Protein AF-0000000066282492 (afdb_homodimer)

Nearest PDB structures (foldseek):
  8b3b-assembly1_A  TM=8.064E-01  e=5.090E-11  Trypanosoma brucei
  8b3b-assembly2_C  TM=8.069E-01  e=8.095E-11  Trypanosoma brucei
  8b3b-assembly3_H  TM=8.001E-01  e=7.377E-11  Trypanosoma brucei
  8b3b-assembly4_E  TM=7.901E-01  e=1.700E-10  Trypanosoma brucei
  8b3b-assembly4_F  TM=7.705E-01  e=1.395E-08  Trypanosoma brucei

pLDDT: mean 74.18, std 19.69, range [28.52, 97.44]

Organism: Trypanosoma brucei rhodesiense (NCBI:txid31286)

Foldseek 3Di:
DDPPPPPPPPPPPPPPPPPPPPLQQAFAFFLLFLQLLLLLLVLLLQLLLVLVVLLVVLVVVLLVLLLVLLLLLLCLLVPPDPLLNLLSQLSSQLSVVLSVVSVVCSVVSNVLSVQLNVLSVQLSQQSLVQCVVQLVQADDQQEGRHAHHFFQDDTGGHDNDQVPDDPSRRRPNDDHDNNHDPDQLVVSLCRSLQSLLQGQAFWQRRGYHPHHYLVQGEDPPGCLACVNPVAWDAGSQQQWIHGRVDSTTRGLNSNVLPPDCPDPSVVRNVSSSSSSVSSVVSSVCSVCVVVRAPCLALVRLLVRPSSLQSCCCRVVVHNPDDSVVCVPVSNVSCCVSQNDDSVSNCVSPVVCQQVAWQPCQQQVDHIHGNVPDSDSNSSNSNSVVSVVVSVVVVVVVVVVVVLVVVLVVQVVVFVVQQVDPDCVPLDPQWDFDPPDPPPPGGTGGDLVRVLVVVLVVVCVVVVVPNLPCDPVQPPDAQVRLPDPQWHDDDGGITGNVVVVVVVVSVVSSVVVVVVVD/DDDPPPPPPPPPPPPPPPPPPPLLQAFAFELLFLQLLLLLLVLLLQLLQLLVVLLVVLVVVLLVLLLVLLLLLLCLLVPPDPLLNLLSQLSSQLSVVLSVVSVVCSVVSNVLSVLLNVLSVQLSQQSLVLCVVQLVQADDQQEGRHAHHFFQDDTGGHDNDQVPDDPSRRRPNDDHDNNNDPDDLLPSPCSSLQSLLQHQAFFSSSGYPPGHYQVQGEDPPHCLACVNDVAWDAGSQQQWIHGNVPSTIGGLNSNPLPPCCPDPSNVRNVSSSSSVVSSVVSSVCSVCVVVRADCLALVRLLVRPSSLQSCCCRVVVHNPDDSVVCVVVSSVSCCVSQNDDSVSNCVSPVVVQQVAWQPCQQQVDHIHGNVPDSDSNSSNSNSVVSVVVSVVVVVVVVVVVVLVVVLVVLVVVFVVQQVDPDPVPLDPQWDFDPPDPPVPGGTGGDLVRVLVVVLVVVCVVCVVPNLPCPPVQPPQAQVRLPDPQWHDDDGGIGGPVVVVVVVVSVVSSVVVVVVVD

InterPro domains:
  IPR001812 Variant surface glycoprotein, N-terminal domain [PF00913] (20-387)
  IPR019609 Variant surface glycoprotein , C-terminal [PF10659] (417-516)
  IPR027446 Variant surface glycoprotein C-terminal domain superfamily [SSF118251] (402-463)

Radius of gyration: 45.42 Å; Cα contacts (8 Å, |Δi|>4): 1855; chains: 2; bounding box: 72×190×142 Å

Structure (mmCIF, N/CA/C/O backbone):
data_AF-0000000066282492-model_v1
#
loop_
_entity.id
_entity.type
_entity.pdbx_description
1 polymer 'Variant surface glycoprotein MVAT5'
#
loop_
_atom_site.group_PDB
_atom_site.id
_atom_site.type_symbol
_atom_site.label_atom_id
_atom_site.label_alt_id
_atom_site.label_comp_id
_atom_site.label_asym_id
_atom_site.label_entity_id
_atom_site.label_seq_id
_atom_site.pdbx_PDB_ins_code
_atom_site.Cartn_x
_atom_site.Cartn_y
_atom_site.Cartn_z
_atom_site.occupancy
_atom_site.B_iso_or_equiv
_atom_site.auth_seq_id
_atom_site.auth_comp_id
_atom_site.auth_asym_id
_atom_site.auth_atom_id
_atom_site.pdbx_PDB_model_num
ATOM 1 N N . MET A 1 1 ? 22.688 -55.938 -92.875 1 28.52 1 MET A N 1
ATOM 2 C CA . MET A 1 1 ? 22.203 -54.875 -92 1 28.52 1 MET A CA 1
ATOM 3 C C . MET A 1 1 ? 21.547 -55.438 -90.75 1 28.52 1 MET A C 1
ATOM 5 O O . MET A 1 1 ? 20.625 -56.25 -90.812 1 28.52 1 MET A O 1
ATOM 9 N N . ILE A 1 2 ? 22.344 -55.531 -89.625 1 32.72 2 ILE A N 1
ATOM 10 C CA . ILE A 1 2 ? 22.391 -56 -88.25 1 32.72 2 ILE A CA 1
ATOM 11 C C . ILE A 1 2 ? 21.328 -55.281 -87.438 1 32.72 2 ILE A C 1
ATOM 13 O O . ILE A 1 2 ? 21.328 -54.062 -87.375 1 32.72 2 ILE A O 1
ATOM 17 N N . GLY A 1 3 ? 20.141 -55.844 -87.312 1 32.5 3 GLY A N 1
ATOM 18 C CA . GLY A 1 3 ? 18.969 -55.438 -86.5 1 32.5 3 GLY A CA 1
ATOM 19 C C . GLY A 1 3 ? 19.297 -55.094 -85.062 1 32.5 3 GLY A C 1
ATOM 20 O O . GLY A 1 3 ? 19.734 -55.969 -84.312 1 32.5 3 GLY A O 1
ATOM 21 N N . LYS A 1 4 ? 19.812 -53.812 -84.75 1 36.16 4 LYS A N 1
ATOM 22 C CA . LYS A 1 4 ? 20.094 -53.219 -83.438 1 36.16 4 LYS A CA 1
ATOM 23 C C . LYS A 1 4 ? 18.875 -53.312 -82.5 1 36.16 4 LYS A C 1
ATOM 25 O O . LYS A 1 4 ? 17.812 -52.781 -82.812 1 36.16 4 LYS A O 1
ATOM 30 N N . ALA A 1 5 ? 18.719 -54.531 -81.938 1 37.44 5 ALA A N 1
ATOM 31 C CA . ALA A 1 5 ? 17.812 -54.781 -80.812 1 37.44 5 ALA A CA 1
ATOM 32 C C . ALA A 1 5 ? 17.938 -53.719 -79.688 1 37.44 5 ALA A C 1
ATOM 34 O O . ALA A 1 5 ? 19.031 -53.5 -79.188 1 37.44 5 ALA A O 1
ATOM 35 N N . PHE A 1 6 ? 17.203 -52.562 -79.875 1 39.81 6 PHE A N 1
ATOM 36 C CA . PHE A 1 6 ? 17.047 -51.531 -78.875 1 39.81 6 PHE A CA 1
ATOM 37 C C . PHE A 1 6 ? 16.641 -52.156 -77.562 1 39.81 6 PHE A C 1
ATOM 39 O O . PHE A 1 6 ? 15.562 -52.719 -77.438 1 39.81 6 PHE A O 1
ATOM 46 N N . ILE A 1 7 ? 17.625 -52.594 -76.75 1 34.44 7 ILE A N 1
ATOM 47 C CA . ILE A 1 7 ? 17.422 -53 -75.375 1 34.44 7 ILE A CA 1
ATOM 48 C C . ILE A 1 7 ? 16.906 -51.812 -74.562 1 34.44 7 ILE A C 1
ATOM 50 O O . ILE A 1 7 ? 17.594 -50.781 -74.438 1 34.44 7 ILE A O 1
ATOM 54 N N . ILE A 1 8 ? 15.57 -51.5 -74.688 1 34.88 8 ILE A N 1
ATOM 55 C CA . ILE A 1 8 ? 14.945 -50.562 -73.75 1 34.88 8 ILE A CA 1
ATOM 56 C C . ILE A 1 8 ? 15.25 -51 -72.375 1 34.88 8 ILE A C 1
ATOM 58 O O . ILE A 1 8 ? 14.805 -52.062 -71.875 1 34.88 8 ILE A O 1
ATOM 62 N N . LEU A 1 9 ? 16.359 -50.594 -71.812 1 35.81 9 LEU A N 1
ATOM 63 C CA . LEU A 1 9 ? 16.641 -50.531 -70.375 1 35.81 9 LEU A CA 1
ATOM 64 C C . LEU A 1 9 ? 15.477 -49.875 -69.625 1 35.81 9 LEU A C 1
ATOM 66 O O . LEU A 1 9 ? 15.234 -48.688 -69.75 1 35.81 9 LEU A O 1
ATOM 70 N N . SER A 1 10 ? 14.391 -50.625 -69.438 1 33.97 10 SER A N 1
ATOM 71 C CA . SER A 1 10 ? 13.406 -50.219 -68.438 1 33.97 10 SER A CA 1
ATOM 72 C C . SER A 1 10 ? 14.086 -49.844 -67.125 1 33.97 10 SER A C 1
ATOM 74 O O . SER A 1 10 ? 14.562 -50.688 -66.375 1 33.97 10 SER A O 1
ATOM 76 N N . LEU A 1 11 ? 14.727 -48.688 -67.062 1 37.22 11 LEU A N 1
ATOM 77 C CA . LEU A 1 11 ? 14.961 -48.031 -65.75 1 37.22 11 LEU A CA 1
ATOM 78 C C . LEU A 1 11 ? 13.688 -48.031 -64.938 1 37.22 11 LEU A C 1
ATOM 80 O O . LEU A 1 11 ? 12.836 -47.156 -65.125 1 37.22 11 LEU A O 1
ATOM 84 N N . LEU A 1 12 ? 13.148 -49.188 -64.562 1 35.06 12 LEU A N 1
ATOM 85 C CA . LEU A 1 12 ? 12.266 -49.188 -63.375 1 35.06 12 LEU A CA 1
ATOM 86 C C . LEU A 1 12 ? 12.828 -48.281 -62.281 1 35.06 12 LEU A C 1
ATOM 88 O O . LEU A 1 12 ? 13.797 -48.656 -61.594 1 35.06 12 LEU A O 1
ATOM 92 N N . ASN A 1 13 ? 12.781 -46.938 -62.5 1 34.56 13 ASN A N 1
ATOM 93 C CA . ASN A 1 13 ? 12.883 -46.094 -61.312 1 34.56 13 ASN A CA 1
ATOM 94 C C . ASN A 1 13 ? 12.117 -46.656 -60.125 1 34.56 13 ASN A C 1
ATOM 96 O O . ASN A 1 13 ? 10.891 -46.781 -60.156 1 34.56 13 ASN A O 1
ATOM 100 N N . GLU A 1 14 ? 12.719 -47.594 -59.406 1 35.47 14 GLU A N 1
ATOM 101 C CA . GLU A 1 14 ? 12.234 -47.875 -58.062 1 35.47 14 GLU A CA 1
ATOM 102 C C . GLU A 1 14 ? 11.812 -46.562 -57.375 1 35.47 14 GLU A C 1
ATOM 104 O O . GLU A 1 14 ? 12.656 -45.75 -57 1 35.47 14 GLU A O 1
ATOM 109 N N . LEU A 1 15 ? 10.688 -46 -57.812 1 35.75 15 LEU A N 1
ATOM 110 C CA . LEU A 1 15 ? 10.117 -45 -56.906 1 35.75 15 LEU A CA 1
ATOM 111 C C . LEU A 1 15 ? 10.352 -45.406 -55.438 1 35.75 15 LEU A C 1
ATOM 113 O O . LEU A 1 15 ? 10.102 -46.562 -55.062 1 35.75 15 LEU A O 1
ATOM 117 N N . PRO A 1 16 ? 11.312 -44.75 -54.812 1 34.41 16 PRO A N 1
ATOM 118 C CA . PRO A 1 16 ? 11.438 -45.125 -53.406 1 34.41 16 PRO A CA 1
ATOM 119 C C . PRO A 1 16 ? 10.086 -45.438 -52.75 1 34.41 16 PRO A C 1
ATOM 121 O O . PRO A 1 16 ? 9.109 -44.719 -52.969 1 34.41 16 PRO A O 1
ATOM 124 N N . THR A 1 17 ? 9.773 -46.75 -52.719 1 33.81 17 THR A N 1
ATOM 125 C CA . THR A 1 17 ? 8.633 -47.125 -51.875 1 33.81 17 THR A CA 1
ATOM 126 C C . THR A 1 17 ? 8.445 -46.125 -50.781 1 33.81 17 THR A C 1
ATOM 128 O O . THR A 1 17 ? 9.414 -45.719 -50.125 1 33.81 17 THR A O 1
ATOM 131 N N . PRO A 1 18 ? 7.375 -45.344 -50.969 1 31.38 18 PRO A N 1
ATOM 132 C CA . PRO A 1 18 ? 7.199 -44.5 -49.781 1 31.38 18 PRO A CA 1
ATOM 133 C C . PRO A 1 18 ? 7.676 -45.188 -48.5 1 31.38 18 PRO A C 1
ATOM 135 O O . PRO A 1 18 ? 7.324 -46.344 -48.25 1 31.38 18 PRO A O 1
ATOM 138 N N . THR A 1 19 ? 8.969 -45 -48.188 1 31.62 19 THR A N 1
ATOM 139 C CA . THR A 1 19 ? 9.32 -45.438 -46.844 1 31.62 19 THR A CA 1
ATOM 140 C C . THR A 1 19 ? 8.094 -45.5 -45.938 1 31.62 19 THR A C 1
ATOM 142 O O . THR A 1 19 ? 7.406 -44.5 -45.75 1 31.62 19 THR A O 1
ATOM 145 N N . ALA A 1 20 ? 7.352 -46.594 -46 1 30.66 20 ALA A N 1
ATOM 146 C CA . ALA A 1 20 ? 6.324 -46.812 -44.969 1 30.66 20 ALA A CA 1
ATOM 147 C C . ALA A 1 20 ? 6.629 -46 -43.719 1 30.66 20 ALA A C 1
ATOM 149 O O . ALA A 1 20 ? 7.758 -46.031 -43.219 1 30.66 20 ALA A O 1
ATOM 150 N N . ALA A 1 21 ? 6.066 -44.844 -43.719 1 31.78 21 ALA A N 1
ATOM 151 C CA . ALA A 1 21 ? 6.125 -44.125 -42.438 1 31.78 21 ALA A CA 1
ATOM 152 C C . ALA A 1 21 ? 6.27 -45.094 -41.281 1 31.78 21 ALA A C 1
ATOM 154 O O . ALA A 1 21 ? 5.383 -45.906 -41.031 1 31.78 21 ALA A O 1
ATOM 155 N N . GLN A 1 22 ? 7.422 -45.719 -41.094 1 32.41 22 GLN A N 1
ATOM 156 C CA . GLN A 1 22 ? 7.672 -46.438 -39.844 1 32.41 22 GLN A CA 1
ATOM 157 C C . GLN A 1 22 ? 6.812 -45.906 -38.719 1 32.41 22 GLN A C 1
ATOM 159 O O . GLN A 1 22 ? 6.816 -44.719 -38.438 1 32.41 22 GLN A O 1
ATOM 164 N N . ALA A 1 23 ? 5.633 -46.344 -38.469 1 35.59 23 ALA A N 1
ATOM 165 C CA . ALA A 1 23 ? 4.801 -46.094 -37.281 1 35.59 23 ALA A CA 1
ATOM 166 C C . ALA A 1 23 ? 5.648 -45.688 -36.062 1 35.59 23 ALA A C 1
ATOM 168 O O . ALA A 1 23 ? 6.547 -46.438 -35.656 1 35.59 23 ALA A O 1
ATOM 169 N N . ALA A 1 24 ? 6.074 -44.531 -35.938 1 41.59 24 ALA A N 1
ATOM 170 C CA . ALA A 1 24 ? 6.898 -44.094 -34.812 1 41.59 24 ALA A CA 1
ATOM 171 C C . ALA A 1 24 ? 6.508 -44.812 -33.531 1 41.59 24 ALA A C 1
ATOM 173 O O . ALA A 1 24 ? 5.363 -44.719 -33.094 1 41.59 24 ALA A O 1
ATOM 174 N N . GLN A 1 25 ? 6.926 -46.062 -33.219 1 49.81 25 GLN A N 1
ATOM 175 C CA . GLN A 1 25 ? 6.918 -47.062 -32.156 1 49.81 25 GLN A CA 1
ATOM 176 C C . GLN A 1 25 ? 7.254 -46.469 -30.812 1 49.81 25 GLN A C 1
ATOM 178 O O . GLN A 1 25 ? 7.812 -47.156 -29.938 1 49.81 25 GLN A O 1
ATOM 183 N N . GLY A 1 26 ? 6.625 -45.281 -30.344 1 66.19 26 GLY A N 1
ATOM 184 C CA . GLY A 1 26 ? 6.844 -44.938 -28.938 1 66.19 26 GLY A CA 1
ATOM 185 C C . GLY A 1 26 ? 8.188 -44.281 -28.703 1 66.19 26 GLY A C 1
ATOM 186 O O . GLY A 1 26 ? 8.906 -44.656 -27.766 1 66.19 26 GLY A O 1
ATOM 187 N N . GLY A 1 27 ? 8.5 -43.312 -29.422 1 72.12 27 GLY A N 1
ATOM 188 C CA . GLY A 1 27 ? 9.805 -42.656 -29.266 1 72.12 27 GLY A CA 1
ATOM 189 C C . GLY A 1 27 ? 9.82 -41.594 -28.188 1 72.12 27 GLY A C 1
ATOM 190 O O . GLY A 1 27 ? 8.773 -41.219 -27.688 1 72.12 27 GLY A O 1
ATOM 191 N N . ALA A 1 28 ? 11.086 -41.281 -27.859 1 80.56 28 ALA A N 1
ATOM 192 C CA . ALA A 1 28 ? 11.305 -40.219 -26.891 1 80.56 28 ALA A CA 1
ATOM 193 C C . ALA A 1 28 ? 11.117 -38.844 -27.531 1 80.56 28 ALA A C 1
ATOM 195 O O . ALA A 1 28 ? 11.32 -38.688 -28.734 1 80.56 28 ALA A O 1
ATOM 196 N N . LEU A 1 29 ? 10.711 -37.875 -26.781 1 83.81 29 LEU A N 1
ATOM 197 C CA . LEU A 1 29 ? 10.594 -36.5 -27.25 1 83.81 29 LEU A CA 1
ATOM 198 C C . LEU A 1 29 ? 11.969 -35.906 -27.484 1 83.81 29 LEU A C 1
ATOM 200 O O . LEU A 1 29 ? 12.844 -35.969 -26.609 1 83.81 29 LEU A O 1
ATOM 204 N N . GLY A 1 30 ? 12.086 -35.312 -28.625 1 81.81 30 GLY A N 1
ATOM 205 C CA . GLY A 1 30 ? 13.344 -34.656 -28.953 1 81.81 30 GLY A CA 1
ATOM 206 C C . GLY A 1 30 ? 13.594 -33.406 -28.141 1 81.81 30 GLY A C 1
ATOM 207 O O . GLY A 1 30 ? 12.656 -32.781 -27.656 1 81.81 30 GLY A O 1
ATOM 208 N N . LYS A 1 31 ? 14.836 -33 -28.141 1 85.25 31 LYS A N 1
ATOM 209 C CA . LYS A 1 31 ? 15.281 -31.844 -27.375 1 85.25 31 LYS A CA 1
ATOM 210 C C . LYS A 1 31 ? 14.617 -30.578 -27.875 1 85.25 31 LYS A C 1
ATOM 212 O O . LYS A 1 31 ? 14.258 -29.703 -27.094 1 85.25 31 LYS A O 1
ATOM 217 N N . ASP A 1 32 ? 14.453 -30.406 -29.062 1 80.5 32 ASP A N 1
ATOM 218 C CA . ASP A 1 32 ? 13.883 -29.219 -29.672 1 80.5 32 ASP A CA 1
ATOM 219 C C . ASP A 1 32 ? 12.414 -29.047 -29.297 1 80.5 32 ASP A C 1
ATOM 221 O O . ASP A 1 32 ? 11.844 -27.969 -29.438 1 80.5 32 ASP A O 1
ATOM 225 N N . VAL A 1 33 ? 11.844 -30.078 -28.75 1 79.38 33 VAL A N 1
ATOM 226 C CA . VAL A 1 33 ? 10.438 -30.016 -28.359 1 79.38 33 VAL A CA 1
ATOM 227 C C . VAL A 1 33 ? 10.312 -29.75 -26.859 1 79.38 33 VAL A C 1
ATOM 229 O O . VAL A 1 33 ? 9.5 -28.922 -26.438 1 79.38 33 VAL A O 1
ATOM 232 N N . TRP A 1 34 ? 11.117 -30.453 -26.094 1 86.94 34 TRP A N 1
ATOM 233 C CA . TRP A 1 34 ? 10.914 -30.312 -24.656 1 86.94 34 TRP A CA 1
ATOM 234 C C . TRP A 1 34 ? 11.719 -29.141 -24.109 1 86.94 34 TRP A C 1
ATOM 236 O O . TRP A 1 34 ? 11.391 -28.594 -23.047 1 86.94 34 TRP A O 1
ATOM 246 N N . LEU A 1 35 ? 12.797 -28.734 -24.766 1 87.75 35 LEU A N 1
ATOM 247 C CA . LEU A 1 35 ? 13.664 -27.688 -24.234 1 87.75 35 LEU A CA 1
ATOM 248 C C . LEU A 1 35 ? 12.922 -26.359 -24.125 1 87.75 35 LEU A C 1
ATOM 250 O O . LEU A 1 35 ? 13.055 -25.641 -23.141 1 87.75 35 LEU A O 1
ATOM 254 N N . PRO A 1 36 ? 12.117 -25.906 -25.141 1 84.56 36 PRO A N 1
ATOM 255 C CA . PRO A 1 36 ? 11.336 -24.688 -24.969 1 84.56 36 PRO A CA 1
ATOM 256 C C . PRO A 1 36 ? 10.43 -24.719 -23.75 1 84.56 36 PRO A C 1
ATOM 258 O O . PRO A 1 36 ? 10.25 -23.703 -23.078 1 84.56 36 PRO A O 1
ATOM 261 N N . LEU A 1 37 ? 9.883 -25.844 -23.469 1 88.81 37 LEU A N 1
ATOM 262 C CA . LEU A 1 37 ? 9.047 -26 -22.281 1 88.81 37 LEU A CA 1
ATOM 263 C C . LEU A 1 37 ? 9.875 -25.859 -21.016 1 88.81 37 LEU A C 1
ATOM 265 O O . LEU A 1 37 ? 9.438 -25.219 -20.047 1 88.81 37 LEU A O 1
ATOM 269 N N . ALA A 1 38 ? 11.062 -26.438 -21.016 1 91.25 38 ALA A N 1
ATOM 270 C CA . ALA A 1 38 ? 11.969 -26.297 -19.875 1 91.25 38 ALA A CA 1
ATOM 271 C C . ALA A 1 38 ? 12.344 -24.844 -19.656 1 91.25 38 ALA A C 1
ATOM 273 O O . ALA A 1 38 ? 12.359 -24.359 -18.516 1 91.25 38 ALA A O 1
ATOM 274 N N . LYS A 1 39 ? 12.602 -24.219 -20.703 1 87.25 39 LYS A N 1
ATOM 275 C CA . LYS A 1 39 ? 12.953 -22.797 -20.609 1 87.25 39 LYS A CA 1
ATOM 276 C C . LYS A 1 39 ? 11.781 -21.984 -20.078 1 87.25 39 LYS A C 1
ATOM 278 O O . LYS A 1 39 ? 11.977 -21.047 -19.297 1 87.25 39 LYS A O 1
ATOM 283 N N . PHE A 1 40 ? 10.609 -22.266 -20.516 1 87.81 40 PHE A N 1
ATOM 284 C CA . PHE A 1 40 ? 9.422 -21.609 -19.984 1 87.81 40 PHE A CA 1
ATOM 285 C C . PHE A 1 40 ? 9.336 -21.781 -18.484 1 87.81 40 PHE A C 1
ATOM 287 O O . PHE A 1 40 ? 9.055 -20.812 -17.766 1 87.81 40 PHE A O 1
ATOM 294 N N . THR A 1 41 ? 9.555 -22.969 -18.031 1 93.25 41 THR A N 1
ATOM 295 C CA . THR A 1 41 ? 9.43 -23.188 -16.594 1 93.25 41 THR A CA 1
ATOM 296 C C . THR A 1 41 ? 10.43 -22.328 -15.828 1 93.25 41 THR A C 1
ATOM 298 O O . THR A 1 41 ? 10.109 -21.812 -14.75 1 93.25 41 THR A O 1
ATOM 301 N N . ALA A 1 42 ? 11.555 -22.156 -16.359 1 89.06 42 ALA A N 1
ATOM 302 C CA . ALA A 1 42 ? 12.562 -21.312 -15.719 1 89.06 42 ALA A CA 1
ATOM 303 C C . ALA A 1 42 ? 12.102 -19.859 -15.68 1 89.06 42 ALA A C 1
ATOM 305 O O . ALA A 1 42 ? 12.32 -19.156 -14.68 1 89.06 42 ALA A O 1
ATOM 306 N N . THR A 1 43 ? 11.492 -19.422 -16.734 1 87.81 43 THR A N 1
ATOM 307 C CA . THR A 1 43 ? 10.969 -18.062 -16.812 1 87.81 43 THR A CA 1
ATOM 308 C C . THR A 1 43 ? 9.789 -17.875 -15.867 1 87.81 43 THR A C 1
ATOM 310 O O . THR A 1 43 ? 9.742 -16.906 -15.117 1 87.81 43 THR A O 1
ATOM 313 N N . ALA A 1 44 ? 8.852 -18.781 -15.914 1 91.25 44 ALA A N 1
ATOM 314 C CA . ALA A 1 44 ? 7.652 -18.719 -15.086 1 91.25 44 ALA A CA 1
ATOM 315 C C . ALA A 1 44 ? 8.008 -18.719 -13.602 1 91.25 44 ALA A C 1
ATOM 317 O O . ALA A 1 44 ? 7.363 -18.031 -12.805 1 91.25 44 ALA A O 1
ATOM 318 N N . ALA A 1 45 ? 9.102 -19.391 -13.25 1 92.69 45 ALA A N 1
ATOM 319 C CA . ALA A 1 45 ? 9.508 -19.531 -11.852 1 92.69 45 ALA A CA 1
ATOM 320 C C . ALA A 1 45 ? 9.969 -18.203 -11.281 1 92.69 45 ALA A C 1
ATOM 322 O O . ALA A 1 45 ? 10.023 -18.031 -10.062 1 92.69 45 ALA A O 1
ATOM 323 N N . LYS A 1 46 ? 10.227 -17.297 -12.133 1 90.5 46 LYS A N 1
ATOM 324 C CA . LYS A 1 46 ? 10.758 -16 -11.688 1 90.5 46 LYS A CA 1
ATOM 325 C C . LYS A 1 46 ? 9.648 -14.969 -11.539 1 90.5 46 LYS A C 1
ATOM 327 O O . LYS A 1 46 ? 9.852 -13.914 -10.938 1 90.5 46 LYS A O 1
ATOM 332 N N . ILE A 1 47 ? 8.508 -15.25 -12.055 1 91.31 47 ILE A N 1
ATOM 333 C CA . ILE A 1 47 ? 7.449 -14.25 -12.164 1 91.31 47 ILE A CA 1
ATOM 334 C C . ILE A 1 47 ? 6.93 -13.898 -10.766 1 91.31 47 ILE A C 1
ATOM 336 O O . ILE A 1 47 ? 6.719 -12.727 -10.453 1 91.31 47 ILE A O 1
ATOM 340 N N . PRO A 1 48 ? 6.824 -14.859 -9.82 1 92.88 48 PRO A N 1
ATOM 341 C CA . PRO A 1 48 ? 6.375 -14.477 -8.477 1 92.88 48 PRO A CA 1
ATOM 342 C C . PRO A 1 48 ? 7.34 -13.516 -7.789 1 92.88 48 PRO A C 1
ATOM 344 O O . PRO A 1 48 ? 6.906 -12.539 -7.164 1 92.88 48 PRO A O 1
ATOM 347 N N . GLY A 1 49 ? 8.578 -13.805 -7.934 1 90.56 49 GLY A N 1
ATOM 348 C CA . GLY A 1 49 ? 9.555 -12.906 -7.348 1 90.56 49 GLY A CA 1
ATOM 349 C C . GLY A 1 49 ? 9.508 -11.508 -7.938 1 90.56 49 GLY A C 1
ATOM 350 O O . GLY A 1 49 ? 9.633 -10.516 -7.211 1 90.56 49 GLY A O 1
ATOM 351 N N . ARG A 1 50 ? 9.273 -11.438 -9.125 1 89.62 50 ARG A N 1
ATOM 352 C CA . ARG A 1 50 ? 9.195 -10.141 -9.797 1 89.62 50 ARG A CA 1
ATOM 353 C C . ARG A 1 50 ? 7.906 -9.414 -9.422 1 89.62 50 ARG A C 1
ATOM 355 O O . ARG A 1 50 ? 7.902 -8.188 -9.273 1 89.62 50 ARG A O 1
ATOM 362 N N . ALA A 1 51 ? 6.863 -10.172 -9.406 1 90.19 51 ALA A N 1
ATOM 363 C CA . ALA A 1 51 ? 5.594 -9.594 -8.977 1 90.19 51 ALA A CA 1
ATOM 364 C C . ALA A 1 51 ? 5.699 -9.023 -7.57 1 90.19 51 ALA A C 1
ATOM 366 O O . ALA A 1 51 ? 5.234 -7.906 -7.312 1 90.19 51 ALA A O 1
ATOM 367 N N . ALA A 1 52 ? 6.391 -9.734 -6.695 1 89.56 52 ALA A N 1
ATOM 368 C CA . ALA A 1 52 ? 6.582 -9.273 -5.324 1 89.56 52 ALA A CA 1
ATOM 369 C C . ALA A 1 52 ? 7.418 -7.992 -5.285 1 89.56 52 ALA A C 1
ATOM 371 O O . ALA A 1 52 ? 7.086 -7.047 -4.566 1 89.56 52 ALA A O 1
ATOM 372 N N . LYS A 1 53 ? 8.398 -7.977 -6.047 1 87.81 53 LYS A N 1
ATOM 373 C CA . LYS A 1 53 ? 9.281 -6.812 -6.094 1 87.81 53 LYS A CA 1
ATOM 374 C C . LYS A 1 53 ? 8.539 -5.578 -6.602 1 87.81 53 LYS A C 1
ATOM 376 O O . LYS A 1 53 ? 8.734 -4.477 -6.09 1 87.81 53 LYS A O 1
ATOM 381 N N . LEU A 1 54 ? 7.766 -5.773 -7.57 1 86.31 54 LEU A N 1
ATOM 382 C CA . LEU A 1 54 ? 6.977 -4.672 -8.109 1 86.31 54 LEU A CA 1
ATOM 383 C C . LEU A 1 54 ? 6.098 -4.051 -7.031 1 86.31 54 LEU A C 1
ATOM 385 O O . LEU A 1 54 ? 6.035 -2.826 -6.906 1 86.31 54 LEU A O 1
ATOM 389 N N . LEU A 1 55 ? 5.465 -4.848 -6.246 1 87.75 55 LEU A N 1
ATOM 390 C CA . LEU A 1 55 ? 4.594 -4.344 -5.191 1 87.75 55 LEU A CA 1
ATOM 391 C C . LEU A 1 55 ? 5.402 -3.672 -4.09 1 87.75 55 LEU A C 1
ATOM 393 O O . LEU A 1 55 ? 4.988 -2.65 -3.539 1 87.75 55 LEU A O 1
ATOM 397 N N . GLN A 1 56 ? 6.566 -4.195 -3.877 1 85.31 56 GLN A N 1
ATOM 398 C CA . GLN A 1 56 ? 7.453 -3.617 -2.875 1 85.31 56 GLN A CA 1
ATOM 399 C C . GLN A 1 56 ? 7.945 -2.238 -3.305 1 85.31 56 GLN A C 1
ATOM 401 O O . GLN A 1 56 ? 7.965 -1.303 -2.502 1 85.31 56 GLN A O 1
ATOM 406 N N . ASP A 1 57 ? 8.297 -2.209 -4.477 1 84.19 57 ASP A N 1
ATOM 407 C CA . ASP A 1 57 ? 8.797 -0.942 -5.004 1 84.19 57 ASP A CA 1
ATOM 408 C C . ASP A 1 57 ? 7.711 0.132 -4.977 1 84.19 57 ASP A C 1
ATOM 410 O O . ASP A 1 57 ? 7.98 1.285 -4.633 1 84.19 57 ASP A O 1
ATOM 414 N N . ARG A 1 58 ? 6.59 -0.221 -5.27 1 84.75 58 ARG A N 1
ATOM 415 C CA . ARG A 1 58 ? 5.477 0.722 -5.277 1 84.75 58 ARG A CA 1
ATOM 416 C C . ARG A 1 58 ? 5.145 1.192 -3.865 1 84.75 58 ARG A C 1
ATOM 418 O O . ARG A 1 58 ? 4.898 2.379 -3.641 1 84.75 58 ARG A O 1
ATOM 425 N N . SER A 1 59 ? 5.121 0.289 -2.996 1 86.44 59 SER A N 1
ATOM 426 C CA . SER A 1 59 ? 4.867 0.643 -1.604 1 86.44 59 SER A CA 1
ATOM 427 C C . SER A 1 59 ? 5.953 1.569 -1.062 1 86.44 59 SER A C 1
ATOM 429 O O . SER A 1 59 ? 5.652 2.539 -0.362 1 86.44 59 SER A O 1
ATOM 431 N N . ALA A 1 60 ? 7.156 1.23 -1.391 1 86.69 60 ALA A N 1
ATOM 432 C CA . ALA A 1 60 ? 8.273 2.055 -0.944 1 86.69 60 ALA A CA 1
ATOM 433 C C . ALA A 1 60 ? 8.18 3.465 -1.517 1 86.69 60 ALA A C 1
ATOM 435 O O . ALA A 1 60 ? 8.5 4.441 -0.835 1 86.69 60 ALA A O 1
ATOM 436 N N . GLN A 1 61 ? 7.738 3.541 -2.658 1 87.56 61 GLN A N 1
ATOM 437 C CA . GLN A 1 61 ? 7.57 4.844 -3.297 1 87.56 61 GLN A CA 1
ATOM 438 C C . GLN A 1 61 ? 6.504 5.668 -2.586 1 87.56 61 GLN A C 1
ATOM 440 O O . GLN A 1 61 ? 6.695 6.863 -2.346 1 87.56 61 GLN A O 1
ATOM 445 N N . ILE A 1 62 ? 5.426 5.113 -2.316 1 88.88 62 ILE A N 1
ATOM 446 C CA . ILE A 1 62 ? 4.34 5.801 -1.626 1 88.88 62 ILE A CA 1
ATOM 447 C C . ILE A 1 62 ? 4.824 6.293 -0.264 1 88.88 62 ILE A C 1
ATOM 449 O O . ILE A 1 62 ? 4.602 7.449 0.102 1 88.88 62 ILE A O 1
ATOM 453 N N . VAL A 1 63 ? 5.547 5.457 0.441 1 89.81 63 VAL A N 1
ATOM 454 C CA . VAL A 1 63 ? 6.051 5.816 1.764 1 89.81 63 VAL A CA 1
ATOM 455 C C . VAL A 1 63 ? 7.039 6.973 1.645 1 89.81 63 VAL A C 1
ATOM 457 O O . VAL A 1 63 ? 7 7.914 2.443 1 89.81 63 VAL A O 1
ATOM 460 N N . ASN A 1 64 ? 7.805 6.863 0.667 1 91.94 64 ASN A N 1
ATOM 461 C CA . ASN A 1 64 ? 8.773 7.934 0.46 1 91.94 64 ASN A CA 1
ATOM 462 C C . ASN A 1 64 ? 8.094 9.258 0.149 1 91.94 64 ASN A C 1
ATOM 464 O O . ASN A 1 64 ? 8.508 10.312 0.643 1 91.94 64 ASN A O 1
ATOM 468 N N . LEU A 1 65 ? 7.109 9.258 -0.633 1 93.25 65 LEU A N 1
ATOM 469 C CA . LEU A 1 65 ? 6.359 10.469 -0.951 1 93.25 65 LEU A CA 1
ATOM 470 C C . LEU A 1 65 ? 5.645 11.008 0.285 1 93.25 65 LEU A C 1
ATOM 472 O O . LEU A 1 65 ? 5.574 12.227 0.487 1 93.25 65 LEU A O 1
ATOM 476 N N . MET A 1 66 ? 5.141 10.117 1.062 1 93.12 66 MET A N 1
ATOM 477 C CA . MET A 1 66 ? 4.492 10.539 2.301 1 93.12 66 MET A CA 1
ATOM 478 C C . MET A 1 66 ? 5.473 11.273 3.205 1 93.12 66 MET A C 1
ATOM 480 O O . MET A 1 66 ? 5.148 12.328 3.752 1 93.12 66 MET A O 1
ATOM 484 N N . LYS A 1 67 ? 6.645 10.75 3.328 1 94.31 67 LYS A N 1
ATOM 485 C CA . LYS A 1 67 ? 7.68 11.398 4.125 1 94.31 67 LYS A CA 1
ATOM 486 C C . LYS A 1 67 ? 8.031 12.773 3.549 1 94.31 67 LYS A C 1
ATOM 488 O O . LYS A 1 67 ? 8.117 13.758 4.285 1 94.31 67 LYS A O 1
ATOM 493 N N . LEU A 1 68 ? 8.148 12.742 2.262 1 95.94 68 LEU A N 1
ATOM 494 C CA . LEU A 1 68 ? 8.5 13.984 1.576 1 95.94 68 LEU A CA 1
ATOM 495 C C . LEU A 1 68 ? 7.422 15.039 1.776 1 95.94 68 LEU A C 1
ATOM 497 O O . LEU A 1 68 ? 7.734 16.219 1.967 1 95.94 68 LEU A O 1
ATOM 501 N N . GLN A 1 69 ? 6.219 14.641 1.701 1 95.5 69 GLN A N 1
ATOM 502 C CA . GLN A 1 69 ? 5.102 15.562 1.896 1 95.5 69 GLN A CA 1
ATOM 503 C C . GLN A 1 69 ? 5.129 16.172 3.293 1 95.5 69 GLN A C 1
ATOM 505 O O . GLN A 1 69 ? 4.945 17.375 3.451 1 95.5 69 GLN A O 1
ATOM 510 N N . VAL A 1 70 ? 5.363 15.359 4.277 1 95.5 70 VAL A N 1
ATOM 511 C CA . VAL A 1 70 ? 5.391 15.836 5.656 1 95.5 70 VAL A CA 1
ATOM 512 C C . VAL A 1 70 ? 6.594 16.75 5.863 1 95.5 70 VAL A C 1
ATOM 514 O O . VAL A 1 70 ? 6.496 17.766 6.555 1 95.5 70 VAL A O 1
ATOM 517 N N . GLN A 1 71 ? 7.695 16.422 5.262 1 96.12 71 GLN A N 1
ATOM 518 C CA . GLN A 1 71 ? 8.867 17.297 5.324 1 96.12 71 GLN A CA 1
ATOM 519 C C . GLN A 1 71 ? 8.586 18.656 4.703 1 96.12 71 GLN A C 1
ATOM 521 O O . GLN A 1 71 ? 8.977 19.688 5.254 1 96.12 71 GLN A O 1
ATOM 526 N N . ALA A 1 72 ? 7.902 18.609 3.617 1 96.25 72 ALA A N 1
ATOM 527 C CA . ALA A 1 72 ? 7.508 19.859 2.98 1 96.25 72 ALA A CA 1
ATOM 528 C C . ALA A 1 72 ? 6.609 20.688 3.9 1 96.25 72 ALA A C 1
ATOM 530 O O . ALA A 1 72 ? 6.77 21.906 4.004 1 96.25 72 ALA A O 1
ATOM 531 N N . ASP A 1 73 ? 5.766 20.094 4.621 1 93.75 73 ASP A N 1
ATOM 532 C CA . ASP A 1 73 ? 4.879 20.766 5.562 1 93.75 73 ASP A CA 1
ATOM 533 C C . ASP A 1 73 ? 5.668 21.406 6.703 1 93.75 73 ASP A C 1
ATOM 535 O O . ASP A 1 73 ? 5.352 22.5 7.148 1 93.75 73 ASP A O 1
ATOM 539 N N . ILE A 1 74 ? 6.582 20.672 7.152 1 94 74 ILE A N 1
ATOM 540 C CA . ILE A 1 74 ? 7.406 21.188 8.242 1 94 74 ILE A CA 1
ATOM 541 C C . ILE A 1 74 ? 8.18 22.406 7.754 1 94 74 ILE A C 1
ATOM 543 O O . ILE A 1 74 ? 8.227 23.438 8.445 1 94 74 ILE A O 1
ATOM 547 N N . CYS A 1 75 ? 8.688 22.312 6.586 1 95.06 75 CYS A N 1
ATOM 548 C CA . CYS A 1 75 ? 9.43 23.438 6.023 1 95.06 75 CYS A CA 1
ATOM 549 C C . CYS A 1 75 ? 8.516 24.625 5.758 1 95.06 75 CYS A C 1
ATOM 551 O O . CYS A 1 75 ? 8.938 25.781 5.883 1 95.06 75 CYS A O 1
ATOM 553 N N . LEU A 1 76 ? 7.324 24.359 5.406 1 92.94 76 LEU A N 1
ATOM 554 C CA . LEU A 1 76 ? 6.324 25.406 5.242 1 92.94 76 LEU A CA 1
ATOM 555 C C . LEU A 1 76 ? 6.141 26.188 6.539 1 92.94 76 LEU A C 1
ATOM 557 O O . LEU A 1 76 ? 6.109 27.422 6.527 1 92.94 76 LEU A O 1
ATOM 561 N N . ASN A 1 77 ? 6.113 25.5 7.613 1 84.75 77 ASN A N 1
ATOM 562 C CA . ASN A 1 77 ? 5.945 26.109 8.93 1 84.75 77 ASN A CA 1
ATOM 563 C C . ASN A 1 77 ? 7.172 26.938 9.328 1 84.75 77 ASN A C 1
ATOM 565 O O . ASN A 1 77 ? 7.062 27.906 10.07 1 84.75 77 ASN A O 1
ATOM 569 N N . LYS A 1 78 ? 8.258 26.594 8.75 1 87.12 78 LYS A N 1
ATOM 570 C CA . LYS A 1 78 ? 9.508 27.219 9.156 1 87.12 78 LYS A CA 1
ATOM 571 C C . LYS A 1 78 ? 10.023 28.188 8.094 1 87.12 78 LYS A C 1
ATOM 573 O O . LYS A 1 78 ? 11.141 28.688 8.188 1 87.12 78 LYS A O 1
ATOM 578 N N . ALA A 1 79 ? 9.25 28.344 7.09 1 86 79 ALA A N 1
ATOM 579 C CA . ALA A 1 79 ? 9.695 29.156 5.965 1 86 79 ALA A CA 1
ATOM 580 C C . ALA A 1 79 ? 10 30.594 6.414 1 86 79 ALA A C 1
ATOM 582 O O . ALA A 1 79 ? 9.234 31.188 7.176 1 86 79 ALA A O 1
ATOM 583 N N . ALA A 1 80 ? 11.086 31.141 5.906 1 76.31 80 ALA A N 1
ATOM 584 C CA . ALA A 1 80 ? 11.57 32.469 6.312 1 76.31 80 ALA A CA 1
ATOM 585 C C . ALA A 1 80 ? 10.867 33.562 5.527 1 76.31 80 ALA A C 1
ATOM 587 O O . ALA A 1 80 ? 10.789 34.719 5.984 1 76.31 80 ALA A O 1
ATOM 588 N N . SER A 1 81 ? 10.484 33.188 4.324 1 84.19 81 SER A N 1
ATOM 589 C CA . SER A 1 81 ? 9.852 34.188 3.449 1 84.19 81 SER A CA 1
ATOM 590 C C . SER A 1 81 ? 8.508 33.688 2.934 1 84.19 81 SER A C 1
ATOM 592 O O . SER A 1 81 ? 8.25 32.469 2.943 1 84.19 81 SER A O 1
ATOM 594 N N . GLU A 1 82 ? 7.758 34.562 2.473 1 83.5 82 GLU A N 1
ATOM 595 C CA . GLU A 1 82 ? 6.457 34.219 1.908 1 83.5 82 GLU A CA 1
ATOM 596 C C . GLU A 1 82 ? 6.605 33.406 0.621 1 83.5 82 GLU A C 1
ATOM 598 O O . GLU A 1 82 ? 5.836 32.5 0.372 1 83.5 82 GLU A O 1
ATOM 603 N N . VAL A 1 83 ? 7.566 33.812 -0.14 1 87.44 83 VAL A N 1
ATOM 604 C CA . VAL A 1 83 ? 7.789 33.125 -1.409 1 87.44 83 VAL A CA 1
ATOM 605 C C . VAL A 1 83 ? 8.18 31.688 -1.15 1 87.44 83 VAL A C 1
ATOM 607 O O . VAL A 1 83 ? 7.672 30.766 -1.806 1 87.44 83 VAL A O 1
ATOM 610 N N . SER A 1 84 ? 9.039 31.531 -0.207 1 91.81 84 SER A N 1
ATOM 611 C CA . SER A 1 84 ? 9.445 30.172 0.159 1 91.81 84 SER A CA 1
ATOM 612 C C . SER A 1 84 ? 8.273 29.375 0.721 1 91.81 84 SER A C 1
ATOM 614 O O . SER A 1 84 ? 8.109 28.203 0.415 1 91.81 84 SER A O 1
ATOM 616 N N . ALA A 1 85 ? 7.469 30.031 1.483 1 91.56 85 ALA A N 1
ATOM 617 C CA . ALA A 1 85 ? 6.301 29.375 2.064 1 91.56 85 ALA A CA 1
ATOM 618 C C . ALA A 1 85 ? 5.336 28.906 0.978 1 91.56 85 ALA A C 1
ATOM 620 O O . ALA A 1 85 ? 4.836 27.781 1.021 1 91.56 85 ALA A O 1
ATOM 621 N N . LEU A 1 86 ? 5.188 29.766 -0.002 1 93.38 86 LEU A N 1
ATOM 622 C CA . LEU A 1 86 ? 4.293 29.438 -1.104 1 93.38 86 LEU A CA 1
ATOM 623 C C . LEU A 1 86 ? 4.84 28.266 -1.905 1 93.38 86 LEU A C 1
ATOM 625 O O . LEU A 1 86 ? 4.078 27.375 -2.322 1 93.38 86 LEU A O 1
ATOM 629 N N . GLY A 1 87 ? 6.098 28.297 -2.092 1 95.94 87 GLY A N 1
ATOM 630 C CA . GLY A 1 87 ? 6.727 27.188 -2.791 1 95.94 87 GLY A CA 1
ATOM 631 C C . GLY A 1 87 ? 6.559 25.859 -2.074 1 95.94 87 GLY A C 1
ATOM 632 O O . GLY A 1 87 ? 6.156 24.875 -2.684 1 95.94 87 GLY A O 1
ATOM 633 N N . TRP A 1 88 ? 6.836 25.844 -0.805 1 96.31 88 TRP A N 1
ATOM 634 C CA . TRP A 1 88 ? 6.684 24.625 -0.01 1 96.31 88 TRP A CA 1
ATOM 635 C C . TRP A 1 88 ? 5.227 24.172 0.012 1 96.31 88 TRP A C 1
ATOM 637 O O . TRP A 1 88 ? 4.941 22.969 -0.033 1 96.31 88 TRP A O 1
ATOM 647 N N . GLN A 1 89 ? 4.398 25.094 0.071 1 94.88 89 GLN A N 1
ATOM 648 C CA . GLN A 1 89 ? 2.975 24.766 0.061 1 94.88 89 GLN A CA 1
ATOM 649 C C . GLN A 1 89 ? 2.576 24.078 -1.242 1 94.88 89 GLN A C 1
ATOM 651 O O . GLN A 1 89 ? 1.879 23.062 -1.226 1 94.88 89 GLN A O 1
ATOM 656 N N . ALA A 1 90 ? 2.992 24.641 -2.289 1 96.44 90 ALA A N 1
ATOM 657 C CA . ALA A 1 90 ? 2.684 24.047 -3.594 1 96.44 90 ALA A CA 1
ATOM 658 C C . ALA A 1 90 ? 3.26 22.641 -3.715 1 96.44 90 ALA A C 1
ATOM 660 O O . ALA A 1 90 ? 2.588 21.734 -4.203 1 96.44 90 ALA A O 1
ATOM 661 N N . LEU A 1 91 ? 4.457 22.469 -3.236 1 97.19 91 LEU A N 1
ATOM 662 C CA . LEU A 1 91 ? 5.098 21.156 -3.271 1 97.19 91 LEU A CA 1
ATOM 663 C C . LEU A 1 91 ? 4.332 20.156 -2.418 1 97.19 91 LEU A C 1
ATOM 665 O O . LEU A 1 91 ? 4.062 19.031 -2.859 1 97.19 91 LEU A O 1
ATOM 669 N N . ALA A 1 92 ? 3.975 20.531 -1.23 1 95.75 92 ALA A N 1
ATOM 670 C CA . ALA A 1 92 ? 3.27 19.641 -0.318 1 95.75 92 ALA A CA 1
ATOM 671 C C . ALA A 1 92 ? 1.947 19.172 -0.922 1 95.75 92 ALA A C 1
ATOM 673 O O . ALA A 1 92 ? 1.631 17.969 -0.89 1 95.75 92 ALA A O 1
ATOM 674 N N . VAL A 1 93 ? 1.271 20.047 -1.536 1 94.56 93 VAL A N 1
ATOM 675 C CA . VAL A 1 93 ? -0.031 19.734 -2.119 1 94.56 93 VAL A CA 1
ATOM 676 C C . VAL A 1 93 ? 0.149 18.844 -3.342 1 94.56 93 VAL A C 1
ATOM 678 O O . VAL A 1 93 ? -0.612 17.891 -3.541 1 94.56 93 VAL A O 1
ATOM 681 N N . ALA A 1 94 ? 1.113 19.156 -4.117 1 95.81 94 ALA A N 1
ATOM 682 C CA . ALA A 1 94 ? 1.38 18.359 -5.312 1 95.81 94 ALA A CA 1
ATOM 683 C C . ALA A 1 94 ? 1.774 16.922 -4.945 1 95.81 94 ALA A C 1
ATOM 685 O O . ALA A 1 94 ? 1.302 15.969 -5.559 1 95.81 94 ALA A O 1
ATOM 686 N N . ILE A 1 95 ? 2.611 16.797 -3.979 1 95.94 95 ILE A N 1
ATOM 687 C CA . ILE A 1 95 ? 3.08 15.484 -3.541 1 95.94 95 ILE A CA 1
ATOM 688 C C . ILE A 1 95 ? 1.911 14.68 -2.975 1 95.94 95 ILE A C 1
ATOM 690 O O . ILE A 1 95 ? 1.766 13.492 -3.268 1 95.94 95 ILE A O 1
ATOM 694 N N . ALA A 1 96 ? 1.089 15.336 -2.232 1 94.06 96 ALA A N 1
ATOM 695 C CA . ALA A 1 96 ? -0.092 14.664 -1.69 1 94.06 96 ALA A CA 1
ATOM 696 C C . ALA A 1 96 ? -0.995 14.156 -2.809 1 94.06 96 ALA A C 1
ATOM 698 O O . ALA A 1 96 ? -1.56 13.062 -2.709 1 94.06 96 ALA A O 1
ATOM 699 N N . ALA A 1 97 ? -1.12 14.938 -3.809 1 92.31 97 ALA A N 1
ATOM 700 C CA . ALA A 1 97 ? -1.936 14.531 -4.949 1 92.31 97 ALA A CA 1
ATOM 701 C C . ALA A 1 97 ? -1.34 13.305 -5.641 1 92.31 97 ALA A C 1
ATOM 703 O O . ALA A 1 97 ? -2.07 12.406 -6.062 1 92.31 97 ALA A O 1
ATOM 704 N N . ASP A 1 98 ? -0.06 13.289 -5.715 1 92.88 98 ASP A N 1
ATOM 705 C CA . ASP A 1 98 ? 0.612 12.125 -6.293 1 92.88 98 ASP A CA 1
ATOM 706 C C . ASP A 1 98 ? 0.399 10.883 -5.434 1 92.88 98 ASP A C 1
ATOM 708 O O . ASP A 1 98 ? 0.195 9.781 -5.957 1 92.88 98 ASP A O 1
ATOM 712 N N . ILE A 1 99 ? 0.504 11.062 -4.172 1 91.75 99 ILE A N 1
ATOM 713 C CA . ILE A 1 99 ? 0.247 9.961 -3.244 1 91.75 99 ILE A CA 1
ATOM 714 C C . ILE A 1 99 ? -1.157 9.406 -3.479 1 91.75 99 ILE A C 1
ATOM 716 O O . ILE A 1 99 ? -1.342 8.195 -3.582 1 91.75 99 ILE A O 1
ATOM 720 N N . GLY A 1 100 ? -2.104 10.328 -3.617 1 87.25 100 GLY A N 1
ATOM 721 C CA . GLY A 1 100 ? -3.469 9.898 -3.881 1 87.25 100 GLY A CA 1
ATOM 722 C C . GLY A 1 100 ? -3.609 9.102 -5.16 1 87.25 100 GLY A C 1
ATOM 723 O O . GLY A 1 100 ? -4.289 8.07 -5.184 1 87.25 100 GLY A O 1
ATOM 724 N N . SER A 1 101 ? -2.953 9.5 -6.152 1 86.56 101 SER A N 1
ATOM 725 C CA . SER A 1 101 ? -2.998 8.812 -7.441 1 86.56 101 SER A CA 1
ATOM 726 C C . SER A 1 101 ? -2.377 7.422 -7.344 1 86.56 101 SER A C 1
ATOM 728 O O . SER A 1 101 ? -2.918 6.457 -7.887 1 86.56 101 SER A O 1
ATOM 730 N N . LEU A 1 102 ? -1.289 7.324 -6.688 1 86.75 102 LEU A N 1
ATOM 731 C CA . LEU A 1 102 ? -0.586 6.051 -6.555 1 86.75 102 LEU A CA 1
ATOM 732 C C . LEU A 1 102 ? -1.384 5.078 -5.695 1 86.75 102 LEU A C 1
ATOM 734 O O . LEU A 1 102 ? -1.428 3.879 -5.988 1 86.75 102 LEU A O 1
ATOM 738 N N . GLN A 1 103 ? -1.986 5.602 -4.703 1 84.31 103 GLN A N 1
ATOM 739 C CA . GLN A 1 103 ? -2.789 4.758 -3.828 1 84.31 103 GLN A CA 1
ATOM 740 C C . GLN A 1 103 ? -3.988 4.172 -4.574 1 84.31 103 GLN A C 1
ATOM 742 O O . GLN A 1 103 ? -4.359 3.02 -4.355 1 84.31 103 GLN A O 1
ATOM 747 N N . SER A 1 104 ? -4.547 4.906 -5.422 1 79.88 104 SER A N 1
ATOM 748 C CA . SER A 1 104 ? -5.703 4.453 -6.188 1 79.88 104 SER A CA 1
ATOM 749 C C . SER A 1 104 ? -5.324 3.33 -7.145 1 79.88 104 SER A C 1
ATOM 751 O O . SER A 1 104 ? -6.133 2.434 -7.41 1 79.88 104 SER A O 1
ATOM 753 N N . LEU A 1 105 ? -4.156 3.336 -7.562 1 83.19 105 LEU A N 1
ATOM 754 C CA . LEU A 1 105 ? -3.699 2.342 -8.531 1 83.19 105 LEU A CA 1
ATOM 755 C C . LEU A 1 105 ? -3.182 1.094 -7.82 1 83.19 105 LEU A C 1
ATOM 757 O O . LEU A 1 105 ? -3.023 0.042 -8.445 1 83.19 105 LEU A O 1
ATOM 761 N N . GLN A 1 106 ? -2.922 1.235 -6.566 1 83.5 106 GLN A N 1
ATOM 762 C CA . GLN A 1 106 ? -2.281 0.161 -5.816 1 83.5 106 GLN A CA 1
ATOM 763 C C . GLN A 1 106 ? -3.145 -1.097 -5.809 1 83.5 106 GLN A C 1
ATOM 765 O O . GLN A 1 106 ? -2.627 -2.213 -5.898 1 83.5 106 GLN A O 1
ATOM 770 N N . GLN A 1 107 ? -4.438 -0.966 -5.754 1 79.62 107 GLN A N 1
ATOM 771 C CA . GLN A 1 107 ? -5.328 -2.119 -5.766 1 79.62 107 GLN A CA 1
ATOM 772 C C . GLN A 1 107 ? -5.219 -2.891 -7.078 1 79.62 107 GLN A C 1
ATOM 774 O O . GLN A 1 107 ? -5.062 -4.113 -7.074 1 79.62 107 GLN A O 1
ATOM 779 N N . GLN A 1 108 ? -5.289 -2.152 -8.07 1 84 108 GLN A N 1
ATOM 780 C CA . GLN A 1 108 ? -5.191 -2.771 -9.391 1 84 108 GLN A CA 1
ATOM 781 C C . GLN A 1 108 ? -3.84 -3.451 -9.586 1 84 108 GLN A C 1
ATOM 783 O O . GLN A 1 108 ? -3.77 -4.57 -10.094 1 84 108 GLN A O 1
ATOM 788 N N . ARG A 1 109 ? -2.834 -2.857 -9.164 1 87.81 109 ARG A N 1
ATOM 789 C CA . ARG A 1 109 ? -1.492 -3.406 -9.328 1 87.81 109 ARG A CA 1
ATOM 790 C C . ARG A 1 109 ? -1.304 -4.664 -8.492 1 87.81 109 ARG A C 1
ATOM 792 O O . ARG A 1 109 ? -0.617 -5.598 -8.906 1 87.81 109 ARG A O 1
ATOM 799 N N . SER A 1 110 ? -1.851 -4.656 -7.383 1 89.44 110 SER A N 1
ATOM 800 C CA . SER A 1 110 ? -1.774 -5.84 -6.527 1 89.44 110 SER A CA 1
ATOM 801 C C . SER A 1 110 ? -2.482 -7.027 -7.164 1 89.44 110 SER A C 1
ATOM 803 O O . SER A 1 110 ? -1.958 -8.148 -7.16 1 89.44 110 SER A O 1
ATOM 805 N N . GLU A 1 111 ? -3.604 -6.762 -7.746 1 89.69 111 GLU A N 1
ATOM 806 C CA . GLU A 1 111 ? -4.352 -7.816 -8.422 1 89.69 111 GLU A CA 1
ATOM 807 C C . GLU A 1 111 ? -3.584 -8.352 -9.625 1 89.69 111 GLU A C 1
ATOM 809 O O . GLU A 1 111 ? -3.516 -9.562 -9.836 1 89.69 111 GLU A O 1
ATOM 814 N N . GLU A 1 112 ? -3.078 -7.449 -10.305 1 91 112 GLU A N 1
ATOM 815 C CA . GLU A 1 112 ? -2.314 -7.836 -11.484 1 91 112 GLU A CA 1
ATOM 816 C C . GLU A 1 112 ? -1.093 -8.664 -11.109 1 91 112 GLU A C 1
ATOM 818 O O . GLU A 1 112 ? -0.764 -9.641 -11.781 1 91 112 GLU A O 1
ATOM 823 N N . ALA A 1 113 ? -0.403 -8.234 -10.07 1 92.75 113 ALA A N 1
ATOM 824 C CA . ALA A 1 113 ? 0.78 -8.961 -9.609 1 92.75 113 ALA A CA 1
ATOM 825 C C . ALA A 1 113 ? 0.419 -10.375 -9.164 1 92.75 113 ALA A C 1
ATOM 827 O O . ALA A 1 113 ? 1.084 -11.336 -9.547 1 92.75 113 ALA A O 1
ATOM 828 N N . ILE A 1 114 ? -0.667 -10.508 -8.453 1 95.25 114 ILE A N 1
ATOM 829 C CA . ILE A 1 114 ? -1.103 -11.82 -7.973 1 95.25 114 ILE A CA 1
ATOM 830 C C . ILE A 1 114 ? -1.547 -12.68 -9.156 1 95.25 114 ILE A C 1
ATOM 832 O O . ILE A 1 114 ? -1.218 -13.867 -9.227 1 95.25 114 ILE A O 1
ATOM 836 N N . ALA A 1 115 ? -2.238 -12.039 -10.031 1 95.06 115 ALA A N 1
ATOM 837 C CA . ALA A 1 115 ? -2.703 -12.758 -11.211 1 95.06 115 ALA A CA 1
ATOM 838 C C . ALA A 1 115 ? -1.528 -13.297 -12.023 1 95.06 115 ALA A C 1
ATOM 840 O O . ALA A 1 115 ? -1.563 -14.43 -12.5 1 95.06 115 ALA A O 1
ATOM 841 N N . ALA A 1 116 ? -0.557 -12.5 -12.172 1 93.81 116 ALA A N 1
ATOM 842 C CA . ALA A 1 116 ? 0.613 -12.914 -12.945 1 93.81 116 ALA A CA 1
ATOM 843 C C . ALA A 1 116 ? 1.334 -14.078 -12.266 1 93.81 116 ALA A C 1
ATOM 845 O O . ALA A 1 116 ? 1.701 -15.055 -12.914 1 93.81 116 ALA A O 1
ATOM 846 N N . ALA A 1 117 ? 1.538 -13.977 -10.977 1 95.44 117 ALA A N 1
ATOM 847 C CA . ALA A 1 117 ? 2.186 -15.047 -10.227 1 95.44 117 ALA A CA 1
ATOM 848 C C . ALA A 1 117 ? 1.368 -16.328 -10.297 1 95.44 117 ALA A C 1
ATOM 850 O O . ALA A 1 117 ? 1.916 -17.422 -10.531 1 95.44 117 ALA A O 1
ATOM 851 N N . ALA A 1 118 ? 0.071 -16.172 -10.133 1 97.06 118 ALA A N 1
ATOM 852 C CA . ALA A 1 118 ? -0.834 -17.312 -10.141 1 97.06 118 ALA A CA 1
ATOM 853 C C . ALA A 1 118 ? -0.835 -18 -11.5 1 97.06 118 ALA A C 1
ATOM 855 O O . ALA A 1 118 ? -0.665 -19.219 -11.578 1 97.06 118 ALA A O 1
ATOM 856 N N . ALA A 1 119 ? -0.969 -17.234 -12.477 1 95.69 119 ALA A N 1
ATOM 857 C CA . ALA A 1 119 ? -1.054 -17.797 -13.82 1 95.69 119 ALA A CA 1
ATOM 858 C C . ALA A 1 119 ? 0.262 -18.469 -14.227 1 95.69 119 ALA A C 1
ATOM 860 O O . ALA A 1 119 ? 0.267 -19.531 -14.836 1 95.69 119 ALA A O 1
ATOM 861 N N . ALA A 1 120 ? 1.346 -17.828 -13.93 1 94.69 120 ALA A N 1
ATOM 862 C CA . ALA A 1 120 ? 2.658 -18.375 -14.266 1 94.69 120 ALA A CA 1
ATOM 863 C C . ALA A 1 120 ? 2.893 -19.703 -13.562 1 94.69 120 ALA A C 1
ATOM 865 O O . ALA A 1 120 ? 3.314 -20.672 -14.195 1 94.69 120 ALA A O 1
ATOM 866 N N . GLU A 1 121 ? 2.566 -19.75 -12.328 1 97.38 121 GLU A N 1
ATOM 867 C CA . GLU A 1 121 ? 2.836 -20.953 -11.547 1 97.38 121 GLU A CA 1
ATOM 868 C C . GLU A 1 121 ? 1.839 -22.062 -11.883 1 97.38 121 GLU A C 1
ATOM 870 O O . GLU A 1 121 ? 2.184 -23.25 -11.852 1 97.38 121 GLU A O 1
ATOM 875 N N . PHE A 1 122 ? 0.609 -21.703 -12.266 1 97.31 122 PHE A N 1
ATOM 876 C CA . PHE A 1 122 ? -0.346 -22.703 -12.734 1 97.31 122 PHE A CA 1
ATOM 877 C C . PHE A 1 122 ? 0.158 -23.375 -14.008 1 97.31 122 PHE A C 1
ATOM 879 O O . PHE A 1 122 ? 0.109 -24.609 -14.125 1 97.31 122 PHE A O 1
ATOM 886 N N . ALA A 1 123 ? 0.642 -22.578 -14.867 1 94.94 123 ALA A N 1
ATOM 887 C CA . ALA A 1 123 ? 1.212 -23.109 -16.094 1 94.94 123 ALA A CA 1
ATOM 888 C C . ALA A 1 123 ? 2.465 -23.938 -15.812 1 94.94 123 ALA A C 1
ATOM 890 O O . ALA A 1 123 ? 2.637 -25.031 -16.359 1 94.94 123 ALA A O 1
ATOM 891 N N . ARG A 1 124 ? 3.297 -23.422 -15 1 95.81 124 ARG A N 1
ATOM 892 C CA . ARG A 1 124 ? 4.52 -24.125 -14.633 1 95.81 124 ARG A CA 1
ATOM 893 C C . ARG A 1 124 ? 4.195 -25.453 -13.961 1 95.81 124 ARG A C 1
ATOM 895 O O . ARG A 1 124 ? 4.898 -26.453 -14.172 1 95.81 124 ARG A O 1
ATOM 902 N N . GLY A 1 125 ? 3.162 -25.422 -13.148 1 97.25 125 GLY A N 1
ATOM 903 C CA . GLY A 1 125 ? 2.73 -26.672 -12.523 1 97.25 125 GLY A CA 1
ATOM 904 C C . GLY A 1 125 ? 2.373 -27.75 -13.523 1 97.25 125 GLY A C 1
ATOM 905 O O . GLY A 1 125 ? 2.744 -28.906 -13.344 1 97.25 125 GLY A O 1
ATOM 906 N N . HIS A 1 126 ? 1.69 -27.406 -14.586 1 95.5 126 HIS A N 1
ATOM 907 C CA . HIS A 1 126 ? 1.394 -28.344 -15.656 1 95.5 126 HIS A CA 1
ATOM 908 C C . HIS A 1 126 ? 2.674 -28.922 -16.266 1 95.5 126 HIS A C 1
ATOM 910 O O . HIS A 1 126 ? 2.812 -30.141 -16.406 1 95.5 126 HIS A O 1
ATOM 916 N N . ALA A 1 127 ? 3.502 -28.031 -16.547 1 94.25 127 ALA A N 1
ATOM 917 C CA . ALA A 1 127 ? 4.758 -28.438 -17.172 1 94.25 127 ALA A CA 1
ATOM 918 C C . ALA A 1 127 ? 5.59 -29.297 -16.234 1 94.25 127 ALA A C 1
ATOM 920 O O . ALA A 1 127 ? 6.176 -30.297 -16.641 1 94.25 127 ALA A O 1
ATOM 921 N N . ALA A 1 128 ? 5.668 -28.859 -15.031 1 96.12 128 ALA A N 1
ATOM 922 C CA . ALA A 1 128 ? 6.453 -29.578 -14.031 1 96.12 128 ALA A CA 1
ATOM 923 C C . ALA A 1 128 ? 5.934 -31 -13.859 1 96.12 128 ALA A C 1
ATOM 925 O O . ALA A 1 128 ? 6.719 -31.953 -13.758 1 96.12 128 ALA A O 1
ATOM 926 N N . GLU A 1 129 ? 4.629 -31.156 -13.797 1 95.5 129 GLU A N 1
ATOM 927 C CA . GLU A 1 129 ? 4.031 -32.469 -13.695 1 95.5 129 GLU A CA 1
ATOM 928 C C . GLU A 1 129 ? 4.418 -33.344 -14.883 1 95.5 129 GLU A C 1
ATOM 930 O O . GLU A 1 129 ? 4.824 -34.5 -14.719 1 95.5 129 GLU A O 1
ATOM 935 N N . PHE A 1 130 ? 4.34 -32.844 -16.031 1 91.81 130 PHE A N 1
ATOM 936 C CA . PHE A 1 130 ? 4.73 -33.562 -17.234 1 91.81 130 PHE A CA 1
ATOM 937 C C . PHE A 1 130 ? 6.18 -34.031 -17.141 1 91.81 130 PHE A C 1
ATOM 939 O O . PHE A 1 130 ? 6.469 -35.219 -17.375 1 91.81 130 PHE A O 1
ATOM 946 N N . PHE A 1 131 ? 7.07 -33.125 -16.812 1 93.5 131 PHE A N 1
ATOM 947 C CA . PHE A 1 131 ? 8.492 -33.438 -16.75 1 93.5 131 PHE A CA 1
ATOM 948 C C . PHE A 1 131 ? 8.766 -34.531 -15.695 1 93.5 131 PHE A C 1
ATOM 950 O O . PHE A 1 131 ? 9.57 -35.438 -15.922 1 93.5 131 PHE A O 1
ATOM 957 N N . LYS A 1 132 ? 8.148 -34.406 -14.594 1 89.94 132 LYS A N 1
ATOM 958 C CA . LYS A 1 132 ? 8.375 -35.375 -13.523 1 89.94 132 LYS A CA 1
ATOM 959 C C . LYS A 1 132 ? 7.934 -36.781 -13.945 1 89.94 132 LYS A C 1
ATOM 961 O O . LYS A 1 132 ? 8.648 -37.75 -13.711 1 89.94 132 LYS A O 1
ATOM 966 N N . VAL A 1 133 ? 6.832 -36.781 -14.594 1 87.25 133 VAL A N 1
ATOM 967 C CA . VAL A 1 133 ? 6.316 -38.094 -15.039 1 87.25 133 VAL A CA 1
ATOM 968 C C . VAL A 1 133 ? 7.176 -38.625 -16.188 1 87.25 133 VAL A C 1
ATOM 970 O O . VAL A 1 133 ? 7.629 -39.781 -16.141 1 87.25 133 VAL A O 1
ATOM 973 N N . ALA A 1 134 ? 7.41 -37.812 -17.156 1 86.56 134 ALA A N 1
ATOM 974 C CA . ALA A 1 134 ? 8.164 -38.219 -18.328 1 86.56 134 ALA A CA 1
ATOM 975 C C . ALA A 1 134 ? 9.562 -38.688 -17.953 1 86.56 134 ALA A C 1
ATOM 977 O O . ALA A 1 134 ? 10.086 -39.656 -18.516 1 86.56 134 ALA A O 1
ATOM 978 N N . ALA A 1 135 ? 10.164 -38 -17.062 1 86.31 135 ALA A N 1
ATOM 979 C CA . ALA A 1 135 ? 11.523 -38.344 -16.641 1 86.31 135 ALA A CA 1
ATOM 980 C C . ALA A 1 135 ? 11.531 -39.656 -15.844 1 86.31 135 ALA A C 1
ATOM 982 O O . ALA A 1 135 ? 12.539 -40.375 -15.82 1 86.31 135 ALA A O 1
ATOM 983 N N . ALA A 1 136 ? 10.492 -39.938 -15.18 1 81.75 136 ALA A N 1
ATOM 984 C CA . ALA A 1 136 ? 10.414 -41.156 -14.344 1 81.75 136 ALA A CA 1
ATOM 985 C C . ALA A 1 136 ? 10.133 -42.375 -15.188 1 81.75 136 ALA A C 1
ATOM 987 O O . ALA A 1 136 ? 10.43 -43.5 -14.773 1 81.75 136 ALA A O 1
ATOM 988 N N . VAL A 1 137 ? 9.539 -42.188 -16.359 1 79.06 137 VAL A N 1
ATOM 989 C CA . VAL A 1 137 ? 9.258 -43.281 -17.25 1 79.06 137 VAL A CA 1
ATOM 990 C C . VAL A 1 137 ? 10.516 -43.688 -18.016 1 79.06 137 VAL A C 1
ATOM 992 O O . VAL A 1 137 ? 10.734 -43.219 -19.141 1 79.06 137 VAL A O 1
ATOM 995 N N . GLN A 1 138 ? 11.391 -44.375 -17.281 1 72.12 138 GLN A N 1
ATOM 996 C CA . GLN A 1 138 ? 12.641 -44.844 -17.875 1 72.12 138 GLN A CA 1
ATOM 997 C C . GLN A 1 138 ? 13.031 -46.219 -17.344 1 72.12 138 GLN A C 1
ATOM 999 O O . GLN A 1 138 ? 12.773 -46.531 -16.188 1 72.12 138 GLN A O 1
ATOM 1004 N N . SER A 1 139 ? 13.344 -47.094 -18.172 1 62.56 139 SER A N 1
ATOM 1005 C CA . SER A 1 139 ? 13.766 -48.406 -17.703 1 62.56 139 SER A CA 1
ATOM 1006 C C . SER A 1 139 ? 15.234 -48.656 -18.031 1 62.56 139 SER A C 1
ATOM 1008 O O . SER A 1 139 ? 16.031 -49 -17.141 1 62.56 139 SER A O 1
ATOM 1010 N N . ALA A 1 140 ? 15.531 -49.219 -19.312 1 61.25 140 ALA A N 1
ATOM 1011 C CA . ALA A 1 140 ? 16.859 -49.594 -19.781 1 61.25 140 ALA A CA 1
ATOM 1012 C C . ALA A 1 140 ? 17.5 -48.469 -20.594 1 61.25 140 ALA A C 1
ATOM 1014 O O . ALA A 1 140 ? 16.859 -47.438 -20.859 1 61.25 140 ALA A O 1
ATOM 1015 N N . ALA A 1 141 ? 18.766 -48.656 -20.906 1 59.25 141 ALA A N 1
ATOM 1016 C CA . ALA A 1 141 ? 19.625 -47.688 -21.562 1 59.25 141 ALA A CA 1
ATOM 1017 C C . ALA A 1 141 ? 18.906 -47 -22.719 1 59.25 141 ALA A C 1
ATOM 1019 O O . ALA A 1 141 ? 19.109 -45.812 -22.969 1 59.25 141 ALA A O 1
ATOM 1020 N N . ASN A 1 142 ? 17.828 -47.719 -23.359 1 66.94 142 ASN A N 1
ATOM 1021 C CA . ASN A 1 142 ? 17.203 -47.094 -24.531 1 66.94 142 ASN A CA 1
ATOM 1022 C C . ASN A 1 142 ? 15.711 -46.875 -24.312 1 66.94 142 ASN A C 1
ATOM 1024 O O . ASN A 1 142 ? 14.961 -46.719 -25.281 1 66.94 142 ASN A O 1
ATOM 1028 N N . SER A 1 143 ? 15.344 -46.875 -23.094 1 74.94 143 SER A N 1
ATOM 1029 C CA . SER A 1 143 ? 13.93 -46.656 -22.812 1 74.94 143 SER A CA 1
ATOM 1030 C C . SER A 1 143 ? 13.711 -45.406 -21.984 1 74.94 143 SER A C 1
ATOM 1032 O O . SER A 1 143 ? 14.172 -45.312 -20.844 1 74.94 143 SER A O 1
ATOM 1034 N N . GLY A 1 144 ? 13.164 -44.344 -22.594 1 80.19 144 GLY A N 1
ATOM 1035 C CA . GLY A 1 144 ? 12.859 -43.062 -21.938 1 80.19 144 GLY A CA 1
ATOM 1036 C C . GLY A 1 144 ? 12.039 -42.125 -22.812 1 80.19 144 GLY A C 1
ATOM 1037 O O . GLY A 1 144 ? 11.922 -42.344 -24.016 1 80.19 144 GLY A O 1
ATOM 1038 N N . CYS A 1 145 ? 11.5 -41.219 -22.172 1 83.38 145 CYS A N 1
ATOM 1039 C CA . CYS A 1 145 ? 10.523 -40.438 -22.906 1 83.38 145 CYS A CA 1
ATOM 1040 C C . CYS A 1 145 ? 11.117 -39.094 -23.328 1 83.38 145 CYS A C 1
ATOM 1042 O O . CYS A 1 145 ? 10.508 -38.344 -24.109 1 83.38 145 CYS A O 1
ATOM 1044 N N . LEU A 1 146 ? 12.312 -38.781 -22.781 1 86.62 146 LEU A N 1
ATOM 1045 C CA . LEU A 1 146 ? 13.016 -37.562 -23.188 1 86.62 146 LEU A CA 1
ATOM 1046 C C . LEU A 1 146 ? 14.43 -37.875 -23.656 1 86.62 146 LEU A C 1
ATOM 1048 O O . LEU A 1 146 ? 15.109 -38.719 -23.078 1 86.62 146 LEU A O 1
ATOM 1052 N N . THR A 1 147 ? 14.828 -37.219 -24.688 1 85.69 147 THR A N 1
ATOM 1053 C CA . THR A 1 147 ? 16.156 -37.469 -25.219 1 85.69 147 THR A CA 1
ATOM 1054 C C . THR A 1 147 ? 16.891 -36.156 -25.469 1 85.69 147 THR A C 1
ATOM 1056 O O . THR A 1 147 ? 16.266 -35.094 -25.625 1 85.69 147 THR A O 1
ATOM 1059 N N . THR A 1 148 ? 18.219 -36.219 -25.469 1 87.19 148 THR A N 1
ATOM 1060 C CA . THR A 1 148 ? 19.031 -35.062 -25.75 1 87.19 148 THR A CA 1
ATOM 1061 C C . THR A 1 148 ? 19.188 -34.844 -27.25 1 87.19 148 THR A C 1
ATOM 1063 O O . THR A 1 148 ? 19.672 -33.781 -27.688 1 87.19 148 THR A O 1
ATOM 1066 N N . ASN A 1 149 ? 18.734 -35.75 -27.969 1 81.44 149 ASN A N 1
ATOM 1067 C CA . ASN A 1 149 ? 18.75 -35.625 -29.422 1 81.44 149 ASN A CA 1
ATOM 1068 C C . ASN A 1 149 ? 17.562 -34.812 -29.938 1 81.44 149 ASN A C 1
ATOM 1070 O O . ASN A 1 149 ? 16.531 -34.719 -29.266 1 81.44 149 ASN A O 1
ATOM 1074 N N . ASN A 1 150 ? 17.844 -34.25 -31.094 1 77.69 150 ASN A N 1
ATOM 1075 C CA . ASN A 1 150 ? 16.719 -33.562 -31.719 1 77.69 150 ASN A CA 1
ATOM 1076 C C . ASN A 1 150 ? 15.742 -34.562 -32.344 1 77.69 150 ASN A C 1
ATOM 1078 O O . ASN A 1 150 ? 16.078 -35.75 -32.531 1 77.69 150 ASN A O 1
ATOM 1082 N N . LYS A 1 151 ? 14.625 -34.062 -32.562 1 70.81 151 LYS A N 1
ATOM 1083 C CA . LYS A 1 151 ? 13.602 -34.906 -33.156 1 70.81 151 LYS A CA 1
ATOM 1084 C C . LYS A 1 151 ? 14.156 -35.656 -34.375 1 70.81 151 LYS A C 1
ATOM 1086 O O . LYS A 1 151 ? 14.945 -35.125 -35.156 1 70.81 151 LYS A O 1
ATOM 1091 N N . GLY A 1 152 ? 13.719 -36.812 -34.375 1 63.66 152 GLY A N 1
ATOM 1092 C CA . GLY A 1 152 ? 14.141 -37.625 -35.5 1 63.66 152 GLY A CA 1
ATOM 1093 C C . GLY A 1 152 ? 15.555 -38.156 -35.375 1 63.66 152 GLY A C 1
ATOM 1094 O O . GLY A 1 152 ? 16.031 -38.906 -36.219 1 63.66 152 GLY A O 1
ATOM 1095 N N . GLY A 1 153 ? 16.188 -37.781 -34.312 1 63.12 153 GLY A N 1
ATOM 1096 C CA . GLY A 1 153 ? 17.578 -38.188 -34.156 1 63.12 153 GLY A CA 1
ATOM 1097 C C . GLY A 1 153 ? 17.703 -39.625 -33.688 1 63.12 153 GLY A C 1
ATOM 1098 O O . GLY A 1 153 ? 16.703 -40.344 -33.562 1 63.12 153 GLY A O 1
ATOM 1099 N N . ALA A 1 154 ? 19.062 -40.156 -33.688 1 60.34 154 ALA A N 1
ATOM 1100 C CA . ALA A 1 154 ? 19.406 -41.531 -33.344 1 60.34 154 ALA A CA 1
ATOM 1101 C C . ALA A 1 154 ? 18.938 -41.875 -31.938 1 60.34 154 ALA A C 1
ATOM 1103 O O . ALA A 1 154 ? 18.734 -41 -31.094 1 60.34 154 ALA A O 1
ATOM 1104 N N . ALA A 1 155 ? 18.734 -43.188 -31.812 1 58.12 155 ALA A N 1
ATOM 1105 C CA . ALA A 1 155 ? 18.438 -43.812 -30.531 1 58.12 155 ALA A CA 1
ATOM 1106 C C . ALA A 1 155 ? 19.641 -43.75 -29.594 1 58.12 155 ALA A C 1
ATOM 1108 O O . ALA A 1 155 ? 20.781 -43.656 -30.031 1 58.12 155 ALA A O 1
ATOM 1109 N N . GLY A 1 156 ? 19.734 -43.375 -28.25 1 60.88 156 GLY A N 1
ATOM 1110 C CA . GLY A 1 156 ? 20.766 -43.625 -27.266 1 60.88 156 GLY A CA 1
ATOM 1111 C C . GLY A 1 156 ? 21.062 -42.438 -26.375 1 60.88 156 GLY A C 1
ATOM 1112 O O . GLY A 1 156 ? 21.844 -42.531 -25.422 1 60.88 156 GLY A O 1
ATOM 1113 N N . SER A 1 157 ? 20.219 -41.562 -26.422 1 79.44 157 SER A N 1
ATOM 1114 C CA . SER A 1 157 ? 20.547 -40.406 -25.578 1 79.44 157 SER A CA 1
ATOM 1115 C C . SER A 1 157 ? 19.359 -40 -24.703 1 79.44 157 SER A C 1
ATOM 1117 O O . SER A 1 157 ? 19.062 -38.812 -24.562 1 79.44 157 SER A O 1
ATOM 1119 N N . VAL A 1 158 ? 18.828 -41.031 -24.141 1 81.5 158 VAL A N 1
ATOM 1120 C CA . VAL A 1 158 ? 17.688 -40.812 -23.25 1 81.5 158 VAL A CA 1
ATOM 1121 C C . VAL A 1 158 ? 18.156 -40.094 -21.984 1 81.5 158 VAL A C 1
ATOM 1123 O O . VAL A 1 158 ? 19.234 -40.406 -21.453 1 81.5 158 VAL A O 1
ATOM 1126 N N . ILE A 1 159 ? 17.406 -39.094 -21.562 1 82.88 159 ILE A N 1
ATOM 1127 C CA . ILE A 1 159 ? 17.719 -38.312 -20.359 1 82.88 159 ILE A CA 1
ATOM 1128 C C . ILE A 1 159 ? 17.438 -39.125 -19.109 1 82.88 159 ILE A C 1
ATOM 1130 O O . ILE A 1 159 ? 16.297 -39.531 -18.875 1 82.88 159 ILE A O 1
ATOM 1134 N N . ASN A 1 160 ? 18.609 -39.344 -18.359 1 74.69 160 ASN A N 1
ATOM 1135 C CA . ASN A 1 160 ? 18.5 -40.031 -17.078 1 74.69 160 ASN A CA 1
ATOM 1136 C C . ASN A 1 160 ? 18.469 -39.062 -15.914 1 74.69 160 ASN A C 1
ATOM 1138 O O . ASN A 1 160 ? 19.453 -38.906 -15.188 1 74.69 160 ASN A O 1
ATOM 1142 N N . GLY A 1 161 ? 17.484 -38.281 -15.852 1 80.44 161 GLY A N 1
ATOM 1143 C CA . GLY A 1 161 ? 17.375 -37.281 -14.812 1 80.44 161 GLY A CA 1
ATOM 1144 C C . GLY A 1 161 ? 17.797 -35.875 -15.281 1 80.44 161 GLY A C 1
ATOM 1145 O O . GLY A 1 161 ? 18.719 -35.75 -16.094 1 80.44 161 GLY A O 1
ATOM 1146 N N . PHE A 1 162 ? 17.328 -34.938 -14.672 1 88.44 162 PHE A N 1
ATOM 1147 C CA . PHE A 1 162 ? 17.531 -33.562 -15.172 1 88.44 162 PHE A CA 1
ATOM 1148 C C . PHE A 1 162 ? 18.859 -33 -14.664 1 88.44 162 PHE A C 1
ATOM 1150 O O . PHE A 1 162 ? 19.359 -32 -15.211 1 88.44 162 PHE A O 1
ATOM 1157 N N . SER A 1 163 ? 19.391 -33.594 -13.594 1 84.88 163 SER A N 1
ATOM 1158 C CA . SER A 1 163 ? 20.656 -33.125 -13.055 1 84.88 163 SER A CA 1
ATOM 1159 C C . SER A 1 163 ? 21.797 -33.312 -14.055 1 84.88 163 SER A C 1
ATOM 1161 O O . SER A 1 163 ? 22.859 -32.719 -13.922 1 84.88 163 SER A O 1
ATOM 1163 N N . THR A 1 164 ? 21.609 -34.188 -15.047 1 84.81 164 THR A N 1
ATOM 1164 C CA . THR A 1 164 ? 22.641 -34.469 -16.047 1 84.81 164 THR A CA 1
ATOM 1165 C C . THR A 1 164 ? 22.656 -33.375 -17.125 1 84.81 164 THR A C 1
ATOM 1167 O O . THR A 1 164 ? 23.578 -33.312 -17.922 1 84.81 164 THR A O 1
ATOM 1170 N N . LEU A 1 165 ? 21.656 -32.625 -17.125 1 90.38 165 LEU A N 1
ATOM 1171 C CA . LEU A 1 165 ? 21.547 -31.531 -18.109 1 90.38 165 LEU A CA 1
ATOM 1172 C C . LEU A 1 165 ? 22.297 -30.297 -17.656 1 90.38 165 LEU A C 1
ATOM 1174 O O . LEU A 1 165 ? 22.547 -30.125 -16.453 1 90.38 165 LEU A O 1
ATOM 1178 N N . GLY A 1 166 ? 22.672 -29.484 -18.625 1 88.81 166 GLY A N 1
ATOM 1179 C CA . GLY A 1 166 ? 23.188 -28.172 -18.266 1 88.81 166 GLY A CA 1
ATOM 1180 C C . GLY A 1 166 ? 22.172 -27.297 -17.547 1 88.81 166 GLY A C 1
ATOM 1181 O O . GLY A 1 166 ? 20.969 -27.438 -17.766 1 88.81 166 GLY A O 1
ATOM 1182 N N . THR A 1 167 ? 22.672 -26.453 -16.812 1 87.75 167 THR A N 1
ATOM 1183 C CA . THR A 1 167 ? 21.828 -25.609 -15.977 1 87.75 167 THR A CA 1
ATOM 1184 C C . THR A 1 167 ? 20.797 -24.859 -16.828 1 87.75 167 THR A C 1
ATOM 1186 O O . THR A 1 167 ? 19.641 -24.719 -16.422 1 87.75 167 THR A O 1
ATOM 1189 N N . ALA A 1 168 ? 21.188 -24.484 -17.953 1 84.94 168 ALA A N 1
ATOM 1190 C CA . ALA A 1 168 ? 20.312 -23.703 -18.828 1 84.94 168 ALA A CA 1
ATOM 1191 C C . ALA A 1 168 ? 19.25 -24.594 -19.484 1 84.94 168 ALA A C 1
ATOM 1193 O O . ALA A 1 168 ? 18.25 -24.094 -20.016 1 84.94 168 A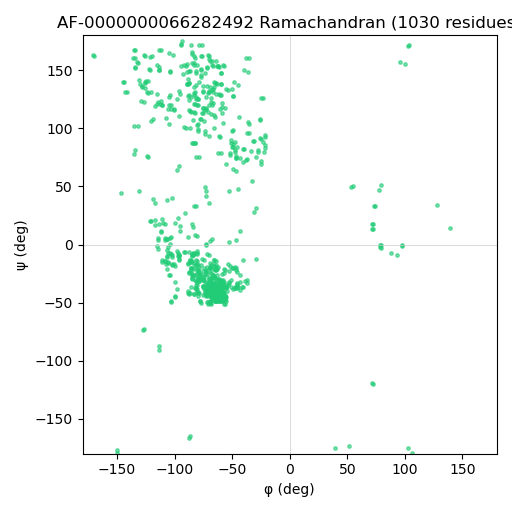LA A O 1
ATOM 1194 N N . GLU A 1 169 ? 19.469 -25.891 -19.359 1 89.75 169 GLU A N 1
ATOM 1195 C CA . GLU A 1 169 ? 18.562 -26.828 -20 1 89.75 169 GLU A CA 1
ATOM 1196 C C . GLU A 1 169 ? 17.656 -27.516 -18.984 1 89.75 169 GLU A C 1
ATOM 1198 O O . GLU A 1 169 ? 16.734 -28.234 -19.359 1 89.75 169 GLU A O 1
ATOM 1203 N N . GLN A 1 170 ? 17.906 -27.234 -17.734 1 91.94 170 GLN A N 1
ATOM 1204 C CA . GLN A 1 170 ? 17.125 -27.906 -16.688 1 91.94 170 GLN A CA 1
ATOM 1205 C C . GLN A 1 170 ? 15.773 -27.234 -16.484 1 91.94 170 GLN A C 1
ATOM 1207 O O . GLN A 1 170 ? 15.703 -26.016 -16.312 1 91.94 170 GLN A O 1
ATOM 1212 N N . PRO A 1 171 ? 14.688 -27.984 -16.578 1 94.38 171 PRO A N 1
ATOM 1213 C CA . PRO A 1 171 ? 13.391 -27.391 -16.25 1 94.38 171 PRO A CA 1
ATOM 1214 C C . PRO A 1 171 ? 13.289 -27.016 -14.766 1 94.38 171 PRO A C 1
ATOM 1216 O O . PRO A 1 171 ? 13.805 -27.734 -13.906 1 94.38 171 PRO A O 1
ATOM 1219 N N . ALA A 1 172 ? 12.703 -25.891 -14.477 1 92.75 172 ALA A N 1
ATOM 1220 C CA . ALA A 1 172 ? 12.469 -25.453 -13.102 1 92.75 172 ALA A CA 1
ATOM 1221 C C . ALA A 1 172 ? 11.211 -26.109 -12.531 1 92.75 172 ALA A C 1
ATOM 1223 O O . ALA A 1 172 ? 10.133 -25.516 -12.547 1 92.75 172 ALA A O 1
ATOM 1224 N N . ILE A 1 173 ? 11.359 -27.281 -11.953 1 93.81 173 ILE A N 1
ATOM 1225 C CA . ILE A 1 173 ? 10.211 -28.062 -11.539 1 93.81 173 ILE A CA 1
ATOM 1226 C C . ILE A 1 173 ? 10.148 -28.141 -10.016 1 93.81 173 ILE A C 1
ATOM 1228 O O . ILE A 1 173 ? 9.367 -28.891 -9.445 1 93.81 173 ILE A O 1
ATOM 1232 N N . GLY A 1 174 ? 11.016 -27.297 -9.359 1 88.62 174 GLY A N 1
ATOM 1233 C CA . GLY A 1 174 ? 11.07 -27.281 -7.906 1 88.62 174 GLY A CA 1
ATOM 1234 C C . GLY A 1 174 ? 10.062 -26.328 -7.281 1 88.62 174 GLY A C 1
ATOM 1235 O O . GLY A 1 174 ? 9.148 -25.859 -7.957 1 88.62 174 GLY A O 1
ATOM 1236 N N . ALA A 1 175 ? 10.281 -26.094 -6.051 1 88 175 ALA A N 1
ATOM 1237 C CA . ALA A 1 175 ? 9.367 -25.297 -5.23 1 88 175 ALA A CA 1
ATOM 1238 C C . ALA A 1 175 ? 9.266 -23.859 -5.758 1 88 175 ALA A C 1
ATOM 1240 O O . ALA A 1 175 ? 10.172 -23.391 -6.445 1 88 175 ALA A O 1
ATOM 1241 N N . THR A 1 176 ? 8.109 -23.312 -5.445 1 93.25 176 THR A N 1
ATOM 1242 C CA . THR A 1 176 ? 7.926 -21.906 -5.801 1 93.25 176 THR A CA 1
ATOM 1243 C C . THR A 1 176 ? 8.773 -21 -4.906 1 93.25 176 THR A C 1
ATOM 1245 O O . THR A 1 176 ? 9.148 -21.391 -3.801 1 93.25 176 THR A O 1
ATOM 1248 N N . SER A 1 177 ? 9.125 -19.844 -5.504 1 90.12 177 SER A N 1
ATOM 1249 C CA . SER A 1 177 ? 9.898 -18.859 -4.75 1 90.12 177 SER A CA 1
ATOM 1250 C C . SER A 1 177 ? 9.492 -17.438 -5.109 1 90.12 177 SER A C 1
ATOM 1252 O O . SER A 1 177 ? 9.18 -17.156 -6.266 1 90.12 177 SER A O 1
ATOM 1254 N N . THR A 1 178 ? 9.461 -16.688 -4.062 1 88.5 178 THR A N 1
ATOM 1255 C CA . THR A 1 178 ? 9.219 -15.273 -4.312 1 88.5 178 THR A CA 1
ATOM 1256 C C . THR A 1 178 ? 10.516 -14.469 -4.191 1 88.5 178 THR A C 1
ATOM 1258 O O . THR A 1 178 ? 10.492 -13.234 -4.176 1 88.5 178 THR A O 1
ATOM 1261 N N . ALA A 1 179 ? 11.594 -15.219 -4.031 1 80.56 179 ALA A N 1
ATOM 1262 C CA . ALA A 1 179 ? 12.875 -14.523 -3.965 1 80.56 179 ALA A CA 1
ATOM 1263 C C . ALA A 1 179 ? 13.148 -13.758 -5.254 1 80.56 179 ALA A C 1
ATOM 1265 O O . ALA A 1 179 ? 12.898 -14.266 -6.352 1 80.56 179 ALA A O 1
ATOM 1266 N N . HIS A 1 180 ? 13.5 -12.469 -5.098 1 68.31 180 HIS A N 1
ATOM 1267 C CA . HIS A 1 180 ? 13.719 -11.562 -6.219 1 68.31 180 HIS A CA 1
ATOM 1268 C C . HIS A 1 180 ? 14.953 -11.961 -7.016 1 68.31 180 HIS A C 1
ATOM 1270 O O . HIS A 1 180 ? 16 -12.242 -6.438 1 68.31 180 HIS A O 1
ATOM 1276 N N . VAL A 1 181 ? 14.602 -12.227 -8.258 1 66.56 181 VAL A N 1
ATOM 1277 C CA . VAL A 1 181 ? 15.734 -12.477 -9.148 1 66.56 181 VAL A CA 1
ATOM 1278 C C . VAL A 1 181 ? 16.062 -11.211 -9.93 1 66.56 181 VAL A C 1
ATOM 1280 O O . VAL A 1 181 ? 15.195 -10.383 -10.195 1 66.56 181 VAL A O 1
ATOM 1283 N N . GLY A 1 182 ? 17.266 -10.758 -9.875 1 61.69 182 GLY A N 1
ATOM 1284 C CA . GLY A 1 182 ? 17.828 -9.531 -10.422 1 61.69 182 GLY A CA 1
ATOM 1285 C C . GLY A 1 182 ? 17.312 -9.211 -11.812 1 61.69 182 GLY A C 1
ATOM 1286 O O . GLY A 1 182 ? 17.5 -8.102 -12.305 1 61.69 182 GLY A O 1
ATOM 1287 N N . ASP A 1 183 ? 16.672 -10.094 -12.516 1 61.59 183 ASP A N 1
ATOM 1288 C CA . ASP A 1 183 ? 16.328 -9.844 -13.914 1 61.59 183 ASP A CA 1
ATOM 1289 C C . ASP A 1 183 ? 15.125 -8.914 -14.023 1 61.59 183 ASP A C 1
ATOM 1291 O O . ASP A 1 183 ? 14.219 -8.953 -13.188 1 61.59 183 ASP A O 1
ATOM 1295 N N . ASP A 1 184 ? 15.219 -8.086 -15.055 1 61.47 184 ASP A N 1
ATOM 1296 C CA . ASP A 1 184 ? 14.125 -7.184 -15.398 1 61.47 184 ASP A CA 1
ATOM 1297 C C . ASP A 1 184 ? 12.898 -7.957 -15.883 1 61.47 184 ASP A C 1
ATOM 1299 O O . ASP A 1 184 ? 13.031 -8.984 -16.562 1 61.47 184 ASP A O 1
ATOM 1303 N N . ILE A 1 185 ? 11.727 -7.668 -15.43 1 60.59 185 ILE A N 1
ATOM 1304 C CA . ILE A 1 185 ? 10.469 -8.312 -15.797 1 60.59 185 ILE A CA 1
ATOM 1305 C C . ILE A 1 185 ? 10.328 -8.352 -17.312 1 60.59 185 ILE A C 1
ATOM 1307 O O . ILE A 1 185 ? 9.719 -9.273 -17.859 1 60.59 185 ILE A O 1
ATOM 1311 N N . THR A 1 186 ? 10.891 -7.363 -17.984 1 59.5 186 THR A N 1
ATOM 1312 C CA . THR A 1 186 ? 10.82 -7.32 -19.438 1 59.5 186 THR A CA 1
ATOM 1313 C C . THR A 1 186 ? 11.508 -8.539 -20.047 1 59.5 186 THR A C 1
ATOM 1315 O O . THR A 1 186 ? 11 -9.125 -21 1 59.5 186 THR A O 1
ATOM 1318 N N . ALA A 1 187 ? 12.531 -8.938 -19.484 1 57.38 187 ALA A N 1
ATOM 1319 C CA . ALA A 1 187 ? 13.305 -10.062 -20.016 1 57.38 187 ALA A CA 1
ATOM 1320 C C . ALA A 1 187 ? 12.562 -11.383 -19.797 1 57.38 187 ALA A C 1
ATOM 1322 O O . ALA A 1 187 ? 12.617 -12.273 -20.641 1 57.38 187 ALA A O 1
ATOM 1323 N N . ILE A 1 188 ? 11.93 -11.523 -18.812 1 55.94 188 ILE A N 1
ATOM 1324 C CA . ILE A 1 188 ? 11.312 -12.781 -18.422 1 55.94 188 ILE A CA 1
ATOM 1325 C C . ILE A 1 188 ? 10.188 -13.133 -19.406 1 55.94 188 ILE A C 1
ATOM 1327 O O . ILE A 1 188 ? 10.062 -14.281 -19.828 1 55.94 188 ILE A O 1
ATOM 1331 N N . THR A 1 189 ? 9.297 -12.141 -19.75 1 57.03 189 THR A N 1
ATOM 1332 C CA . THR A 1 189 ? 8.094 -12.484 -20.5 1 57.03 189 THR A CA 1
ATOM 1333 C C . THR A 1 189 ? 8.453 -12.828 -21.953 1 57.03 189 THR A C 1
ATOM 1335 O O . THR A 1 189 ? 7.809 -13.68 -22.562 1 57.03 189 THR A O 1
ATOM 1338 N N . THR A 1 190 ? 9.531 -12.367 -22.469 1 55.47 190 THR A N 1
ATOM 1339 C CA . THR A 1 190 ? 9.766 -12.539 -23.891 1 55.47 190 THR A CA 1
ATOM 1340 C C . THR A 1 190 ? 10.477 -13.859 -24.172 1 55.47 190 THR A C 1
ATOM 1342 O O . THR A 1 190 ? 10.086 -14.602 -25.078 1 55.47 190 THR A O 1
ATOM 1345 N N . THR A 1 191 ? 11.406 -14.211 -23.359 1 58.22 191 THR A N 1
ATOM 1346 C CA . THR A 1 191 ? 12.25 -15.328 -23.766 1 58.22 191 THR A CA 1
ATOM 1347 C C . THR A 1 191 ? 11.516 -16.656 -23.578 1 58.22 191 THR A C 1
ATOM 1349 O O . THR A 1 191 ? 11.422 -17.453 -24.516 1 58.22 191 THR A O 1
ATOM 1352 N N . GLY A 1 192 ? 10.969 -16.891 -22.453 1 62.5 192 GLY A N 1
ATOM 1353 C CA . GLY A 1 192 ? 10.344 -18.188 -22.219 1 62.5 192 GLY A CA 1
ATOM 1354 C C . GLY A 1 192 ? 9.102 -18.406 -23.078 1 62.5 192 GLY A C 1
ATOM 1355 O O . GLY A 1 192 ? 8.922 -19.5 -23.625 1 62.5 192 GLY A O 1
ATOM 1356 N N . PHE A 1 193 ? 8.391 -17.359 -23.266 1 67.81 193 PHE A N 1
ATOM 1357 C CA . PHE A 1 193 ? 7.148 -17.5 -24.031 1 67.81 193 PHE A CA 1
ATOM 1358 C C . PHE A 1 193 ? 7.426 -17.547 -25.531 1 67.81 193 PHE A C 1
ATOM 1360 O O . PHE A 1 193 ? 6.77 -18.281 -26.266 1 67.81 193 PHE A O 1
ATOM 1367 N N . SER A 1 194 ? 8.516 -16.891 -25.875 1 67.5 194 SER A N 1
ATOM 1368 C CA . SER A 1 194 ? 8.883 -16.875 -27.297 1 67.5 194 SER A CA 1
ATOM 1369 C C . SER A 1 194 ? 9.391 -18.25 -27.734 1 67.5 194 SER A C 1
ATOM 1371 O O . SER A 1 194 ? 9.078 -18.703 -28.844 1 67.5 194 SER A O 1
ATOM 1373 N N . ASP A 1 195 ? 10.109 -18.875 -26.875 1 70.81 195 ASP A N 1
ATOM 1374 C CA . ASP A 1 195 ? 10.641 -20.203 -27.203 1 70.81 195 ASP A CA 1
ATOM 1375 C C . ASP A 1 195 ? 9.516 -21.219 -27.359 1 70.81 195 ASP A C 1
ATOM 1377 O O . ASP A 1 195 ? 9.578 -22.094 -28.219 1 70.81 195 ASP A O 1
ATOM 1381 N N . LEU A 1 196 ? 8.539 -21.062 -26.531 1 72.69 196 LEU A N 1
ATOM 1382 C CA . LEU A 1 196 ? 7.406 -21.984 -26.578 1 72.69 196 LEU A CA 1
ATOM 1383 C C . LEU A 1 196 ? 6.598 -21.781 -27.859 1 72.69 196 LEU A C 1
ATOM 1385 O O . LEU A 1 196 ? 6.121 -22.75 -28.453 1 72.69 196 LEU A O 1
ATOM 1389 N N . ALA A 1 197 ? 6.562 -20.594 -28.281 1 63.94 197 ALA A N 1
ATOM 1390 C CA . ALA A 1 197 ? 5.762 -20.266 -29.453 1 63.94 197 ALA A CA 1
ATOM 1391 C C . ALA A 1 197 ? 6.438 -20.734 -30.734 1 63.94 197 ALA A C 1
ATOM 1393 O O . ALA A 1 197 ? 5.766 -21.016 -31.734 1 63.94 197 ALA A O 1
ATOM 1394 N N . ALA A 1 198 ? 7.715 -20.891 -30.672 1 59.06 198 ALA A N 1
ATOM 1395 C CA . ALA A 1 198 ? 8.492 -21.203 -31.875 1 59.06 198 ALA A CA 1
ATOM 1396 C C . ALA A 1 198 ? 8.477 -22.703 -32.156 1 59.06 198 ALA A C 1
ATOM 1398 O O . ALA A 1 198 ? 8.945 -23.141 -33.219 1 59.06 198 ALA A O 1
ATOM 1399 N N . THR A 1 199 ? 7.93 -23.406 -31.234 1 58.91 199 THR A N 1
ATOM 1400 C CA . THR A 1 199 ? 7.996 -24.859 -31.406 1 58.91 199 THR A CA 1
ATOM 1401 C C . THR A 1 199 ? 6.648 -25.406 -31.859 1 58.91 199 THR A C 1
ATOM 1403 O O . THR A 1 199 ? 5.598 -24.938 -31.438 1 58.91 199 THR A O 1
ATOM 1406 N N . ASP A 1 200 ? 6.625 -26.234 -33 1 55.56 200 ASP A N 1
ATOM 1407 C CA . ASP A 1 200 ? 5.414 -26.812 -33.594 1 55.56 200 ASP A CA 1
ATOM 1408 C C . ASP A 1 200 ? 4.832 -27.891 -32.688 1 55.56 200 ASP A C 1
ATOM 1410 O O . ASP A 1 200 ? 4.02 -28.719 -33.125 1 55.56 200 ASP A O 1
ATOM 1414 N N . GLY A 1 201 ? 4.945 -27.656 -31.469 1 51.47 201 GLY A N 1
ATOM 1415 C CA . GLY A 1 201 ? 4.414 -28.688 -30.594 1 51.47 201 GLY A CA 1
ATOM 1416 C C . GLY A 1 201 ? 4.941 -30.062 -30.922 1 51.47 201 GLY A C 1
ATOM 1417 O O . GLY A 1 201 ? 6.016 -30.203 -31.516 1 51.47 201 GLY A O 1
ATOM 1418 N N . ILE A 1 202 ? 4.469 -31.25 -30.312 1 49.28 202 ILE A N 1
ATOM 1419 C CA . ILE A 1 202 ? 4.844 -32.625 -30.609 1 49.28 202 ILE A CA 1
ATOM 1420 C C . ILE A 1 202 ? 4.285 -33.031 -31.969 1 49.28 202 ILE A C 1
ATOM 1422 O O . ILE A 1 202 ? 3.068 -33.062 -32.156 1 49.28 202 ILE A O 1
ATOM 1426 N N . ARG A 1 203 ? 5.051 -32.875 -33 1 49.59 203 ARG A N 1
ATOM 1427 C CA . ARG A 1 203 ? 4.691 -33.438 -34.312 1 49.59 203 ARG A CA 1
ATOM 1428 C C . ARG A 1 203 ? 5.047 -34.906 -34.406 1 49.59 203 ARG A C 1
ATOM 1430 O O . ARG A 1 203 ? 5.793 -35.438 -33.562 1 49.59 203 ARG A O 1
ATOM 1437 N N . THR A 1 204 ? 4.324 -35.781 -35.188 1 48.22 204 THR A N 1
ATOM 1438 C CA . THR A 1 204 ? 4.613 -37.188 -35.43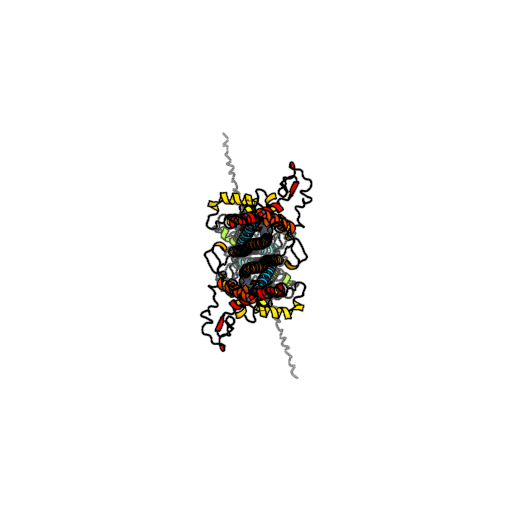8 1 48.22 204 THR A CA 1
ATOM 1439 C C . THR A 1 204 ? 6.117 -37.438 -35.562 1 48.22 204 THR A C 1
ATOM 1441 O O . THR A 1 204 ? 6.633 -38.438 -35.094 1 48.22 204 THR A O 1
ATOM 1444 N N . ASP A 1 205 ? 6.785 -36.469 -36.031 1 51 205 ASP A N 1
ATOM 1445 C CA . ASP A 1 205 ? 8.219 -36.625 -36.25 1 51 205 ASP A CA 1
ATOM 1446 C C . ASP A 1 205 ? 9.023 -36.094 -35.062 1 51 205 ASP A C 1
ATOM 1448 O O . ASP A 1 205 ? 10.242 -35.906 -35.188 1 51 205 ASP A O 1
ATOM 1452 N N . SER A 1 206 ? 8.258 -35.812 -33.938 1 59.06 206 SER A N 1
ATOM 1453 C CA . SER A 1 206 ? 8.945 -35.281 -32.781 1 59.06 206 SER A CA 1
ATOM 1454 C C . SER A 1 206 ? 9.523 -36.406 -31.922 1 59.06 206 SER A C 1
ATOM 1456 O O . SER A 1 206 ? 10.211 -36.125 -30.938 1 59.06 206 SER A O 1
ATOM 1458 N N . LEU A 1 207 ? 9.172 -37.594 -32.219 1 66.44 207 LEU A N 1
ATOM 1459 C CA . LEU A 1 207 ? 9.656 -38.75 -31.453 1 66.44 207 LEU A CA 1
ATOM 1460 C C . LEU A 1 207 ? 10.859 -39.375 -32.125 1 66.44 207 LEU A C 1
ATOM 1462 O O . LEU A 1 207 ? 10.93 -39.438 -33.375 1 66.44 207 LEU A O 1
ATOM 1466 N N . THR A 1 208 ? 11.797 -39.594 -31.344 1 68.12 208 THR A N 1
ATOM 1467 C CA . THR A 1 208 ? 12.992 -40.219 -31.891 1 68.12 208 THR A CA 1
ATOM 1468 C C . THR A 1 208 ? 12.703 -41.656 -32.312 1 68.12 208 THR A C 1
ATOM 1470 O O . THR A 1 208 ? 11.734 -42.25 -31.859 1 68.12 208 THR A O 1
ATOM 1473 N N . ALA A 1 209 ? 13.664 -42.031 -33.25 1 63.19 209 ALA A N 1
ATOM 1474 C CA . ALA A 1 209 ? 13.594 -43.406 -33.688 1 63.19 209 ALA A CA 1
ATOM 1475 C C . ALA A 1 209 ? 14.312 -44.312 -32.688 1 63.19 209 ALA A C 1
ATOM 1477 O O . ALA A 1 209 ? 15.242 -43.906 -32 1 63.19 209 ALA A O 1
ATOM 1478 N N . ASP A 1 210 ? 13.805 -45.406 -32.312 1 62.69 210 ASP A N 1
ATOM 1479 C CA . ASP A 1 210 ? 14.477 -46.5 -31.609 1 62.69 210 ASP A CA 1
ATOM 1480 C C . ASP A 1 210 ? 14.445 -46.312 -30.109 1 62.69 210 ASP A C 1
ATOM 1482 O O . ASP A 1 210 ? 15.211 -46.938 -29.375 1 62.69 210 ASP A O 1
ATOM 1486 N N . THR A 1 211 ? 13.977 -45.188 -29.734 1 70.06 211 THR A N 1
ATOM 1487 C CA . THR A 1 211 ? 13.695 -45.062 -28.312 1 70.06 211 THR A CA 1
ATOM 1488 C C . THR A 1 211 ? 12.281 -45.562 -28 1 70.06 211 THR A C 1
ATOM 1490 O O . THR A 1 211 ? 11.375 -45.375 -28.812 1 70.06 211 THR A O 1
ATOM 1493 N N . ASN A 1 212 ? 12.227 -46.219 -26.969 1 69.75 212 ASN A N 1
ATOM 1494 C CA . ASN A 1 212 ? 10.938 -46.75 -26.547 1 69.75 212 ASN A CA 1
ATOM 1495 C C . ASN A 1 212 ? 10.367 -45.969 -25.375 1 69.75 212 ASN A C 1
ATOM 1497 O O . ASN A 1 212 ? 10.93 -46 -24.266 1 69.75 212 ASN A O 1
ATOM 1501 N N . CYS A 1 213 ? 9.398 -45.156 -25.703 1 77.69 213 CYS A N 1
ATOM 1502 C CA . CYS A 1 213 ? 8.664 -44.5 -24.625 1 77.69 213 CYS A CA 1
ATOM 1503 C C . CYS A 1 213 ? 7.23 -45 -24.562 1 77.69 213 CYS A C 1
ATOM 1505 O O . CYS A 1 213 ? 6.445 -44.812 -25.484 1 77.69 213 CYS A O 1
ATOM 1507 N N . VAL A 1 214 ? 6.918 -45.5 -23.5 1 71 214 VAL A N 1
ATOM 1508 C CA . VAL A 1 214 ? 5.613 -46.156 -23.344 1 71 214 VAL A CA 1
ATOM 1509 C C . VAL A 1 214 ? 4.539 -45.062 -23.156 1 71 214 VAL A C 1
ATOM 1511 O O . VAL A 1 214 ? 3.367 -45.281 -23.469 1 71 214 VAL A O 1
ATOM 1514 N N . LEU A 1 215 ? 4.91 -43.969 -22.688 1 75.94 215 LEU A N 1
ATOM 1515 C CA . LEU A 1 215 ? 3.951 -42.906 -22.438 1 75.94 215 LEU A CA 1
ATOM 1516 C C . LEU A 1 215 ? 3.363 -42.375 -23.734 1 75.94 215 LEU A C 1
ATOM 1518 O O . LEU A 1 215 ? 2.199 -41.969 -23.781 1 75.94 215 LEU A O 1
ATOM 1522 N N . PHE A 1 216 ? 4.25 -42.406 -24.672 1 73.62 216 PHE A N 1
ATOM 1523 C CA . PHE A 1 216 ? 3.83 -41.844 -25.938 1 73.62 216 PHE A CA 1
ATOM 1524 C C . PHE A 1 216 ? 3.52 -42.906 -26.969 1 73.62 216 PHE A C 1
ATOM 1526 O O . PHE A 1 216 ? 3.211 -42.625 -28.125 1 73.62 216 PHE A O 1
ATOM 1533 N N . LYS A 1 217 ? 3.664 -44.094 -26.547 1 63.91 217 LYS A N 1
ATOM 1534 C CA . LYS A 1 217 ? 3.541 -45.219 -27.5 1 63.91 217 LYS A CA 1
ATOM 1535 C C . LYS A 1 217 ? 2.084 -45.438 -27.875 1 63.91 217 LYS A C 1
ATOM 1537 O O . LYS A 1 217 ? 1.222 -45.594 -27 1 63.91 217 LYS A O 1
ATOM 1542 N N . GLY A 1 218 ? 1.859 -45.188 -29.219 1 57.59 218 GLY A N 1
ATOM 1543 C CA . GLY A 1 218 ? 0.57 -45.531 -29.781 1 57.59 218 GLY A CA 1
ATOM 1544 C C . GLY A 1 218 ? 0.543 -46.906 -30.391 1 57.59 218 GLY A C 1
ATOM 1545 O O . GLY A 1 218 ? 1.515 -47.656 -30.266 1 57.59 218 GLY A O 1
ATOM 1546 N N . GLY A 1 219 ? -0.628 -47.469 -30.891 1 48.97 219 GLY A N 1
ATOM 1547 C CA . GLY A 1 219 ? -0.732 -48.656 -31.75 1 48.97 219 GLY A CA 1
ATOM 1548 C C . GLY A 1 219 ? -1.251 -49.875 -31.031 1 48.97 219 GLY A C 1
ATOM 1549 O O . GLY A 1 219 ? -1.685 -49.781 -29.875 1 48.97 219 GLY A O 1
ATOM 1550 N N . SER A 1 220 ? -1.32 -50.938 -31.875 1 45.94 220 SER A N 1
ATOM 1551 C CA . SER A 1 220 ? -1.873 -52.219 -31.453 1 45.94 220 SER A CA 1
ATOM 1552 C C . SER A 1 220 ? -1.154 -52.75 -30.219 1 45.94 220 SER A C 1
ATOM 1554 O O . SER A 1 220 ? -1.718 -53.531 -29.453 1 45.94 220 SER A O 1
ATOM 1556 N N . ASP A 1 221 ? 0.048 -52.25 -30.047 1 46.44 221 ASP A N 1
ATOM 1557 C CA . ASP A 1 221 ? 0.872 -52.844 -29 1 46.44 221 ASP A CA 1
ATOM 1558 C C . ASP A 1 221 ? 1.161 -51.844 -27.891 1 46.44 221 ASP A C 1
ATOM 1560 O O . ASP A 1 221 ? 1.932 -52.125 -26.969 1 46.44 221 ASP A O 1
ATOM 1564 N N . GLY A 1 222 ? 0.678 -50.594 -28.016 1 47.69 222 GLY A N 1
ATOM 1565 C CA . GLY A 1 222 ? 0.972 -49.594 -26.984 1 47.69 222 GLY A CA 1
ATOM 1566 C C . GLY A 1 222 ? -0.21 -49.312 -26.062 1 47.69 222 GLY A C 1
ATOM 1567 O O . GLY A 1 222 ? -1.337 -49.719 -26.359 1 47.69 222 GLY A O 1
ATOM 1568 N N . PRO A 1 223 ? 0.146 -48.969 -24.844 1 50.59 223 PRO A N 1
ATOM 1569 C CA . PRO A 1 223 ? -0.946 -48.656 -23.906 1 50.59 223 PRO A CA 1
ATOM 1570 C C . PRO A 1 223 ? -1.914 -47.625 -24.453 1 50.59 223 PRO A C 1
ATOM 1572 O O . PRO A 1 223 ? -3.068 -47.562 -24.016 1 50.59 223 PRO A O 1
ATOM 1575 N N . LEU A 1 224 ? -1.4 -46.875 -25.391 1 51.47 224 LEU A N 1
ATOM 1576 C CA . LEU A 1 224 ? -2.223 -45.781 -25.906 1 51.47 224 LEU A CA 1
ATOM 1577 C C . LEU A 1 224 ? -2.832 -46.156 -27.25 1 51.47 224 LEU A C 1
ATOM 1579 O O . LEU A 1 224 ? -2.738 -45.406 -28.203 1 51.47 224 LEU A O 1
ATOM 1583 N N . THR A 1 225 ? -3.271 -47.375 -27.391 1 53.06 225 THR A N 1
ATOM 1584 C CA . THR A 1 225 ? -3.936 -47.812 -28.625 1 53.06 225 THR A CA 1
ATOM 1585 C C . THR A 1 225 ? -5.34 -47.219 -28.703 1 53.06 225 THR A C 1
ATOM 1587 O O . THR A 1 225 ? -5.93 -46.844 -27.688 1 53.06 225 THR A O 1
ATOM 1590 N N . THR A 1 226 ? -5.734 -46.969 -29.953 1 52.69 226 THR A N 1
ATOM 1591 C CA . THR A 1 226 ? -7.062 -46.438 -30.234 1 52.69 226 THR A CA 1
ATOM 1592 C C . THR A 1 226 ? -8.125 -47.188 -29.438 1 52.69 226 THR A C 1
ATOM 1594 O O . THR A 1 226 ? -9.188 -46.656 -29.141 1 52.69 226 THR A O 1
ATOM 1597 N N . ALA A 1 227 ? -7.859 -48.469 -29.266 1 53.41 227 ALA A N 1
ATOM 1598 C CA . ALA A 1 227 ? -8.852 -49.219 -28.5 1 53.41 227 ALA A CA 1
ATOM 1599 C C . ALA A 1 227 ? -8.945 -48.688 -27.062 1 53.41 227 ALA A C 1
ATOM 1601 O O . ALA A 1 227 ? -9.984 -48.812 -26.406 1 53.41 227 ALA A O 1
ATOM 1602 N N . ASN A 1 228 ? -7.883 -48.062 -26.75 1 54.38 228 ASN A N 1
ATOM 1603 C CA . ASN A 1 228 ? -7.824 -47.594 -25.359 1 54.38 228 ASN A CA 1
ATOM 1604 C C . ASN A 1 228 ? -8.016 -46.094 -25.266 1 54.38 228 ASN A C 1
ATOM 1606 O O . ASN A 1 228 ? -8.398 -45.562 -24.203 1 54.38 228 ASN A O 1
ATOM 1610 N N . PHE A 1 229 ? -7.738 -45.531 -26.453 1 60.94 229 PHE A N 1
ATOM 1611 C CA . PHE A 1 229 ? -7.836 -44.062 -26.406 1 60.94 229 PHE A CA 1
ATOM 1612 C C . PHE A 1 229 ? -8.664 -43.531 -27.578 1 60.94 229 PHE A C 1
ATOM 1614 O O . PHE A 1 229 ? -8.289 -43.719 -28.75 1 60.94 229 PHE A O 1
ATOM 1621 N N . GLY A 1 230 ? -9.883 -43.188 -27.328 1 58.75 230 GLY A N 1
ATOM 1622 C CA . GLY A 1 230 ? -10.711 -42.656 -28.391 1 58.75 230 GLY A CA 1
ATOM 1623 C C . GLY A 1 230 ? -10.484 -41.156 -28.625 1 58.75 230 GLY A C 1
ATOM 1624 O O . GLY A 1 230 ? -11.023 -40.594 -29.578 1 58.75 230 GLY A O 1
ATOM 1625 N N . GLN A 1 231 ? -9.672 -40.5 -27.688 1 66.62 231 GLN A N 1
ATOM 1626 C CA . GLN A 1 231 ? -9.469 -39.062 -27.844 1 66.62 231 GLN A CA 1
ATOM 1627 C C . GLN A 1 231 ? -8 -38.688 -27.672 1 66.62 231 GLN A C 1
ATOM 1629 O O . GLN A 1 231 ? -7.215 -39.469 -27.125 1 66.62 231 GLN A O 1
ATOM 1634 N N . SER A 1 232 ? -7.648 -37.531 -28.172 1 72.31 232 SER A N 1
ATOM 1635 C CA . SER A 1 232 ? -6.289 -37.031 -28 1 72.31 232 SER A CA 1
ATOM 1636 C C . SER A 1 232 ? -5.973 -36.781 -26.531 1 72.31 232 SER A C 1
ATOM 1638 O O . SER A 1 232 ? -6.82 -36.281 -25.781 1 72.31 232 SER A O 1
ATOM 1640 N N . ILE A 1 233 ? -4.789 -37.125 -26.094 1 78.25 233 ILE A N 1
ATOM 1641 C CA . ILE A 1 233 ? -4.336 -36.906 -24.734 1 78.25 233 ILE A CA 1
ATOM 1642 C C . ILE A 1 233 ? -3.441 -35.688 -24.656 1 78.25 233 ILE A C 1
ATOM 1644 O O . ILE A 1 233 ? -2.385 -35.625 -25.281 1 78.25 233 ILE A O 1
ATOM 1648 N N . PRO A 1 234 ? -3.914 -34.688 -23.906 1 82.25 234 PRO A N 1
ATOM 1649 C CA . PRO A 1 234 ? -3.066 -33.5 -23.719 1 82.25 234 PRO A CA 1
ATOM 1650 C C . PRO A 1 234 ? -2.02 -33.688 -22.625 1 82.25 234 PRO A C 1
ATOM 1652 O O . PRO A 1 234 ? -2.324 -34.25 -21.562 1 82.25 234 PRO A O 1
ATOM 1655 N N . PHE A 1 235 ? -0.775 -33.344 -22.953 1 84.69 235 PHE A N 1
ATOM 1656 C CA . PHE A 1 235 ? 0.299 -33.281 -21.953 1 84.69 235 PHE A CA 1
ATOM 1657 C C . PHE A 1 235 ? 0.817 -31.875 -21.781 1 84.69 235 PHE A C 1
ATOM 1659 O O . PHE A 1 235 ? 0.746 -31.062 -22.703 1 84.69 235 PHE A O 1
ATOM 1666 N N . ALA A 1 236 ? 1.364 -31.594 -20.609 1 90.25 236 ALA A N 1
ATOM 1667 C CA . ALA A 1 236 ? 2 -30.312 -20.281 1 90.25 236 ALA A CA 1
ATOM 1668 C C . ALA A 1 236 ? 1.06 -29.156 -20.562 1 90.25 236 ALA A C 1
ATOM 1670 O O . ALA A 1 236 ? 1.424 -28.203 -21.266 1 90.25 236 ALA A O 1
ATOM 1671 N N . GLY A 1 237 ? -0.14 -29.297 -20.062 1 88.69 237 GLY A N 1
ATOM 1672 C CA . GLY A 1 237 ? -1.119 -28.234 -20.203 1 88.69 237 GLY A CA 1
ATOM 1673 C C . GLY A 1 237 ? -1.653 -28.094 -21.609 1 88.69 237 GLY A C 1
ATOM 1674 O O . GLY A 1 237 ? -2.111 -27.016 -22 1 88.69 237 GLY A O 1
ATOM 1675 N N . GLY A 1 238 ? -1.482 -29.078 -22.391 1 83.44 238 GLY A N 1
ATOM 1676 C CA . GLY A 1 238 ? -1.969 -29.047 -23.75 1 83.44 238 GLY A CA 1
ATOM 1677 C C . GLY A 1 238 ? -0.896 -28.656 -24.766 1 83.44 238 GLY A C 1
ATOM 1678 O O . GLY A 1 238 ? -1.128 -28.703 -25.969 1 83.44 238 GLY A O 1
ATOM 1679 N N . TYR A 1 239 ? 0.3 -28.375 -24.328 1 83.06 239 TYR A N 1
ATOM 1680 C CA . TYR A 1 239 ? 1.416 -28.047 -25.203 1 83.06 239 TYR A CA 1
ATOM 1681 C C . TYR A 1 239 ? 1.789 -29.219 -26.109 1 83.06 239 TYR A C 1
ATOM 1683 O O . TYR A 1 239 ? 2.137 -29.031 -27.266 1 83.06 239 TYR A O 1
ATOM 1691 N N . LEU A 1 240 ? 1.617 -30.328 -25.406 1 79.06 240 LEU A N 1
ATOM 1692 C CA . LEU A 1 240 ? 1.82 -31.578 -26.141 1 79.06 240 LEU A CA 1
ATOM 1693 C C . LEU A 1 240 ? 0.521 -32.375 -26.234 1 79.06 240 LEU A C 1
ATOM 1695 O O . LEU A 1 240 ? -0.236 -32.438 -25.266 1 79.06 240 LEU A O 1
ATOM 1699 N N . THR A 1 241 ? 0.18 -32.812 -27.516 1 76.81 241 THR A N 1
ATOM 1700 C CA . THR A 1 241 ? -1.007 -33.656 -27.672 1 76.81 241 THR A CA 1
ATOM 1701 C C . THR A 1 241 ? -0.67 -34.938 -28.406 1 76.81 241 THR A C 1
ATOM 1703 O O . THR A 1 241 ? 0.052 -34.906 -29.406 1 76.81 241 THR A O 1
ATOM 1706 N N . ARG A 1 242 ? -1.182 -36 -27.844 1 74.12 242 ARG A N 1
ATOM 1707 C CA . ARG A 1 242 ? -1.041 -37.281 -28.531 1 74.12 242 ARG A CA 1
ATOM 1708 C C . ARG A 1 242 ? -2.365 -37.719 -29.156 1 74.12 242 ARG A C 1
ATOM 1710 O O . ARG A 1 242 ? -3.367 -37.844 -28.438 1 74.12 242 ARG A O 1
ATOM 1717 N N . ASN A 1 243 ? -2.354 -37.812 -30.5 1 63.84 243 ASN A N 1
ATOM 1718 C CA . ASN A 1 243 ? -3.518 -38.281 -31.234 1 63.84 243 ASN A CA 1
ATOM 1719 C C . ASN A 1 243 ? -3.535 -39.812 -31.328 1 63.84 243 ASN A C 1
ATOM 1721 O O . ASN A 1 243 ? -2.539 -40.438 -31.703 1 63.84 243 ASN A O 1
ATOM 1725 N N . PRO A 1 244 ? -4.664 -40.375 -30.906 1 60.34 244 PRO A N 1
ATOM 1726 C CA . PRO A 1 244 ? -4.715 -41.844 -30.875 1 60.34 244 PRO A CA 1
ATOM 1727 C C . PRO A 1 244 ? -4.496 -42.469 -32.25 1 60.34 244 PRO A C 1
ATOM 1729 O O . PRO A 1 244 ? -4.031 -43.594 -32.344 1 60.34 244 PRO A O 1
ATOM 1732 N N . THR A 1 245 ? -5.18 -41.75 -33.188 1 58.72 245 THR A N 1
ATOM 1733 C CA . THR A 1 245 ? -5.16 -42.375 -34.531 1 58.72 245 THR A CA 1
ATOM 1734 C C . THR A 1 245 ? -3.863 -42.031 -35.25 1 58.72 245 THR A C 1
ATOM 1736 O O . THR A 1 245 ? -3.494 -42.688 -36.219 1 58.72 245 THR A O 1
ATOM 1739 N N . ALA A 1 246 ? -3.408 -40.844 -34.75 1 51.91 246 ALA A N 1
ATOM 1740 C CA . ALA A 1 246 ? -2.203 -40.438 -35.469 1 51.91 246 ALA A CA 1
ATOM 1741 C C . ALA A 1 246 ? -0.946 -40.844 -34.719 1 51.91 246 ALA A C 1
ATOM 1743 O O . ALA A 1 246 ? -0.886 -40.781 -33.5 1 51.91 246 ALA A O 1
ATOM 1744 N N . ASN A 1 247 ? -0.27 -41.75 -35.25 1 47.44 247 ASN A N 1
ATOM 1745 C CA . ASN A 1 247 ? 0.989 -42.219 -34.719 1 47.44 247 ASN A CA 1
ATOM 1746 C C . ASN A 1 247 ? 1.975 -41.094 -34.469 1 47.44 247 ASN A C 1
ATOM 1748 O O . ASN A 1 247 ? 3.148 -41.312 -34.188 1 47.44 247 ASN A O 1
ATOM 1752 N N . THR A 1 248 ? 1.419 -39.938 -34.75 1 47 248 THR A N 1
ATOM 1753 C CA . THR A 1 248 ? 2.297 -38.781 -34.594 1 47 248 THR A CA 1
ATOM 1754 C C . THR A 1 248 ? 1.776 -37.844 -33.5 1 47 248 THR A C 1
ATOM 1756 O O . THR A 1 248 ? 0.566 -37.656 -33.375 1 47 248 THR A O 1
ATOM 1759 N N . ALA A 1 249 ? 2.541 -37.688 -32.562 1 50.38 249 ALA A N 1
ATOM 1760 C CA . ALA A 1 249 ? 2.215 -36.656 -31.562 1 50.38 249 ALA A CA 1
ATOM 1761 C C . ALA A 1 249 ? 1.755 -35.375 -32.219 1 50.38 249 ALA A C 1
ATOM 1763 O O . ALA A 1 249 ? 2.314 -34.969 -33.25 1 50.38 249 ALA A O 1
ATOM 1764 N N . SER A 1 250 ? 0.472 -35 -32.125 1 47.53 250 SER A N 1
ATOM 1765 C CA . SER A 1 250 ? 0.027 -33.688 -32.656 1 47.53 250 SER A CA 1
ATOM 1766 C C . SER A 1 250 ? 0.487 -32.562 -31.734 1 47.53 250 SER A C 1
ATOM 1768 O O . SER A 1 250 ? 0.331 -32.625 -30.516 1 47.53 250 SER A O 1
ATOM 1770 N N . SER A 1 251 ? 1.521 -31.797 -32.188 1 47.22 251 SER A N 1
ATOM 1771 C CA . SER A 1 251 ? 2.066 -30.656 -31.453 1 47.22 251 SER A CA 1
ATOM 1772 C C . SER A 1 251 ? 1.091 -29.484 -31.438 1 47.22 251 SER A C 1
ATOM 1774 O O . SER A 1 251 ? 0.381 -29.25 -32.406 1 47.22 251 SER A O 1
ATOM 1776 N N . ALA A 1 252 ? 0.666 -29.047 -30.312 1 50.22 252 ALA A N 1
ATOM 1777 C CA . ALA A 1 252 ? 0.036 -27.719 -30.328 1 50.22 252 ALA A CA 1
ATOM 1778 C C . ALA A 1 252 ? 0.996 -26.656 -30.844 1 50.22 252 ALA A C 1
ATOM 1780 O O . ALA A 1 252 ? 2.195 -26.703 -30.562 1 50.22 252 ALA A O 1
ATOM 1781 N N . ASP A 1 253 ? 0.741 -25.938 -31.953 1 45.94 253 ASP A N 1
ATOM 1782 C CA . ASP A 1 253 ? 1.536 -24.828 -32.469 1 45.94 253 ASP A CA 1
ATOM 1783 C C . ASP A 1 253 ? 1.61 -23.672 -31.484 1 45.94 253 ASP A C 1
ATOM 1785 O O . ASP A 1 253 ? 0.597 -23.047 -31.172 1 45.94 253 ASP A O 1
ATOM 1789 N N . GLY A 1 254 ? 2.557 -23.531 -30.641 1 48.91 254 GLY A N 1
ATOM 1790 C CA . GLY A 1 254 ? 2.787 -22.516 -29.641 1 48.91 254 GLY A CA 1
ATOM 1791 C C . GLY A 1 254 ? 3.043 -21.141 -30.219 1 48.91 254 GLY A C 1
ATOM 1792 O O . GLY A 1 254 ? 3.24 -20.172 -29.484 1 48.91 254 GLY A O 1
ATOM 1793 N N . THR A 1 255 ? 3.307 -21.016 -31.562 1 46.94 255 THR A N 1
ATOM 1794 C CA . THR A 1 255 ? 3.74 -19.719 -32.062 1 46.94 255 THR A CA 1
ATOM 1795 C C . THR A 1 255 ? 2.711 -18.641 -31.75 1 46.94 255 THR A C 1
ATOM 1797 O O . THR A 1 255 ? 3.045 -17.453 -31.688 1 46.94 255 THR A O 1
ATOM 1800 N N . ASP A 1 256 ? 1.509 -18.875 -31.766 1 49.38 256 ASP A N 1
ATOM 1801 C CA . ASP A 1 256 ? 0.534 -17.797 -31.859 1 49.38 256 ASP A CA 1
ATOM 1802 C C . ASP A 1 256 ? 0.109 -17.312 -30.469 1 49.38 256 ASP A C 1
ATOM 1804 O O . ASP A 1 256 ? -1.076 -17.078 -30.234 1 49.38 256 ASP A O 1
ATOM 1808 N N . PHE A 1 257 ? 0.921 -17.438 -29.453 1 51.69 257 PHE A N 1
ATOM 1809 C CA . PHE A 1 257 ? 0.41 -17 -28.156 1 51.69 257 PHE A CA 1
ATOM 1810 C C . PHE A 1 257 ? -0.208 -15.617 -28.25 1 51.69 257 PHE A C 1
ATOM 1812 O O . PHE A 1 257 ? -1.185 -15.32 -27.547 1 51.69 257 PHE A O 1
ATOM 1819 N N . VAL A 1 258 ? 0.432 -14.695 -29.078 1 50.97 258 VAL A N 1
ATOM 1820 C CA . VAL A 1 258 ? 0.049 -13.289 -29.031 1 50.97 258 VAL A CA 1
ATOM 1821 C C . VAL A 1 258 ? -0.9 -12.969 -30.188 1 50.97 258 VAL A C 1
ATOM 1823 O O . VAL A 1 258 ? -1.779 -12.117 -30.047 1 50.97 258 VAL A O 1
ATOM 1826 N N . SER A 1 259 ? -0.735 -13.594 -31.234 1 51.09 259 SER A N 1
ATOM 1827 C CA . SER A 1 259 ? -1.27 -12.93 -32.438 1 51.09 259 SER A CA 1
ATOM 1828 C C . SER A 1 259 ? -2.73 -13.305 -32.656 1 51.09 259 SER A C 1
ATOM 1830 O O . SER A 1 259 ? -3.504 -12.5 -33.188 1 51.09 259 SER A O 1
ATOM 1832 N N . ASN A 1 260 ? -3.23 -14.641 -32.469 1 50.16 260 ASN A N 1
ATOM 1833 C CA . ASN A 1 260 ? -4.605 -14.984 -32.812 1 50.16 260 ASN A CA 1
ATOM 1834 C C . ASN A 1 260 ? -5.273 -15.82 -31.719 1 50.16 260 ASN A C 1
ATOM 1836 O O . ASN A 1 260 ? -5.355 -17.047 -31.828 1 50.16 260 ASN A O 1
ATOM 1840 N N . PRO A 1 261 ? -5.742 -15.211 -30.719 1 51.59 261 PRO A N 1
ATOM 1841 C CA . PRO A 1 261 ? -6.312 -15.906 -29.562 1 51.59 261 PRO A CA 1
ATOM 1842 C C . PRO A 1 261 ? -7.48 -16.812 -29.938 1 51.59 261 PRO A C 1
ATOM 1844 O O . PRO A 1 261 ? -7.828 -17.719 -29.188 1 51.59 261 PRO A O 1
ATOM 1847 N N . GLU A 1 262 ? -8.172 -16.562 -31 1 49.88 262 GLU A N 1
ATOM 1848 C CA . GLU A 1 262 ? -9.336 -17.344 -31.391 1 49.88 262 GLU A CA 1
ATOM 1849 C C . GLU A 1 262 ? -8.93 -18.625 -32.094 1 49.88 262 GLU A C 1
ATOM 1851 O O . GLU A 1 262 ? -9.773 -19.484 -32.375 1 49.88 262 GLU A O 1
ATOM 1856 N N . ASP A 1 263 ? -7.816 -18.766 -32.344 1 50.75 263 ASP A N 1
ATOM 1857 C CA . ASP A 1 263 ? -7.363 -19.938 -33.094 1 50.75 263 ASP A CA 1
ATOM 1858 C C . ASP A 1 263 ? -7.414 -21.188 -32.219 1 50.75 263 ASP A C 1
ATOM 1860 O O . ASP A 1 263 ? -6.984 -21.172 -31.062 1 50.75 263 ASP A O 1
ATOM 1864 N N . SER A 1 264 ? -8.086 -22.188 -32.75 1 51.44 264 SER A N 1
ATOM 1865 C CA . SER A 1 264 ? -8.359 -23.484 -32.125 1 51.44 264 SER A CA 1
ATOM 1866 C C . SER A 1 264 ? -7.094 -24.078 -31.516 1 51.44 264 SER A C 1
ATOM 1868 O O . SER A 1 264 ? -7.152 -24.734 -30.484 1 51.44 264 SER A O 1
ATOM 1870 N N . LYS A 1 265 ? -6.047 -23.859 -32.219 1 51.78 265 LYS A N 1
ATOM 1871 C CA . LYS A 1 265 ? -4.773 -24.375 -31.703 1 51.78 265 LYS A CA 1
ATOM 1872 C C . LYS A 1 265 ? -4.363 -23.656 -30.422 1 51.78 265 LYS A C 1
ATOM 1874 O O . LYS A 1 265 ? -3.818 -24.281 -29.516 1 51.78 265 LYS A O 1
ATOM 1879 N N . ILE A 1 266 ? -4.68 -22.453 -30.359 1 56.91 266 ILE A N 1
ATOM 1880 C CA . ILE A 1 266 ? -4.414 -21.625 -29.172 1 56.91 266 ILE A CA 1
ATOM 1881 C C . ILE A 1 266 ? -5.32 -22.062 -28.031 1 56.91 266 ILE A C 1
ATOM 1883 O O . ILE A 1 266 ? -4.93 -21.984 -26.859 1 56.91 266 ILE A O 1
ATOM 1887 N N . ALA A 1 267 ? -6.379 -22.562 -28.469 1 57.66 267 ALA A N 1
ATOM 1888 C CA . ALA A 1 267 ? -7.32 -23.031 -27.453 1 57.66 267 ALA A CA 1
ATOM 1889 C C . ALA A 1 267 ? -6.738 -24.188 -26.656 1 57.66 267 ALA A C 1
ATOM 1891 O O . ALA A 1 267 ? -7.047 -24.344 -25.484 1 57.66 267 ALA A O 1
ATOM 1892 N N . GLY A 1 268 ? -5.723 -24.859 -27.312 1 62.22 268 GLY A N 1
ATOM 1893 C CA . GLY A 1 268 ? -5.172 -26.016 -26.641 1 62.22 268 GLY A CA 1
ATOM 1894 C C . GLY A 1 268 ? -4.117 -25.672 -25.609 1 62.22 268 GLY A C 1
ATOM 1895 O O . GLY A 1 268 ? -3.828 -26.469 -24.719 1 62.22 268 GLY A O 1
ATOM 1896 N N . ILE A 1 269 ? -3.539 -24.453 -25.781 1 75.5 269 ILE A N 1
ATOM 1897 C CA . ILE A 1 269 ? -2.48 -24.109 -24.844 1 75.5 269 ILE A CA 1
ATOM 1898 C C . ILE A 1 269 ? -2.902 -22.891 -24.016 1 75.5 269 ILE A C 1
ATOM 1900 O O . ILE A 1 269 ? -2.1 -21.984 -23.781 1 75.5 269 ILE A O 1
ATOM 1904 N N . LYS A 1 270 ? -4.09 -22.828 -23.734 1 80.25 270 LYS A N 1
ATOM 1905 C CA . LYS A 1 270 ? -4.711 -21.703 -23.047 1 80.25 270 LYS A CA 1
ATOM 1906 C C . LYS A 1 270 ? -3.973 -21.375 -21.75 1 80.25 270 LYS A C 1
ATOM 1908 O O . LYS A 1 270 ? -3.834 -20.203 -21.375 1 80.25 270 LYS A O 1
ATOM 1913 N N . VAL A 1 271 ? -3.426 -22.375 -21.109 1 88.75 271 VAL A N 1
ATOM 1914 C CA . VAL A 1 271 ? -2.771 -22.203 -19.812 1 88.75 271 VAL A CA 1
ATOM 1915 C C . VAL A 1 271 ? -1.524 -21.328 -19.984 1 88.75 271 VAL A C 1
ATOM 1917 O O . VAL A 1 271 ? -1.251 -20.453 -19.156 1 88.75 271 VAL A O 1
ATOM 1920 N N . TYR A 1 272 ? -0.823 -21.453 -21.016 1 87.12 272 TYR A N 1
ATOM 1921 C CA . TYR A 1 272 ? 0.393 -20.688 -21.281 1 87.12 272 TYR A CA 1
ATOM 1922 C C . TYR A 1 272 ? 0.063 -19.297 -21.812 1 87.12 272 TYR A C 1
ATOM 1924 O O . TYR A 1 272 ? 0.739 -18.328 -21.469 1 87.12 272 TYR A O 1
ATOM 1932 N N . ARG A 1 273 ? -0.989 -19.25 -22.578 1 82.69 273 ARG A N 1
ATOM 1933 C CA . ARG A 1 273 ? -1.441 -17.953 -23.078 1 82.69 273 ARG A CA 1
ATOM 1934 C C . ARG A 1 273 ? -1.877 -17.047 -21.922 1 82.69 273 ARG A C 1
ATOM 1936 O O . ARG A 1 273 ? -1.535 -15.867 -21.891 1 82.69 273 ARG A O 1
ATOM 1943 N N . ASP A 1 274 ? -2.643 -17.578 -21.062 1 86.5 274 ASP A N 1
ATOM 1944 C CA . ASP A 1 274 ? -3.109 -16.812 -19.906 1 86.5 274 ASP A CA 1
ATOM 1945 C C . ASP A 1 274 ? -1.938 -16.344 -19.062 1 86.5 274 ASP A C 1
ATOM 1947 O O . ASP A 1 274 ? -1.94 -15.211 -18.562 1 86.5 274 ASP A O 1
ATOM 1951 N N . ALA A 1 275 ? -0.95 -17.188 -18.891 1 90.12 275 ALA A N 1
ATOM 1952 C CA . ALA A 1 275 ? 0.246 -16.828 -18.141 1 90.12 275 ALA A CA 1
ATOM 1953 C C . ALA A 1 275 ? 0.99 -15.68 -18.812 1 90.12 275 ALA A C 1
ATOM 1955 O O . ALA A 1 275 ? 1.438 -14.742 -18.156 1 90.12 275 ALA A O 1
ATOM 1956 N N . HIS A 1 276 ? 1.069 -15.734 -20.094 1 85.06 276 HIS A N 1
ATOM 1957 C CA . HIS A 1 276 ? 1.736 -14.688 -20.859 1 85.06 276 HIS A CA 1
ATOM 1958 C C . HIS A 1 276 ? 0.997 -13.359 -20.719 1 85.06 276 HIS A C 1
ATOM 1960 O O . HIS A 1 276 ? 1.616 -12.32 -20.484 1 85.06 276 HIS A O 1
ATOM 1966 N N . ALA A 1 277 ? -0.296 -13.438 -20.922 1 84.38 277 ALA A N 1
ATOM 1967 C CA . ALA A 1 277 ? -1.121 -12.234 -20.844 1 84.38 277 ALA A CA 1
ATOM 1968 C C . ALA A 1 277 ? -1.01 -11.586 -19.469 1 84.38 277 ALA A C 1
ATOM 1970 O O . ALA A 1 277 ? -0.904 -10.359 -19.359 1 84.38 277 ALA A O 1
ATOM 1971 N N . ALA A 1 278 ? -1.005 -12.344 -18.453 1 87.94 278 ALA A N 1
ATOM 1972 C CA . ALA A 1 278 ? -0.904 -11.82 -17.094 1 87.94 278 ALA A CA 1
ATOM 1973 C C . ALA A 1 278 ? 0.475 -11.219 -16.844 1 87.94 278 ALA A C 1
ATOM 1975 O O . ALA A 1 278 ? 0.591 -10.156 -16.219 1 87.94 278 ALA A O 1
ATOM 1976 N N . ALA A 1 279 ? 1.47 -11.883 -17.297 1 86.75 279 ALA A N 1
ATOM 1977 C CA . ALA A 1 279 ? 2.834 -11.391 -17.141 1 86.75 279 ALA A CA 1
ATOM 1978 C C . ALA A 1 279 ? 3.029 -10.07 -17.891 1 86.75 279 ALA A C 1
ATOM 1980 O O . ALA A 1 279 ? 3.746 -9.188 -17.422 1 86.75 279 ALA A O 1
ATOM 1981 N N . ALA A 1 280 ? 2.42 -9.953 -18.969 1 82.44 280 ALA A N 1
ATOM 1982 C CA . ALA A 1 280 ? 2.523 -8.742 -19.781 1 82.44 280 ALA A CA 1
ATOM 1983 C C . ALA A 1 280 ? 1.938 -7.539 -19.031 1 82.44 280 ALA A C 1
ATOM 1985 O O . ALA A 1 280 ? 2.438 -6.418 -19.172 1 82.44 280 ALA A O 1
ATOM 1986 N N . LYS A 1 281 ? 1.003 -7.773 -18.312 1 82.5 281 LYS A N 1
ATOM 1987 C CA . LYS A 1 281 ? 0.373 -6.691 -17.562 1 82.5 281 LYS A CA 1
ATOM 1988 C C . LYS A 1 281 ? 1.324 -6.125 -16.516 1 82.5 281 LYS A C 1
ATOM 1990 O O . LYS A 1 281 ? 1.374 -4.91 -16.297 1 82.5 281 LYS A O 1
ATOM 1995 N N . ILE A 1 282 ? 2.072 -6.922 -15.836 1 83.25 282 ILE A N 1
ATOM 1996 C CA . ILE A 1 282 ? 2.951 -6.414 -14.789 1 83.25 282 ILE A CA 1
ATOM 1997 C C . ILE A 1 282 ? 4.203 -5.805 -15.422 1 83.25 282 ILE A C 1
ATOM 1999 O O . ILE A 1 282 ? 4.828 -4.914 -14.836 1 83.25 282 ILE A O 1
ATOM 2003 N N . ARG A 1 283 ? 4.508 -6.289 -16.594 1 78.94 283 ARG A N 1
ATOM 2004 C CA . ARG A 1 283 ? 5.586 -5.633 -17.328 1 78.94 283 ARG A CA 1
ATOM 2005 C C . ARG A 1 283 ? 5.242 -4.18 -17.625 1 78.94 283 ARG A C 1
ATOM 2007 O O . ARG A 1 283 ? 6.055 -3.283 -17.391 1 78.94 283 ARG A O 1
ATOM 2014 N N . THR A 1 284 ? 4.074 -3.938 -18.016 1 71.75 284 THR A N 1
ATOM 2015 C CA . THR A 1 284 ? 3.592 -2.596 -18.312 1 71.75 284 THR A CA 1
ATOM 2016 C C . THR A 1 284 ? 3.523 -1.747 -17.047 1 71.75 284 THR A C 1
ATOM 2018 O O . THR A 1 284 ? 3.908 -0.576 -17.062 1 71.75 284 THR A O 1
ATOM 2021 N N . ALA A 1 285 ? 3.148 -2.408 -16.031 1 67.62 285 ALA A N 1
ATOM 2022 C CA . ALA A 1 285 ? 3.055 -1.704 -14.75 1 67.62 285 ALA A CA 1
ATOM 2023 C C . ALA A 1 285 ? 4.438 -1.303 -14.242 1 67.62 285 ALA A C 1
ATOM 2025 O O . ALA A 1 285 ? 4.605 -0.23 -13.656 1 67.62 285 ALA A O 1
ATOM 2026 N N . ALA A 1 286 ? 5.344 -2.152 -14.469 1 63.59 286 ALA A N 1
ATOM 2027 C CA . ALA A 1 286 ? 6.707 -1.87 -14.031 1 63.59 286 ALA A CA 1
ATOM 2028 C C . ALA A 1 286 ? 7.324 -0.741 -14.852 1 63.59 286 ALA A C 1
ATOM 2030 O O . ALA A 1 286 ? 8.086 0.076 -14.32 1 63.59 286 ALA A O 1
ATOM 2031 N N . THR A 1 287 ? 6.914 -0.744 -16.062 1 59.31 287 THR A N 1
ATOM 2032 C CA . THR A 1 287 ? 7.453 0.275 -16.953 1 59.31 287 THR A CA 1
ATOM 2033 C C . THR A 1 287 ? 6.746 1.611 -16.75 1 59.31 287 THR A C 1
ATOM 2035 O O . THR A 1 287 ? 7.395 2.66 -16.703 1 59.31 287 THR A O 1
ATOM 2038 N N . PHE A 1 288 ? 5.469 1.588 -16.656 1 49.47 288 PHE A N 1
ATOM 2039 C CA . PHE A 1 288 ? 4.691 2.812 -16.5 1 49.47 288 PHE A CA 1
ATOM 2040 C C . PHE A 1 288 ? 4.691 3.281 -15.055 1 49.47 288 PHE A C 1
ATOM 2042 O O . PHE A 1 288 ? 4.406 4.449 -14.773 1 49.47 288 PHE A O 1
ATOM 2049 N N . GLY A 1 289 ? 4.75 2.406 -14.039 1 53.38 289 GLY A N 1
ATOM 2050 C CA . GLY A 1 289 ? 4.887 2.834 -12.656 1 53.38 289 GLY A CA 1
ATOM 2051 C C . GLY A 1 289 ? 5.969 3.881 -12.461 1 53.38 289 GLY A C 1
ATOM 2052 O O . GLY A 1 289 ? 6.047 4.512 -11.406 1 53.38 289 GLY A O 1
ATOM 2053 N N . SER A 1 290 ? 6.848 3.871 -13.508 1 53.28 290 SER A N 1
ATOM 2054 C CA . SER A 1 290 ? 7.84 4.941 -13.516 1 53.28 290 SER A CA 1
ATOM 2055 C C . SER A 1 290 ? 7.191 6.297 -13.758 1 53.28 290 SER A C 1
ATOM 2057 O O . SER A 1 290 ? 7.871 7.324 -13.781 1 53.28 290 SER A O 1
ATOM 2059 N N . THR A 1 291 ? 5.926 6.277 -13.812 1 60.47 291 THR A N 1
ATOM 2060 C CA . THR A 1 291 ? 5.305 7.547 -14.164 1 60.47 291 THR A CA 1
ATOM 2061 C C . THR A 1 291 ? 5.129 8.43 -12.93 1 60.47 291 THR A C 1
ATOM 2063 O O . THR A 1 291 ? 4.402 9.422 -12.969 1 60.47 291 THR A O 1
ATOM 2066 N N . PHE A 1 292 ? 5.867 8.031 -11.961 1 69.06 292 PHE A N 1
ATOM 2067 C CA . PHE A 1 292 ? 5.754 8.922 -10.812 1 69.06 292 PHE A CA 1
ATOM 2068 C C . PHE A 1 292 ? 6.758 10.062 -10.914 1 69.06 292 PHE A C 1
ATOM 2070 O O . PHE A 1 292 ? 7.809 9.914 -11.539 1 69.06 292 PHE A O 1
ATOM 2077 N N . THR A 1 293 ? 6.309 11.156 -10.352 1 84.5 293 THR A N 1
ATOM 2078 C CA . THR A 1 293 ? 7.141 12.352 -10.367 1 84.5 293 THR A CA 1
ATOM 2079 C C . THR A 1 293 ? 8.156 12.32 -9.227 1 84.5 293 THR A C 1
ATOM 2081 O O . THR A 1 293 ? 7.793 12.102 -8.07 1 84.5 293 THR A O 1
ATOM 2084 N N . ASP A 1 294 ? 9.422 12.375 -9.648 1 89.88 294 ASP A N 1
ATOM 2085 C CA . ASP A 1 294 ? 10.414 12.68 -8.625 1 89.88 294 ASP A CA 1
ATOM 2086 C C . ASP A 1 294 ? 10.461 14.18 -8.344 1 89.88 294 ASP A C 1
ATOM 2088 O O . ASP A 1 294 ? 11.055 14.945 -9.102 1 89.88 294 ASP A O 1
ATOM 2092 N N . PHE A 1 295 ? 9.883 14.602 -7.262 1 94.94 295 PHE A N 1
ATOM 2093 C CA . PHE A 1 295 ? 9.734 16.016 -6.926 1 94.94 295 PHE A CA 1
ATOM 2094 C C . PHE A 1 295 ? 11.07 16.609 -6.508 1 94.94 295 PHE A C 1
ATOM 2096 O O . PHE A 1 295 ? 11.172 17.812 -6.266 1 94.94 295 PHE A O 1
ATOM 2103 N N . LYS A 1 296 ? 12.125 15.773 -6.523 1 94.69 296 LYS A N 1
ATOM 2104 C CA . LYS A 1 296 ? 13.461 16.312 -6.258 1 94.69 296 LYS A CA 1
ATOM 2105 C C . LYS A 1 296 ? 14.203 16.609 -7.555 1 94.69 296 LYS A C 1
ATOM 2107 O O . LYS A 1 296 ? 15.258 17.25 -7.535 1 94.69 296 LYS A O 1
ATOM 2112 N N . LYS A 1 297 ? 13.609 16.219 -8.602 1 94.56 297 LYS A N 1
ATOM 2113 C CA . LYS A 1 297 ? 14.133 16.547 -9.922 1 94.56 297 LYS A CA 1
ATOM 2114 C C . LYS A 1 297 ? 13.305 17.656 -10.578 1 94.56 297 LYS A C 1
ATOM 2116 O O . LYS A 1 297 ? 12.133 17.438 -10.914 1 94.56 297 LYS A O 1
ATOM 2121 N N . LEU A 1 298 ? 13.969 18.719 -10.867 1 96.44 298 LEU A N 1
ATOM 2122 C CA . LEU A 1 298 ? 13.266 19.906 -11.336 1 96.44 298 LEU A CA 1
ATOM 2123 C C . LEU A 1 298 ? 12.555 19.625 -12.656 1 96.44 298 LEU A C 1
ATOM 2125 O O . LEU A 1 298 ? 11.414 20.047 -12.852 1 96.44 298 LEU A O 1
ATOM 2129 N N . ASP A 1 299 ? 13.211 18.953 -13.547 1 94.5 299 ASP A N 1
ATOM 2130 C CA . ASP A 1 299 ? 12.648 18.688 -14.867 1 94.5 299 ASP A CA 1
ATOM 2131 C C . ASP A 1 299 ? 11.352 17.875 -14.766 1 94.5 299 ASP A C 1
ATOM 2133 O O . ASP A 1 299 ? 10.406 18.109 -15.516 1 94.5 299 ASP A O 1
ATOM 2137 N N . GLN A 1 300 ? 11.312 17.031 -13.859 1 92.94 300 GLN A N 1
ATOM 2138 C CA . GLN A 1 300 ? 10.109 16.234 -13.648 1 92.94 300 GLN A CA 1
ATOM 2139 C C . GLN A 1 300 ? 9.047 17.047 -12.906 1 92.94 300 GLN A C 1
ATOM 2141 O O . GLN A 1 300 ? 7.863 16.984 -13.25 1 92.94 300 GLN A O 1
ATOM 2146 N N . ALA A 1 301 ? 9.492 17.781 -11.938 1 95 301 ALA A N 1
ATOM 2147 C CA . ALA A 1 301 ? 8.562 18.594 -11.156 1 95 301 ALA A CA 1
ATOM 2148 C C . ALA A 1 301 ? 7.855 19.625 -12.047 1 95 301 ALA A C 1
ATOM 2150 O O . ALA A 1 301 ? 6.641 19.812 -11.938 1 95 301 ALA A O 1
ATOM 2151 N N . LYS A 1 302 ? 8.57 20.188 -12.906 1 94.75 302 LYS A N 1
ATOM 2152 C CA . LYS A 1 302 ? 8.023 21.203 -13.797 1 94.75 302 LYS A CA 1
ATOM 2153 C C . LYS A 1 302 ? 6.914 20.641 -14.672 1 94.75 302 LYS A C 1
ATOM 2155 O O . LYS A 1 302 ? 5.992 21.359 -15.055 1 94.75 302 LYS A O 1
ATOM 2160 N N . LYS A 1 303 ? 7.02 19.453 -14.945 1 92.44 303 LYS A N 1
ATOM 2161 C CA . LYS A 1 303 ? 6.078 18.828 -15.867 1 92.44 303 LYS A CA 1
ATOM 2162 C C . LYS A 1 303 ? 4.949 18.125 -15.109 1 92.44 303 LYS A C 1
ATOM 2164 O O . LYS A 1 303 ? 3.975 17.672 -15.719 1 92.44 303 LYS A O 1
ATOM 2169 N N . SER A 1 304 ? 5.082 18.016 -13.875 1 93.88 304 SER A N 1
ATOM 2170 C CA . SER A 1 304 ? 4.078 17.344 -13.055 1 93.88 304 SER A CA 1
ATOM 2171 C C . SER A 1 304 ? 2.725 18.031 -13.164 1 93.88 304 SER A C 1
ATOM 2173 O O . SER A 1 304 ? 2.615 19.234 -12.906 1 93.88 304 SER A O 1
ATOM 2175 N N . VAL A 1 305 ? 1.706 17.266 -13.453 1 93.06 305 VAL A N 1
ATOM 2176 C CA . VAL A 1 305 ? 0.353 17.797 -13.562 1 93.06 305 VAL A CA 1
ATOM 2177 C C . VAL A 1 305 ? -0.098 18.328 -12.203 1 93.06 305 VAL A C 1
ATOM 2179 O O . VAL A 1 305 ? -0.777 19.359 -12.133 1 93.06 305 VAL A O 1
ATOM 2182 N N . HIS A 1 306 ? 0.378 17.766 -11.148 1 92.75 306 HIS A N 1
ATOM 2183 C CA . HIS A 1 306 ? -0.063 18.156 -9.812 1 92.75 306 HIS A CA 1
ATOM 2184 C C . HIS A 1 306 ? 0.646 19.422 -9.336 1 92.75 306 HIS A C 1
ATOM 2186 O O . HIS A 1 306 ? 0.038 20.266 -8.688 1 92.75 306 HIS A O 1
ATOM 2192 N N . LEU A 1 307 ? 1.932 19.531 -9.672 1 96.44 307 LEU A N 1
ATOM 2193 C CA . LEU A 1 307 ? 2.613 20.75 -9.273 1 96.44 307 LEU A CA 1
ATOM 2194 C C . LEU A 1 307 ? 2.088 21.953 -10.062 1 96.44 307 LEU A C 1
ATOM 2196 O O . LEU A 1 307 ? 1.887 23.031 -9.5 1 96.44 307 LEU A O 1
ATOM 2200 N N . ARG A 1 308 ? 1.843 21.812 -11.297 1 96.25 308 ARG A N 1
ATOM 2201 C CA . ARG A 1 308 ? 1.307 22.891 -12.125 1 96.25 308 ARG A CA 1
ATOM 2202 C C . ARG A 1 308 ? -0.065 23.328 -11.633 1 96.25 308 ARG A C 1
ATOM 2204 O O . ARG A 1 308 ? -0.349 24.531 -11.57 1 96.25 308 ARG A O 1
ATOM 2211 N N . ALA A 1 309 ? -0.841 22.406 -11.234 1 93.56 309 ALA A N 1
ATOM 2212 C CA . ALA A 1 309 ? -2.141 22.734 -10.648 1 93.56 309 ALA A CA 1
ATOM 2213 C C . ALA A 1 309 ? -1.978 23.469 -9.328 1 93.56 309 ALA A C 1
ATOM 2215 O O . ALA A 1 309 ? -2.721 24.422 -9.039 1 93.56 309 ALA A O 1
ATOM 2216 N N . ALA A 1 310 ? -1.041 23.016 -8.516 1 94.38 310 ALA A N 1
ATOM 2217 C CA . ALA A 1 310 ? -0.797 23.656 -7.23 1 94.38 310 ALA A CA 1
ATOM 2218 C C . ALA A 1 310 ? -0.31 25.094 -7.422 1 94.38 310 ALA A C 1
ATOM 2220 O O . ALA A 1 310 ? -0.73 26 -6.695 1 94.38 310 ALA A O 1
ATOM 2221 N N . VAL A 1 311 ? 0.54 25.266 -8.391 1 96.56 311 VAL A N 1
ATOM 2222 C CA . VAL A 1 311 ? 1.044 26.594 -8.68 1 96.56 311 VAL A CA 1
ATOM 2223 C C . VAL A 1 311 ? -0.104 27.5 -9.133 1 96.56 311 VAL A C 1
ATOM 2225 O O . VAL A 1 311 ? -0.23 28.641 -8.68 1 96.56 311 VAL A O 1
ATOM 2228 N N . LYS A 1 312 ? -0.897 27.016 -9.914 1 94.56 312 LYS A N 1
ATOM 2229 C CA . LYS A 1 312 ? -2.072 27.75 -10.375 1 94.56 312 LYS A CA 1
ATOM 2230 C C . LYS A 1 312 ? -2.967 28.141 -9.211 1 94.56 312 LYS A C 1
ATOM 2232 O O . LYS A 1 312 ? -3.348 29.312 -9.078 1 94.56 312 LYS A O 1
ATOM 2237 N N . ASN A 1 313 ? -3.195 27.297 -8.312 1 89.62 313 ASN A N 1
ATOM 2238 C CA . ASN A 1 313 ? -4.168 27.484 -7.238 1 89.62 313 ASN A CA 1
ATOM 2239 C C . ASN A 1 313 ? -3.592 28.328 -6.102 1 89.62 313 ASN A C 1
ATOM 2241 O O . ASN A 1 313 ? -4.293 29.141 -5.512 1 89.62 313 ASN A O 1
ATOM 2245 N N . ILE A 1 314 ? -2.322 28.125 -5.82 1 90.62 314 ILE A N 1
ATOM 2246 C CA . ILE A 1 314 ? -1.754 28.656 -4.586 1 90.62 314 ILE A CA 1
ATOM 2247 C C . ILE A 1 314 ? -0.931 29.906 -4.891 1 90.62 314 ILE A C 1
ATOM 2249 O O . ILE A 1 314 ? -1.124 30.953 -4.266 1 90.62 314 ILE A O 1
ATOM 2253 N N . ILE A 1 315 ? -0.096 29.734 -5.875 1 93 315 ILE A N 1
ATOM 2254 C CA . ILE A 1 315 ? 0.852 30.812 -6.129 1 93 315 ILE A CA 1
ATOM 2255 C C . ILE A 1 315 ? 0.19 31.891 -6.984 1 93 315 ILE A C 1
ATOM 2257 O O . ILE A 1 315 ? 0.281 33.094 -6.672 1 93 315 ILE A O 1
ATOM 2261 N N . LEU A 1 316 ? -0.552 31.453 -7.988 1 93.44 316 LEU A N 1
ATOM 2262 C CA . LEU A 1 316 ? -1.235 32.406 -8.844 1 93.44 316 LEU A CA 1
ATOM 2263 C C . LEU A 1 316 ? -2.566 32.844 -8.234 1 93.44 316 LEU A C 1
ATOM 2265 O O . LEU A 1 316 ? -3.109 33.906 -8.586 1 93.44 316 LEU A O 1
ATOM 2269 N N . GLY A 1 317 ? -3.146 32.062 -7.453 1 87.81 317 GLY A N 1
ATOM 2270 C CA . GLY A 1 317 ? -4.43 32.375 -6.844 1 87.81 317 GLY A CA 1
ATOM 2271 C C . GLY A 1 317 ? -5.59 32.281 -7.812 1 87.81 317 GLY A C 1
ATOM 2272 O O . GLY A 1 317 ? -6.527 33.062 -7.75 1 87.81 317 GLY A O 1
ATOM 2273 N N . LYS A 1 318 ? -5.422 31.312 -8.773 1 88.56 318 LYS A N 1
ATOM 2274 C CA . LYS A 1 318 ? -6.457 31.156 -9.789 1 88.56 318 LYS A CA 1
ATOM 2275 C C . LYS A 1 318 ? -7 29.734 -9.805 1 88.56 318 LYS A C 1
ATOM 2277 O O . LYS A 1 318 ? -6.852 29.016 -10.797 1 88.56 318 LYS A O 1
ATOM 2282 N N . PRO A 1 319 ? -7.785 29.359 -8.898 1 84.56 319 PRO A N 1
ATOM 2283 C CA . PRO A 1 319 ? -8.242 27.969 -8.797 1 84.56 319 PRO A CA 1
ATOM 2284 C C . PRO A 1 319 ? -9.242 27.609 -9.891 1 84.56 319 PRO A C 1
ATOM 2286 O O . PRO A 1 319 ? -9.367 26.422 -10.25 1 84.56 319 PRO A O 1
ATOM 2289 N N . ASP A 1 320 ? -9.898 28.547 -10.477 1 82.94 320 ASP A N 1
ATOM 2290 C CA . ASP A 1 320 ? -10.938 28.266 -11.461 1 82.94 320 ASP A CA 1
ATOM 2291 C C . ASP A 1 320 ? -10.367 28.234 -12.875 1 82.94 320 ASP A C 1
ATOM 2293 O O . ASP A 1 320 ? -11.047 27.828 -13.82 1 82.94 320 ASP A O 1
ATOM 2297 N N . GLY A 1 321 ? -9.195 28.562 -12.984 1 84.81 321 GLY A N 1
ATOM 2298 C CA . GLY A 1 321 ? -8.594 28.531 -14.312 1 84.81 321 GLY A CA 1
ATOM 2299 C C . GLY A 1 321 ? -8.125 27.156 -14.727 1 84.81 321 GLY A C 1
ATOM 2300 O O . GLY A 1 321 ? -7.973 26.266 -13.891 1 84.81 321 GLY A O 1
ATOM 2301 N N . SER A 1 322 ? -7.969 27.062 -16.031 1 92.75 322 SER A N 1
ATOM 2302 C CA . SER A 1 322 ? -7.402 25.828 -16.578 1 92.75 322 SER A CA 1
ATOM 2303 C C . SER A 1 322 ? -5.879 25.891 -16.609 1 92.75 322 SER A C 1
ATOM 2305 O O . SER A 1 322 ? -5.305 26.938 -16.953 1 92.75 322 SER A O 1
ATOM 2307 N N . VAL A 1 323 ? -5.258 24.75 -16.25 1 93.19 323 VAL A N 1
ATOM 2308 C CA . VAL A 1 323 ? -3.801 24.688 -16.281 1 93.19 323 VAL A CA 1
ATOM 2309 C C . VAL A 1 323 ? -3.297 24.938 -17.703 1 93.19 323 VAL A C 1
ATOM 2311 O O . VAL A 1 323 ? -2.299 25.641 -17.891 1 93.19 323 VAL A O 1
ATOM 2314 N N . ASP A 1 324 ? -4.004 24.469 -18.688 1 93.94 324 ASP A N 1
ATOM 2315 C CA . ASP A 1 324 ? -3.586 24.609 -20.078 1 93.94 324 ASP A CA 1
ATOM 2316 C C . ASP A 1 324 ? -3.656 26.062 -20.531 1 93.94 324 ASP A C 1
ATOM 2318 O O . ASP A 1 324 ? -2.746 26.562 -21.203 1 93.94 324 ASP A O 1
ATOM 2322 N N . ASP A 1 325 ? -4.637 26.797 -20.094 1 94.5 325 ASP A N 1
ATOM 2323 C CA . ASP A 1 325 ? -4.828 28.188 -20.484 1 94.5 325 ASP A CA 1
ATOM 2324 C C . ASP A 1 325 ? -3.785 29.094 -19.812 1 94.5 325 ASP A C 1
ATOM 2326 O O . ASP A 1 325 ? -3.434 30.141 -20.359 1 94.5 325 ASP A O 1
ATOM 2330 N N . LEU A 1 326 ? -3.35 28.594 -18.719 1 95.88 326 LEU A N 1
ATOM 2331 C CA . LEU A 1 326 ? -2.447 29.422 -17.953 1 95.88 326 LEU A CA 1
ATOM 2332 C C . LEU A 1 326 ? -1.022 28.891 -18 1 95.88 326 LEU A C 1
ATOM 2334 O O . LEU A 1 326 ? -0.217 29.172 -17.109 1 95.88 326 LEU A O 1
ATOM 2338 N N . SER A 1 327 ? -0.757 28.078 -18.922 1 96 327 SER A N 1
ATOM 2339 C CA . SER A 1 327 ? 0.5 27.344 -18.984 1 96 327 SER A CA 1
ATOM 2340 C C . SER A 1 327 ? 1.698 28.281 -18.969 1 96 327 SER A C 1
ATOM 2342 O O . SER A 1 327 ? 2.678 28.047 -18.266 1 96 327 SER A O 1
ATOM 2344 N N . GLY A 1 328 ? 1.658 29.359 -19.719 1 95.5 328 GLY A N 1
ATOM 2345 C CA . GLY A 1 328 ? 2.756 30.312 -19.766 1 95.5 328 GLY A CA 1
ATOM 2346 C C . GLY A 1 328 ? 2.994 31 -18.438 1 95.5 328 GLY A C 1
ATOM 2347 O O . GLY A 1 328 ? 4.141 31.156 -18 1 95.5 328 GLY A O 1
ATOM 2348 N N . GLU A 1 329 ? 1.964 31.438 -17.812 1 96.5 329 GLU A N 1
ATOM 2349 C CA . GLU A 1 329 ? 2.061 32.094 -16.516 1 96.5 329 GLU A CA 1
ATOM 2350 C C . GLU A 1 329 ? 2.586 31.141 -15.445 1 96.5 329 GLU A C 1
ATOM 2352 O O . GLU A 1 329 ? 3.396 31.516 -14.602 1 96.5 329 GLU A O 1
ATOM 2357 N N . ILE A 1 330 ? 2.107 29.938 -15.57 1 97.31 330 ILE A N 1
ATOM 2358 C CA . ILE A 1 330 ? 2.527 28.906 -14.617 1 97.31 330 ILE A CA 1
ATOM 2359 C C . ILE A 1 330 ? 4.02 28.641 -14.781 1 97.31 330 ILE A C 1
ATOM 2361 O O . ILE A 1 330 ? 4.754 28.562 -13.789 1 97.31 330 ILE A O 1
ATOM 2365 N N . ASP A 1 331 ? 4.453 28.578 -16 1 97 331 ASP A N 1
ATOM 2366 C CA . ASP A 1 331 ? 5.871 28.344 -16.25 1 97 331 ASP A CA 1
ATOM 2367 C C . ASP A 1 331 ? 6.73 29.469 -15.695 1 97 331 ASP A C 1
ATOM 2369 O O . ASP A 1 331 ? 7.781 29.219 -15.102 1 97 331 ASP A O 1
ATOM 2373 N N . THR A 1 332 ? 6.277 30.625 -15.828 1 96.81 332 THR A N 1
ATOM 2374 C CA . THR A 1 332 ? 6.996 31.781 -15.312 1 96.81 332 THR A CA 1
ATOM 2375 C C . THR A 1 332 ? 7.094 31.734 -13.797 1 96.81 332 THR A C 1
ATOM 2377 O O . THR A 1 332 ? 8.164 31.969 -13.227 1 96.81 332 THR A O 1
ATOM 2380 N N . LYS A 1 333 ? 6.008 31.406 -13.141 1 96.56 333 LYS A N 1
ATOM 2381 C CA . LYS A 1 333 ? 5.988 31.344 -11.68 1 96.56 333 LYS A CA 1
ATOM 2382 C C . LYS A 1 333 ? 6.84 30.188 -11.164 1 96.56 333 LYS A C 1
ATOM 2384 O O . LYS A 1 333 ? 7.473 30.297 -10.117 1 96.56 333 LYS A O 1
ATOM 2389 N N . ILE A 1 334 ? 6.793 29.094 -11.867 1 97.38 334 ILE A N 1
ATOM 2390 C CA . ILE A 1 334 ? 7.625 27.969 -11.477 1 97.38 334 ILE A CA 1
ATOM 2391 C C . ILE A 1 334 ? 9.102 28.359 -11.523 1 97.38 334 ILE A C 1
ATOM 2393 O O . ILE A 1 334 ? 9.844 28.109 -10.57 1 97.38 334 ILE A O 1
ATOM 2397 N N . ASN A 1 335 ? 9.445 29.062 -12.578 1 96.31 335 ASN A N 1
ATOM 2398 C CA . ASN A 1 335 ? 10.828 29.5 -12.695 1 96.31 335 ASN A CA 1
ATOM 2399 C C . ASN A 1 335 ? 11.195 30.531 -11.625 1 96.31 335 ASN A C 1
ATOM 2401 O O . ASN A 1 335 ? 12.305 30.516 -11.094 1 96.31 335 ASN A O 1
ATOM 2405 N N . GLN A 1 336 ? 10.281 31.344 -11.273 1 95.75 336 GLN A N 1
ATOM 2406 C CA . GLN A 1 336 ? 10.508 32.375 -10.281 1 95.75 336 GLN A CA 1
ATOM 2407 C C . GLN A 1 336 ? 10.633 31.797 -8.875 1 95.75 336 GLN A C 1
ATOM 2409 O O . GLN A 1 336 ? 11.492 32.219 -8.102 1 95.75 336 GLN A O 1
ATOM 2414 N N . VAL A 1 337 ? 9.773 30.891 -8.609 1 96.69 337 VAL A N 1
ATOM 2415 C CA . VAL A 1 337 ? 9.672 30.391 -7.238 1 96.69 337 VAL A CA 1
ATOM 2416 C C . VAL A 1 337 ? 10.664 29.25 -7.027 1 96.69 337 VAL A C 1
ATOM 2418 O O . VAL A 1 337 ? 11.375 29.219 -6.02 1 96.69 337 VAL A O 1
ATOM 2421 N N . PHE A 1 338 ? 10.766 28.375 -8 1 97.06 338 PHE A N 1
ATOM 2422 C CA . PHE A 1 338 ? 11.523 27.141 -7.789 1 97.06 338 PHE A CA 1
ATOM 2423 C C . PHE A 1 338 ? 12.891 27.234 -8.445 1 97.06 338 PHE A C 1
ATOM 2425 O O . PHE A 1 338 ? 13.789 26.438 -8.133 1 97.06 338 PHE A O 1
ATOM 2432 N N . GLY A 1 339 ? 13.062 28.141 -9.32 1 95.62 339 GLY A N 1
ATOM 2433 C CA . GLY A 1 339 ? 14.336 28.312 -10 1 95.62 339 GLY A CA 1
ATOM 2434 C C . GLY A 1 339 ? 14.344 27.75 -11.406 1 95.62 339 GLY A C 1
ATOM 2435 O O . GLY A 1 339 ? 13.445 26.984 -11.781 1 95.62 339 GLY A O 1
ATOM 2436 N N . GLU A 1 340 ? 15.43 28.031 -12.172 1 94.81 340 GLU A N 1
ATOM 2437 C CA . GLU A 1 340 ? 15.531 27.656 -13.578 1 94.81 340 GLU A CA 1
ATOM 2438 C C . GLU A 1 340 ? 16.375 26.391 -13.742 1 94.81 340 GLU A C 1
ATOM 2440 O O . GLU A 1 340 ? 16.344 25.766 -14.797 1 94.81 340 GLU A O 1
ATOM 2445 N N . ASP A 1 341 ? 17.141 26.156 -12.633 1 95.94 341 ASP A N 1
ATOM 2446 C CA . ASP A 1 341 ? 18.016 24.984 -12.734 1 95.94 341 ASP A CA 1
ATOM 2447 C C . ASP A 1 341 ? 17.953 24.141 -11.469 1 95.94 341 ASP A C 1
ATOM 2449 O O . ASP A 1 341 ? 17.422 24.594 -10.445 1 95.94 341 ASP A O 1
ATOM 2453 N N . GLN A 1 342 ? 18.5 22.938 -11.539 1 96.62 342 GLN A N 1
ATOM 2454 C CA . GLN A 1 342 ? 18.422 21.922 -10.492 1 96.62 342 GLN A CA 1
ATOM 2455 C C . GLN A 1 342 ? 19.125 22.391 -9.227 1 96.62 342 GLN A C 1
ATOM 2457 O O . GLN A 1 342 ? 18.656 22.141 -8.117 1 96.62 342 GLN A O 1
ATOM 2462 N N . GLU A 1 343 ? 20.219 23.062 -9.422 1 96.06 343 GLU A N 1
ATOM 2463 C CA . GLU A 1 343 ? 21 23.516 -8.281 1 96.06 343 GLU A CA 1
ATOM 2464 C C . GLU A 1 343 ? 20.25 24.562 -7.469 1 96.06 343 GLU A C 1
ATOM 2466 O O . GLU A 1 343 ? 20.172 24.469 -6.242 1 96.06 343 GLU A O 1
ATOM 2471 N N . THR A 1 344 ? 19.641 25.516 -8.094 1 96.44 344 THR A N 1
ATOM 2472 C CA . THR A 1 344 ? 18.859 26.547 -7.441 1 96.44 344 THR A CA 1
ATOM 2473 C C . THR A 1 344 ? 17.625 25.938 -6.758 1 96.44 344 THR A C 1
ATOM 2475 O O . THR A 1 344 ? 17.297 26.312 -5.633 1 96.44 344 THR A O 1
ATOM 2478 N N . PHE A 1 345 ? 17.062 25 -7.469 1 97.19 345 PHE A N 1
ATOM 2479 C CA . PHE A 1 345 ? 15.883 24.312 -6.93 1 97.19 345 PHE A CA 1
ATOM 2480 C C . PHE A 1 345 ? 16.219 23.609 -5.625 1 97.19 345 PHE A C 1
ATOM 2482 O O . PHE A 1 345 ? 15.516 23.75 -4.629 1 97.19 345 PHE A O 1
ATOM 2489 N N . HIS A 1 346 ? 17.266 22.922 -5.562 1 96.69 346 HIS A N 1
ATOM 2490 C CA . HIS A 1 346 ? 17.688 22.188 -4.375 1 96.69 346 HIS A CA 1
ATOM 2491 C C . HIS A 1 346 ? 18.094 23.141 -3.252 1 96.69 346 HIS A C 1
ATOM 2493 O O . HIS A 1 346 ? 17.75 22.922 -2.09 1 96.69 346 HIS A O 1
ATOM 2499 N N . SER A 1 347 ? 18.734 24.203 -3.605 1 95.12 347 SER A N 1
ATOM 2500 C CA . SER A 1 347 ? 19.188 25.156 -2.605 1 95.12 347 SER A CA 1
ATOM 2501 C C . SER A 1 347 ? 18.016 25.859 -1.938 1 95.12 347 SER A C 1
ATOM 2503 O O . SER A 1 347 ? 18.031 26.109 -0.732 1 95.12 347 SER A O 1
ATOM 2505 N N . ARG A 1 348 ? 17 26.109 -2.676 1 94.44 348 ARG A N 1
ATOM 2506 C CA . ARG A 1 348 ? 15.828 26.828 -2.17 1 94.44 348 ARG A CA 1
ATOM 2507 C C . ARG A 1 348 ? 14.938 25.922 -1.339 1 94.44 348 ARG A C 1
ATOM 2509 O O . ARG A 1 348 ? 14.266 26.375 -0.412 1 94.44 348 ARG A O 1
ATOM 2516 N N . PHE A 1 349 ? 14.984 24.641 -1.675 1 96.19 349 PHE A N 1
ATOM 2517 C CA . PHE A 1 349 ? 13.984 23.766 -1.064 1 96.19 349 PHE A CA 1
ATOM 2518 C C . PHE A 1 349 ? 14.648 22.562 -0.414 1 96.19 349 PHE A C 1
ATOM 2520 O O . PHE A 1 349 ? 15.023 22.609 0.758 1 96.19 349 PHE A O 1
ATOM 2527 N N . TRP A 1 350 ? 15.125 21.609 -1.104 1 96.06 350 TRP A N 1
ATOM 2528 C CA . TRP A 1 350 ? 15.43 20.281 -0.586 1 96.06 350 TRP A CA 1
ATOM 2529 C C . TRP A 1 350 ? 16.703 20.312 0.264 1 96.06 350 TRP A C 1
ATOM 2531 O O . TRP A 1 350 ? 16.828 19.562 1.23 1 96.06 350 TRP A O 1
ATOM 2541 N N . ASP A 1 351 ? 17.594 21.219 -0.013 1 94.56 351 ASP A N 1
ATOM 2542 C CA . ASP A 1 351 ? 18.781 21.359 0.82 1 94.56 351 ASP A CA 1
ATOM 2543 C C . ASP A 1 351 ? 18.422 21.906 2.201 1 94.56 351 ASP A C 1
ATOM 2545 O O . ASP A 1 351 ? 19.203 21.781 3.146 1 94.56 351 ASP A O 1
ATOM 2549 N N . GLN A 1 352 ? 17.266 22.547 2.311 1 93.94 352 GLN A N 1
ATOM 2550 C CA . GLN A 1 352 ? 16.828 23.094 3.594 1 93.94 352 GLN A CA 1
ATOM 2551 C C . GLN A 1 352 ? 16.594 21.969 4.609 1 93.94 352 GLN A C 1
ATOM 2553 O O . GLN A 1 352 ? 16.672 22.203 5.82 1 93.94 352 GLN A O 1
ATOM 2558 N N . LEU A 1 353 ? 16.375 20.734 4.141 1 95.62 353 LEU A N 1
ATOM 2559 C CA . LEU A 1 353 ? 16.078 19.625 5.031 1 95.62 353 LEU A CA 1
ATOM 2560 C C . LEU A 1 353 ? 17.281 19.312 5.922 1 95.62 353 LEU A C 1
ATOM 2562 O O . LEU A 1 353 ? 17.109 18.844 7.047 1 95.62 353 LEU A O 1
ATOM 2566 N N . THR A 1 354 ? 18.438 19.609 5.43 1 94.69 354 THR A N 1
ATOM 2567 C CA . THR A 1 354 ? 19.656 19.344 6.195 1 94.69 354 THR A CA 1
ATOM 2568 C C . THR A 1 354 ? 19.938 20.484 7.168 1 94.69 354 THR A C 1
ATOM 2570 O O . THR A 1 354 ? 20.781 20.359 8.055 1 94.69 354 THR A O 1
ATOM 2573 N N . LYS A 1 355 ? 19.234 21.562 7.09 1 91.62 355 LYS A N 1
ATOM 2574 C CA . LYS A 1 355 ? 19.469 22.734 7.926 1 91.62 355 LYS A CA 1
ATOM 2575 C C . LYS A 1 355 ? 18.406 22.844 9.023 1 91.62 355 LYS A C 1
ATOM 2577 O O . LYS A 1 355 ? 18.641 23.484 10.047 1 91.62 355 LYS A O 1
ATOM 2582 N N . VAL A 1 356 ? 17.281 22.281 8.727 1 91.62 356 VAL A N 1
ATOM 2583 C CA . VAL A 1 356 ? 16.203 22.344 9.695 1 91.62 356 VAL A CA 1
ATOM 2584 C C . VAL A 1 356 ? 16.469 21.359 10.836 1 91.62 356 VAL A C 1
ATOM 2586 O O . VAL A 1 356 ? 16.5 20.141 10.625 1 91.62 356 VAL A O 1
ATOM 2589 N N . LYS A 1 357 ? 16.609 21.938 11.992 1 90.81 357 LYS A N 1
ATOM 2590 C CA . LYS A 1 357 ? 16.797 21.109 13.18 1 90.81 357 LYS A CA 1
ATOM 2591 C C . LYS A 1 357 ? 15.461 20.734 13.805 1 90.81 357 LYS A C 1
ATOM 2593 O O . LYS A 1 357 ? 14.539 21.547 13.875 1 90.81 357 LYS A O 1
ATOM 2598 N N . VAL A 1 358 ? 15.422 19.5 14.188 1 91.62 358 VAL A N 1
ATOM 2599 C CA . VAL A 1 358 ? 14.211 18.984 14.812 1 91.62 358 VAL A CA 1
ATOM 2600 C C . VAL A 1 358 ? 14.477 18.688 16.297 1 91.62 358 VAL A C 1
ATOM 2602 O O . VAL A 1 358 ? 15.352 17.891 16.625 1 91.62 358 VAL A O 1
ATOM 2605 N N . GLU A 1 359 ? 13.734 19.344 17.109 1 88.25 359 GLU A N 1
ATOM 2606 C CA . GLU A 1 359 ? 13.883 19.219 18.547 1 88.25 359 GLU A CA 1
ATOM 2607 C C . GLU A 1 359 ? 13.477 17.828 19.016 1 88.25 359 GLU A C 1
ATOM 2609 O O . GLU A 1 359 ? 12.648 17.172 18.391 1 88.25 359 GLU A O 1
ATOM 2614 N N . LYS A 1 360 ? 14.008 17.422 20.094 1 84.44 360 LYS A N 1
ATOM 2615 C CA . LYS A 1 360 ? 13.703 16.125 20.672 1 84.44 360 LYS A CA 1
ATOM 2616 C C . LYS A 1 360 ? 12.219 15.992 21 1 84.44 360 LYS A C 1
ATOM 2618 O O . LYS A 1 360 ? 11.617 14.938 20.781 1 84.44 360 LYS A O 1
ATOM 2623 N N . ALA A 1 361 ? 11.656 17 21.453 1 79.56 361 ALA A N 1
ATOM 2624 C CA . ALA A 1 361 ? 10.25 16.984 21.844 1 79.56 361 ALA A CA 1
ATOM 2625 C C . ALA A 1 361 ? 9.352 16.781 20.625 1 79.56 361 ALA A C 1
ATOM 2627 O O . ALA A 1 361 ? 8.234 16.266 20.766 1 79.56 361 ALA A O 1
ATOM 2628 N N . ALA A 1 362 ? 9.859 17.188 19.484 1 83.88 362 ALA A N 1
ATOM 2629 C CA . ALA A 1 362 ? 9.055 17.141 18.266 1 83.88 362 ALA A CA 1
ATOM 2630 C C . ALA A 1 362 ? 9.031 15.734 17.672 1 83.88 362 ALA A C 1
ATOM 2632 O O . ALA A 1 362 ? 7.984 15.266 17.219 1 83.88 362 ALA A O 1
ATOM 2633 N N . SER A 1 363 ? 10.156 15.078 17.688 1 80.12 363 SER A N 1
ATOM 2634 C CA . SER A 1 363 ? 10.234 13.797 17 1 80.12 363 SER A CA 1
ATOM 2635 C C . SER A 1 363 ? 10.312 12.641 17.984 1 80.12 363 SER A C 1
ATOM 2637 O O . SER A 1 363 ? 10.094 11.484 17.609 1 80.12 363 SER A O 1
ATOM 2639 N N . GLY A 1 364 ? 10.586 12.875 19.234 1 75.31 364 GLY A N 1
ATOM 2640 C CA . GLY A 1 364 ? 10.828 11.828 20.219 1 75.31 364 GLY A CA 1
ATOM 2641 C C . GLY A 1 364 ? 12.219 11.234 20.141 1 75.31 364 GLY A C 1
ATOM 2642 O O . GLY A 1 364 ? 12.547 10.305 20.875 1 75.31 364 GLY A O 1
ATOM 2643 N N . GLN A 1 365 ? 12.984 11.75 19.203 1 77.5 365 GLN A N 1
ATOM 2644 C CA . GLN A 1 365 ? 14.359 11.312 19.016 1 77.5 365 GLN A CA 1
ATOM 2645 C C . GLN A 1 365 ? 15.344 12.43 19.359 1 77.5 365 GLN A C 1
ATOM 2647 O O . GLN A 1 365 ? 14.938 13.586 19.547 1 77.5 365 GLN A O 1
ATOM 2652 N N . GLU A 1 366 ? 16.609 11.992 19.469 1 82.62 366 GLU A N 1
ATOM 2653 C CA . GLU A 1 366 ? 17.609 13.008 19.734 1 82.62 366 GLU A CA 1
ATOM 2654 C C . GLU A 1 366 ? 17.641 14.062 18.625 1 82.62 366 GLU A C 1
ATOM 2656 O O . GLU A 1 366 ? 17.312 13.766 17.469 1 82.62 366 GLU A O 1
ATOM 2661 N N . GLU A 1 367 ? 17.969 15.258 19.094 1 84.31 367 GLU A N 1
ATOM 2662 C CA . GLU A 1 367 ? 18 16.359 18.141 1 84.31 367 GLU A CA 1
ATOM 2663 C C . GLU A 1 367 ? 18.797 15.984 16.891 1 84.31 367 GLU A C 1
ATOM 2665 O O . GLU A 1 367 ? 19.906 15.469 17 1 84.31 367 GLU A O 1
ATOM 2670 N N . THR A 1 368 ? 18.078 16.219 15.789 1 91.31 368 THR A N 1
ATOM 2671 C CA . THR A 1 368 ? 18.672 15.875 14.508 1 91.31 368 THR A CA 1
ATOM 2672 C C . THR A 1 368 ? 18.156 16.797 13.406 1 91.31 368 THR A C 1
ATOM 2674 O O . THR A 1 368 ? 17.5 17.797 13.688 1 91.31 368 THR A O 1
ATOM 2677 N N . THR A 1 369 ? 18.703 16.469 12.227 1 94.06 369 THR A N 1
ATOM 2678 C CA . THR A 1 369 ? 18.219 17.234 11.086 1 94.06 369 THR A CA 1
ATOM 2679 C C . THR A 1 369 ? 17 16.578 10.461 1 94.06 369 THR A C 1
ATOM 2681 O O . THR A 1 369 ? 16.766 15.383 10.648 1 94.06 369 THR A O 1
ATOM 2684 N N . LEU A 1 370 ? 16.188 17.344 9.797 1 95.94 370 LEU A N 1
ATOM 2685 C CA . LEU A 1 370 ? 14.922 16.875 9.258 1 95.94 370 LEU A CA 1
ATOM 2686 C C . LEU A 1 370 ? 15.141 15.742 8.266 1 95.94 370 LEU A C 1
ATOM 2688 O O . LEU A 1 370 ? 14.344 14.805 8.203 1 95.94 370 LEU A O 1
ATOM 2692 N N . ASP A 1 371 ? 16.219 15.773 7.48 1 93.94 371 ASP A N 1
ATOM 2693 C CA . ASP A 1 371 ? 16.5 14.758 6.469 1 93.94 371 ASP A CA 1
ATOM 2694 C C . ASP A 1 371 ? 16.859 13.422 7.117 1 93.94 371 ASP A C 1
ATOM 2696 O O . ASP A 1 371 ? 16.734 12.367 6.492 1 93.94 371 ASP A O 1
ATOM 2700 N N . ALA A 1 372 ? 17.25 13.445 8.375 1 93.19 372 ALA A N 1
ATOM 2701 C CA . ALA A 1 372 ? 17.719 12.25 9.07 1 93.19 372 ALA A CA 1
ATOM 2702 C C . ALA A 1 372 ? 16.547 11.484 9.672 1 93.19 372 ALA A C 1
ATOM 2704 O O . ALA A 1 372 ? 16.688 10.328 10.078 1 93.19 372 ALA A O 1
ATOM 2705 N N . ILE A 1 373 ? 15.398 12.141 9.75 1 92.38 373 ILE A N 1
ATOM 2706 C CA . ILE A 1 373 ? 14.227 11.445 10.273 1 92.38 373 ILE A CA 1
ATOM 2707 C C . ILE A 1 373 ? 13.617 10.57 9.18 1 92.38 373 ILE A C 1
ATOM 2709 O O . ILE A 1 373 ? 13.148 11.078 8.164 1 92.38 373 ILE A O 1
ATOM 2713 N N . THR A 1 374 ? 13.562 9.312 9.43 1 88.12 374 THR A N 1
ATOM 2714 C CA . THR A 1 374 ? 13.18 8.398 8.359 1 88.12 374 THR A CA 1
ATOM 2715 C C . THR A 1 374 ? 11.805 7.797 8.625 1 88.12 374 THR A C 1
ATOM 2717 O O . THR A 1 374 ? 11.219 7.172 7.742 1 88.12 374 THR A O 1
ATOM 2720 N N . SER A 1 375 ? 11.328 7.91 9.789 1 88.69 375 SER A N 1
ATOM 2721 C CA . SER A 1 375 ? 10.031 7.344 10.148 1 88.69 375 SER A CA 1
ATOM 2722 C C . SER A 1 375 ? 8.906 8.328 9.852 1 88.69 375 SER A C 1
ATOM 2724 O O . SER A 1 375 ? 8.945 9.477 10.289 1 88.69 375 SER A O 1
ATOM 2726 N N . PHE A 1 376 ? 7.848 7.863 9.109 1 89.38 376 PHE A N 1
ATOM 2727 C CA . PHE A 1 376 ? 6.68 8.68 8.828 1 89.38 376 PHE A CA 1
ATOM 2728 C C . PHE A 1 376 ? 6.004 9.133 10.117 1 89.38 376 PHE A C 1
ATOM 2730 O O . PHE A 1 376 ? 5.562 10.281 10.227 1 89.38 376 PHE A O 1
ATOM 2737 N N . ALA A 1 377 ? 5.977 8.195 11.125 1 86.44 377 ALA A N 1
ATOM 2738 C CA . ALA A 1 377 ? 5.352 8.508 12.414 1 86.44 377 ALA A CA 1
ATOM 2739 C C . ALA A 1 377 ? 6.082 9.648 13.117 1 86.44 377 ALA A C 1
ATOM 2741 O O . ALA A 1 377 ? 5.449 10.57 13.633 1 86.44 377 ALA A O 1
ATOM 2742 N N . ALA A 1 378 ? 7.367 9.617 13.086 1 90.69 378 ALA A N 1
ATOM 2743 C CA . ALA A 1 378 ? 8.172 10.656 13.734 1 90.69 378 ALA A CA 1
ATOM 2744 C C . ALA A 1 378 ? 8.031 11.992 13 1 90.69 378 ALA A C 1
ATOM 2746 O O . ALA A 1 378 ? 7.918 13.039 13.633 1 90.69 378 ALA A O 1
ATOM 2747 N N . LEU A 1 379 ? 7.98 11.914 11.711 1 94.06 379 LEU A N 1
ATOM 2748 C CA . LEU A 1 379 ? 7.82 13.125 10.914 1 94.06 379 LEU A CA 1
ATOM 2749 C C . LEU A 1 379 ? 6.449 13.75 11.141 1 94.06 379 LEU A C 1
ATOM 2751 O O . LEU A 1 379 ? 6.332 14.969 11.289 1 94.06 379 LEU A O 1
ATOM 2755 N N . SER A 1 380 ? 5.504 12.93 11.188 1 91.44 380 SER A N 1
ATOM 2756 C CA . SER A 1 380 ? 4.145 13.422 11.414 1 91.44 380 SER A CA 1
ATOM 2757 C C . SER A 1 380 ? 4.008 14.055 12.789 1 91.44 380 SER A C 1
ATOM 2759 O O . SER A 1 380 ? 3.359 15.094 12.938 1 91.44 380 SER A O 1
ATOM 2761 N N . ARG A 1 381 ? 4.617 13.469 13.719 1 89.62 381 ARG A N 1
ATOM 2762 C CA . ARG A 1 381 ? 4.648 14.047 15.055 1 89.62 381 ARG A CA 1
ATOM 2763 C C . ARG A 1 381 ? 5.344 15.406 15.047 1 89.62 381 ARG A C 1
ATOM 2765 O O . ARG A 1 381 ? 4.867 16.359 15.672 1 89.62 381 ARG A O 1
ATOM 2772 N N . ALA A 1 382 ? 6.414 15.445 14.391 1 92.88 382 ALA A N 1
ATOM 2773 C CA . ALA A 1 382 ? 7.156 16.703 14.289 1 92.88 382 ALA A CA 1
ATOM 2774 C C . ALA A 1 382 ? 6.32 17.781 13.602 1 92.88 382 ALA A C 1
ATOM 2776 O O . ALA A 1 382 ? 6.312 18.938 14.031 1 92.88 382 ALA A O 1
ATOM 2777 N N . ARG A 1 383 ? 5.672 17.375 12.539 1 92.75 383 ARG A N 1
ATOM 2778 C CA . ARG A 1 383 ? 4.82 18.328 11.828 1 92.75 383 ARG A CA 1
ATOM 2779 C C . ARG A 1 383 ? 3.766 18.922 12.758 1 92.75 383 ARG A C 1
ATOM 2781 O O . ARG A 1 383 ? 3.58 20.141 12.797 1 92.75 383 ARG A O 1
ATOM 2788 N N . THR A 1 384 ? 3.129 18.094 13.508 1 88.56 384 THR A N 1
ATOM 2789 C CA . THR A 1 384 ? 2.094 18.531 14.438 1 88.56 384 THR A CA 1
ATOM 2790 C C . THR A 1 384 ? 2.689 19.406 15.531 1 88.56 384 THR A C 1
ATOM 2792 O O . THR A 1 384 ? 2.111 20.438 15.891 1 88.56 384 THR A O 1
ATOM 2795 N N . TYR A 1 385 ? 3.797 19.047 15.961 1 88.5 385 TYR A N 1
ATOM 2796 C CA . TYR A 1 385 ? 4.496 19.797 16.984 1 88.5 385 TYR A CA 1
ATOM 2797 C C . TYR A 1 385 ? 4.812 21.203 16.516 1 88.5 385 TYR A C 1
ATOM 2799 O O . TYR A 1 385 ? 4.492 22.188 17.188 1 88.5 385 TYR A O 1
ATOM 2807 N N . TYR A 1 386 ? 5.332 21.297 15.391 1 90.44 386 TYR A N 1
ATOM 2808 C CA . TYR A 1 386 ? 5.77 22.594 14.914 1 90.44 386 TYR A CA 1
ATOM 2809 C C . TYR A 1 386 ? 4.578 23.453 14.477 1 90.44 386 TYR A C 1
ATOM 2811 O O . TYR A 1 386 ? 4.582 24.672 14.656 1 90.44 386 TYR A O 1
ATOM 2819 N N . SER A 1 387 ? 3.625 22.828 13.938 1 88.25 387 SER A N 1
ATOM 2820 C CA . SER A 1 387 ? 2.41 23.562 13.602 1 88.25 387 SER A CA 1
ATOM 2821 C C . SER A 1 387 ? 1.76 24.156 14.844 1 88.25 387 SER A C 1
ATOM 2823 O O . SER A 1 387 ? 1.381 25.328 14.852 1 88.25 387 SER A O 1
ATOM 2825 N N . THR A 1 388 ? 1.738 23.422 15.859 1 85.88 388 THR A N 1
ATOM 2826 C CA . THR A 1 388 ? 1.136 23.859 17.109 1 85.88 388 THR A CA 1
ATOM 2827 C C . THR A 1 388 ? 2.016 24.906 17.781 1 85.88 388 THR A C 1
ATOM 2829 O O . THR A 1 388 ? 1.511 25.875 18.375 1 85.88 388 THR A O 1
ATOM 2832 N N . LYS A 1 389 ? 3.248 24.766 17.672 1 86.56 389 LYS A N 1
ATOM 2833 C CA . LYS A 1 389 ? 4.184 25.703 18.266 1 86.56 389 LYS A CA 1
ATOM 2834 C C . LYS A 1 389 ? 4.078 27.078 17.594 1 86.56 389 LYS A C 1
ATOM 2836 O O . LYS A 1 389 ? 4.102 28.109 18.266 1 86.56 389 LYS A O 1
ATOM 2841 N N . VAL A 1 390 ? 3.934 27.016 16.312 1 87 390 VAL A N 1
ATOM 2842 C CA . VAL A 1 390 ? 3.801 28.266 15.57 1 87 390 VAL A CA 1
ATOM 2843 C C . VAL A 1 390 ? 2.504 28.953 15.961 1 87 390 VAL A C 1
ATOM 2845 O O . VAL A 1 390 ? 2.504 30.156 16.266 1 87 390 VAL A O 1
ATOM 2848 N N . ILE A 1 391 ? 1.521 28.266 16.031 1 85.12 391 ILE A N 1
ATOM 2849 C CA . ILE A 1 391 ? 0.217 28.828 16.359 1 85.12 391 ILE A CA 1
ATOM 2850 C C . ILE A 1 391 ? 0.233 29.359 17.797 1 85.12 391 ILE A C 1
ATOM 2852 O O . ILE A 1 391 ? -0.223 30.484 18.047 1 85.12 391 ILE A O 1
ATOM 2856 N N . LYS A 1 392 ? 0.77 28.656 18.672 1 85.31 392 LYS A N 1
ATOM 2857 C CA . LYS A 1 392 ? 0.874 29.094 20.062 1 85.31 392 LYS A CA 1
ATOM 2858 C C . LYS A 1 392 ? 1.734 30.359 20.172 1 85.31 392 LYS A C 1
ATOM 2860 O O . LYS A 1 392 ? 1.391 31.281 20.906 1 85.31 392 LYS A O 1
ATOM 2865 N N . GLY A 1 393 ? 2.781 30.359 19.438 1 86.5 393 GLY A N 1
ATOM 2866 C CA . GLY A 1 393 ? 3.641 31.531 19.453 1 86.5 393 GLY A CA 1
ATOM 2867 C C . GLY A 1 393 ? 2.945 32.781 18.953 1 86.5 393 GLY A C 1
ATOM 2868 O O . GLY A 1 393 ? 3.096 33.844 19.531 1 86.5 393 GLY A O 1
ATOM 2869 N N . LEU A 1 394 ? 2.195 32.562 17.953 1 88.69 394 LEU A N 1
ATOM 2870 C CA . LEU A 1 394 ? 1.454 33.688 17.406 1 88.69 394 LEU A CA 1
ATOM 2871 C C . LEU A 1 394 ? 0.362 34.156 18.375 1 88.69 394 LEU A C 1
ATOM 2873 O O . LEU A 1 394 ? 0.162 35.344 18.578 1 88.69 394 LEU A O 1
ATOM 2877 N N . ARG A 1 395 ? -0.239 33.281 19 1 87.75 395 ARG A N 1
ATOM 2878 C CA . ARG A 1 395 ? -1.279 33.625 19.969 1 87.75 395 ARG A CA 1
ATOM 2879 C C . ARG A 1 395 ? -0.685 34.312 21.203 1 87.75 395 ARG A C 1
ATOM 2881 O O . ARG A 1 395 ? -1.273 35.25 21.734 1 87.75 395 ARG A O 1
ATOM 2888 N N . ASP A 1 396 ? 0.419 33.875 21.641 1 88.56 396 ASP A N 1
ATOM 2889 C CA . ASP A 1 396 ? 1.113 34.5 22.75 1 88.56 396 ASP A CA 1
ATOM 2890 C C . ASP A 1 396 ? 1.497 35.938 22.406 1 88.56 396 ASP A C 1
ATOM 2892 O O . ASP A 1 396 ? 1.372 36.844 23.25 1 88.56 396 ASP A O 1
ATOM 2896 N N . LYS A 1 397 ? 1.912 36.062 21.219 1 91.81 397 LYS A N 1
ATOM 2897 C CA . LYS A 1 397 ? 2.266 37.406 20.781 1 91.81 397 LYS A CA 1
ATOM 2898 C C . LYS A 1 397 ? 1.038 38.312 20.734 1 91.81 397 LYS A C 1
ATOM 2900 O O . LYS A 1 397 ? 1.104 39.469 21.125 1 91.81 397 LYS A O 1
ATOM 2905 N N . ILE A 1 398 ? 0.04 37.781 20.297 1 91.06 398 ILE A N 1
ATOM 2906 C CA . ILE A 1 398 ? -1.213 38.531 20.25 1 91.06 398 ILE A CA 1
ATOM 2907 C C . ILE A 1 398 ? -1.627 38.906 21.672 1 91.06 398 ILE A C 1
ATOM 2909 O O . ILE A 1 398 ? -1.956 40.094 21.922 1 91.06 398 ILE A O 1
ATOM 2913 N N . SER A 1 399 ? -1.54 38 22.547 1 90.62 399 SER A N 1
ATOM 2914 C CA . SER A 1 399 ? -1.886 38.281 23.938 1 90.62 399 SER A CA 1
ATOM 2915 C C . SER A 1 399 ? -0.984 39.344 24.531 1 90.62 399 SER A C 1
ATOM 2917 O O . SER A 1 399 ? -1.457 40.25 25.234 1 90.62 399 SER A O 1
ATOM 2919 N N . SER A 1 400 ? 0.224 39.312 24.266 1 93.06 400 SER A N 1
ATOM 2920 C CA . SER A 1 400 ? 1.182 40.281 24.766 1 93.06 400 SER A CA 1
ATOM 2921 C C . SER A 1 400 ? 0.895 41.688 24.203 1 93.06 400 SER A C 1
ATOM 2923 O O . SER A 1 400 ? 0.963 42.656 24.922 1 93.06 400 SER A O 1
ATOM 2925 N N . LEU A 1 401 ? 0.567 41.688 22.984 1 91.56 401 LEU A N 1
ATOM 2926 C CA . LEU A 1 401 ? 0.266 42.969 22.344 1 91.56 401 LEU A CA 1
ATOM 2927 C C . LEU A 1 401 ? -1.043 43.531 22.859 1 91.56 401 LEU A C 1
ATOM 2929 O O . LEU A 1 401 ? -1.168 44.75 23.016 1 91.56 401 LEU A O 1
ATOM 2933 N N . GLU A 1 402 ? -1.933 42.75 23.156 1 89.88 402 GLU A N 1
ATOM 2934 C CA . GLU A 1 402 ? -3.201 43.188 23.719 1 89.88 402 GLU A CA 1
ATOM 2935 C C . GLU A 1 402 ? -3.006 43.75 25.125 1 89.88 402 GLU A C 1
ATOM 2937 O O . GLU A 1 402 ? -3.582 44.781 25.469 1 89.88 402 GLU A O 1
ATOM 2942 N N . ILE A 1 403 ? -2.207 43.125 25.891 1 88.31 403 ILE A N 1
ATOM 2943 C CA . ILE A 1 403 ? -1.89 43.625 27.234 1 88.31 403 ILE A CA 1
ATOM 2944 C C . ILE A 1 403 ? -1.163 44.938 27.141 1 88.31 403 ILE A C 1
ATOM 2946 O O . ILE A 1 403 ? -1.484 45.906 27.859 1 88.31 403 ILE A O 1
ATOM 2950 N N . LYS A 1 404 ? -0.262 45.031 26.281 1 86.19 404 LYS A N 1
ATOM 2951 C CA . LYS A 1 404 ? 0.474 46.281 26.094 1 86.19 404 LYS A CA 1
ATOM 2952 C C . LYS A 1 404 ? -0.458 47.406 25.656 1 86.19 404 LYS A C 1
ATOM 2954 O O . LYS A 1 404 ? -0.359 48.531 26.156 1 86.19 404 LYS A O 1
ATOM 2959 N N . ASN A 1 405 ? -1.265 47.094 24.734 1 83.69 405 ASN A N 1
ATOM 2960 C CA . ASN A 1 405 ? -2.234 48.062 24.25 1 83.69 405 ASN A CA 1
ATOM 2961 C C . ASN A 1 405 ? -3.15 48.562 25.359 1 83.69 405 ASN A C 1
ATOM 2963 O O . ASN A 1 405 ? -3.463 49.75 25.438 1 83.69 405 ASN A O 1
ATOM 2967 N N . SER A 1 406 ? -3.521 47.656 26.125 1 82.62 406 SER A N 1
ATOM 2968 C CA . SER A 1 406 ? -4.391 48.031 27.234 1 82.62 406 SER A CA 1
ATOM 2969 C C . SER A 1 406 ? -3.67 48.938 28.234 1 82.62 406 SER A C 1
ATOM 2971 O O . SER A 1 406 ? -4.25 49.906 28.719 1 82.62 406 SER A O 1
ATOM 2973 N N . LYS A 1 407 ? -2.496 48.688 28.531 1 81.38 407 LYS A N 1
ATOM 2974 C CA . LYS A 1 407 ? -1.704 49.531 29.438 1 81.38 407 LYS A CA 1
ATOM 2975 C C . LYS A 1 407 ? -1.489 50.938 28.859 1 81.38 407 LYS A C 1
ATOM 2977 O O . LYS A 1 407 ? -1.573 51.938 29.562 1 81.38 407 LYS A O 1
ATOM 2982 N N . THR A 1 408 ? -1.265 50.906 27.609 1 82.75 408 THR A N 1
ATOM 2983 C CA . THR A 1 408 ? -1.03 52.188 26.953 1 82.75 408 THR A CA 1
ATOM 2984 C C . THR A 1 408 ? -2.316 53 26.891 1 82.75 408 THR A C 1
ATOM 2986 O O . THR A 1 408 ? -2.285 54.219 27.047 1 82.75 408 THR A O 1
ATOM 2989 N N . GLU A 1 409 ? -3.359 52.375 26.672 1 80.69 409 GLU A N 1
ATOM 2990 C CA . GLU A 1 409 ? -4.645 53.062 26.625 1 80.69 409 GLU A CA 1
ATOM 2991 C C . GLU A 1 409 ? -4.996 53.656 28 1 80.69 409 GLU A C 1
ATOM 2993 O O . GLU A 1 409 ? -5.562 54.75 28.078 1 80.69 409 GLU A O 1
ATOM 2998 N N . VAL A 1 410 ? -4.688 52.938 29.016 1 79.5 410 VAL A N 1
ATOM 2999 C CA . VAL A 1 410 ? -4.902 53.438 30.359 1 79.5 410 VAL A CA 1
ATOM 3000 C C . VAL A 1 410 ? -4.055 54.688 30.594 1 79.5 410 VAL A C 1
ATOM 3002 O O . VAL A 1 410 ? -4.523 55.656 31.188 1 79.5 410 VAL A O 1
ATOM 3005 N N . LYS A 1 411 ? -2.934 54.719 30.125 1 77.56 411 LYS A N 1
ATOM 3006 C CA . LYS A 1 411 ? -2.057 55.875 30.266 1 77.56 411 LYS A CA 1
ATOM 3007 C C . LYS A 1 411 ? -2.609 57.094 29.516 1 77.56 411 LYS A C 1
ATOM 3009 O O . LYS A 1 411 ? -2.535 58.219 30 1 77.56 411 LYS A O 1
ATOM 3014 N N . VAL A 1 412 ? -3.121 56.781 28.406 1 80.25 412 VAL A N 1
ATOM 3015 C CA . VAL A 1 412 ? -3.693 57.844 27.594 1 80.25 412 VAL A CA 1
ATOM 3016 C C . VAL A 1 412 ? -4.93 58.438 28.297 1 80.25 412 VAL A C 1
ATOM 3018 O O . VAL A 1 412 ? -5.098 59.656 28.375 1 80.25 412 VAL A O 1
ATOM 3021 N N . THR A 1 413 ? -5.66 57.562 28.75 1 80.38 413 THR A N 1
ATOM 3022 C CA . THR A 1 413 ? -6.867 58 29.438 1 80.38 413 THR A CA 1
ATOM 3023 C C . THR A 1 413 ? -6.508 58.781 30.703 1 80.38 413 THR A C 1
ATOM 3025 O O . THR A 1 413 ? -7.145 59.781 31.016 1 80.38 413 THR A O 1
ATOM 3028 N N . ASP A 1 414 ? -5.523 58.375 31.406 1 80.75 414 ASP A N 1
ATOM 3029 C CA . ASP A 1 414 ? -5.051 59.062 32.594 1 80.75 414 ASP A CA 1
ATOM 3030 C C . ASP A 1 414 ? -4.52 60.438 32.25 1 80.75 414 ASP A C 1
ATOM 3032 O O . ASP A 1 414 ? -4.805 61.406 32.938 1 80.75 414 ASP A O 1
ATOM 3036 N N . ALA A 1 415 ? -3.828 60.531 31.234 1 76.56 415 ALA A N 1
ATOM 3037 C CA . ALA A 1 415 ? -3.303 61.812 30.766 1 76.56 415 ALA A CA 1
ATOM 3038 C C . ALA A 1 415 ? -4.43 62.75 30.359 1 76.56 415 ALA A C 1
ATOM 3040 O O . ALA A 1 415 ? -4.359 63.969 30.609 1 76.56 415 ALA A O 1
ATOM 3041 N N . ASP A 1 416 ? -5.445 62.188 29.766 1 79.69 416 ASP A N 1
ATOM 3042 C CA . ASP A 1 416 ? -6.594 62.969 29.359 1 79.69 416 ASP A CA 1
ATOM 3043 C C . ASP A 1 416 ? -7.363 63.5 30.578 1 79.69 416 ASP A C 1
ATOM 3045 O O . ASP A 1 416 ? -7.832 64.625 30.594 1 79.69 416 ASP A O 1
ATOM 3049 N N . CYS A 1 417 ? -7.418 62.688 31.516 1 82.12 417 CYS A N 1
ATOM 3050 C CA . CYS A 1 417 ? -8.062 63.094 32.75 1 82.12 417 CYS A CA 1
ATOM 3051 C C . CYS A 1 417 ? -7.293 64.25 33.406 1 82.12 417 CYS A C 1
ATOM 3053 O O . CYS A 1 417 ? -7.895 65.188 33.938 1 82.12 417 CYS A O 1
ATOM 3055 N N . ASN A 1 418 ? -6.031 64.188 33.344 1 77.56 418 ASN A N 1
ATOM 3056 C CA . ASN A 1 418 ? -5.168 65.188 34 1 77.56 418 ASN A CA 1
ATOM 3057 C C . ASN A 1 418 ? -5.207 66.562 33.344 1 77.56 418 ASN A C 1
ATOM 3059 O O . ASN A 1 418 ? -4.75 67.562 33.906 1 77.56 418 ASN A O 1
ATOM 3063 N N . LYS A 1 419 ? -5.852 66.562 32.219 1 74.94 419 LYS A N 1
ATOM 3064 C CA . LYS A 1 419 ? -5.984 67.875 31.516 1 74.94 419 LYS A CA 1
ATOM 3065 C C . LYS A 1 419 ? -7.109 68.688 32.094 1 74.94 419 LYS A C 1
ATOM 3067 O O . LYS A 1 419 ? -7.145 69.938 31.906 1 74.94 419 LYS A O 1
ATOM 3072 N N . HIS A 1 420 ? -7.938 68 32.781 1 77.94 420 HIS A N 1
ATOM 3073 C CA . HIS A 1 420 ? -9.078 68.688 33.344 1 77.94 420 HIS A CA 1
ATOM 3074 C C . HIS A 1 420 ? -8.703 69.375 34.656 1 77.94 420 HIS A C 1
ATOM 3076 O O . HIS A 1 420 ? -8.242 68.688 35.594 1 77.94 420 HIS A O 1
ATOM 3082 N N . GLN A 1 421 ? -8.703 70.688 34.719 1 73.19 421 GLN A N 1
ATOM 3083 C CA . GLN A 1 421 ? -8.258 71.438 35.875 1 73.19 421 GLN A CA 1
ATOM 3084 C C . GLN A 1 421 ? -9.43 71.875 36.75 1 73.19 421 GLN A C 1
ATOM 3086 O O . GLN A 1 421 ? -9.258 72.625 37.719 1 73.19 421 GLN A O 1
ATOM 3091 N N . SER A 1 422 ? -10.633 71.625 36.281 1 78.19 422 SER A N 1
ATOM 3092 C CA . SER A 1 422 ? -11.797 72 37.094 1 78.19 422 SER A CA 1
ATOM 3093 C C . SER A 1 422 ? -12.672 70.75 37.375 1 78.19 422 SER A C 1
ATOM 3095 O O . SER A 1 422 ? -12.711 69.812 36.562 1 78.19 422 SER A O 1
ATOM 3097 N N . LYS A 1 423 ? -13.336 70.75 38.438 1 77.62 423 LYS A N 1
ATOM 3098 C CA . LYS A 1 423 ? -14.211 69.688 38.906 1 77.62 423 LYS A CA 1
ATOM 3099 C C . LYS A 1 423 ? -15.352 69.438 37.906 1 77.62 423 LYS A C 1
ATOM 3101 O O . LYS A 1 423 ? -15.75 68.312 37.688 1 77.62 423 LYS A O 1
ATOM 3106 N N . ASP A 1 424 ? -15.766 70.438 37.25 1 78.38 424 ASP A N 1
ATOM 3107 C CA . ASP A 1 424 ? -16.922 70.375 36.375 1 78.38 424 ASP A CA 1
ATOM 3108 C C . ASP A 1 424 ? -16.562 69.688 35.062 1 78.38 424 ASP A C 1
ATOM 3110 O O . ASP A 1 424 ? -17.438 69.125 34.406 1 78.38 424 ASP A O 1
ATOM 3114 N N . LYS A 1 425 ? -15.328 69.625 34.812 1 78.31 425 LYS A N 1
ATOM 3115 C CA . LYS A 1 425 ? -14.906 69 33.562 1 78.31 425 LYS A CA 1
ATOM 3116 C C . LYS A 1 425 ? -14.359 67.625 33.781 1 78.31 425 LYS A C 1
ATOM 3118 O O . LYS A 1 425 ? -14.023 66.875 32.812 1 78.31 425 LYS A O 1
ATOM 3123 N N . CYS A 1 426 ? -14.203 67.25 35.031 1 82.12 426 CYS A N 1
ATOM 3124 C CA . CYS A 1 426 ? -13.711 65.938 35.375 1 82.12 426 CYS A CA 1
ATOM 3125 C C . CYS A 1 426 ? -14.844 64.938 35.406 1 82.12 426 CYS A C 1
ATOM 3127 O O . CYS A 1 426 ? -15.508 64.75 36.406 1 82.12 426 CYS A O 1
ATOM 3129 N N . ALA A 1 427 ? -15.086 64.375 34.156 1 77.94 427 ALA A N 1
ATOM 3130 C CA . ALA A 1 427 ? -16.188 63.406 34 1 77.94 427 ALA A CA 1
ATOM 3131 C C . ALA A 1 427 ? -15.672 61.969 33.875 1 77.94 427 ALA A C 1
ATOM 3133 O O . ALA A 1 427 ? -14.484 61.75 33.656 1 77.94 427 ALA A O 1
ATOM 3134 N N . ALA A 1 428 ? -16.625 60.969 34.062 1 74.5 428 ALA A N 1
ATOM 3135 C CA . ALA A 1 428 ? -16.234 59.562 33.875 1 74.5 428 ALA A CA 1
ATOM 3136 C C . ALA A 1 428 ? -15.586 59.375 32.5 1 74.5 428 ALA A C 1
ATOM 3138 O O . ALA A 1 428 ? -16.016 59.969 31.516 1 74.5 428 ALA A O 1
ATOM 3139 N N . PRO A 1 429 ? -14.43 58.656 32.625 1 80.44 429 PRO A N 1
ATOM 3140 C CA . PRO A 1 429 ? -13.867 57.719 33.594 1 80.44 429 PRO A CA 1
ATOM 3141 C C . PRO A 1 429 ? -12.867 58.375 34.531 1 80.44 429 PRO A C 1
ATOM 3143 O O . PRO A 1 429 ? -12.094 57.688 35.219 1 80.44 429 PRO A O 1
ATOM 3146 N N . CYS A 1 430 ? -12.828 59.688 34.688 1 82.62 430 CYS A N 1
ATOM 3147 C CA . CYS A 1 430 ? -11.93 60.438 35.562 1 82.62 430 CYS A CA 1
ATOM 3148 C C . CYS A 1 430 ? -12.586 60.719 36.906 1 82.62 430 CYS A C 1
ATOM 3150 O O . CYS A 1 430 ? -13.797 60.594 37.031 1 82.62 430 CYS A O 1
ATOM 3152 N N . LYS A 1 431 ? -11.773 60.906 38 1 81.19 431 LYS A N 1
ATOM 3153 C CA . LYS A 1 431 ? -12.258 61.281 39.344 1 81.19 431 LYS A CA 1
ATOM 3154 C C . LYS A 1 431 ? -11.508 62.469 39.875 1 81.19 431 LYS A C 1
ATOM 3156 O O . LYS A 1 431 ? -10.297 62.625 39.688 1 81.19 431 LYS A O 1
ATOM 3161 N N . TRP A 1 432 ? -12.383 63.375 40.469 1 82 432 TRP A N 1
ATOM 3162 C CA . TRP A 1 432 ? -11.828 64.562 41.062 1 82 432 TRP A CA 1
ATOM 3163 C C . TRP A 1 432 ? -11.375 64.312 42.5 1 82 432 TRP A C 1
ATOM 3165 O O . TRP A 1 432 ? -12.156 63.812 43.312 1 82 432 TRP A O 1
ATOM 3175 N N . ASN A 1 433 ? -10.18 64.375 42.75 1 72.25 433 ASN A N 1
ATOM 3176 C CA . ASN A 1 433 ? -9.68 64.188 44.125 1 72.25 433 ASN A CA 1
ATOM 3177 C C . ASN A 1 433 ? -9.859 65.438 44.938 1 72.25 433 ASN A C 1
ATOM 3179 O O . ASN A 1 433 ? -9.133 66.438 44.75 1 72.25 433 ASN A O 1
ATOM 3183 N N . GLU A 1 434 ? -10.914 65.625 45.781 1 67.31 434 GLU A N 1
ATOM 3184 C CA . GLU A 1 434 ? -11.25 66.75 46.594 1 67.31 434 GLU A CA 1
ATOM 3185 C C . GLU A 1 434 ? -10.32 66.875 47.812 1 67.31 434 GLU A C 1
ATOM 3187 O O . GLU A 1 434 ? -10.164 67.938 48.375 1 67.31 434 GLU A O 1
ATOM 3192 N N . ASN A 1 435 ? -10.109 65.75 48.406 1 55.41 435 ASN A N 1
ATOM 3193 C CA . ASN A 1 435 ? -9.516 65.812 49.75 1 55.41 435 ASN A CA 1
ATOM 3194 C C . ASN A 1 435 ? -8.141 66.5 49.719 1 55.41 435 ASN A C 1
ATOM 3196 O O . ASN A 1 435 ? -7.473 66.562 50.75 1 55.41 435 ASN A O 1
ATOM 3200 N N . THR A 1 436 ? -7.473 66.375 48.656 1 50.84 436 THR A N 1
ATOM 3201 C CA . THR A 1 436 ? -6.121 66.875 48.906 1 50.84 436 THR A CA 1
ATOM 3202 C C . THR A 1 436 ? -6.098 68.375 48.938 1 50.84 436 THR A C 1
ATOM 3204 O O . THR A 1 436 ? -6.977 69.062 48.375 1 50.84 436 THR A O 1
ATOM 3207 N N . THR A 1 437 ? -5.355 69.062 49.938 1 51.59 437 THR A N 1
ATOM 3208 C CA . THR A 1 437 ? -5.18 70.5 50 1 51.59 437 THR A CA 1
ATOM 3209 C C . THR A 1 437 ? -5.082 71.062 48.594 1 51.59 437 THR A C 1
ATOM 3211 O O . THR A 1 437 ? -4.773 70.375 47.625 1 51.59 437 THR A O 1
ATOM 3214 N N . ASP A 1 438 ? -5.324 72.438 48.375 1 49.06 438 ASP A N 1
ATOM 3215 C CA . ASP A 1 438 ? -5.555 73.25 47.156 1 49.06 438 ASP A CA 1
ATOM 3216 C C . ASP A 1 438 ? -4.633 72.812 46.031 1 49.06 438 ASP A C 1
ATOM 3218 O O . ASP A 1 438 ? -5.016 72.875 44.875 1 49.06 438 ASP A O 1
ATOM 3222 N N . ILE A 1 439 ? -3.432 72.438 46.344 1 50.62 439 ILE A N 1
ATOM 3223 C CA . ILE A 1 439 ? -2.363 72.375 45.344 1 50.62 439 ILE A CA 1
ATOM 3224 C C . ILE A 1 439 ? -2.486 71.062 44.531 1 50.62 439 ILE A C 1
ATOM 3226 O O . ILE A 1 439 ? -1.943 70.938 43.438 1 50.62 439 ILE A O 1
ATOM 3230 N N . ASN A 1 440 ? -3.227 70 45.125 1 53.34 440 ASN A N 1
ATOM 3231 C CA . ASN A 1 440 ? -3.141 68.75 44.438 1 53.34 440 ASN A CA 1
ATOM 3232 C C . ASN A 1 440 ? -4.5 68.312 43.906 1 53.34 440 ASN A C 1
ATOM 3234 O O . ASN A 1 440 ? -4.746 67.062 43.75 1 53.34 440 ASN A O 1
ATOM 3238 N N . LYS A 1 441 ? -5.363 69.188 43.75 1 63.56 441 LYS A N 1
ATOM 3239 C CA . LYS A 1 441 ? -6.68 68.875 43.188 1 63.56 441 LYS A CA 1
ATOM 3240 C C . LYS A 1 441 ? -6.59 68.625 41.688 1 63.56 441 LYS A C 1
ATOM 3242 O O . LYS A 1 441 ? -6.316 69.562 40.906 1 63.56 441 LYS A O 1
ATOM 3247 N N . LYS A 1 442 ? -6.469 67.312 41.312 1 70.19 442 LYS A N 1
ATOM 3248 C CA . LYS A 1 442 ? -6.301 67 39.906 1 70.19 442 LYS A CA 1
ATOM 3249 C C . LYS A 1 442 ? -7.293 65.875 39.469 1 70.19 442 LYS A C 1
ATOM 3251 O O . LYS A 1 442 ? -7.762 65.125 40.281 1 70.19 442 LYS A O 1
ATOM 3256 N N . CYS A 1 443 ? -7.836 66 38.281 1 81.31 443 CYS A N 1
ATOM 3257 C CA . CYS A 1 443 ? -8.609 64.938 37.625 1 81.31 443 CYS A CA 1
ATOM 3258 C C . CYS A 1 443 ? -7.715 63.781 37.25 1 81.31 443 CYS A C 1
ATOM 3260 O O . CYS A 1 443 ? -6.652 63.969 36.625 1 81.31 443 CYS A O 1
ATOM 3262 N N . SER A 1 444 ? -7.902 62.625 37.906 1 78.88 444 SER A N 1
ATOM 3263 C CA . SER A 1 444 ? -7.141 61.438 37.562 1 78.88 444 SER A CA 1
ATOM 3264 C C . SER A 1 444 ? -8.062 60.281 37.156 1 78.88 444 SER A C 1
ATOM 3266 O O . SER A 1 444 ? -9.273 60.344 37.375 1 78.88 444 SER A O 1
ATOM 3268 N N . LEU A 1 445 ? -7.488 59.344 36.5 1 80.38 445 LEU A N 1
ATOM 3269 C CA . LEU A 1 445 ? -8.25 58.156 36.062 1 80.38 445 LEU A CA 1
ATOM 3270 C C . LEU A 1 445 ? -8.75 57.375 37.281 1 80.38 445 LEU A C 1
ATOM 3272 O O . LEU A 1 445 ? -8.008 57.156 38.219 1 80.38 445 LEU A O 1
ATOM 3276 N N . ASP A 1 446 ? -10.047 57.062 37.281 1 72.31 446 ASP A N 1
ATOM 3277 C CA . ASP A 1 446 ? -10.633 56.188 38.312 1 72.31 446 ASP A CA 1
ATOM 3278 C C . ASP A 1 446 ? -10.492 54.719 37.906 1 72.31 446 ASP A C 1
ATOM 3280 O O . ASP A 1 446 ? -11.148 54.281 36.969 1 72.31 446 ASP A O 1
ATOM 3284 N N . PRO A 1 447 ? -9.492 54.094 38.5 1 67.56 447 PRO A N 1
ATOM 3285 C CA . PRO A 1 447 ? -9.281 52.688 38.094 1 67.56 447 PRO A CA 1
ATOM 3286 C C . PRO A 1 447 ? -10.57 51.875 38.094 1 67.56 447 PRO A C 1
ATOM 3288 O O . PRO A 1 447 ? -10.742 51 37.25 1 67.56 447 PRO A O 1
ATOM 3291 N N . VAL A 1 448 ? -11.453 52.125 39.031 1 60.19 448 VAL A N 1
ATOM 3292 C CA . VAL A 1 448 ? -12.703 51.344 39.156 1 60.19 448 VAL A CA 1
ATOM 3293 C C . VAL A 1 448 ? -13.625 51.719 37.969 1 60.19 448 VAL A C 1
ATOM 3295 O O . VAL A 1 448 ? -14.172 50.844 37.312 1 60.19 448 VAL A O 1
ATOM 3298 N N . LYS A 1 449 ? -13.656 52.875 37.625 1 58.5 449 LYS A N 1
ATOM 3299 C CA . LYS A 1 449 ? -14.547 53.312 36.562 1 58.5 449 LYS A CA 1
ATOM 3300 C C . LYS A 1 449 ? -13.977 52.969 35.188 1 58.5 449 LYS A C 1
ATOM 3302 O O . LYS A 1 449 ? -14.734 52.719 34.25 1 58.5 449 LYS A O 1
ATOM 3307 N N . ALA A 1 450 ? -12.711 52.969 35.094 1 58.31 450 ALA A N 1
ATOM 3308 C CA . ALA A 1 450 ? -12.039 52.594 33.844 1 58.31 450 ALA A CA 1
ATOM 3309 C C . ALA A 1 450 ? -12.266 51.125 33.5 1 58.31 450 ALA A C 1
ATOM 3311 O O . ALA A 1 450 ? -12.484 50.781 32.344 1 58.31 450 ALA A O 1
ATOM 3312 N N . THR A 1 451 ? -12.188 50.312 34.5 1 58.56 451 THR A N 1
ATOM 3313 C CA . THR A 1 451 ? -12.461 48.906 34.312 1 58.56 451 THR A CA 1
ATOM 3314 C C . THR A 1 451 ? -13.914 48.688 33.906 1 58.56 451 THR A C 1
ATOM 3316 O O . THR A 1 451 ? -14.203 47.812 33.062 1 58.56 451 THR A O 1
ATOM 3319 N N . GLU A 1 452 ? -14.75 49.406 34.469 1 53.84 452 GLU A N 1
ATOM 3320 C CA . GLU A 1 452 ? -16.172 49.344 34.125 1 53.84 452 GLU A CA 1
ATOM 3321 C C . GLU A 1 452 ? -16.422 49.812 32.688 1 53.84 452 GLU A C 1
ATOM 3323 O O . GLU A 1 452 ? -17.219 49.188 31.969 1 53.84 452 GLU A O 1
ATOM 3328 N N . GLN A 1 453 ? -15.703 50.688 32.281 1 51.91 453 GLN A N 1
ATOM 3329 C CA . GLN A 1 453 ? -15.852 51.188 30.906 1 51.91 453 GLN A CA 1
ATOM 3330 C C . GLN A 1 453 ? -15.227 50.25 29.906 1 51.91 453 GLN A C 1
ATOM 3332 O O . GLN A 1 453 ? -15.758 50.031 28.812 1 51.91 453 GLN A O 1
ATOM 3337 N N . GLN A 1 454 ? -14.102 49.875 30.141 1 50.28 454 GLN A N 1
ATOM 3338 C CA . GLN A 1 454 ? -13.484 48.906 29.266 1 50.28 454 GLN A CA 1
ATOM 3339 C C . GLN A 1 454 ? -14.352 47.625 29.156 1 50.28 454 GLN A C 1
ATOM 3341 O O . GLN A 1 454 ? -14.492 47.062 28.078 1 50.28 454 GLN A O 1
ATOM 3346 N N . ALA A 1 455 ? -14.719 47.219 30.25 1 49.97 455 ALA A N 1
ATOM 3347 C CA . ALA A 1 455 ? -15.68 46.094 30.234 1 49.97 455 ALA A CA 1
ATOM 3348 C C . ALA A 1 455 ? -16.891 46.469 29.391 1 49.97 455 ALA A C 1
ATOM 3350 O O . ALA A 1 455 ? -17.406 45.594 28.656 1 49.97 455 ALA A O 1
ATOM 3351 N N . ALA A 1 456 ? -17.281 47.625 29.438 1 47.41 456 ALA A N 1
ATOM 3352 C CA . ALA A 1 456 ? -18.422 48.094 28.641 1 47.41 456 ALA A CA 1
ATOM 3353 C C . ALA A 1 456 ? -18.047 48.188 27.156 1 47.41 456 ALA A C 1
ATOM 3355 O O . ALA A 1 456 ? -18.859 47.844 26.297 1 47.41 456 ALA A O 1
ATOM 3356 N N . GLN A 1 457 ? -16.922 48.656 26.875 1 43 457 GLN A N 1
ATOM 3357 C CA . GLN A 1 457 ? -16.484 48.75 25.484 1 43 457 GLN A CA 1
ATOM 3358 C C . GLN A 1 457 ? -16.234 47.344 24.891 1 43 457 GLN A C 1
ATOM 3360 O O . GLN A 1 457 ? -16.562 47.125 23.719 1 43 457 GLN A O 1
ATOM 3365 N N . THR A 1 458 ? -15.523 46.656 25.578 1 39.84 458 THR A N 1
ATOM 3366 C CA . THR A 1 458 ? -15.391 45.281 25.125 1 39.84 458 THR A CA 1
ATOM 3367 C C . THR A 1 458 ? -16.75 44.594 25.062 1 39.84 458 THR A C 1
ATOM 3369 O O . THR A 1 458 ? -17 43.75 24.172 1 39.84 458 THR A O 1
ATOM 3372 N N . ALA A 1 459 ? -17.516 44.969 26.031 1 38.47 459 ALA A N 1
ATOM 3373 C CA . ALA A 1 459 ? -18.906 44.531 25.953 1 38.47 459 ALA A CA 1
ATOM 3374 C C . ALA A 1 459 ? -19.641 45.188 24.781 1 38.47 459 ALA A C 1
ATOM 3376 O O . ALA A 1 459 ? -20.531 44.594 24.172 1 38.47 459 ALA A O 1
ATOM 3377 N N . GLY A 1 460 ? -19.344 46.5 24.531 1 34.78 460 GLY A N 1
ATOM 3378 C CA . GLY A 1 460 ? -19.953 47.188 23.422 1 34.78 460 GLY A CA 1
ATOM 3379 C C . GLY A 1 460 ? -19.484 46.719 22.062 1 34.78 460 GLY A C 1
ATOM 3380 O O . GLY A 1 460 ? -20.172 46.875 21.062 1 34.78 460 GLY A O 1
ATOM 3381 N N . ALA A 1 461 ? -18.25 46.594 21.828 1 37.88 461 ALA A N 1
ATOM 3382 C CA . ALA A 1 461 ? -17.812 46.062 20.531 1 37.88 461 ALA A CA 1
ATOM 3383 C C . ALA A 1 461 ? -18.391 44.688 20.281 1 37.88 461 ALA A C 1
ATOM 3385 O O . ALA A 1 461 ? -18.453 44.219 19.125 1 37.88 461 ALA A O 1
ATOM 3386 N N . GLY A 1 462 ? -18.547 44 21.234 1 33.44 462 GLY A N 1
ATOM 3387 C CA . GLY A 1 462 ? -19.391 42.812 21.141 1 33.44 462 GLY A CA 1
ATOM 3388 C C . GLY A 1 462 ? -20.859 43.125 21.281 1 33.44 462 GLY A C 1
ATOM 3389 O O . GLY A 1 462 ? -21.609 42.375 21.922 1 33.44 462 GLY A O 1
ATOM 3390 N N . GLU A 1 463 ? -21.125 44.406 21.281 1 31.38 463 GLU A N 1
ATOM 3391 C CA . GLU A 1 463 ? -22.516 44.812 21.5 1 31.38 463 GLU A CA 1
ATOM 3392 C C . GLU A 1 463 ? -23.469 43.938 20.656 1 31.38 463 GLU A C 1
ATOM 3394 O O . GLU A 1 463 ? -24.688 44.094 20.781 1 31.38 463 GLU A O 1
ATOM 3399 N N . GLY A 1 464 ? -23.016 43.594 19.469 1 32.75 464 GLY A N 1
ATOM 3400 C CA . GLY A 1 464 ? -24.094 42.719 19.078 1 32.75 464 GLY A CA 1
ATOM 3401 C C . GLY A 1 464 ? -24.344 41.625 20.094 1 32.75 464 GLY A C 1
ATOM 3402 O O . GLY A 1 464 ? -25.297 40.844 19.938 1 32.75 464 GLY A O 1
ATOM 3403 N N . ALA A 1 465 ? -23.203 41.094 20.641 1 33.62 465 ALA A N 1
ATOM 3404 C CA . ALA A 1 465 ? -23.438 40.031 21.609 1 33.62 465 ALA A CA 1
ATOM 3405 C C . ALA A 1 465 ? -23.734 40.594 22.984 1 33.62 465 ALA A C 1
ATOM 3407 O O . ALA A 1 465 ? -22.828 40.844 23.781 1 33.62 465 ALA A O 1
ATOM 3408 N N . ALA A 1 466 ? -24.359 41.688 23.172 1 33.34 466 ALA A N 1
ATOM 3409 C CA . ALA A 1 466 ? -25.078 41.906 24.438 1 33.34 466 ALA A CA 1
ATOM 3410 C C . ALA A 1 466 ? -25.469 40.594 25.094 1 33.34 466 ALA A C 1
ATOM 3412 O O . ALA A 1 466 ? -25.734 39.594 24.406 1 33.34 466 ALA A O 1
ATOM 3413 N N . GLY A 1 467 ? -25.094 40.406 26.359 1 36.84 467 GLY A N 1
ATOM 3414 C CA . GLY A 1 467 ? -25.578 39.312 27.156 1 36.84 467 GLY A CA 1
ATOM 3415 C C . GLY A 1 467 ? -26.984 38.875 26.797 1 36.84 467 GLY A C 1
ATOM 3416 O O . GLY A 1 467 ? -27.953 39.219 27.484 1 36.84 467 GLY A O 1
ATOM 3417 N N . THR A 1 468 ? -27.297 39.094 25.609 1 35.06 468 THR A N 1
ATOM 3418 C CA . THR A 1 468 ? -28.625 38.656 25.188 1 35.06 468 THR A CA 1
ATOM 3419 C C . THR A 1 468 ? -28.875 37.219 25.609 1 35.06 468 THR A C 1
ATOM 3421 O O . THR A 1 468 ? -28.016 36.344 25.391 1 35.06 468 THR A O 1
ATOM 3424 N N . THR A 1 469 ? -29.594 37.031 26.734 1 41.22 469 THR A N 1
ATOM 3425 C CA . THR A 1 469 ? -30.234 35.75 26.984 1 41.22 469 THR A CA 1
ATOM 3426 C C . THR A 1 469 ? -30.562 35.031 25.688 1 41.22 469 THR A C 1
ATOM 3428 O O . THR A 1 469 ? -31.312 35.562 24.859 1 41.22 469 THR A O 1
ATOM 3431 N N . THR A 1 470 ? -29.609 34.406 25.172 1 45.91 470 THR A N 1
ATOM 3432 C CA . THR A 1 470 ? -30.031 33.625 24.016 1 45.91 470 THR A CA 1
ATOM 3433 C C . THR A 1 470 ? -31.391 32.969 24.266 1 45.91 470 THR A C 1
ATOM 3435 O O . THR A 1 470 ? -31.812 32.844 25.422 1 45.91 470 THR A O 1
ATOM 3438 N N . ASP A 1 471 ? -32.156 32.75 23.297 1 53.62 471 ASP A N 1
ATOM 3439 C CA . ASP A 1 471 ? -33.5 32.156 23.453 1 53.62 471 ASP A CA 1
ATOM 3440 C C . ASP A 1 471 ? -33.406 30.891 24.312 1 53.62 471 ASP A C 1
ATOM 3442 O O . ASP A 1 471 ? -34.375 30.547 25 1 53.62 471 ASP A O 1
ATOM 3446 N N . LYS A 1 472 ? -32.188 30.281 24.422 1 57.28 472 LYS A N 1
ATOM 3447 C CA . LYS A 1 472 ? -32.094 29.031 25.172 1 57.28 472 LYS A CA 1
ATOM 3448 C C . LYS A 1 472 ? -31.984 29.297 26.672 1 57.28 472 LYS A C 1
ATOM 3450 O O . LYS A 1 472 ? -32.406 28.469 27.484 1 57.28 472 LYS A O 1
ATOM 3455 N N . CYS A 1 473 ? -31.359 30.469 27.062 1 59.69 473 CYS A N 1
ATOM 3456 C CA . CYS A 1 473 ? -31.203 30.766 28.484 1 59.69 473 CYS A CA 1
ATOM 3457 C C . CYS A 1 473 ? -32.156 31.859 28.922 1 59.69 473 CYS A C 1
ATOM 3459 O O . CYS A 1 473 ? -32.25 32.188 30.109 1 59.69 473 CYS A O 1
ATOM 3461 N N . LYS A 1 474 ? -33.062 32.375 28.125 1 64.25 474 LYS A N 1
ATOM 3462 C CA . LYS A 1 474 ? -34.062 33.438 28.359 1 64.25 474 LYS A CA 1
ATOM 3463 C C . LYS A 1 474 ? -35.219 32.906 29.203 1 64.25 474 LYS A C 1
ATOM 3465 O O . LYS A 1 474 ? -35.719 31.781 28.969 1 64.25 474 LYS A O 1
ATOM 3470 N N . ASP A 1 475 ? -35.656 33.531 30.203 1 63.59 475 ASP A N 1
ATOM 3471 C CA . ASP A 1 475 ? -36.812 33.281 31.062 1 63.59 475 ASP A CA 1
ATOM 3472 C C . ASP A 1 475 ? -36.594 32.062 31.953 1 63.59 475 ASP A C 1
ATOM 3474 O O . ASP A 1 475 ? -37.562 31.5 32.469 1 63.59 475 ASP A O 1
ATOM 3478 N N . LYS A 1 476 ? -35.312 31.641 31.984 1 65.25 476 LYS A N 1
ATOM 3479 C CA . LYS A 1 476 ? -35.094 30.547 32.906 1 65.25 476 LYS A CA 1
ATOM 3480 C C . LYS A 1 476 ? -34.938 31.062 34.344 1 65.25 476 LYS A C 1
ATOM 3482 O O . LYS A 1 476 ? -34.375 32.125 34.562 1 65.25 476 LYS A O 1
ATOM 3487 N N . LYS A 1 477 ? -35.656 30.578 35.219 1 69.81 477 LYS A N 1
ATOM 3488 C CA . LYS A 1 477 ? -35.656 30.906 36.656 1 69.81 477 LYS A CA 1
ATOM 3489 C C . LYS A 1 477 ? -34.375 30.391 37.312 1 69.81 477 LYS A C 1
ATOM 3491 O O . LYS A 1 477 ? -33.625 29.609 36.719 1 69.81 477 LYS A O 1
ATOM 3496 N N . LYS A 1 478 ? -33.875 30.828 38.406 1 71.44 478 LYS A N 1
ATOM 3497 C CA . LYS A 1 478 ? -32.656 30.562 39.156 1 71.44 478 LYS A CA 1
ATOM 3498 C C . LYS A 1 478 ? -32.344 29.062 39.219 1 71.44 478 LYS A C 1
ATOM 3500 O O . LYS A 1 478 ? -31.219 28.641 39 1 71.44 478 LYS A O 1
ATOM 3505 N N . ASP A 1 479 ? -33.312 28.312 39.375 1 71 479 ASP A N 1
ATOM 3506 C CA . ASP A 1 479 ? -33.156 26.875 39.594 1 71 479 ASP A CA 1
ATOM 3507 C C . ASP A 1 479 ? -33.031 26.141 38.25 1 71 479 ASP A C 1
ATOM 3509 O O . ASP A 1 479 ? -32.531 25 38.219 1 71 479 ASP A O 1
ATOM 3513 N N . ASP A 1 480 ? -33.344 26.766 37.125 1 67.69 480 ASP A N 1
ATOM 3514 C CA . ASP A 1 480 ? -33.312 26.125 35.812 1 67.69 480 ASP A CA 1
ATOM 3515 C C . ASP A 1 480 ? -32.094 26.609 35.031 1 67.69 480 ASP A C 1
ATOM 3517 O O . ASP A 1 480 ? -31.844 26.141 33.906 1 67.69 480 ASP A O 1
ATOM 3521 N N . CYS A 1 481 ? -31.5 27.641 35.438 1 61.31 481 CYS A N 1
ATOM 3522 C CA . CYS A 1 481 ? -30.297 28.188 34.812 1 61.31 481 CYS A CA 1
ATOM 3523 C C . CYS A 1 481 ? -29.094 27.312 35.125 1 61.31 481 CYS A C 1
ATOM 3525 O O . CYS A 1 481 ? -28.203 27.703 35.875 1 61.31 481 CYS A O 1
ATOM 3527 N N . LYS A 1 482 ? -29.141 26.062 35.031 1 59.31 482 LYS A N 1
ATOM 3528 C CA . LYS A 1 482 ? -28.125 25.078 35.375 1 59.31 482 LYS A CA 1
ATOM 3529 C C . LYS A 1 482 ? -27.594 24.359 34.125 1 59.31 482 LYS A C 1
ATOM 3531 O O . LYS A 1 482 ? -27 23.297 34.219 1 59.31 482 LYS A O 1
ATOM 3536 N N . SER A 1 483 ? -27.859 24.984 32.969 1 56.66 483 SER A N 1
ATOM 3537 C CA . SER A 1 483 ? -27.312 24.344 31.781 1 56.66 483 SER A CA 1
ATOM 3538 C C . SER A 1 483 ? -25.844 24.703 31.578 1 56.66 483 SER A C 1
ATOM 3540 O O . SER A 1 483 ? -25.391 25.766 32.031 1 56.66 483 SER A O 1
ATOM 3542 N N . PRO A 1 484 ? -24.969 23.734 30.984 1 59.66 484 PRO A N 1
ATOM 3543 C CA . PRO A 1 484 ? -23.531 23.969 30.812 1 59.66 484 PRO A CA 1
ATOM 3544 C C . PRO A 1 484 ? -23.234 25.312 30.156 1 59.66 484 PRO A C 1
ATOM 3546 O O . PRO A 1 484 ? -22.141 25.844 30.328 1 59.66 484 PRO A O 1
ATOM 3549 N N . ASP A 1 485 ? -24.219 25.844 29.5 1 62 485 ASP A N 1
ATOM 3550 C CA . ASP A 1 485 ? -24 27.047 28.719 1 62 485 ASP A CA 1
ATOM 3551 C C . ASP A 1 485 ? -24.609 28.281 29.391 1 62 485 ASP A C 1
ATOM 3553 O O . ASP A 1 485 ? -24.5 29.391 28.875 1 62 485 ASP A O 1
ATOM 3557 N N . CYS A 1 486 ? -25.484 28.125 30.516 1 68.38 486 CYS A N 1
ATOM 3558 C CA . CYS A 1 486 ? -26.141 29.25 31.172 1 68.38 486 CYS A CA 1
ATOM 3559 C C . CYS A 1 486 ? -25.75 29.328 32.625 1 68.38 486 CYS A C 1
ATOM 3561 O O . CYS A 1 486 ? -25.625 28.297 33.312 1 68.38 486 CYS A O 1
ATOM 3563 N N . LYS A 1 487 ? -25.328 30.406 33.281 1 65.69 487 LYS A N 1
ATOM 3564 C CA . LYS A 1 487 ? -25.094 30.609 34.688 1 65.69 487 LYS A CA 1
ATOM 3565 C C . LYS A 1 487 ? -25.906 31.781 35.219 1 65.69 487 LYS A C 1
ATOM 3567 O O . LYS A 1 487 ? -26.062 32.781 34.531 1 65.69 487 LYS A O 1
ATOM 3572 N N . TRP A 1 488 ? -26.469 31.641 36.469 1 65.19 488 TRP A N 1
ATOM 3573 C CA . TRP A 1 488 ? -27.25 32.656 37.156 1 65.19 488 TRP A CA 1
ATOM 3574 C C . TRP A 1 488 ? -26.344 33.719 37.75 1 65.19 488 TRP A C 1
ATOM 3576 O O . TRP A 1 488 ? -25.484 33.438 38.562 1 65.19 488 TRP A O 1
ATOM 3586 N N . GLU A 1 489 ? -26.297 34.875 37.25 1 62.12 489 GLU A N 1
ATOM 3587 C CA . GLU A 1 489 ? -25.516 36 37.781 1 62.12 489 GLU A CA 1
ATOM 3588 C C . GLU A 1 489 ? -26.391 37.25 37.938 1 62.12 489 GLU A C 1
ATOM 3590 O O . GLU A 1 489 ? -27.031 37.719 37 1 62.12 489 GLU A O 1
ATOM 3595 N N . GLY A 1 490 ? -26.422 37.75 39.125 1 66.06 490 GLY A N 1
ATOM 3596 C CA . GLY A 1 490 ? -27.375 38.781 39.562 1 66.06 490 GLY A CA 1
ATOM 3597 C C . GLY A 1 490 ? -28.797 38.25 39.719 1 66.06 490 GLY A C 1
ATOM 3598 O O . GLY A 1 490 ? -29.047 37.312 40.469 1 66.06 490 GLY A O 1
ATOM 3599 N N . GLU A 1 491 ? -29.734 38.812 38.969 1 64.06 491 GLU A N 1
ATOM 3600 C CA . GLU A 1 491 ? -31.141 38.438 39.062 1 64.06 491 GLU A CA 1
ATOM 3601 C C . GLU A 1 491 ? -31.641 37.781 37.781 1 64.06 491 GLU A C 1
ATOM 3603 O O . GLU A 1 491 ? -32.844 37.594 37.625 1 64.06 491 GLU A O 1
ATOM 3608 N N . THR A 1 492 ? -30.672 37.531 36.781 1 66.44 492 THR A N 1
ATOM 3609 C CA . THR A 1 492 ? -31.125 36.938 35.531 1 66.44 492 THR A CA 1
ATOM 3610 C C . THR A 1 492 ? -30.188 35.812 35.125 1 66.44 492 THR A C 1
ATOM 3612 O O . THR A 1 492 ? -29.016 35.781 35.5 1 66.44 492 THR A O 1
ATOM 3615 N N . CYS A 1 493 ? -30.672 34.719 34.344 1 66.94 493 CYS A N 1
ATOM 3616 C CA . CYS A 1 493 ? -29.922 33.594 33.781 1 66.94 493 CYS A CA 1
ATOM 3617 C C . CYS A 1 493 ? -29.141 34.062 32.531 1 66.94 493 CYS A C 1
ATOM 3619 O O . CYS A 1 493 ? -29.734 34.531 31.562 1 66.94 493 CYS A O 1
ATOM 3621 N N . LYS A 1 494 ? -27.875 34.094 32.531 1 63.69 494 LYS A N 1
ATOM 3622 C CA . LYS A 1 494 ? -27 34.625 31.484 1 63.69 494 LYS A CA 1
ATOM 3623 C C . LYS A 1 494 ? -26.188 33.469 30.859 1 63.69 494 LYS A C 1
ATOM 3625 O O . LYS A 1 494 ? -25.984 32.438 31.469 1 63.69 494 LYS A O 1
ATOM 3630 N N . ASP A 1 495 ? -25.781 33.5 29.547 1 57.34 495 ASP A N 1
ATOM 3631 C CA . ASP A 1 495 ? -25 32.531 28.781 1 57.34 495 ASP A CA 1
ATOM 3632 C C . ASP A 1 495 ? -23.562 32.438 29.297 1 57.34 495 ASP A C 1
ATOM 3634 O O . ASP A 1 495 ? -22.906 33.469 29.469 1 57.34 495 ASP A O 1
ATOM 3638 N N . SER A 1 496 ? -23.078 31.25 29.734 1 54.09 496 SER A N 1
ATOM 3639 C CA . SER A 1 496 ? -21.781 30.984 30.328 1 54.09 496 SER A CA 1
ATOM 3640 C C . SER A 1 496 ? -20.641 31.312 29.375 1 54.09 496 SER A C 1
ATOM 3642 O O . SER A 1 496 ? -19.484 31.469 29.797 1 54.09 496 SER A O 1
ATOM 3644 N N . SER A 1 497 ? -20.703 31.234 28.141 1 47.91 497 SER A N 1
ATOM 3645 C CA . SER A 1 497 ? -19.609 31.516 27.203 1 47.91 497 SER A CA 1
ATOM 3646 C C . SER A 1 497 ? -19.219 33 27.25 1 47.91 497 SER A C 1
ATOM 3648 O O . SER A 1 497 ? -18.047 33.312 27.031 1 47.91 497 SER A O 1
ATOM 3650 N N . ILE A 1 498 ? -20.031 33.938 27.578 1 41.62 498 ILE A N 1
ATOM 3651 C CA . ILE A 1 498 ? -19.781 35.375 27.656 1 41.62 498 ILE A CA 1
ATOM 3652 C C . ILE A 1 498 ? -19.078 35.688 28.969 1 41.62 498 ILE A C 1
ATOM 3654 O O . ILE A 1 498 ? -18.25 36.594 29.031 1 41.62 498 ILE A O 1
ATOM 3658 N N . LEU A 1 499 ? -19.266 34.906 29.984 1 42.19 499 LEU A N 1
ATOM 3659 C CA . LEU A 1 499 ? -18.641 35.125 31.281 1 42.19 499 LEU A CA 1
ATOM 3660 C C . LEU A 1 499 ? -17.141 34.812 31.234 1 42.19 499 LEU A C 1
ATOM 3662 O O . LEU A 1 499 ? -16.344 35.438 31.922 1 42.19 499 LEU A O 1
ATOM 3666 N N . LEU A 1 500 ? -16.797 33.875 30.438 1 40.5 500 LEU A N 1
ATOM 3667 C CA . LEU A 1 500 ? -15.375 33.594 30.281 1 40.5 500 LEU A CA 1
ATOM 3668 C C . LEU A 1 500 ? -14.664 34.781 29.609 1 40.5 500 LEU A C 1
ATOM 3670 O O . LEU A 1 500 ? -13.547 35.125 29.984 1 40.5 500 LEU A O 1
ATOM 3674 N N . ASN A 1 501 ? -15.289 35.406 28.75 1 39.28 501 ASN A N 1
ATOM 3675 C CA . ASN A 1 501 ? -14.688 36.594 28.156 1 39.28 501 ASN A CA 1
ATOM 3676 C C . ASN A 1 501 ? -14.625 37.75 29.172 1 39.28 501 ASN A C 1
ATOM 3678 O O . ASN A 1 501 ? -13.641 38.469 29.203 1 39.28 501 ASN A O 1
ATOM 3682 N N . LYS A 1 502 ? -15.555 37.844 30.062 1 41 502 LYS A N 1
ATOM 3683 C CA . LYS A 1 502 ? -15.531 38.844 31.125 1 41 502 LYS A CA 1
ATOM 3684 C C . LYS A 1 502 ? -14.469 38.531 32.188 1 41 502 LYS A C 1
ATOM 3686 O O . LYS A 1 502 ? -13.789 39.406 32.688 1 41 502 LYS A O 1
ATOM 3691 N N . GLN A 1 503 ? -14.305 37.344 32.531 1 40 503 GLN A N 1
ATOM 3692 C CA . GLN A 1 503 ? -13.258 36.969 33.469 1 40 503 GLN A CA 1
ATOM 3693 C C . GLN A 1 503 ? -11.875 37.219 32.875 1 40 503 GLN A C 1
ATOM 3695 O O . GLN A 1 503 ? -10.977 37.688 33.562 1 40 503 GLN A O 1
ATOM 3700 N N . PHE A 1 504 ? -11.648 37.031 31.672 1 38.72 504 PHE A N 1
ATOM 3701 C CA . PHE A 1 504 ? -10.398 37.406 31.016 1 38.72 504 PHE A CA 1
ATOM 3702 C C . PHE A 1 504 ? -10.242 38.906 30.969 1 38.72 504 PHE A C 1
ATOM 3704 O O . PHE A 1 504 ? -9.156 39.438 31.234 1 38.72 504 PHE A O 1
ATOM 3711 N N . ALA A 1 505 ? -11.32 39.562 30.75 1 38.53 505 ALA A N 1
ATOM 3712 C CA . ALA A 1 505 ? -11.281 41.031 30.844 1 38.53 505 ALA A CA 1
ATOM 3713 C C . ALA A 1 505 ? -11.023 41.5 32.281 1 38.53 505 ALA A C 1
ATOM 3715 O O . ALA A 1 505 ? -10.266 42.438 32.5 1 38.53 505 ALA A O 1
ATOM 3716 N N . LEU A 1 506 ? -11.562 40.844 33.188 1 43.5 506 LEU A N 1
ATOM 3717 C CA . LEU A 1 506 ? -11.336 41.156 34.594 1 43.5 506 LEU A CA 1
ATOM 3718 C C . LEU A 1 506 ? -9.938 40.719 35.031 1 43.5 506 LEU A C 1
ATOM 3720 O O . LEU A 1 506 ? -9.297 41.406 35.844 1 43.5 506 LEU A O 1
ATOM 3724 N N . MET A 1 507 ? -9.492 39.625 34.594 1 39.34 507 MET A N 1
ATOM 3725 C CA . MET A 1 507 ? -8.117 39.219 34.938 1 39.34 507 MET A CA 1
ATOM 3726 C C . MET A 1 507 ? -7.117 40.188 34.281 1 39.34 507 MET A C 1
ATOM 3728 O O . MET A 1 507 ? -6.074 40.469 34.875 1 39.34 507 MET A O 1
ATOM 3732 N N . VAL A 1 508 ? -7.418 40.531 33.188 1 41.31 508 VAL A N 1
ATOM 3733 C CA . VAL A 1 508 ? -6.617 41.594 32.594 1 41.31 508 VAL A CA 1
ATOM 3734 C C . VAL A 1 508 ? -6.812 42.906 33.375 1 41.31 508 VAL A C 1
ATOM 3736 O O . VAL A 1 508 ? -5.848 43.625 33.625 1 41.31 508 VAL A O 1
ATOM 3739 N N . SER A 1 509 ? -7.996 43.062 33.875 1 39.31 509 SER A N 1
ATOM 3740 C CA . SER A 1 509 ? -8.242 44.219 34.719 1 39.31 509 SER A CA 1
ATOM 3741 C C . SER A 1 509 ? -7.562 44.062 36.094 1 39.31 509 SER A C 1
ATOM 3743 O O . SER A 1 509 ? -6.996 45.031 36.594 1 39.31 509 SER A O 1
ATOM 3745 N N . ALA A 1 510 ? -7.645 43 36.625 1 40.03 510 ALA A N 1
ATOM 3746 C CA . ALA A 1 510 ? -6.953 42.781 37.906 1 40.03 510 ALA A CA 1
ATOM 3747 C C . ALA A 1 510 ? -5.441 42.875 37.719 1 40.03 510 ALA A C 1
ATOM 3749 O O . ALA A 1 510 ? -4.734 43.406 38.562 1 40.03 510 ALA A O 1
ATOM 3750 N N . ALA A 1 511 ? -4.895 42.344 36.781 1 40.44 511 ALA A N 1
ATOM 3751 C CA . ALA A 1 511 ? -3.473 42.531 36.5 1 40.44 511 ALA A CA 1
ATOM 3752 C C . ALA A 1 511 ? -3.152 44 36.281 1 40.44 511 ALA A C 1
ATOM 3754 O O . ALA A 1 511 ? -2.088 44.5 36.656 1 40.44 511 ALA A O 1
ATOM 3755 N N . PHE A 1 512 ? -4.113 44.719 35.75 1 38.12 512 PHE A N 1
ATOM 3756 C CA . PHE A 1 512 ? -3.982 46.156 35.562 1 38.12 512 PHE A CA 1
ATOM 3757 C C . PHE A 1 512 ? -3.998 46.875 36.938 1 38.12 512 PHE A C 1
ATOM 3759 O O . PHE A 1 512 ? -3.201 47.781 37.156 1 38.12 512 PHE A O 1
ATOM 3766 N N . VAL A 1 513 ? -4.855 46.531 37.844 1 38.03 513 VAL A N 1
ATOM 3767 C CA . VAL A 1 513 ? -4.855 47.125 39.156 1 38.03 513 VAL A CA 1
ATOM 3768 C C . VAL A 1 513 ? -3.547 46.812 39.875 1 38.03 513 VAL A C 1
ATOM 3770 O O . VAL A 1 513 ? -2.955 47.688 40.531 1 38.03 513 VAL A O 1
ATOM 3773 N N . ALA A 1 514 ? -3.066 45.688 39.688 1 40.88 514 ALA A N 1
ATOM 3774 C CA . ALA A 1 514 ? -1.82 45.312 40.375 1 40.88 514 ALA A CA 1
ATOM 3775 C C . ALA A 1 514 ? -0.648 46.125 39.812 1 40.88 514 ALA A C 1
ATOM 3777 O O . ALA A 1 514 ? 0.295 46.438 40.562 1 40.88 514 ALA A O 1
ATOM 3778 N N . LEU A 1 515 ? -0.719 46.438 38.656 1 39.19 515 LEU A N 1
ATOM 3779 C CA . LEU A 1 515 ? 0.361 47.219 38.062 1 39.19 515 LEU A CA 1
ATOM 3780 C C . LEU A 1 515 ? 0.224 48.688 38.406 1 39.19 515 LEU A C 1
ATOM 3782 O O . LEU A 1 515 ? 1.165 49.469 38.25 1 39.19 515 LEU A O 1
ATOM 3786 N N . LEU A 1 516 ? -0.886 49 38.812 1 37.31 516 LEU A N 1
ATOM 3787 C CA . LEU A 1 516 ? -1.063 50.375 39.25 1 37.31 516 LEU A CA 1
ATOM 3788 C C . LEU A 1 516 ? -0.651 50.562 40.688 1 37.31 516 LEU A C 1
ATOM 3790 O O . LEU A 1 516 ? -0.507 51.688 41.188 1 37.31 516 LEU A O 1
ATOM 3794 N N . PHE A 1 517 ? -0.567 49.5 41.531 1 34.06 517 PHE A N 1
ATOM 3795 C CA . PHE A 1 517 ? 0.044 49.594 42.875 1 34.06 517 PHE A CA 1
ATOM 3796 C C . PHE A 1 517 ? 1.472 49.062 42.844 1 34.06 517 PHE A C 1
ATOM 3798 O O . PHE A 1 517 ? 1.721 47.969 42.344 1 34.06 517 PHE A O 1
ATOM 3805 N N . MET B 1 1 ? -14.516 -107.25 21.438 1 29.8 1 MET B N 1
ATOM 3806 C CA . MET B 1 1 ? -14.07 -105.875 21.578 1 29.8 1 MET B CA 1
ATOM 3807 C C . MET B 1 1 ? -13.664 -105.312 20.219 1 29.8 1 MET B C 1
ATOM 3809 O O . MET B 1 1 ? -12.773 -105.812 19.562 1 29.8 1 MET B O 1
ATOM 3813 N N . ILE B 1 2 ? -14.672 -104.75 19.453 1 34 2 ILE B N 1
ATOM 3814 C CA . ILE B 1 2 ? -14.93 -104.125 18.156 1 34 2 ILE B CA 1
ATOM 3815 C C . ILE B 1 2 ? -14.016 -102.875 17.984 1 34 2 ILE B C 1
ATOM 3817 O O . ILE B 1 2 ? -13.984 -102 18.828 1 34 2 ILE B O 1
ATOM 3821 N N . GLY B 1 3 ? -12.969 -103 17.172 1 31.97 3 GLY B N 1
ATOM 3822 C CA . GLY B 1 3 ? -11.906 -102.125 16.688 1 31.97 3 GLY B CA 1
ATOM 3823 C C . GLY B 1 3 ? -12.43 -100.875 16.016 1 31.97 3 GLY B C 1
ATOM 3824 O O . GLY B 1 3 ? -12.977 -100.938 14.922 1 31.97 3 GLY B O 1
ATOM 3825 N N . LYS B 1 4 ? -13.086 -99.875 16.828 1 36.22 4 LYS B N 1
ATOM 3826 C CA . LYS B 1 4 ? -13.539 -98.562 16.359 1 36.22 4 LYS B CA 1
ATOM 3827 C C . LYS B 1 4 ? -12.43 -97.875 15.617 1 36.22 4 LYS B C 1
ATOM 3829 O O . LYS B 1 4 ? -11.383 -97.562 16.203 1 36.22 4 LYS B O 1
ATOM 3834 N N . ALA B 1 5 ? -12.258 -98.188 14.297 1 37.19 5 ALA B N 1
ATOM 3835 C CA . ALA B 1 5 ? -11.445 -97.5 13.305 1 37.19 5 ALA B CA 1
ATOM 3836 C C . ALA B 1 5 ? -11.695 -96 13.352 1 37.19 5 ALA B C 1
ATOM 3838 O O . ALA B 1 5 ? -12.836 -95.562 13.211 1 37.19 5 ALA B O 1
ATOM 3839 N N . PHE B 1 6 ? -10.922 -95.312 14.227 1 40.78 6 PHE B N 1
ATOM 3840 C CA . PHE B 1 6 ? -10.836 -93.812 14.281 1 40.78 6 PHE B CA 1
ATOM 3841 C C . PHE B 1 6 ? -10.594 -93.25 12.891 1 40.78 6 PHE B C 1
ATOM 3843 O O . PHE B 1 6 ? -9.547 -93.5 12.289 1 40.78 6 PHE B O 1
ATOM 3850 N N . ILE B 1 7 ? -11.664 -93.062 12.102 1 35.12 7 ILE B N 1
ATOM 3851 C CA . ILE B 1 7 ? -11.633 -92.312 10.852 1 35.12 7 ILE B CA 1
ATOM 3852 C C . ILE B 1 7 ? -11.18 -90.875 11.133 1 35.12 7 ILE B C 1
ATOM 3854 O O . ILE B 1 7 ? -11.875 -90.125 11.812 1 35.12 7 ILE B O 1
ATOM 3858 N N . ILE B 1 8 ? -9.844 -90.625 11.32 1 35.69 8 ILE B N 1
ATOM 3859 C CA . ILE B 1 8 ? -9.281 -89.312 11.297 1 35.69 8 ILE B CA 1
ATOM 3860 C C . ILE B 1 8 ? -9.688 -88.562 10.016 1 35.69 8 ILE B C 1
ATOM 3862 O O . ILE B 1 8 ? -9.258 -89 8.922 1 35.69 8 ILE B O 1
ATOM 3866 N N . LEU B 1 9 ? -10.898 -88.062 9.945 1 36.22 9 LEU B N 1
ATOM 3867 C CA . LEU B 1 9 ? -11.273 -87.062 8.977 1 36.22 9 LEU B CA 1
ATOM 3868 C C . LEU B 1 9 ? -10.234 -85.938 8.938 1 36.22 9 LEU B C 1
ATOM 3870 O O . LEU B 1 9 ? -10.094 -85.188 9.906 1 36.22 9 LEU B O 1
ATOM 3874 N N . SER B 1 10 ? -9.109 -86.125 8.266 1 33.53 10 SER B N 1
ATOM 3875 C CA . SER B 1 10 ? -8.227 -85.062 7.855 1 33.53 10 SER B CA 1
ATOM 3876 C C . SER B 1 10 ? -9.016 -83.938 7.234 1 33.53 10 SER B C 1
ATOM 3878 O O . SER B 1 10 ? -9.492 -84 6.098 1 33.53 10 SER B O 1
ATOM 3880 N N . LEU B 1 11 ? -9.734 -83.125 8 1 37.44 11 LEU B N 1
ATOM 3881 C CA . LEU B 1 11 ? -10.102 -81.812 7.566 1 37.44 11 LEU B CA 1
ATOM 3882 C C . LEU B 1 11 ? -8.891 -81.062 7.023 1 37.44 11 LEU B C 1
ATOM 3884 O O . LEU B 1 11 ? -8.102 -80.5 7.797 1 37.44 11 LEU B O 1
ATOM 3888 N N . LEU B 1 12 ? -8.273 -81.5 5.918 1 35.69 12 LEU B N 1
ATOM 3889 C CA . LEU B 1 12 ? -7.461 -80.562 5.145 1 35.69 12 LEU B CA 1
ATOM 3890 C C . LEU B 1 12 ? -8.164 -79.25 5 1 35.69 12 LEU B C 1
ATOM 3892 O O . LEU B 1 12 ? -9.133 -79.125 4.238 1 35.69 12 LEU B O 1
ATOM 3896 N N . ASN B 1 13 ? -8.211 -78.438 6.086 1 34.97 13 ASN B N 1
ATOM 3897 C CA . ASN B 1 13 ? -8.484 -77 5.895 1 34.97 13 ASN B CA 1
ATOM 3898 C C . ASN B 1 13 ? -7.75 -76.438 4.672 1 34.97 13 ASN B C 1
ATOM 3900 O O . ASN B 1 13 ? -6.52 -76.438 4.645 1 34.97 13 ASN B O 1
ATOM 3904 N N . GLU B 1 14 ? -8.312 -76.625 3.461 1 36.34 14 GLU B N 1
ATOM 3905 C CA . GLU B 1 14 ? -7.895 -75.812 2.355 1 36.34 14 GLU B CA 1
ATOM 3906 C C . GLU B 1 14 ? -7.613 -74.375 2.832 1 36.34 14 GLU B C 1
ATOM 3908 O O . GLU B 1 14 ? -8.539 -73.625 3.154 1 36.34 14 GLU B O 1
ATOM 3913 N N . LEU B 1 15 ? -6.508 -74.125 3.541 1 36.19 15 LEU B N 1
ATOM 3914 C CA . LEU B 1 15 ? -6.059 -72.75 3.666 1 36.19 15 LEU B CA 1
ATOM 3915 C C . LEU B 1 15 ? -6.328 -72 2.379 1 36.19 15 LEU B C 1
ATOM 3917 O O . LEU B 1 15 ? -6.008 -72.5 1.286 1 36.19 15 LEU B O 1
ATOM 3921 N N . PRO B 1 16 ? -7.348 -71.125 2.375 1 34.94 16 PRO B N 1
ATOM 3922 C CA . PRO B 1 16 ? -7.496 -70.375 1.139 1 34.94 16 PRO B CA 1
ATOM 3923 C C . PRO B 1 16 ? -6.152 -70 0.502 1 34.94 16 PRO B C 1
ATOM 3925 O O . PRO B 1 16 ? -5.223 -69.625 1.201 1 34.94 16 PRO B O 1
ATOM 3928 N N . THR B 1 17 ? -5.746 -70.875 -0.481 1 34.5 17 THR B N 1
ATOM 3929 C CA . THR B 1 17 ? -4.617 -70.438 -1.28 1 34.5 17 THR B CA 1
ATOM 3930 C C . THR B 1 17 ? -4.555 -68.875 -1.292 1 34.5 17 THR B C 1
ATOM 3932 O O . THR B 1 17 ? -5.574 -68.188 -1.473 1 34.5 17 THR B O 1
ATOM 3935 N N . PRO B 1 18 ? -3.557 -68.438 -0.564 1 31.66 18 PRO B N 1
ATOM 3936 C CA . PRO B 1 18 ? -3.479 -66.938 -0.74 1 31.66 18 PRO B CA 1
ATOM 3937 C C . PRO B 1 18 ? -3.924 -66.5 -2.129 1 31.66 18 PRO B C 1
ATOM 3939 O O . PRO B 1 18 ? -3.471 -67.062 -3.137 1 31.66 18 PRO B O 1
ATOM 3942 N N . THR B 1 19 ? -5.223 -66.25 -2.271 1 31.7 19 THR B N 1
ATOM 3943 C CA . THR B 1 19 ? -5.586 -65.562 -3.514 1 31.7 19 THR B CA 1
ATOM 3944 C C . THR B 1 19 ? -4.379 -64.812 -4.113 1 31.7 19 THR B C 1
ATOM 3946 O O . THR B 1 19 ? -3.766 -64 -3.457 1 31.7 19 THR B O 1
ATOM 3949 N N . ALA B 1 20 ? -3.572 -65.562 -4.914 1 30.38 20 ALA B N 1
ATOM 3950 C CA . ALA B 1 20 ? -2.561 -64.812 -5.707 1 30.38 20 ALA B CA 1
ATOM 3951 C C . ALA B 1 20 ? -2.922 -63.375 -5.887 1 30.38 20 ALA B C 1
ATOM 3953 O O . ALA B 1 20 ? -4.059 -63.031 -6.23 1 30.38 20 ALA B O 1
ATOM 3954 N N . ALA B 1 21 ? -2.398 -62.594 -5.008 1 31.95 21 ALA B N 1
ATOM 3955 C CA . ALA B 1 21 ? -2.508 -61.156 -5.246 1 31.95 21 ALA B CA 1
ATOM 3956 C C . ALA B 1 21 ? -2.67 -60.844 -6.734 1 31.95 21 ALA B C 1
ATOM 3958 O O . ALA B 1 21 ? -1.771 -61.125 -7.531 1 31.95 21 ALA B O 1
ATOM 3959 N N . GLN B 1 22 ? -3.83 -61.188 -7.355 1 33.56 22 GLN B N 1
ATOM 3960 C CA . GLN B 1 22 ? -4.094 -60.688 -8.703 1 33.56 22 GLN B CA 1
ATOM 3961 C C . GLN B 1 22 ? -3.336 -59.375 -8.961 1 33.56 22 GLN B C 1
ATOM 3963 O O . GLN B 1 22 ? -3.43 -58.438 -8.18 1 33.56 22 GLN B O 1
ATOM 3968 N N . ALA B 1 23 ? -2.168 -59.375 -9.484 1 37.03 23 ALA B N 1
ATOM 3969 C CA . ALA B 1 23 ? -1.414 -58.219 -9.984 1 37.03 23 ALA B CA 1
ATOM 3970 C C . ALA B 1 23 ? -2.348 -57.094 -10.391 1 37.03 23 ALA B C 1
ATOM 3972 O O . ALA B 1 23 ? -3.316 -57.312 -11.117 1 37.03 23 ALA B O 1
ATOM 3973 N N . ALA B 1 24 ? -2.709 -56.219 -9.641 1 42.47 24 ALA B N 1
ATOM 3974 C CA . ALA B 1 24 ? -3.555 -55.062 -9.938 1 42.47 24 ALA B CA 1
ATOM 3975 C C . ALA B 1 24 ? -3.396 -54.625 -11.391 1 42.47 24 ALA B C 1
ATOM 3977 O O . ALA B 1 24 ? -2.316 -54.219 -11.797 1 42.47 24 ALA B O 1
ATOM 3978 N N . GLN B 1 25 ? -3.967 -55.312 -12.477 1 49.94 25 GLN B N 1
ATOM 3979 C CA . GLN B 1 25 ? -4.074 -55.25 -13.93 1 49.94 25 GLN B CA 1
ATOM 3980 C C . GLN B 1 25 ? -4.574 -53.875 -14.398 1 49.94 25 GLN B C 1
ATOM 3982 O O . GLN B 1 25 ? -5.246 -53.781 -15.43 1 49.94 25 GLN B O 1
ATOM 3987 N N . GLY B 1 26 ? -4.016 -52.75 -13.867 1 65.75 26 GLY B N 1
ATOM 3988 C CA . GLY B 1 26 ? -4.305 -51.5 -14.594 1 65.75 26 GLY B CA 1
ATOM 3989 C C . GLY B 1 26 ? -5.695 -50.969 -14.32 1 65.75 26 GLY B C 1
ATOM 3990 O O . GLY B 1 26 ? -6.418 -50.594 -15.242 1 65.75 26 GLY B O 1
ATOM 3991 N N . GLY B 1 27 ? -6.105 -50.906 -13.172 1 71.75 27 GLY B N 1
ATOM 3992 C CA . GLY B 1 27 ? -7.438 -50.438 -12.859 1 71.75 27 GLY B CA 1
ATOM 3993 C C . GLY B 1 27 ? -7.512 -48.906 -12.758 1 71.75 27 GLY B C 1
ATOM 3994 O O . GLY B 1 27 ? -6.484 -48.25 -12.773 1 71.75 27 GLY B O 1
ATOM 3995 N N . ALA B 1 28 ? -8.789 -48.5 -12.773 1 80.19 28 ALA B N 1
ATOM 3996 C CA . ALA B 1 28 ? -9.062 -47.094 -12.625 1 80.19 28 ALA B CA 1
ATOM 3997 C C . ALA B 1 28 ? -8.922 -46.656 -11.172 1 80.19 28 ALA B C 1
ATOM 3999 O O . ALA B 1 28 ? -9.117 -47.438 -10.258 1 80.19 28 ALA B O 1
ATOM 4000 N N . LEU B 1 29 ? -8.555 -45.438 -10.945 1 83.69 29 LEU B N 1
ATOM 4001 C CA . LEU B 1 29 ? -8.492 -44.875 -9.609 1 83.69 29 LEU B CA 1
ATOM 4002 C C . LEU B 1 29 ? -9.891 -44.688 -9.031 1 83.69 29 LEU B C 1
ATOM 4004 O O . LEU B 1 29 ? -10.766 -44.125 -9.68 1 83.69 29 LEU B O 1
ATOM 4008 N N . GLY B 1 30 ? -10.023 -45.156 -7.84 1 81.25 30 GLY B N 1
ATOM 4009 C CA . GLY B 1 30 ? -11.305 -45 -7.164 1 81.25 30 GLY B CA 1
ATOM 4010 C C . GLY B 1 30 ? -11.602 -43.562 -6.758 1 81.25 30 GLY B C 1
ATOM 4011 O O . GLY B 1 30 ? -10.68 -42.75 -6.609 1 81.25 30 GLY B O 1
ATOM 4012 N N . LYS B 1 31 ? -12.859 -43.344 -6.484 1 84.88 31 LYS B N 1
ATOM 4013 C CA . LYS B 1 31 ? -13.344 -42 -6.117 1 84.88 31 LYS B CA 1
ATOM 4014 C C . LYS B 1 31 ? -12.711 -41.531 -4.812 1 84.88 31 LYS B C 1
ATOM 4016 O O . LYS B 1 31 ? -12.383 -40.344 -4.668 1 84.88 31 LYS B O 1
ATOM 4021 N N . ASP B 1 32 ? -12.57 -42.312 -3.904 1 80.38 32 ASP B N 1
ATOM 4022 C CA . ASP B 1 32 ? -12.023 -41.969 -2.592 1 80.38 32 ASP B CA 1
ATOM 4023 C C . ASP B 1 32 ? -10.57 -41.531 -2.695 1 80.38 32 ASP B C 1
ATOM 4025 O O . ASP B 1 32 ? -10.031 -40.906 -1.774 1 80.38 32 ASP B O 1
ATOM 4029 N N . VAL B 1 33 ? -9.945 -41.781 -3.818 1 78.69 33 VAL B N 1
ATOM 4030 C CA . VAL B 1 33 ? -8.547 -41.438 -4.004 1 78.69 33 VAL B CA 1
ATOM 4031 C C . VAL B 1 33 ? -8.445 -40.125 -4.785 1 78.69 33 VAL B C 1
ATOM 4033 O O . VAL B 1 33 ? -7.672 -39.219 -4.426 1 78.69 33 VAL B O 1
ATOM 4036 N N . TRP B 1 34 ? -9.227 -40.031 -5.836 1 87.12 34 TRP B N 1
ATOM 4037 C CA . TRP B 1 34 ? -9.047 -38.844 -6.68 1 87.12 34 TRP B CA 1
ATOM 4038 C C . TRP B 1 34 ? -9.906 -37.688 -6.18 1 87.12 34 TRP B C 1
ATOM 4040 O O . TRP B 1 34 ? -9.609 -36.531 -6.465 1 87.12 34 TRP B O 1
ATOM 4050 N N . LEU B 1 35 ? -11 -37.938 -5.449 1 87.62 35 LEU B N 1
ATOM 4051 C CA . LEU B 1 35 ? -11.906 -36.906 -5.02 1 87.62 35 LEU B CA 1
ATOM 4052 C C . LEU B 1 35 ? -11.203 -35.906 -4.09 1 87.62 35 LEU B C 1
ATOM 4054 O O . LEU B 1 35 ? -11.375 -34.688 -4.211 1 87.62 35 LEU B O 1
ATOM 4058 N N . PRO B 1 36 ? -10.406 -36.344 -3.094 1 84.06 36 PRO B N 1
ATOM 4059 C CA . PRO B 1 36 ? -9.664 -35.406 -2.271 1 84.06 36 PRO B CA 1
ATOM 4060 C C . PRO B 1 36 ? -8.773 -34.469 -3.1 1 84.06 36 PRO B C 1
ATOM 4062 O O . PRO B 1 36 ? -8.633 -33.281 -2.773 1 84.06 36 PRO B O 1
ATOM 4065 N N . LEU B 1 37 ? -8.195 -34.969 -4.121 1 88.5 37 LEU B N 1
ATOM 4066 C CA . LEU B 1 37 ? -7.379 -34.156 -5.016 1 88.5 37 LEU B CA 1
ATOM 4067 C C . LEU B 1 37 ? -8.234 -33.125 -5.754 1 88.5 37 LEU B C 1
ATOM 4069 O O . LEU B 1 37 ? -7.828 -31.984 -5.914 1 88.5 37 LEU B O 1
ATOM 4073 N N . ALA B 1 38 ? -9.414 -33.562 -6.199 1 91.12 38 ALA B N 1
ATOM 4074 C CA . ALA B 1 38 ? -10.344 -32.656 -6.855 1 91.12 38 ALA B CA 1
ATOM 4075 C C . ALA B 1 38 ? -10.773 -31.516 -5.914 1 91.12 38 ALA B C 1
ATOM 4077 O O . ALA B 1 38 ? -10.812 -30.359 -6.305 1 91.12 38 ALA B O 1
ATOM 4078 N N . LYS B 1 39 ? -11.023 -31.906 -4.754 1 86.25 39 LYS B N 1
ATOM 4079 C CA . LYS B 1 39 ? -11.422 -30.922 -3.752 1 86.25 39 LYS B CA 1
ATOM 4080 C C . LYS B 1 39 ? -10.289 -29.938 -3.469 1 86.25 39 LYS B C 1
ATOM 4082 O O . LYS B 1 39 ? -10.523 -28.75 -3.291 1 86.25 39 LYS B O 1
ATOM 4087 N N . PHE B 1 40 ? -9.102 -30.422 -3.389 1 87.06 40 PHE B N 1
ATOM 4088 C CA . PHE B 1 40 ? -7.941 -29.547 -3.23 1 87.06 40 PHE B CA 1
ATOM 4089 C C . PHE B 1 40 ? -7.879 -28.516 -4.352 1 87.06 40 PHE B C 1
ATOM 4091 O O . PHE B 1 40 ? -7.652 -27.328 -4.102 1 87.06 40 PHE B O 1
ATOM 4098 N N . THR B 1 41 ? -8.055 -28.969 -5.539 1 92.94 41 THR B N 1
ATOM 4099 C CA . THR B 1 41 ? -7.949 -28.047 -6.652 1 92.94 41 THR B CA 1
ATOM 4100 C C . THR B 1 41 ? -8.984 -26.922 -6.531 1 92.94 41 THR B C 1
ATOM 4102 O O . THR B 1 41 ? -8.695 -25.766 -6.848 1 92.94 41 THR B O 1
ATOM 4105 N N . ALA B 1 42 ? -10.117 -27.25 -6.07 1 88.12 42 ALA B N 1
ATOM 4106 C CA . ALA B 1 42 ? -11.164 -26.25 -5.867 1 88.12 42 ALA B CA 1
ATOM 4107 C C . ALA B 1 42 ? -10.758 -25.234 -4.801 1 88.12 42 ALA B C 1
ATOM 4109 O O . ALA B 1 42 ? -11.016 -24.031 -4.941 1 88.12 42 ALA B O 1
ATOM 4110 N N . THR B 1 43 ? -10.141 -25.719 -3.775 1 86.56 43 THR B N 1
ATOM 4111 C CA . THR B 1 43 ? -9.672 -24.859 -2.699 1 86.56 43 THR B CA 1
ATOM 4112 C C . THR B 1 43 ? -8.516 -23.984 -3.176 1 86.56 43 THR B C 1
ATOM 4114 O O . THR B 1 43 ? -8.508 -22.766 -2.945 1 86.56 43 THR B O 1
ATOM 4117 N N . ALA B 1 44 ? -7.535 -24.578 -3.791 1 90.81 44 ALA B N 1
ATOM 4118 C CA . ALA B 1 44 ? -6.348 -23.891 -4.277 1 90.81 44 ALA B CA 1
ATOM 4119 C C . ALA B 1 44 ? -6.723 -22.797 -5.273 1 90.81 44 ALA B C 1
ATOM 4121 O O . ALA B 1 44 ? -6.109 -21.719 -5.293 1 90.81 44 ALA B O 1
ATOM 4122 N N . ALA B 1 45 ? -7.797 -23 -6.035 1 92.12 45 ALA B N 1
ATOM 4123 C CA . ALA B 1 45 ? -8.227 -22.078 -7.078 1 92.12 45 ALA B CA 1
ATOM 4124 C C . ALA B 1 45 ? -8.734 -20.766 -6.477 1 92.12 45 ALA B C 1
ATOM 4126 O O . ALA B 1 45 ? -8.797 -19.75 -7.164 1 92.12 45 ALA B O 1
ATOM 4127 N N . LYS B 1 46 ? -9.016 -20.828 -5.246 1 89.69 46 LYS B N 1
ATOM 4128 C CA . LYS B 1 46 ? -9.594 -19.641 -4.598 1 89.69 46 LYS B CA 1
ATOM 4129 C C . LYS B 1 46 ? -8.523 -18.812 -3.898 1 89.69 46 LYS B C 1
ATOM 4131 O O . LYS B 1 46 ? -8.773 -17.672 -3.506 1 89.69 46 LYS B O 1
ATOM 4136 N N . ILE B 1 47 ? -7.363 -19.344 -3.744 1 90.69 47 ILE B N 1
ATOM 4137 C CA . ILE B 1 47 ? -6.344 -18.734 -2.902 1 90.69 47 ILE B CA 1
ATOM 4138 C C . ILE B 1 47 ? -5.852 -17.438 -3.553 1 90.69 47 ILE B C 1
ATOM 4140 O O . ILE B 1 47 ? -5.684 -16.422 -2.879 1 90.69 47 ILE B O 1
ATOM 4144 N N . PRO B 1 48 ? -5.719 -17.359 -4.887 1 92.44 48 PRO B N 1
ATOM 4145 C CA . PRO B 1 48 ? -5.297 -16.094 -5.473 1 92.44 48 PRO B CA 1
ATOM 4146 C C . PRO B 1 48 ? -6.301 -14.961 -5.227 1 92.44 48 PRO B C 1
ATOM 4148 O O . PRO B 1 48 ? -5.91 -13.844 -4.902 1 92.44 48 PRO B O 1
ATOM 4151 N N . GLY B 1 49 ? -7.547 -15.297 -5.352 1 90.06 49 GLY B N 1
ATOM 4152 C CA . GLY B 1 49 ? -8.562 -14.297 -5.074 1 90.06 49 GLY B CA 1
ATOM 4153 C C . GLY B 1 49 ? -8.562 -13.828 -3.629 1 90.06 49 GLY B C 1
ATOM 4154 O O . GLY B 1 49 ? -8.719 -12.641 -3.357 1 90.06 49 GLY B O 1
ATOM 4155 N N . ARG B 1 50 ? -8.359 -14.719 -2.77 1 88.5 50 ARG B N 1
ATOM 4156 C CA . ARG B 1 50 ? -8.305 -14.391 -1.349 1 88.5 50 ARG B CA 1
ATOM 4157 C C . ARG B 1 50 ? -7.055 -13.586 -1.019 1 88.5 50 ARG B C 1
ATOM 4159 O O . ARG B 1 50 ? -7.094 -12.672 -0.191 1 88.5 50 ARG B O 1
ATOM 4166 N N . ALA B 1 51 ? -5.953 -13.977 -1.642 1 89.75 51 ALA B N 1
ATOM 4167 C CA . ALA B 1 51 ? -4.711 -13.227 -1.472 1 89.75 51 ALA B CA 1
ATOM 4168 C C . ALA B 1 51 ? -4.863 -11.797 -1.976 1 89.75 51 ALA B C 1
ATOM 4170 O O . ALA B 1 51 ? -4.434 -10.844 -1.31 1 89.75 51 ALA B O 1
ATOM 4171 N N . ALA B 1 52 ? -5.535 -11.633 -3.1 1 89.38 52 ALA B N 1
ATOM 4172 C CA . ALA B 1 52 ? -5.773 -10.305 -3.66 1 89.38 52 ALA B CA 1
ATOM 4173 C C . ALA B 1 52 ? -6.648 -9.461 -2.734 1 89.38 52 ALA B C 1
ATOM 4175 O O . ALA B 1 52 ? -6.371 -8.281 -2.508 1 89.38 52 ALA B O 1
ATOM 4176 N N . LYS B 1 53 ? -7.602 -10.062 -2.215 1 87.19 53 LYS B N 1
ATOM 4177 C CA . LYS B 1 53 ? -8.516 -9.367 -1.314 1 87.19 53 LYS B CA 1
ATOM 4178 C C . LYS B 1 53 ? -7.793 -8.898 -0.052 1 87.19 53 LYS B C 1
ATOM 4180 O O . LYS B 1 53 ? -8.047 -7.801 0.444 1 87.19 53 LYS B O 1
ATOM 4185 N N . LEU B 1 54 ? -6.984 -9.734 0.453 1 86.31 54 LEU B N 1
ATOM 4186 C CA . LEU B 1 54 ? -6.203 -9.367 1.63 1 86.31 54 LEU B CA 1
ATOM 4187 C C . LEU B 1 54 ? -5.402 -8.094 1.382 1 86.31 54 LEU B C 1
ATOM 4189 O O . LEU B 1 54 ? -5.406 -7.184 2.213 1 86.31 54 LEU B O 1
ATOM 4193 N N . LEU B 1 55 ? -4.77 -8.008 0.247 1 87.94 55 LEU B N 1
ATOM 4194 C CA . LEU B 1 55 ? -3.949 -6.84 -0.068 1 87.94 55 LEU B CA 1
ATOM 4195 C C . LEU B 1 55 ? -4.82 -5.613 -0.311 1 87.94 55 LEU B C 1
ATOM 4197 O O . LEU B 1 55 ? -4.457 -4.504 0.084 1 87.94 55 LEU B O 1
ATOM 4201 N N . GLN B 1 56 ? -5.969 -5.855 -0.843 1 85.06 56 GLN B N 1
ATOM 4202 C CA . GLN B 1 56 ? -6.906 -4.762 -1.084 1 85.06 56 GLN B CA 1
ATOM 4203 C C . GLN B 1 56 ? -7.434 -4.188 0.229 1 85.06 56 GLN B C 1
ATOM 4205 O O . GLN B 1 56 ? -7.508 -2.969 0.393 1 85.06 56 GLN B O 1
ATOM 4210 N N . ASP B 1 57 ? -7.762 -5.059 1.019 1 84.06 57 ASP B N 1
ATOM 4211 C CA . ASP B 1 57 ? -8.289 -4.633 2.311 1 84.06 57 ASP B CA 1
ATOM 4212 C C . ASP B 1 57 ? -7.242 -3.852 3.102 1 84.06 57 ASP B C 1
ATOM 4214 O O . ASP B 1 57 ? -7.562 -2.842 3.734 1 84.06 57 ASP B O 1
ATOM 4218 N N . ARG B 1 58 ? -6.094 -4.262 3.031 1 84.94 58 ARG B N 1
ATOM 4219 C CA . ARG B 1 58 ? -5.012 -3.592 3.748 1 84.94 58 ARG B CA 1
ATOM 4220 C C . ARG B 1 58 ? -4.738 -2.209 3.164 1 84.94 58 ARG B C 1
ATOM 4222 O O . ARG B 1 58 ? -4.543 -1.245 3.906 1 84.94 58 ARG B O 1
ATOM 4229 N N . SER B 1 59 ? -4.703 -2.156 1.924 1 86.19 59 SER B N 1
ATOM 4230 C CA . SER B 1 59 ? -4.504 -0.869 1.267 1 86.19 59 SER B CA 1
ATOM 4231 C C . SER B 1 59 ? -5.633 0.101 1.597 1 86.19 59 SER B C 1
ATOM 4233 O O . SER B 1 59 ? -5.387 1.279 1.863 1 86.19 59 SER B O 1
ATOM 4235 N N . ALA B 1 60 ? -6.816 -0.422 1.544 1 86.69 60 ALA B N 1
ATOM 4236 C CA . ALA B 1 60 ? -7.977 0.408 1.858 1 86.69 60 ALA B CA 1
ATOM 4237 C C . ALA B 1 60 ? -7.914 0.917 3.295 1 86.69 60 ALA B C 1
ATOM 4239 O O . ALA B 1 60 ? -8.289 2.059 3.572 1 86.69 60 ALA B O 1
ATOM 4240 N N . GLN B 1 61 ? -7.449 0.121 4.113 1 87.56 61 GLN B N 1
ATOM 4241 C CA . GLN B 1 61 ? -7.305 0.511 5.512 1 87.56 61 GLN B CA 1
ATOM 4242 C C . GLN B 1 61 ? -6.297 1.644 5.668 1 87.56 61 GLN B C 1
ATOM 4244 O O . GLN B 1 61 ? -6.543 2.605 6.398 1 87.56 61 GLN B O 1
ATOM 4249 N N . ILE B 1 62 ? -5.203 1.524 5.078 1 88.75 62 ILE B N 1
ATOM 4250 C CA . ILE B 1 62 ? -4.164 2.549 5.145 1 88.75 62 ILE B CA 1
ATOM 4251 C C . ILE B 1 62 ? -4.707 3.869 4.598 1 88.75 62 ILE B C 1
ATOM 4253 O O . ILE B 1 62 ? -4.543 4.922 5.223 1 88.75 62 ILE B O 1
ATOM 4257 N N . VAL B 1 63 ? -5.41 3.816 3.504 1 89.69 63 VAL B N 1
ATOM 4258 C CA . VAL B 1 63 ? -5.961 5.016 2.885 1 89.69 63 VAL B CA 1
ATOM 4259 C C . VAL B 1 63 ? -6.988 5.652 3.814 1 89.69 63 VAL B C 1
ATOM 4261 O O . VAL B 1 63 ? -7.008 6.875 3.986 1 89.69 63 VAL B O 1
ATOM 4264 N N . ASN B 1 64 ? -7.742 4.832 4.379 1 91.88 64 ASN B N 1
ATOM 4265 C CA . ASN B 1 64 ? -8.75 5.344 5.301 1 91.88 64 ASN B CA 1
ATOM 4266 C C . ASN B 1 64 ? -8.109 6.023 6.508 1 91.88 64 ASN B C 1
ATOM 4268 O O . ASN B 1 64 ? -8.586 7.07 6.961 1 91.88 64 ASN B O 1
ATOM 4272 N N . LEU B 1 65 ? -7.105 5.477 7.031 1 93.12 65 LEU B N 1
ATOM 4273 C CA . LEU B 1 65 ? -6.395 6.074 8.156 1 93.12 65 LEU B CA 1
ATOM 4274 C C . LEU B 1 65 ? -5.734 7.387 7.742 1 93.12 65 LEU B C 1
ATOM 4276 O O . LEU B 1 65 ? -5.715 8.344 8.516 1 93.12 65 LEU B O 1
ATOM 4280 N N . MET B 1 66 ? -5.211 7.383 6.555 1 93 66 MET B N 1
ATOM 4281 C CA . MET B 1 66 ? -4.609 8.617 6.051 1 93 66 MET B CA 1
ATOM 4282 C C . MET B 1 66 ? -5.641 9.734 5.984 1 93 66 MET B C 1
ATOM 4284 O O . MET B 1 66 ? -5.367 10.859 6.41 1 93 66 MET B O 1
ATOM 4288 N N . LYS B 1 67 ? -6.789 9.422 5.504 1 94.12 67 LYS B N 1
ATOM 4289 C CA . LYS B 1 67 ? -7.863 10.414 5.445 1 94.12 67 LYS B CA 1
ATOM 4290 C C . LYS B 1 67 ? -8.258 10.875 6.844 1 94.12 67 LYS B C 1
ATOM 4292 O O . LYS B 1 67 ? -8.398 12.078 7.086 1 94.12 67 LYS B O 1
ATOM 4297 N N . LEU B 1 68 ? -8.352 9.906 7.684 1 95.94 68 LEU B N 1
ATOM 4298 C CA . LEU B 1 68 ? -8.734 10.203 9.062 1 95.94 68 LEU B CA 1
ATOM 4299 C C . LEU B 1 68 ? -7.707 11.102 9.734 1 95.94 68 LEU B C 1
ATOM 4301 O O . LEU B 1 68 ? -8.07 12.016 10.477 1 95.94 68 LEU B O 1
ATOM 4305 N N . GLN B 1 69 ? -6.492 10.828 9.5 1 95.56 69 GLN B N 1
ATOM 4306 C CA . GLN B 1 69 ? -5.418 11.633 10.078 1 95.56 69 GLN B CA 1
ATOM 4307 C C . GL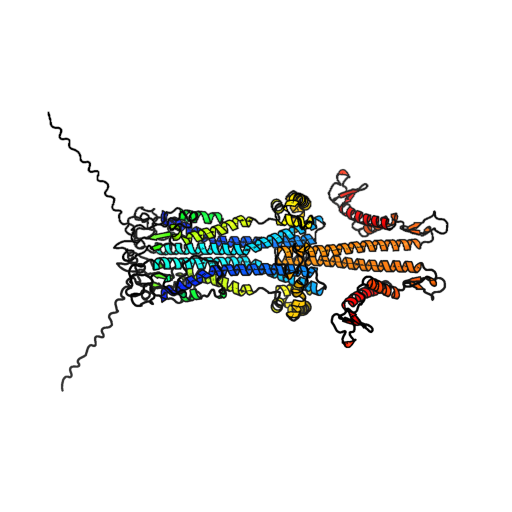N B 1 69 ? -5.496 13.078 9.602 1 95.56 69 GLN B C 1
ATOM 4309 O O . GLN B 1 69 ? -5.363 14.008 10.398 1 95.56 69 GLN B O 1
ATOM 4314 N N . VAL B 1 70 ? -5.707 13.258 8.336 1 95.5 70 VAL B N 1
ATOM 4315 C CA . VAL B 1 70 ? -5.777 14.602 7.773 1 95.5 70 VAL B CA 1
ATOM 4316 C C . VAL B 1 70 ? -7.023 15.312 8.297 1 95.5 70 VAL B C 1
ATOM 4318 O O . VAL B 1 70 ? -6.98 16.516 8.594 1 95.5 70 VAL B O 1
ATOM 4321 N N . GLN B 1 71 ? -8.102 14.609 8.438 1 96.19 71 GLN B N 1
ATOM 4322 C CA . GLN B 1 71 ? -9.312 15.18 9.016 1 96.19 71 GLN B CA 1
ATOM 4323 C C . GLN B 1 71 ? -9.07 15.633 10.453 1 96.19 71 GLN B C 1
ATOM 4325 O O . GLN B 1 71 ? -9.5 16.719 10.852 1 96.19 71 GLN B O 1
ATOM 4330 N N . ALA B 1 72 ? -8.359 14.82 11.148 1 96.25 72 ALA B N 1
ATOM 4331 C CA . ALA B 1 72 ? -8 15.188 12.516 1 96.25 72 ALA B CA 1
ATOM 4332 C C . ALA B 1 72 ? -7.16 16.469 12.531 1 96.25 72 ALA B C 1
ATOM 4334 O O . ALA B 1 72 ? -7.375 17.344 13.375 1 96.25 72 ALA B O 1
ATOM 4335 N N . ASP B 1 73 ? -6.309 16.641 11.633 1 93.75 73 ASP B N 1
ATOM 4336 C CA . ASP B 1 73 ? -5.473 17.844 11.531 1 93.75 73 ASP B CA 1
ATOM 4337 C C . ASP B 1 73 ? -6.316 19.078 11.227 1 93.75 73 ASP B C 1
ATOM 4339 O O . ASP B 1 73 ? -6.055 20.156 11.766 1 93.75 73 ASP B O 1
ATOM 4343 N N . ILE B 1 74 ? -7.211 18.875 10.352 1 94 74 ILE B N 1
ATOM 4344 C CA . ILE B 1 74 ? -8.078 20 10.008 1 94 74 ILE B CA 1
ATOM 4345 C C . ILE B 1 74 ? -8.898 20.406 11.227 1 94 74 ILE B C 1
ATOM 4347 O O . ILE B 1 74 ? -9.008 21.594 11.539 1 94 74 ILE B O 1
ATOM 4351 N N . CYS B 1 75 ? -9.375 19.453 11.93 1 95.06 75 CYS B N 1
ATOM 4352 C CA . CYS B 1 75 ? -10.156 19.75 13.133 1 95.06 75 CYS B CA 1
ATOM 4353 C C . CYS B 1 75 ? -9.281 20.375 14.211 1 95.06 75 CYS B C 1
ATOM 4355 O O . CYS B 1 75 ? -9.758 21.219 14.977 1 95.06 75 CYS B O 1
ATOM 4357 N N . LEU B 1 76 ? -8.062 19.984 14.258 1 93.12 76 LEU B N 1
ATOM 4358 C CA . LEU B 1 76 ? -7.109 20.609 15.164 1 93.12 76 LEU B CA 1
ATOM 4359 C C . LEU B 1 76 ? -6.984 22.109 14.891 1 93.12 76 LEU B C 1
ATOM 4361 O O . LEU B 1 76 ? -7.008 22.922 15.82 1 93.12 76 LEU B O 1
ATOM 4365 N N . ASN B 1 77 ? -6.953 22.453 13.664 1 85 77 ASN B N 1
ATOM 4366 C CA . ASN B 1 77 ? -6.836 23.844 13.25 1 85 77 ASN B CA 1
ATOM 4367 C C . ASN B 1 77 ? -8.102 24.625 13.57 1 85 77 ASN B C 1
ATOM 4369 O O . ASN B 1 77 ? -8.047 25.844 13.812 1 85 77 ASN B O 1
ATOM 4373 N N . LYS B 1 78 ? -9.172 23.938 13.68 1 87 78 LYS B N 1
ATOM 4374 C CA . LYS B 1 78 ? -10.461 24.609 13.852 1 87 78 LYS B CA 1
ATOM 4375 C C . LYS B 1 78 ? -10.992 24.422 15.266 1 87 78 LYS B C 1
ATOM 4377 O O . LYS B 1 78 ? -12.141 24.766 15.555 1 87 78 LYS B O 1
ATOM 4382 N N . ALA B 1 79 ? -10.203 23.828 16.062 1 85.94 79 ALA B N 1
ATOM 4383 C CA . ALA B 1 79 ? -10.656 23.5 17.422 1 85.94 79 ALA B CA 1
ATOM 4384 C C . ALA B 1 79 ? -11.047 24.766 18.188 1 85.94 79 ALA B C 1
ATOM 4386 O O . ALA B 1 79 ? -10.336 25.766 18.141 1 85.94 79 ALA B O 1
ATOM 4387 N N . ALA B 1 80 ? -12.141 24.688 18.922 1 76.5 80 ALA B N 1
ATOM 4388 C CA . ALA B 1 80 ? -12.695 25.844 19.625 1 76.5 80 ALA B CA 1
ATOM 4389 C C . ALA B 1 80 ? -12.023 26.031 20.984 1 76.5 80 ALA B C 1
ATOM 4391 O O . ALA B 1 80 ? -12 27.125 21.531 1 76.5 80 ALA B O 1
ATOM 4392 N N . SER B 1 81 ? -11.602 24.891 21.516 1 84.38 81 SER B N 1
ATOM 4393 C CA . SER B 1 81 ? -10.992 24.922 22.844 1 84.38 81 SER B CA 1
ATOM 4394 C C . SER B 1 81 ? -9.617 24.266 22.828 1 84.38 81 SER B C 1
ATOM 4396 O O . SER B 1 81 ? -9.297 23.5 21.922 1 84.38 81 SER B O 1
ATOM 4398 N N . GLU B 1 82 ? -8.906 24.578 23.844 1 83.5 82 GLU B N 1
ATOM 4399 C CA . GLU B 1 82 ? -7.578 23.984 23.984 1 83.5 82 GLU B CA 1
ATOM 4400 C C . GLU B 1 82 ? -7.66 22.484 24.234 1 83.5 82 GLU B C 1
ATOM 4402 O O . GLU B 1 82 ? -6.844 21.719 23.719 1 83.5 82 GLU B O 1
ATOM 4407 N N . VAL B 1 83 ? -8.617 22.125 25.016 1 87.88 83 VAL B N 1
ATOM 4408 C CA . VAL B 1 83 ? -8.781 20.719 25.344 1 87.88 83 VAL B CA 1
ATOM 4409 C C . VAL B 1 83 ? -9.117 19.922 24.094 1 87.88 83 VAL B C 1
ATOM 4411 O O . VAL B 1 83 ? -8.555 18.844 23.859 1 87.88 83 VAL B O 1
ATOM 4414 N N . SER B 1 84 ? -9.969 20.484 23.312 1 92.25 84 SER B N 1
ATOM 4415 C CA . SER B 1 84 ? -10.32 19.844 22.062 1 92.25 84 SER B CA 1
ATOM 4416 C C . SER B 1 84 ? -9.125 19.781 21.109 1 92.25 84 SER B C 1
ATOM 4418 O O . SER B 1 84 ? -8.914 18.781 20.422 1 92.25 84 SER B O 1
ATOM 4420 N N . ALA B 1 85 ? -8.375 20.828 21.109 1 91.75 85 ALA B N 1
ATOM 4421 C CA . ALA B 1 85 ? -7.191 20.875 20.25 1 91.75 85 ALA B CA 1
ATOM 4422 C C . ALA B 1 85 ? -6.18 19.812 20.656 1 91.75 85 ALA B C 1
ATOM 4424 O O . ALA B 1 85 ? -5.629 19.125 19.781 1 91.75 85 ALA B O 1
ATOM 4425 N N . LEU B 1 86 ? -6.051 19.641 21.938 1 93.5 86 LEU B N 1
ATOM 4426 C CA . LEU B 1 86 ? -5.121 18.641 22.438 1 93.5 86 LEU B CA 1
ATOM 4427 C C . LEU B 1 86 ? -5.602 17.234 22.078 1 93.5 86 LEU B C 1
ATOM 4429 O O . LEU B 1 86 ? -4.801 16.375 21.719 1 93.5 86 LEU B O 1
ATOM 4433 N N . GLY B 1 87 ? -6.852 17.047 22.219 1 96 87 GLY B N 1
ATOM 4434 C CA . GLY B 1 87 ? -7.422 15.766 21.844 1 96 87 GLY B CA 1
ATOM 4435 C C . GLY B 1 87 ? -7.215 15.43 20.375 1 96 87 GLY B C 1
ATOM 4436 O O . GLY B 1 87 ? -6.762 14.336 20.047 1 96 87 GLY B O 1
ATOM 4437 N N . TRP B 1 88 ? -7.523 16.359 19.516 1 96.31 88 TRP B N 1
ATOM 4438 C CA . TRP B 1 88 ? -7.332 16.156 18.078 1 96.31 88 TRP B CA 1
ATOM 4439 C C . TRP B 1 88 ? -5.863 15.93 17.75 1 96.31 88 TRP B C 1
ATOM 4441 O O . TRP B 1 88 ? -5.527 15.109 16.891 1 96.31 88 TRP B O 1
ATOM 4451 N N . GLN B 1 89 ? -5.055 16.625 18.422 1 94.88 89 GLN B N 1
ATOM 4452 C CA . GLN B 1 89 ? -3.621 16.469 18.203 1 94.88 89 GLN B CA 1
ATOM 4453 C C . GLN B 1 89 ? -3.174 15.047 18.578 1 94.88 89 GLN B C 1
ATOM 4455 O O . GLN B 1 89 ? -2.434 14.414 17.812 1 94.88 89 GLN B O 1
ATOM 4460 N N . ALA B 1 90 ? -3.596 14.617 19.672 1 96.56 90 ALA B N 1
ATOM 4461 C CA . ALA B 1 90 ? -3.244 13.273 20.109 1 96.56 90 ALA B CA 1
ATOM 4462 C C . ALA B 1 90 ? -3.762 12.219 19.125 1 96.56 90 ALA B C 1
ATOM 4464 O O . ALA B 1 90 ? -3.047 11.273 18.781 1 96.56 90 ALA B O 1
ATOM 4465 N N . LEU B 1 91 ? -4.957 12.406 18.672 1 97.19 91 LEU B N 1
ATOM 4466 C CA . LEU B 1 91 ? -5.543 11.484 17.703 1 97.19 91 LEU B CA 1
ATOM 4467 C C . LEU B 1 91 ? -4.75 11.484 16.406 1 97.19 91 LEU B C 1
ATOM 4469 O O . LEU B 1 91 ? -4.426 10.422 15.867 1 97.19 91 LEU B O 1
ATOM 4473 N N . ALA B 1 92 ? -4.434 12.641 15.891 1 95.88 92 ALA B N 1
ATOM 4474 C CA . ALA B 1 92 ? -3.707 12.758 14.625 1 95.88 92 ALA B CA 1
ATOM 4475 C C . ALA B 1 92 ? -2.357 12.047 14.703 1 95.88 92 ALA B C 1
ATOM 4477 O O . ALA B 1 92 ? -1.988 11.297 13.797 1 95.88 92 ALA B O 1
ATOM 4478 N N . VAL B 1 93 ? -1.7 12.203 15.789 1 94.62 93 VAL B N 1
ATOM 4479 C CA . VAL B 1 93 ? -0.376 11.617 15.977 1 94.62 93 VAL B CA 1
ATOM 4480 C C . VAL B 1 93 ? -0.497 10.102 16.109 1 94.62 93 VAL B C 1
ATOM 4482 O O . VAL B 1 93 ? 0.309 9.352 15.555 1 94.62 93 VAL B O 1
ATOM 4485 N N . ALA B 1 94 ? -1.455 9.68 16.844 1 95.94 94 ALA B N 1
ATOM 4486 C CA . ALA B 1 94 ? -1.664 8.25 17.031 1 95.94 94 ALA B CA 1
ATOM 4487 C C . ALA B 1 94 ? -2.006 7.562 15.711 1 95.94 94 ALA B C 1
ATOM 4489 O O . ALA B 1 94 ? -1.48 6.492 15.406 1 95.94 94 ALA B O 1
ATOM 4490 N N . ILE B 1 95 ? -2.859 8.172 14.953 1 95.94 95 ILE B N 1
ATOM 4491 C CA . ILE B 1 95 ? -3.281 7.605 13.68 1 95.94 95 ILE B CA 1
ATOM 4492 C C . ILE B 1 95 ? -2.09 7.547 12.727 1 95.94 95 ILE B C 1
ATOM 4494 O O . ILE B 1 95 ? -1.893 6.547 12.031 1 95.94 95 ILE B O 1
ATOM 4498 N N . ALA B 1 96 ? -1.317 8.562 12.727 1 94.06 96 ALA B N 1
ATOM 4499 C CA . ALA B 1 96 ? -0.119 8.57 11.891 1 94.06 96 ALA B CA 1
ATOM 4500 C C . ALA B 1 96 ? 0.824 7.434 12.273 1 94.06 96 ALA B C 1
ATOM 4502 O O . ALA B 1 96 ? 1.436 6.809 11.398 1 94.06 96 ALA B O 1
ATOM 4503 N N . ALA B 1 97 ? 0.953 7.203 13.523 1 92.5 97 ALA B N 1
ATOM 4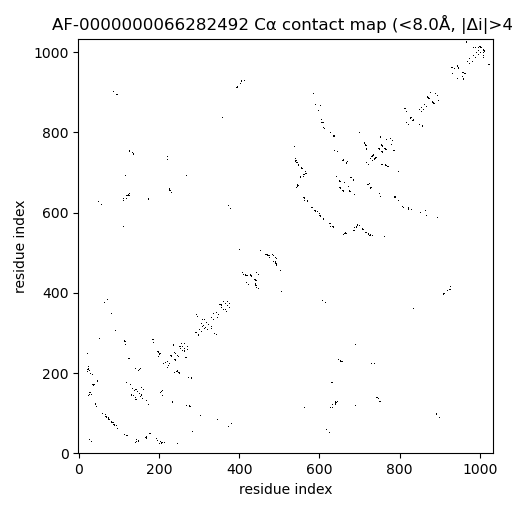504 C CA . ALA B 1 97 ? 1.805 6.113 13.992 1 92.5 97 ALA B CA 1
ATOM 4505 C C . ALA B 1 97 ? 1.272 4.762 13.523 1 92.5 97 ALA B C 1
ATOM 4507 O O . ALA B 1 97 ? 2.047 3.879 13.148 1 92.5 97 ALA B O 1
ATOM 4508 N N . ASP B 1 98 ? -0.003 4.637 13.516 1 93 98 ASP B N 1
ATOM 4509 C CA . ASP B 1 98 ? -0.614 3.406 13.023 1 93 98 ASP B CA 1
ATOM 4510 C C . ASP B 1 98 ? -0.368 3.236 11.523 1 93 98 ASP B C 1
ATOM 4512 O O . ASP B 1 98 ? -0.118 2.125 11.055 1 93 98 ASP B O 1
ATOM 4516 N N . ILE B 1 99 ? -0.512 4.305 10.828 1 91.88 99 ILE B N 1
ATOM 4517 C CA . ILE B 1 99 ? -0.226 4.281 9.398 1 91.88 99 ILE B CA 1
ATOM 4518 C C . ILE B 1 99 ? 1.201 3.787 9.172 1 91.88 99 ILE B C 1
ATOM 4520 O O . ILE B 1 99 ? 1.435 2.912 8.336 1 91.88 99 ILE B O 1
ATOM 4524 N N . GLY B 1 100 ? 2.131 4.328 9.969 1 87.44 100 GLY B N 1
ATOM 4525 C CA . GLY B 1 100 ? 3.516 3.902 9.852 1 87.44 100 GLY B CA 1
ATOM 4526 C C . GLY B 1 100 ? 3.707 2.418 10.109 1 87.44 100 GLY B C 1
ATOM 4527 O O . GLY B 1 100 ? 4.43 1.744 9.375 1 87.44 100 GLY B O 1
ATOM 4528 N N . SER B 1 101 ? 3.041 1.908 11.039 1 86.62 101 SER B N 1
ATOM 4529 C CA . SER B 1 101 ? 3.133 0.492 11.383 1 86.62 101 SER B CA 1
ATOM 4530 C C . SER B 1 101 ? 2.568 -0.384 10.273 1 86.62 101 SER B C 1
ATOM 4532 O O . SER B 1 101 ? 3.15 -1.414 9.93 1 86.62 101 SER B O 1
ATOM 4534 N N . LEU B 1 102 ? 1.483 -0 9.742 1 86.69 102 LEU B N 1
ATOM 4535 C CA . LEU B 1 102 ? 0.831 -0.772 8.688 1 86.69 102 LEU B CA 1
ATOM 4536 C C . LEU B 1 102 ? 1.655 -0.748 7.406 1 86.69 102 LEU B C 1
ATOM 4538 O O . LEU B 1 102 ? 1.748 -1.758 6.703 1 86.69 102 LEU B O 1
ATOM 4542 N N . GLN B 1 103 ? 2.221 0.369 7.148 1 84.12 103 GLN B N 1
ATOM 4543 C CA . GLN B 1 103 ? 3.045 0.489 5.949 1 84.12 103 GLN B CA 1
ATOM 4544 C C . GLN B 1 103 ? 4.273 -0.411 6.039 1 84.12 103 GLN B C 1
ATOM 4546 O O . GLN B 1 103 ? 4.688 -1.007 5.039 1 84.12 103 GLN B O 1
ATOM 4551 N N . SER B 1 104 ? 4.816 -0.552 7.156 1 79.12 104 SER B N 1
ATOM 4552 C CA . SER B 1 104 ? 6 -1.384 7.352 1 79.12 104 SER B CA 1
ATOM 4553 C C . SER B 1 104 ? 5.68 -2.859 7.137 1 79.12 104 SER B C 1
ATOM 4555 O O . SER B 1 104 ? 6.527 -3.623 6.672 1 79.12 104 SER B O 1
ATOM 4557 N N . LEU B 1 105 ? 4.516 -3.201 7.391 1 83.25 105 LEU B N 1
ATOM 4558 C CA . LEU B 1 105 ? 4.113 -4.598 7.273 1 83.25 105 LEU B CA 1
ATOM 4559 C C . LEU B 1 105 ? 3.646 -4.91 5.855 1 83.25 105 LEU B C 1
ATOM 4561 O O . LEU B 1 105 ? 3.516 -6.082 5.484 1 83.25 105 LEU B O 1
ATOM 4565 N N . GLN B 1 106 ? 3.381 -3.895 5.117 1 83.5 106 GLN B N 1
ATOM 4566 C CA . GLN B 1 106 ? 2.783 -4.066 3.797 1 83.5 106 GLN B CA 1
ATOM 4567 C C . GLN B 1 106 ? 3.691 -4.879 2.883 1 83.5 106 GLN B C 1
ATOM 4569 O O . GLN B 1 106 ? 3.215 -5.699 2.094 1 83.5 106 GLN B O 1
ATOM 4574 N N . GLN B 1 107 ? 4.973 -4.711 2.982 1 79.31 107 GLN B N 1
ATOM 4575 C CA . GLN B 1 107 ? 5.91 -5.465 2.156 1 79.31 107 GLN B CA 1
ATOM 4576 C C . GLN B 1 107 ? 5.824 -6.961 2.457 1 79.31 107 GLN B C 1
ATOM 4578 O O . GLN B 1 107 ? 5.719 -7.777 1.542 1 79.31 107 GLN B O 1
ATOM 4583 N N . GLN B 1 108 ? 5.859 -7.211 3.676 1 84.12 108 GLN B N 1
ATOM 4584 C CA . GLN B 1 108 ? 5.785 -8.609 4.094 1 84.12 108 GLN B CA 1
ATOM 4585 C C . GLN B 1 108 ? 4.457 -9.234 3.672 1 84.12 108 GLN B C 1
ATOM 4587 O O . GLN B 1 108 ? 4.43 -10.367 3.184 1 84.12 108 GLN B O 1
ATOM 4592 N N . ARG B 1 109 ? 3.434 -8.555 3.803 1 88.19 109 ARG B N 1
ATOM 4593 C CA . ARG B 1 109 ? 2.113 -9.078 3.463 1 88.19 109 ARG B CA 1
ATOM 4594 C C . ARG B 1 109 ? 1.981 -9.297 1.96 1 88.19 109 ARG B C 1
ATOM 4596 O O . ARG B 1 109 ? 1.339 -10.25 1.521 1 88.19 109 ARG B O 1
ATOM 4603 N N . SER B 1 110 ? 2.525 -8.453 1.228 1 89.38 110 SER B N 1
ATOM 4604 C CA . SER B 1 110 ? 2.504 -8.609 -0.223 1 89.38 110 SER B CA 1
ATOM 4605 C C . SER B 1 110 ? 3.262 -9.859 -0.656 1 89.38 110 SER B C 1
ATOM 4607 O O . SER B 1 110 ? 2.787 -10.617 -1.506 1 89.38 110 SER B O 1
ATOM 4609 N N . GLU B 1 111 ? 4.383 -10.094 -0.029 1 90.38 111 GLU B N 1
ATOM 4610 C CA . GLU B 1 111 ? 5.176 -11.273 -0.336 1 90.38 111 GLU B CA 1
ATOM 4611 C C . GLU B 1 111 ? 4.434 -12.555 0.045 1 90.38 111 GLU B C 1
ATOM 4613 O O . GLU B 1 111 ? 4.41 -13.516 -0.721 1 90.38 111 GLU B O 1
ATOM 4618 N N . GLU B 1 112 ? 3.881 -12.469 1.15 1 91 112 GLU B N 1
ATOM 4619 C CA . GLU B 1 112 ? 3.131 -13.625 1.626 1 91 112 GLU B CA 1
ATOM 4620 C C . GLU B 1 112 ? 1.947 -13.93 0.714 1 91 112 GLU B C 1
ATOM 4622 O O . GLU B 1 112 ? 1.664 -15.094 0.423 1 91 112 GLU B O 1
ATOM 4627 N N . ALA B 1 113 ? 1.239 -12.891 0.341 1 92.56 113 ALA B N 1
ATOM 4628 C CA . ALA B 1 113 ? 0.085 -13.062 -0.539 1 92.56 113 ALA B CA 1
ATOM 4629 C C . ALA B 1 113 ? 0.501 -13.656 -1.881 1 92.56 113 ALA B C 1
ATOM 4631 O O . ALA B 1 113 ? -0.127 -14.602 -2.371 1 92.56 113 ALA B O 1
ATOM 4632 N N . ILE B 1 114 ? 1.584 -13.172 -2.439 1 95.44 114 ILE B N 1
ATOM 4633 C CA . ILE B 1 114 ? 2.07 -13.672 -3.723 1 95.44 114 ILE B CA 1
ATOM 4634 C C . ILE B 1 114 ? 2.551 -15.109 -3.566 1 95.44 114 ILE B C 1
ATOM 4636 O O . ILE B 1 114 ? 2.268 -15.961 -4.414 1 95.44 114 ILE B O 1
ATOM 4640 N N . ALA B 1 115 ? 3.234 -15.336 -2.486 1 95.12 115 ALA B N 1
ATOM 4641 C CA . ALA B 1 115 ? 3.73 -16.688 -2.23 1 95.12 115 ALA B CA 1
ATOM 4642 C C . ALA B 1 115 ? 2.58 -17.688 -2.125 1 95.12 115 ALA B C 1
ATOM 4644 O O . ALA B 1 115 ? 2.66 -18.797 -2.656 1 95.12 115 ALA B O 1
ATOM 4645 N N . ALA B 1 116 ? 1.575 -17.281 -1.457 1 93.44 116 ALA B N 1
ATOM 4646 C CA . ALA B 1 116 ? 0.426 -18.172 -1.286 1 93.44 116 ALA B CA 1
ATOM 4647 C C . ALA B 1 116 ? -0.252 -18.453 -2.625 1 93.44 116 ALA B C 1
ATOM 4649 O O . ALA B 1 116 ? -0.575 -19.609 -2.932 1 93.44 116 ALA B O 1
ATOM 4650 N N . ALA B 1 117 ? -0.466 -17.438 -3.404 1 95.31 117 ALA B N 1
ATOM 4651 C CA . ALA B 1 117 ? -1.075 -17.609 -4.719 1 95.31 117 ALA B CA 1
ATOM 4652 C C . ALA B 1 117 ? -0.207 -18.484 -5.617 1 95.31 117 ALA B C 1
ATOM 4654 O O . ALA B 1 117 ? -0.709 -19.406 -6.277 1 95.31 117 ALA B O 1
ATOM 4655 N N . ALA B 1 118 ? 1.087 -18.219 -5.562 1 96.94 118 ALA B N 1
ATOM 4656 C CA . ALA B 1 118 ? 2.035 -18.953 -6.391 1 96.94 118 ALA B CA 1
ATOM 4657 C C . ALA B 1 118 ? 2.07 -20.422 -6 1 96.94 118 ALA B C 1
ATOM 4659 O O . ALA B 1 118 ? 1.948 -21.312 -6.855 1 96.94 118 ALA B O 1
ATOM 4660 N N . ALA B 1 119 ? 2.191 -20.656 -4.777 1 95.56 119 ALA B N 1
ATOM 4661 C CA . ALA B 1 119 ? 2.305 -22.031 -4.301 1 95.56 119 ALA B CA 1
ATOM 4662 C C . ALA B 1 119 ? 1.016 -22.797 -4.555 1 95.56 119 ALA B C 1
ATOM 4664 O O . ALA B 1 119 ? 1.055 -23.969 -4.949 1 95.56 119 ALA B O 1
ATOM 4665 N N . ALA B 1 120 ? -0.086 -22.188 -4.297 1 94.38 120 ALA B N 1
ATOM 4666 C CA . ALA B 1 120 ? -1.374 -22.844 -4.504 1 94.38 120 ALA B CA 1
ATOM 4667 C C . ALA B 1 120 ? -1.571 -23.219 -5.973 1 94.38 120 ALA B C 1
ATOM 4669 O O . ALA B 1 120 ? -1.95 -24.344 -6.289 1 94.38 120 ALA B O 1
ATOM 4670 N N . GLU B 1 121 ? -1.271 -22.312 -6.828 1 97.31 121 GLU B N 1
ATOM 4671 C CA . GLU B 1 121 ? -1.511 -22.531 -8.25 1 97.31 121 GLU B CA 1
ATOM 4672 C C . GLU B 1 121 ? -0.476 -23.484 -8.844 1 97.31 121 GLU B C 1
ATOM 4674 O O . GLU B 1 121 ? -0.783 -24.266 -9.75 1 97.31 121 GLU B O 1
ATOM 4679 N N . PHE B 1 122 ? 0.756 -23.5 -8.305 1 97.25 122 PHE B N 1
ATOM 4680 C CA . PHE B 1 122 ? 1.752 -24.484 -8.719 1 97.25 122 PHE B CA 1
ATOM 4681 C C . PHE B 1 122 ? 1.288 -25.891 -8.383 1 97.25 122 PHE B C 1
ATOM 4683 O O . PHE B 1 122 ? 1.381 -26.797 -9.219 1 97.25 122 PHE B O 1
ATOM 4690 N N . ALA B 1 123 ? 0.785 -26.016 -7.227 1 95.06 123 ALA B N 1
ATOM 4691 C CA . ALA B 1 123 ? 0.251 -27.312 -6.812 1 95.06 123 ALA B CA 1
ATOM 4692 C C . ALA B 1 123 ? -0.979 -27.688 -7.633 1 95.06 123 ALA B C 1
ATOM 4694 O O . ALA B 1 123 ? -1.104 -28.828 -8.086 1 95.06 123 ALA B O 1
ATOM 4695 N N . ARG B 1 124 ? -1.841 -26.75 -7.785 1 95.75 124 ARG B N 1
ATOM 4696 C CA . ARG B 1 124 ? -3.043 -27 -8.578 1 95.75 124 ARG B CA 1
ATOM 4697 C C . ARG B 1 124 ? -2.686 -27.375 -10.016 1 95.75 124 ARG B C 1
ATOM 4699 O O . ARG B 1 124 ? -3.35 -28.203 -10.625 1 95.75 124 ARG B O 1
ATOM 4706 N N . GLY B 1 125 ? -1.656 -26.703 -10.523 1 97.19 125 GLY B N 1
ATOM 4707 C CA . GLY B 1 125 ? -1.193 -27.047 -11.859 1 97.19 125 GLY B CA 1
ATOM 4708 C C . GLY B 1 125 ? -0.787 -28.5 -11.992 1 97.19 125 GLY B C 1
ATOM 4709 O O . GLY B 1 125 ? -1.122 -29.156 -12.984 1 97.19 125 GLY B O 1
ATOM 4710 N N . HIS B 1 126 ? -0.1 -29.047 -11.023 1 95.81 126 HIS B N 1
ATOM 4711 C CA . HIS B 1 126 ? 0.247 -30.469 -11.008 1 95.81 126 HIS B CA 1
ATOM 4712 C C . HIS B 1 126 ? -1.003 -31.344 -11.047 1 95.81 126 HIS B C 1
ATOM 4714 O O . HIS B 1 126 ? -1.099 -32.25 -11.867 1 95.81 126 HIS B O 1
ATOM 4720 N N . ALA B 1 127 ? -1.87 -30.984 -10.211 1 94.31 127 ALA B N 1
ATOM 4721 C CA . ALA B 1 127 ? -3.102 -31.766 -10.117 1 94.31 127 ALA B CA 1
ATOM 4722 C C . ALA B 1 127 ? -3.92 -31.656 -11.398 1 94.31 127 ALA B C 1
ATOM 4724 O O . ALA B 1 127 ? -4.465 -32.656 -11.883 1 94.31 127 ALA B O 1
ATOM 4725 N N . ALA B 1 128 ? -4.027 -30.469 -11.867 1 96.12 128 ALA B N 1
ATOM 4726 C CA . ALA B 1 128 ? -4.805 -30.234 -13.078 1 96.12 128 ALA B CA 1
ATOM 4727 C C . ALA B 1 128 ? -4.238 -31.031 -14.258 1 96.12 128 ALA B C 1
ATOM 4729 O O . ALA B 1 128 ? -4.992 -31.609 -15.039 1 96.12 128 ALA B O 1
ATOM 4730 N N . GLU B 1 129 ? -2.934 -31.047 -14.383 1 95.31 129 GLU B N 1
ATOM 4731 C CA 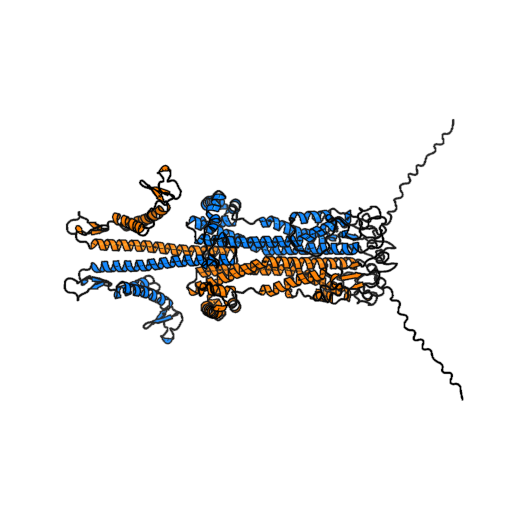. GLU B 1 129 ? -2.293 -31.828 -15.438 1 95.31 129 GLU B CA 1
ATOM 4732 C C . GLU B 1 129 ? -2.629 -33.312 -15.305 1 95.31 129 GLU B C 1
ATOM 4734 O O . GLU B 1 129 ? -2.994 -33.969 -16.281 1 95.31 129 GLU B O 1
ATOM 4739 N N . PHE B 1 130 ? -2.547 -33.812 -14.172 1 91.88 130 PHE B N 1
ATOM 4740 C CA . PHE B 1 130 ? -2.898 -35.219 -13.906 1 91.88 130 PHE B CA 1
ATOM 4741 C C . PHE B 1 130 ? -4.328 -35.5 -14.352 1 91.88 130 PHE B C 1
ATOM 4743 O O . PHE B 1 130 ? -4.574 -36.469 -15.078 1 91.88 130 PHE B O 1
ATOM 4750 N N . PHE B 1 131 ? -5.25 -34.688 -13.922 1 93.5 131 PHE B N 1
ATOM 4751 C CA . PHE B 1 131 ? -6.66 -34.906 -14.227 1 93.5 131 PHE B CA 1
ATOM 4752 C C . PHE B 1 131 ? -6.91 -34.812 -15.727 1 93.5 131 PHE B C 1
ATOM 4754 O O . PHE B 1 131 ? -7.676 -35.625 -16.266 1 93.5 131 PHE B O 1
ATOM 4761 N N . LYS B 1 132 ? -6.316 -33.875 -16.359 1 89.62 132 LYS B N 1
ATOM 4762 C CA . LYS B 1 132 ? -6.52 -33.75 -17.797 1 89.62 132 LYS B CA 1
ATOM 4763 C C . LYS B 1 132 ? -6.027 -34.969 -18.562 1 89.62 132 LYS B C 1
ATOM 4765 O O . LYS B 1 132 ? -6.711 -35.469 -19.453 1 89.62 132 LYS B O 1
ATOM 4770 N N . VAL B 1 133 ? -4.914 -35.438 -18.141 1 87.25 133 VAL B N 1
ATOM 4771 C CA . VAL B 1 133 ? -4.34 -36.625 -18.797 1 87.25 133 VAL B CA 1
ATOM 4772 C C . VAL B 1 133 ? -5.16 -37.875 -18.453 1 87.25 133 VAL B C 1
ATOM 4774 O O . VAL B 1 133 ? -5.57 -38.594 -19.344 1 87.25 133 VAL B O 1
ATOM 4777 N N . ALA B 1 134 ? -5.406 -38.031 -17.188 1 86.19 134 ALA B N 1
ATOM 4778 C CA . ALA B 1 134 ? -6.129 -39.219 -16.734 1 86.19 134 ALA B CA 1
ATOM 4779 C C . ALA B 1 134 ? -7.523 -39.281 -17.344 1 86.19 134 ALA B C 1
ATOM 4781 O O . ALA B 1 134 ? -8.008 -40.375 -17.688 1 86.19 134 ALA B O 1
ATOM 4782 N N . ALA B 1 135 ? -8.156 -38.188 -17.453 1 86.19 135 ALA B N 1
ATOM 4783 C CA . ALA B 1 135 ? -9.508 -38.156 -18.016 1 86.19 135 ALA B CA 1
ATOM 4784 C C . ALA B 1 135 ? -9.484 -38.438 -19.516 1 86.19 135 ALA B C 1
ATOM 4786 O O . ALA B 1 135 ? -10.461 -38.938 -20.062 1 86.19 135 ALA B O 1
ATOM 4787 N N . ALA B 1 136 ? -8.445 -38.094 -20.156 1 81.56 136 ALA B N 1
ATOM 4788 C CA . ALA B 1 136 ? -8.344 -38.281 -21.594 1 81.56 136 ALA B CA 1
ATOM 4789 C C . ALA B 1 136 ? -7.996 -39.719 -21.953 1 81.56 136 ALA B C 1
ATOM 4791 O O . ALA B 1 136 ? -8.258 -40.156 -23.078 1 81.56 136 ALA B O 1
ATOM 4792 N N . VAL B 1 137 ? -7.402 -40.406 -20.984 1 79.25 137 VAL B N 1
ATOM 4793 C CA . VAL B 1 137 ? -7.066 -41.812 -21.234 1 79.25 137 VAL B CA 1
ATOM 4794 C C . VAL B 1 137 ? -8.305 -42.688 -21.016 1 79.25 137 VAL B C 1
ATOM 4796 O O . VAL B 1 137 ? -8.508 -43.25 -19.938 1 79.25 137 VAL B O 1
ATOM 4799 N N . GLN B 1 138 ? -9.18 -42.594 -22.031 1 71.81 138 GLN B N 1
ATOM 4800 C CA . GLN B 1 138 ? -10.414 -43.375 -22 1 71.81 138 GLN B CA 1
ATOM 4801 C C . GLN B 1 138 ? -10.773 -43.906 -23.391 1 71.81 138 GLN B C 1
ATOM 4803 O O . GLN B 1 138 ? -10.516 -43.219 -24.391 1 71.81 138 GLN B O 1
ATOM 4808 N N . SER B 1 139 ? -11.062 -45.094 -23.484 1 61.94 139 SER B N 1
ATOM 4809 C CA . SER B 1 139 ? -11.484 -45.625 -24.766 1 61.94 139 SER B CA 1
ATOM 4810 C C . SER B 1 139 ? -12.938 -46.062 -24.734 1 61.94 139 SER B C 1
ATOM 4812 O O . SER B 1 139 ? -13.758 -45.594 -25.531 1 61.94 139 SER B O 1
ATOM 4814 N N . ALA B 1 140 ? -13.18 -47.438 -24.359 1 60.47 140 ALA B N 1
ATOM 4815 C CA . ALA B 1 140 ? -14.492 -48.062 -24.359 1 60.47 140 ALA B CA 1
ATOM 4816 C C . ALA B 1 140 ? -15.133 -48 -22.969 1 60.47 140 ALA B C 1
ATOM 4818 O O . ALA B 1 140 ? -14.516 -47.5 -22.016 1 60.47 140 ALA B O 1
ATOM 4819 N N . ALA B 1 141 ? -16.375 -48.406 -22.938 1 58.53 141 ALA B N 1
ATOM 4820 C CA . ALA B 1 141 ? -17.234 -48.281 -21.766 1 58.53 141 ALA B CA 1
ATOM 4821 C C . ALA B 1 141 ? -16.516 -48.719 -20.5 1 58.53 141 ALA B C 1
ATOM 4823 O O . ALA B 1 141 ? -16.734 -48.188 -19.422 1 58.53 141 ALA B O 1
ATOM 4824 N N . ASN B 1 142 ? -15.414 -49.625 -20.609 1 64.69 142 ASN B N 1
ATOM 4825 C CA . ASN B 1 142 ? -14.758 -50.094 -19.391 1 64.69 142 ASN B CA 1
ATOM 4826 C C . ASN B 1 142 ? -13.281 -49.719 -19.375 1 64.69 142 ASN B C 1
ATOM 4828 O O . ASN B 1 142 ? -12.5 -50.312 -18.609 1 64.69 142 ASN B O 1
ATOM 4832 N N . SER B 1 143 ? -12.938 -48.781 -20.141 1 73.44 143 SER B N 1
ATOM 4833 C CA . SER B 1 143 ? -11.539 -48.375 -20.172 1 73.44 143 SER B CA 1
ATOM 4834 C C . SER B 1 143 ? -11.383 -46.906 -19.781 1 73.44 143 SER B C 1
ATOM 4836 O O . SER B 1 143 ? -11.867 -46 -20.5 1 73.44 143 SER B O 1
ATOM 4838 N N . GLY B 1 144 ? -10.875 -46.625 -18.578 1 80.06 144 GLY B N 1
ATOM 4839 C CA . GLY B 1 144 ? -10.633 -45.312 -18.047 1 80.06 144 GLY B CA 1
ATOM 4840 C C . GLY B 1 144 ? -9.828 -45.312 -16.766 1 80.06 144 GLY B C 1
ATOM 4841 O O . GLY B 1 144 ? -9.711 -46.344 -16.109 1 80.06 144 GLY B O 1
ATOM 4842 N N . CYS B 1 145 ? -9.32 -44.219 -16.5 1 83.56 145 CYS B N 1
ATOM 4843 C CA . CYS B 1 145 ? -8.359 -44.219 -15.406 1 83.56 145 CYS B CA 1
ATOM 4844 C C . CYS B 1 145 ? -8.992 -43.656 -14.133 1 83.56 145 CYS B C 1
ATOM 4846 O O . CYS B 1 145 ? -8.391 -43.719 -13.055 1 83.56 145 CYS B O 1
ATOM 4848 N N . LEU B 1 146 ? -10.203 -43.094 -14.273 1 86.38 146 LEU B N 1
ATOM 4849 C CA . LEU B 1 146 ? -10.945 -42.594 -13.117 1 86.38 146 LEU B CA 1
ATOM 4850 C C . LEU B 1 146 ? -12.336 -43.219 -13.055 1 86.38 146 LEU B C 1
ATOM 4852 O O . LEU B 1 146 ? -13 -43.375 -14.094 1 86.38 146 LEU B O 1
ATOM 4856 N N . THR B 1 147 ? -12.75 -43.562 -11.898 1 85.44 147 THR B N 1
ATOM 4857 C CA . THR B 1 147 ? -14.07 -44.156 -11.75 1 85.44 147 THR B CA 1
ATOM 4858 C C . THR B 1 147 ? -14.844 -43.5 -10.609 1 85.44 147 THR B C 1
ATOM 4860 O O . THR B 1 147 ? -14.242 -42.938 -9.688 1 85.44 147 THR B O 1
ATOM 4863 N N . THR B 1 148 ? -16.172 -43.625 -10.703 1 86.81 148 THR B N 1
ATOM 4864 C CA . THR B 1 148 ? -17 -43.062 -9.648 1 86.81 148 THR B CA 1
ATOM 4865 C C . THR B 1 148 ? -17.141 -44.031 -8.492 1 86.81 148 THR B C 1
ATOM 4867 O O . THR B 1 148 ? -17.641 -43.688 -7.418 1 86.81 148 THR B O 1
ATOM 4870 N N . ASN B 1 149 ? -16.672 -45.188 -8.703 1 81.12 149 ASN B N 1
ATOM 4871 C CA . ASN B 1 149 ? -16.672 -46.188 -7.637 1 81.12 149 ASN B CA 1
ATOM 4872 C C . ASN B 1 149 ? -15.492 -45.969 -6.684 1 81.12 149 ASN B C 1
ATOM 4874 O O . ASN B 1 149 ? -14.477 -45.406 -7.059 1 81.12 149 ASN B O 1
ATOM 4878 N N . ASN B 1 150 ? -15.773 -46.469 -5.496 1 77.5 150 ASN B N 1
ATOM 4879 C CA . ASN B 1 150 ? -14.648 -46.438 -4.566 1 77.5 150 ASN B CA 1
ATOM 4880 C C . ASN B 1 150 ? -13.641 -47.562 -4.879 1 77.5 150 ASN B C 1
ATOM 4882 O O . ASN B 1 150 ? -13.953 -48.469 -5.621 1 77.5 150 ASN B O 1
ATOM 4886 N N . LYS B 1 151 ? -12.547 -47.344 -4.352 1 69.94 151 LYS B N 1
ATOM 4887 C CA . LYS B 1 151 ? -11.484 -48.344 -4.543 1 69.94 151 LYS B CA 1
ATOM 4888 C C . LYS B 1 151 ? -12.016 -49.75 -4.332 1 69.94 151 LYS B C 1
ATOM 4890 O O . LYS B 1 151 ? -12.82 -50 -3.426 1 69.94 151 LYS B O 1
ATOM 4895 N N . GLY B 1 152 ? -11.586 -50.531 -5.191 1 62.34 152 GLY B N 1
ATOM 4896 C CA . GLY B 1 152 ? -11.984 -51.906 -5.07 1 62.34 152 GLY B CA 1
ATOM 4897 C C . GLY B 1 152 ? -13.383 -52.188 -5.586 1 62.34 152 GLY B C 1
ATOM 4898 O O . GLY B 1 152 ? -13.844 -53.312 -5.586 1 62.34 152 GLY B O 1
ATOM 4899 N N . GLY B 1 153 ? -14.023 -51.156 -5.992 1 61.91 153 GLY B N 1
ATOM 4900 C CA . GLY B 1 153 ? -15.398 -51.312 -6.43 1 61.91 153 GLY B CA 1
ATOM 4901 C C . GLY B 1 153 ? -15.508 -51.938 -7.805 1 61.91 153 GLY B C 1
ATOM 4902 O O . GLY B 1 153 ? -14.5 -52.312 -8.406 1 61.91 153 GLY B O 1
ATOM 4903 N N . ALA B 1 154 ? -16.844 -52.281 -8.203 1 59.25 154 ALA B N 1
ATOM 4904 C CA . ALA B 1 154 ? -17.203 -53 -9.43 1 59.25 154 ALA B CA 1
ATOM 4905 C C . ALA B 1 154 ? -16.672 -52.25 -10.664 1 59.25 154 ALA B C 1
ATOM 4907 O O . ALA B 1 154 ? -16.438 -51.031 -10.609 1 59.25 154 ALA B O 1
ATOM 4908 N N . ALA B 1 155 ? -16.484 -53.094 -11.648 1 57.25 155 ALA B N 1
ATOM 4909 C CA . ALA B 1 155 ? -16.156 -52.625 -12.992 1 57.25 155 ALA B CA 1
ATOM 4910 C C . ALA B 1 155 ? -17.328 -51.844 -13.609 1 57.25 155 ALA B C 1
ATOM 4912 O O . ALA B 1 155 ? -18.484 -52.125 -13.281 1 57.25 155 ALA B O 1
ATOM 4913 N N . GLY B 1 156 ? -17.422 -50.688 -14.297 1 60.66 156 GLY B N 1
ATOM 4914 C CA . GLY B 1 156 ? -18.438 -50.062 -15.141 1 60.66 156 GLY B CA 1
ATOM 4915 C C . GLY B 1 156 ? -18.766 -48.656 -14.727 1 60.66 156 GLY B C 1
ATOM 4916 O O . GLY B 1 156 ? -19.562 -47.969 -15.391 1 60.66 156 GLY B O 1
ATOM 4917 N N . SER B 1 157 ? -17.922 -47.938 -14.273 1 79 157 SER B N 1
ATOM 4918 C CA . SER B 1 157 ? -18.281 -46.594 -13.867 1 79 157 SER B CA 1
ATOM 4919 C C . SER B 1 157 ? -17.125 -45.625 -14.102 1 79 157 SER B C 1
ATOM 4921 O O . SER B 1 157 ? -16.891 -44.719 -13.281 1 79 157 SER B O 1
ATOM 4923 N N . VAL B 1 158 ? -16.609 -45.812 -15.211 1 80.19 158 VAL B N 1
ATOM 4924 C CA . VAL B 1 158 ? -15.492 -44.938 -15.594 1 80.19 158 VAL B CA 1
ATOM 4925 C C . VAL B 1 158 ? -16.016 -43.531 -15.891 1 80.19 158 VAL B C 1
ATOM 4927 O O . VAL B 1 158 ? -17.094 -43.375 -16.469 1 80.19 158 VAL B O 1
ATOM 4930 N N . ILE B 1 159 ? -15.336 -42.531 -15.406 1 81.12 159 ILE B N 1
ATOM 4931 C CA . ILE B 1 159 ? -15.695 -41.125 -15.609 1 81.12 159 ILE B CA 1
ATOM 4932 C C . ILE B 1 159 ? -15.398 -40.719 -17.047 1 81.12 159 ILE B C 1
ATOM 4934 O O . ILE B 1 159 ? -14.242 -40.75 -17.484 1 81.12 159 ILE B O 1
ATOM 4938 N N . ASN B 1 160 ? -16.578 -40.375 -17.703 1 73.88 160 ASN B N 1
ATOM 4939 C CA . ASN B 1 160 ? -16.469 -39.844 -19.062 1 73.88 160 ASN B CA 1
ATOM 4940 C C . ASN B 1 160 ? -16.484 -38.312 -19.078 1 73.88 160 ASN B C 1
ATOM 4942 O O . ASN B 1 160 ? -17.516 -37.688 -19.391 1 73.88 160 ASN B O 1
ATOM 4946 N N . GLY B 1 161 ? -15.516 -37.75 -18.578 1 79.44 161 GLY B N 1
ATOM 4947 C CA . GLY B 1 161 ? -15.453 -36.281 -18.484 1 79.44 161 GLY B CA 1
ATOM 4948 C C . GLY B 1 161 ? -15.914 -35.75 -17.141 1 79.44 161 GLY B C 1
ATOM 4949 O O . GLY B 1 161 ? -16.812 -36.312 -16.516 1 79.44 161 GLY B O 1
ATOM 4950 N N . PHE B 1 162 ? -15.508 -34.625 -16.812 1 88.25 162 PHE B N 1
ATOM 4951 C CA . PHE B 1 162 ? -15.742 -34.094 -15.477 1 88.25 162 PHE B CA 1
ATOM 4952 C C . PHE B 1 162 ? -17.094 -33.406 -15.391 1 88.25 162 PHE B C 1
ATOM 4954 O O . PHE B 1 162 ? -17.609 -33.188 -14.297 1 88.25 162 PHE B O 1
ATOM 4961 N N . SER B 1 163 ? -17.625 -33 -16.547 1 84.69 163 SER B N 1
ATOM 4962 C CA . SER B 1 163 ? -18.922 -32.312 -16.562 1 84.69 163 SER B CA 1
ATOM 4963 C C . SER B 1 163 ? -20.031 -33.219 -16.078 1 84.69 163 SER B C 1
ATOM 4965 O O . SER B 1 163 ? -21.125 -32.75 -15.734 1 84.69 163 SER B O 1
ATOM 4967 N N . THR B 1 164 ? -19.797 -34.531 -16.062 1 84.81 164 THR B N 1
ATOM 4968 C CA . THR B 1 164 ? -20.797 -35.5 -15.625 1 84.81 164 THR B CA 1
ATOM 4969 C C . THR B 1 164 ? -20.828 -35.594 -14.102 1 84.81 164 THR B C 1
ATOM 4971 O O . THR B 1 164 ? -21.75 -36.156 -13.531 1 84.81 164 THR B O 1
ATOM 4974 N N . LEU B 1 165 ? -19.859 -35.062 -13.508 1 90.31 165 LEU B N 1
ATOM 4975 C CA . LEU B 1 165 ? -19.766 -35.094 -12.055 1 90.31 165 LEU B CA 1
ATOM 4976 C C . LEU B 1 165 ? -20.562 -33.938 -11.445 1 90.31 165 LEU B C 1
ATOM 4978 O O . LEU B 1 165 ? -20.828 -32.938 -12.117 1 90.31 165 LEU B O 1
ATOM 4982 N N . GLY B 1 166 ? -20.953 -34.156 -10.195 1 89 166 GLY B N 1
ATOM 4983 C CA . GLY B 1 166 ? -21.516 -33.031 -9.461 1 89 166 GLY B CA 1
ATOM 4984 C C . GLY B 1 166 ? -20.531 -31.875 -9.289 1 89 166 GLY B C 1
ATOM 4985 O O . GLY B 1 166 ? -19.328 -32.094 -9.211 1 89 166 GLY B O 1
ATOM 4986 N N . THR B 1 167 ? -21.078 -30.797 -9.172 1 87.81 167 THR B N 1
ATOM 4987 C CA . THR B 1 167 ? -20.266 -29.578 -9.094 1 87.81 167 THR B CA 1
ATOM 4988 C C . THR B 1 167 ? -19.25 -29.688 -7.949 1 87.81 167 THR B C 1
ATOM 4990 O O . THR B 1 167 ? -18.094 -29.266 -8.094 1 87.81 167 THR B O 1
ATOM 4993 N N . ALA B 1 168 ? -19.625 -30.281 -6.898 1 85.25 168 ALA B N 1
ATOM 4994 C CA . ALA B 1 168 ? -18.766 -30.391 -5.727 1 85.25 168 ALA B CA 1
ATOM 4995 C C . ALA B 1 168 ? -17.656 -31.422 -5.949 1 85.25 168 ALA B C 1
ATOM 4997 O O . ALA B 1 168 ? -16.688 -31.469 -5.203 1 85.25 168 ALA B O 1
ATOM 4998 N N . GLU B 1 169 ? -17.828 -32.188 -6.984 1 89.81 169 GLU B N 1
ATOM 4999 C CA . GLU B 1 169 ? -16.891 -33.281 -7.246 1 89.81 169 GLU B CA 1
ATOM 5000 C C . GLU B 1 169 ? -15.969 -32.938 -8.414 1 89.81 169 GLU B C 1
ATOM 5002 O O . GLU B 1 169 ? -15.008 -33.656 -8.688 1 89.81 169 GLU B O 1
ATOM 5007 N N . GLN B 1 170 ? -16.25 -31.828 -9.062 1 92.19 170 GLN B N 1
ATOM 5008 C CA . GLN B 1 170 ? -15.477 -31.469 -10.242 1 92.19 170 GLN B CA 1
ATOM 5009 C C . GLN B 1 170 ? -14.148 -30.844 -9.852 1 92.19 170 GLN B C 1
ATOM 5011 O O . GLN B 1 170 ? -14.109 -29.906 -9.047 1 92.19 170 GLN B O 1
ATOM 5016 N N . PRO B 1 171 ? -13.039 -31.375 -10.328 1 94.38 171 PRO B N 1
ATOM 5017 C CA . PRO B 1 171 ? -11.766 -30.688 -10.094 1 94.38 171 PRO B CA 1
ATOM 5018 C C . PRO B 1 171 ? -11.695 -29.328 -10.789 1 94.38 171 PRO B C 1
ATOM 5020 O O . PRO B 1 171 ? -12.195 -29.172 -11.906 1 94.38 171 PRO B O 1
ATOM 5023 N N . ALA B 1 172 ? -11.156 -28.344 -10.141 1 92.62 172 ALA B N 1
ATOM 5024 C CA . ALA B 1 172 ? -10.953 -27.016 -10.719 1 92.62 172 ALA B CA 1
ATOM 5025 C C . ALA B 1 172 ? -9.688 -26.984 -11.562 1 92.62 172 ALA B C 1
ATOM 5027 O O . ALA B 1 172 ? -8.625 -26.562 -11.086 1 92.62 172 ALA B O 1
ATOM 5028 N N . ILE B 1 173 ? -9.797 -27.328 -12.82 1 93.5 173 ILE B N 1
ATOM 5029 C CA . ILE B 1 173 ? -8.617 -27.484 -13.664 1 93.5 173 ILE B CA 1
ATOM 5030 C C . ILE B 1 173 ? -8.586 -26.391 -14.727 1 93.5 173 ILE B C 1
ATOM 5032 O O . ILE B 1 173 ? -7.785 -26.453 -15.664 1 93.5 173 ILE B O 1
ATOM 5036 N N . GLY B 1 174 ? -9.477 -25.375 -14.555 1 88.31 174 GLY B N 1
ATOM 5037 C CA . GLY B 1 174 ? -9.562 -24.266 -15.5 1 88.31 174 GLY B CA 1
ATOM 5038 C C . GLY B 1 174 ? -8.602 -23.141 -15.188 1 88.31 174 GLY B C 1
ATOM 5039 O O . GLY B 1 174 ? -7.672 -23.312 -14.398 1 88.31 174 GLY B O 1
ATOM 5040 N N . ALA B 1 175 ? -8.875 -22.062 -15.805 1 87.69 175 ALA B N 1
ATOM 5041 C CA . ALA B 1 175 ? -8.016 -20.875 -15.734 1 87.69 175 ALA B CA 1
ATOM 5042 C C . ALA B 1 175 ? -7.941 -20.328 -14.312 1 87.69 175 ALA B C 1
ATOM 5044 O O . ALA B 1 175 ? -8.836 -20.562 -13.508 1 87.69 175 ALA B O 1
ATOM 5045 N N . THR B 1 176 ? -6.809 -19.672 -14.094 1 93.06 176 THR B N 1
ATOM 5046 C CA . THR B 1 176 ? -6.656 -19 -12.805 1 93.06 176 THR B CA 1
ATOM 5047 C C . THR B 1 176 ? -7.543 -17.766 -12.727 1 93.06 176 THR B C 1
ATOM 5049 O O . THR B 1 176 ? -7.93 -17.219 -13.758 1 93.06 176 THR B O 1
ATOM 5052 N N . SER B 1 177 ? -7.906 -17.453 -11.469 1 89.81 177 SER B N 1
ATOM 5053 C CA . SER B 1 177 ? -8.727 -16.266 -11.25 1 89.81 177 SER B CA 1
ATOM 5054 C C . SER B 1 177 ? -8.367 -15.57 -9.945 1 89.81 177 SER B C 1
ATOM 5056 O O . SER B 1 177 ? -8.055 -16.234 -8.953 1 89.81 177 SER B O 1
ATOM 5058 N N . THR B 1 178 ? -8.367 -14.273 -10.078 1 87.75 178 THR B N 1
ATOM 5059 C CA . THR B 1 178 ? -8.172 -13.508 -8.852 1 87.75 178 THR B CA 1
ATOM 5060 C C . THR B 1 178 ? -9.484 -12.906 -8.375 1 87.75 178 THR B C 1
ATOM 5062 O O . THR B 1 178 ? -9.5 -12.078 -7.457 1 87.75 178 THR B O 1
ATOM 5065 N N . ALA B 1 179 ? -10.523 -13.273 -9.078 1 80.19 179 ALA B N 1
ATOM 5066 C CA . ALA B 1 179 ? -11.828 -12.789 -8.625 1 80.19 179 ALA B CA 1
ATOM 5067 C C . ALA B 1 179 ? -12.117 -13.25 -7.199 1 80.19 179 ALA B C 1
ATOM 5069 O O . ALA B 1 179 ? -11.883 -14.406 -6.855 1 80.19 179 ALA B O 1
ATOM 5070 N N . HIS B 1 180 ? -12.352 -12.242 -6.305 1 65 180 HIS B N 1
ATOM 5071 C CA . HIS B 1 180 ? -12.547 -12.492 -4.883 1 65 180 HIS B CA 1
ATOM 5072 C C . HIS B 1 180 ? -13.766 -13.383 -4.641 1 65 180 HIS B C 1
ATOM 5074 O O . HIS B 1 180 ? -14.836 -13.141 -5.203 1 65 180 HIS B O 1
ATOM 5080 N N . VAL B 1 181 ? -13.445 -14.492 -4.117 1 64.56 181 VAL B N 1
ATOM 5081 C CA . VAL B 1 181 ? -14.547 -15.375 -3.768 1 64.56 181 VAL B CA 1
ATOM 5082 C C . VAL B 1 181 ? -15.047 -15.055 -2.361 1 64.56 181 VAL B C 1
ATOM 5084 O O . VAL B 1 181 ? -14.281 -14.57 -1.521 1 64.56 181 VAL B O 1
ATOM 5087 N N . GLY B 1 182 ? -16.266 -14.602 -2.238 1 58.75 182 GLY B N 1
ATOM 5088 C CA . GLY B 1 182 ? -16.969 -14.203 -1.032 1 58.75 182 GLY B CA 1
ATOM 5089 C C . GLY B 1 182 ? -16.516 -14.953 0.204 1 58.75 182 GLY B C 1
ATOM 5090 O O . GLY B 1 182 ? -16.875 -14.594 1.324 1 58.75 182 GLY B O 1
ATOM 5091 N N . ASP B 1 183 ? -15.805 -15.969 0.092 1 57.91 183 ASP B N 1
ATOM 5092 C CA . ASP B 1 183 ? -15.508 -16.75 1.286 1 57.91 183 ASP B CA 1
ATOM 5093 C C . ASP B 1 183 ? -14.406 -16.109 2.115 1 57.91 183 ASP B C 1
ATOM 5095 O O . ASP B 1 183 ? -13.5 -15.469 1.567 1 57.91 183 ASP B O 1
ATOM 5099 N N . ASP B 1 184 ? -14.656 -16.188 3.422 1 57.31 184 ASP B N 1
ATOM 5100 C CA . ASP B 1 184 ? -13.734 -15.695 4.445 1 57.31 184 ASP B CA 1
ATOM 5101 C C . ASP B 1 184 ? -12.359 -16.344 4.305 1 57.31 184 ASP B C 1
ATOM 5103 O O . ASP B 1 184 ? -12.25 -17.562 4.164 1 57.31 184 ASP B O 1
ATOM 5107 N N . ILE B 1 185 ? -11.359 -15.531 4.043 1 58.19 185 ILE B N 1
ATOM 5108 C CA . ILE B 1 185 ? -9.969 -15.961 3.992 1 58.19 185 ILE B CA 1
ATOM 5109 C C . ILE B 1 185 ? -9.703 -16.984 5.098 1 58.19 185 ILE B C 1
ATOM 5111 O O . ILE B 1 185 ? -8.867 -17.875 4.938 1 58.19 185 ILE B O 1
ATOM 5115 N N . THR B 1 186 ? -10.469 -16.734 6.129 1 56.59 186 THR B N 1
ATOM 5116 C CA . THR B 1 186 ? -10.266 -17.641 7.262 1 56.59 186 THR B CA 1
ATOM 5117 C C . THR B 1 186 ? -10.68 -19.062 6.906 1 56.59 186 THR B C 1
ATOM 5119 O O . THR B 1 186 ? -10.25 -20.016 7.551 1 56.59 186 THR B O 1
ATOM 5122 N N . ALA B 1 187 ? -11.445 -19.031 5.855 1 52.66 187 ALA B N 1
ATOM 5123 C CA . ALA B 1 187 ? -11.906 -20.344 5.426 1 52.66 187 ALA B CA 1
ATOM 5124 C C . ALA B 1 187 ? -10.891 -21.016 4.512 1 52.66 187 ALA B C 1
ATOM 5126 O O . ALA B 1 187 ? -11.125 -22.109 4.012 1 52.66 187 ALA B O 1
ATOM 5127 N N . ILE B 1 188 ? -10.125 -20.188 3.926 1 53.66 188 ILE B N 1
ATOM 5128 C CA . ILE B 1 188 ? -9.07 -20.875 3.195 1 53.66 188 ILE B CA 1
ATOM 5129 C C . ILE B 1 188 ? -8.68 -22.156 3.939 1 53.66 188 ILE B C 1
ATOM 5131 O O . ILE B 1 188 ? -8.055 -22.094 5 1 53.66 188 ILE B O 1
ATOM 5135 N N . THR B 1 189 ? -9.781 -22.859 4.121 1 51.06 189 THR B N 1
ATOM 5136 C CA . THR B 1 189 ? -9.797 -24.062 4.93 1 51.06 189 THR B CA 1
ATOM 5137 C C . THR B 1 189 ? -8.75 -25.062 4.434 1 51.06 189 THR B C 1
ATOM 5139 O O . THR B 1 189 ? -8.344 -25.016 3.271 1 51.06 189 THR B O 1
ATOM 5142 N N . THR B 1 190 ? -8.078 -25.547 5.344 1 54.84 190 THR B N 1
ATOM 5143 C CA . THR B 1 190 ? -7.32 -26.781 5.434 1 54.84 190 THR B CA 1
ATOM 5144 C C . THR B 1 190 ? -8.141 -27.953 4.902 1 54.84 190 THR B C 1
ATOM 5146 O O . THR B 1 190 ? -7.672 -29.094 4.895 1 54.84 190 THR B O 1
ATOM 5149 N N . THR B 1 191 ? -9.328 -27.484 4.402 1 55.75 191 THR B N 1
ATOM 5150 C CA . THR B 1 191 ? -10.164 -28.641 4.094 1 55.75 191 THR B CA 1
ATOM 5151 C C . THR B 1 191 ? -9.594 -29.422 2.916 1 55.75 191 THR B C 1
ATOM 5153 O O . THR B 1 191 ? -9.461 -30.656 2.986 1 55.75 191 THR B O 1
ATOM 5156 N N . GLY B 1 192 ? -9.344 -28.609 1.852 1 60.62 192 GLY B N 1
ATOM 5157 C CA . GLY B 1 192 ? -8.773 -29.359 0.744 1 60.62 192 GLY B CA 1
ATOM 5158 C C . GLY B 1 192 ? -7.48 -30.078 1.107 1 60.62 192 GLY B C 1
ATOM 5159 O O . GLY B 1 192 ? -7.227 -31.188 0.649 1 60.62 192 GLY B O 1
ATOM 5160 N N . PHE B 1 193 ? -6.848 -29.406 2.023 1 67.69 193 PHE B N 1
ATOM 5161 C CA . PHE B 1 193 ? -5.586 -30 2.443 1 67.69 193 PHE B CA 1
ATOM 5162 C C . PHE B 1 193 ? -5.824 -31.156 3.406 1 67.69 193 PHE B C 1
ATOM 5164 O O . PHE B 1 193 ? -5.133 -32.188 3.346 1 67.69 193 PHE B O 1
ATOM 5171 N N . SER B 1 194 ? -6.93 -31 4.105 1 66.12 194 SER B N 1
ATOM 5172 C CA . SER B 1 194 ? -7.258 -32.062 5.062 1 66.12 194 SER B CA 1
ATOM 5173 C C . SER B 1 194 ? -7.727 -33.312 4.352 1 66.12 194 SER B C 1
ATOM 5175 O O . SER B 1 194 ? -7.383 -34.438 4.762 1 66.12 194 SER B O 1
ATOM 5177 N N . ASP B 1 195 ? -8.461 -33.094 3.312 1 69.38 195 ASP B N 1
ATOM 5178 C CA . ASP B 1 195 ? -8.93 -34.25 2.551 1 69.38 195 ASP B CA 1
ATOM 5179 C C . ASP B 1 195 ? -7.77 -35 1.894 1 69.38 195 ASP B C 1
ATOM 5181 O O . ASP B 1 195 ? -7.766 -36.219 1.829 1 69.38 195 ASP B O 1
ATOM 5185 N N . LEU B 1 196 ? -6.84 -34.25 1.448 1 71.94 196 LEU B N 1
ATOM 5186 C CA . LEU B 1 196 ? -5.668 -34.844 0.818 1 71.94 196 LEU B CA 1
AT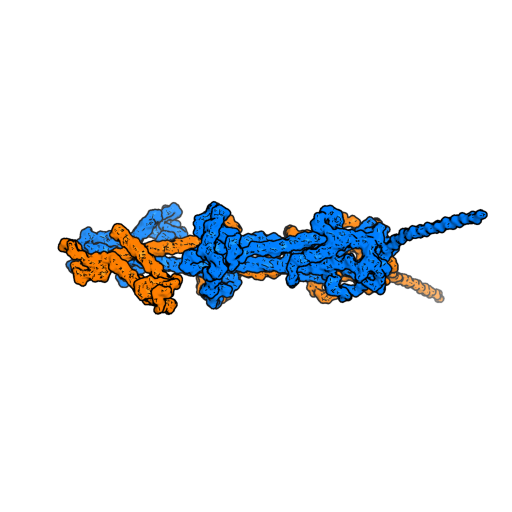OM 5187 C C . 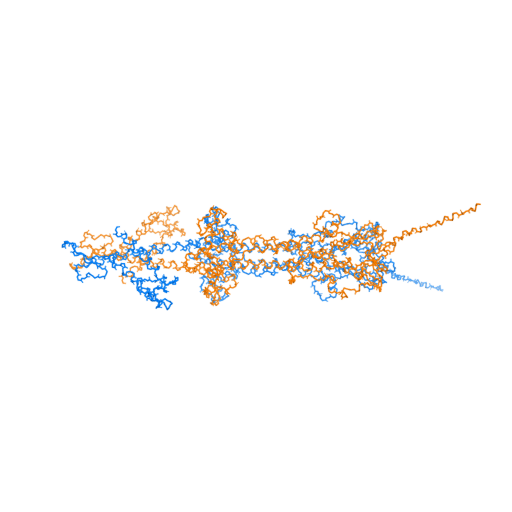LEU B 1 196 ? -4.852 -35.625 1.835 1 71.94 196 LEU B C 1
ATOM 5189 O O . LEU B 1 196 ? -4.359 -36.719 1.532 1 71.94 196 LEU B O 1
ATOM 5193 N N . ALA B 1 197 ? -4.816 -35.125 2.98 1 63.25 197 ALA B N 1
ATOM 5194 C CA . ALA B 1 197 ? -3.988 -35.719 4.02 1 63.25 197 ALA B CA 1
ATOM 5195 C C . ALA B 1 197 ? -4.621 -37 4.535 1 63.25 197 ALA B C 1
ATOM 5197 O O . ALA B 1 197 ? -3.92 -37.906 5.023 1 63.25 197 ALA B O 1
ATOM 5198 N N . ALA B 1 198 ? -5.895 -37.125 4.312 1 56.66 198 ALA B N 1
ATOM 5199 C CA . ALA B 1 198 ? -6.629 -38.25 4.867 1 56.66 198 ALA B CA 1
ATOM 5200 C C . ALA B 1 198 ? -6.582 -39.469 3.926 1 56.66 198 ALA B C 1
ATOM 5202 O O . ALA B 1 198 ? -7.047 -40.562 4.27 1 56.66 198 ALA B O 1
ATOM 5203 N N . THR B 1 199 ? -6.02 -39.25 2.773 1 57.09 199 THR B N 1
ATOM 5204 C CA . THR B 1 199 ? -6.086 -40.312 1.793 1 57.09 199 THR B CA 1
ATOM 5205 C C . THR B 1 199 ? -4.734 -41.031 1.657 1 57.09 199 THR B C 1
ATOM 5207 O O . THR B 1 199 ? -3.691 -40.344 1.643 1 57.09 199 THR B O 1
ATOM 5210 N N . ASP B 1 200 ? -4.703 -42.375 1.793 1 53.78 200 ASP B N 1
ATOM 5211 C CA . ASP B 1 200 ? -3.502 -43.188 1.709 1 53.78 200 ASP B CA 1
ATOM 5212 C C . ASP B 1 200 ? -3.018 -43.312 0.266 1 53.78 200 ASP B C 1
ATOM 5214 O O . ASP B 1 200 ? -2.139 -44.125 -0.035 1 53.78 200 ASP B O 1
ATOM 5218 N N . GLY B 1 201 ? -2.908 -42.219 -0.405 1 50.56 201 GLY B N 1
ATOM 5219 C CA . GLY B 1 201 ? -2.387 -42.281 -1.763 1 50.56 201 GLY B CA 1
ATOM 5220 C C . GLY B 1 201 ? -2.879 -43.469 -2.561 1 50.56 201 GLY B C 1
ATOM 5221 O O . GLY B 1 201 ? -3.928 -44.031 -2.252 1 50.56 201 GLY B O 1
ATOM 5222 N N . ILE B 1 202 ? -2.363 -43.75 -3.92 1 49.28 202 ILE B N 1
ATOM 5223 C CA . ILE B 1 202 ? -2.713 -44.906 -4.754 1 49.28 202 ILE B CA 1
ATOM 5224 C C . ILE B 1 202 ? -2.188 -46.188 -4.113 1 49.28 202 ILE B C 1
ATOM 5226 O O . ILE B 1 202 ? -0.982 -46.312 -3.887 1 49.28 202 ILE B O 1
ATOM 5230 N N . ARG B 1 203 ? -3.031 -46.938 -3.428 1 49.22 203 ARG B N 1
ATOM 5231 C CA . ARG B 1 203 ? -2.721 -48.281 -3.01 1 49.22 203 ARG B CA 1
ATOM 5232 C C . ARG B 1 203 ? -3.197 -49.312 -4.043 1 49.22 203 ARG B C 1
ATOM 5234 O O . ARG B 1 203 ? -3.967 -48.969 -4.945 1 49.22 203 ARG B O 1
ATOM 5241 N N . THR B 1 204 ? -2.525 -50.438 -4.25 1 47.38 204 THR B N 1
ATOM 5242 C CA . THR B 1 204 ? -2.977 -51.5 -5.145 1 47.38 204 THR B CA 1
ATOM 5243 C C . THR B 1 204 ? -4.492 -51.656 -5.062 1 47.38 204 THR B C 1
ATOM 5245 O O . THR B 1 204 ? -5.145 -51.938 -6.066 1 47.38 204 THR B O 1
ATOM 5248 N N . ASP B 1 205 ? -4.918 -51.406 -3.938 1 50.12 205 ASP B N 1
ATOM 5249 C CA . ASP B 1 205 ? -6.355 -51.594 -3.752 1 50.12 205 ASP B CA 1
ATOM 5250 C C . ASP B 1 205 ? -7.109 -50.312 -4.121 1 50.12 205 ASP B C 1
ATOM 5252 O O . ASP B 1 205 ? -8.32 -50.219 -3.912 1 50.12 205 ASP B O 1
ATOM 5256 N N . SER B 1 206 ? -6.277 -49.344 -4.668 1 58.03 206 SER B N 1
ATOM 5257 C CA . SER B 1 206 ? -6.93 -48.094 -5.062 1 58.03 206 SER B CA 1
ATOM 5258 C C . SER B 1 206 ? -7.48 -48.188 -6.484 1 58.03 206 SER B C 1
ATOM 5260 O O . SER B 1 206 ? -8.164 -47.281 -6.949 1 58.03 206 SER B O 1
ATOM 5262 N N . LEU B 1 207 ? -6.996 -49.25 -7.129 1 65.06 207 LEU B N 1
ATOM 5263 C CA . LEU B 1 207 ? -7.453 -49.469 -8.5 1 65.06 207 LEU B CA 1
ATOM 5264 C C . LEU B 1 207 ? -8.633 -50.438 -8.531 1 65.06 207 LEU B C 1
ATOM 5266 O O . LEU B 1 207 ? -8.688 -51.375 -7.738 1 65.06 207 LEU B O 1
ATOM 5270 N N . THR B 1 208 ? -9.594 -50 -9.195 1 64.88 208 THR B N 1
ATOM 5271 C CA . THR B 1 208 ? -10.766 -50.844 -9.305 1 64.88 208 THR B CA 1
ATOM 5272 C C . THR B 1 208 ? -10.438 -52.125 -10.062 1 64.88 208 THR B C 1
ATOM 5274 O O . THR B 1 208 ? -9.469 -52.188 -10.828 1 64.88 208 THR B O 1
ATOM 5277 N N . ALA B 1 209 ? -11.391 -53.094 -9.719 1 61.59 209 ALA B N 1
ATOM 5278 C CA . ALA B 1 209 ? -11.305 -54.344 -10.438 1 61.59 209 ALA B CA 1
ATOM 5279 C C . ALA B 1 209 ? -12.008 -54.281 -11.797 1 61.59 209 ALA B C 1
ATOM 5281 O O . ALA B 1 209 ? -12.945 -53.5 -11.961 1 61.59 209 ALA B O 1
ATOM 5282 N N . ASP B 1 210 ? -11.391 -54.656 -12.867 1 61.78 210 ASP B N 1
ATOM 5283 C CA . ASP B 1 210 ? -12.031 -54.906 -14.148 1 61.78 210 ASP B CA 1
ATOM 5284 C C . ASP B 1 210 ? -12.008 -53.656 -15.031 1 61.78 210 ASP B C 1
ATOM 5286 O O . ASP B 1 210 ? -12.75 -53.562 -16.016 1 61.78 210 ASP B O 1
ATOM 5290 N N . THR B 1 211 ? -11.609 -52.594 -14.438 1 69.12 211 THR B N 1
ATOM 5291 C CA . THR B 1 211 ? -11.352 -51.469 -15.32 1 69.12 211 THR B CA 1
ATOM 5292 C C . THR B 1 211 ? -9.914 -51.5 -15.828 1 69.12 211 THR B C 1
ATOM 5294 O O . THR B 1 211 ? -9.008 -51.969 -15.133 1 69.12 211 THR B O 1
ATOM 5297 N N . ASN B 1 212 ? -9.836 -51.125 -17.031 1 69.19 212 ASN B N 1
ATOM 5298 C CA . ASN B 1 212 ? -8.516 -51.125 -17.641 1 69.19 212 ASN B CA 1
ATOM 5299 C C . ASN B 1 212 ? -7.992 -49.688 -17.828 1 69.19 212 ASN B C 1
ATOM 5301 O O . ASN B 1 212 ? -8.602 -48.906 -18.531 1 69.19 212 ASN B O 1
ATOM 5305 N N . CYS B 1 213 ? -7.012 -49.375 -17.016 1 77.25 213 CYS B N 1
ATOM 5306 C CA . CYS B 1 213 ? -6.316 -48.125 -17.234 1 77.25 213 CYS B CA 1
ATOM 5307 C C . CYS B 1 213 ? -4.863 -48.375 -17.625 1 77.25 213 CYS B C 1
ATOM 5309 O O . CYS B 1 213 ? -4.082 -48.906 -16.844 1 77.25 213 CYS B O 1
ATOM 5311 N N . VAL B 1 214 ? -4.531 -47.875 -18.703 1 70.44 214 VAL B N 1
ATOM 5312 C CA . VAL B 1 214 ? -3.197 -48.125 -19.234 1 70.44 214 VAL B CA 1
ATOM 5313 C C . VAL B 1 214 ? -2.182 -47.219 -18.547 1 70.44 214 VAL B C 1
ATOM 5315 O O . VAL B 1 214 ? -0.986 -47.531 -18.516 1 70.44 214 VAL B O 1
ATOM 5318 N N . LEU B 1 215 ? -2.598 -46.156 -18 1 76 215 LEU B N 1
ATOM 5319 C CA . LEU B 1 215 ? -1.689 -45.219 -17.344 1 76 215 LEU B CA 1
ATOM 5320 C C . LEU B 1 215 ? -1.107 -45.844 -16.062 1 76 215 LEU B C 1
ATOM 5322 O O . LEU B 1 215 ? 0.032 -45.531 -15.703 1 76 215 LEU B O 1
ATOM 5326 N N . PHE B 1 216 ? -1.977 -46.594 -15.508 1 72.38 216 PHE B N 1
ATOM 5327 C CA . PHE B 1 216 ? -1.562 -47.125 -14.211 1 72.38 216 PHE B CA 1
ATOM 5328 C C . PHE B 1 216 ? -1.211 -48.594 -14.336 1 72.38 216 PHE B C 1
ATOM 5330 O O . PHE B 1 216 ? -0.913 -49.25 -13.336 1 72.38 216 PHE B O 1
ATOM 5337 N N . LYS B 1 217 ? -1.381 -49.094 -15.5 1 63 217 LYS B N 1
ATOM 5338 C CA . LYS B 1 217 ? -1.216 -50.531 -15.695 1 63 217 LYS B CA 1
ATOM 5339 C C . LYS B 1 217 ? 0.252 -50.938 -15.594 1 63 217 LYS B C 1
ATOM 5341 O O . LYS B 1 217 ? 1.11 -50.344 -16.25 1 63 217 LYS B O 1
ATOM 5346 N N . GLY B 1 218 ? 0.473 -51.75 -14.492 1 56.84 218 GLY B N 1
ATOM 5347 C CA . GLY B 1 218 ? 1.765 -52.406 -14.367 1 56.84 218 GLY B CA 1
ATOM 5348 C C . GLY B 1 218 ? 1.829 -53.719 -15.102 1 56.84 218 GLY B C 1
ATOM 5349 O O . GLY B 1 218 ? 0.885 -54.094 -15.797 1 56.84 218 GLY B O 1
ATOM 5350 N N . GLY B 1 219 ? 3.02 -54.438 -15.266 1 47.81 219 GLY B N 1
ATOM 5351 C CA . GLY B 1 219 ? 3.18 -55.781 -15.727 1 47.81 219 GLY B CA 1
ATOM 5352 C C . GLY B 1 219 ? 3.648 -55.875 -17.172 1 47.81 219 GLY B C 1
ATOM 5353 O O . GLY B 1 219 ? 4.043 -54.875 -17.766 1 47.81 219 GLY B O 1
ATOM 5354 N N . SER B 1 220 ? 3.688 -57.156 -17.625 1 45.47 220 SER B N 1
ATOM 5355 C CA . SER B 1 220 ? 4.238 -57.469 -18.938 1 45.47 220 SER B CA 1
ATOM 5356 C C . SER B 1 220 ? 3.535 -56.719 -20.047 1 45.47 220 SER B C 1
ATOM 5358 O O . SER B 1 220 ? 4.109 -56.5 -21.109 1 45.47 220 SER B O 1
ATOM 5360 N N . ASP B 1 221 ? 2.336 -56.281 -19.75 1 47.19 221 ASP B N 1
ATOM 5361 C CA . ASP B 1 221 ? 1.544 -55.719 -20.828 1 47.19 221 ASP B CA 1
ATOM 5362 C C . ASP B 1 221 ? 1.291 -54.25 -20.609 1 47.19 221 ASP B C 1
ATOM 5364 O O . ASP B 1 221 ? 0.62 -53.594 -21.422 1 47.19 221 ASP B O 1
ATOM 5368 N N . GLY B 1 222 ? 1.716 -53.625 -19.484 1 48.75 222 GLY B N 1
ATOM 5369 C CA . GLY B 1 222 ? 1.423 -52.219 -19.234 1 48.75 222 GLY B CA 1
ATOM 5370 C C . GLY B 1 222 ? 2.619 -51.312 -19.469 1 48.75 222 GLY B C 1
ATOM 5371 O O . GLY B 1 222 ? 3.754 -51.781 -19.562 1 48.75 222 GLY B O 1
ATOM 5372 N N . PRO B 1 223 ? 2.262 -50.062 -19.922 1 52.28 223 PRO B N 1
ATOM 5373 C CA . PRO B 1 223 ? 3.369 -49.156 -20.125 1 52.28 223 PRO B CA 1
ATOM 5374 C C . PRO B 1 223 ? 4.277 -49 -18.906 1 52.28 223 PRO B C 1
ATOM 5376 O O . PRO B 1 223 ? 5.434 -48.594 -19.031 1 52.28 223 PRO B O 1
ATOM 5379 N N . LEU B 1 224 ? 3.74 -49.406 -17.812 1 53.5 224 LEU B N 1
ATOM 5380 C CA . LEU B 1 224 ? 4.473 -49.188 -16.578 1 53.5 224 LEU B CA 1
ATOM 5381 C C . LEU B 1 224 ? 5.062 -50.469 -16.047 1 53.5 224 LEU B C 1
ATOM 5383 O O . LEU B 1 224 ? 4.984 -50.75 -14.844 1 53.5 224 LEU B O 1
ATOM 5387 N N . THR B 1 225 ? 5.539 -51.312 -16.938 1 54.28 225 THR B N 1
ATOM 5388 C CA . THR B 1 225 ? 6.184 -52.562 -16.5 1 54.28 225 THR B CA 1
ATOM 5389 C C . THR B 1 225 ? 7.598 -52.281 -15.992 1 54.28 225 THR B C 1
ATOM 5391 O O . THR B 1 225 ? 8.211 -51.281 -16.359 1 54.28 225 THR B O 1
ATOM 5394 N N . THR B 1 226 ? 7.98 -53.062 -14.984 1 53.78 226 THR B N 1
ATOM 5395 C CA . THR B 1 226 ? 9.312 -52.969 -14.398 1 53.78 226 THR B CA 1
ATOM 5396 C C . THR B 1 226 ? 10.383 -52.906 -15.484 1 53.78 226 THR B C 1
ATOM 5398 O O . THR B 1 226 ? 11.461 -52.344 -15.273 1 53.78 226 THR B O 1
ATOM 5401 N N . ALA B 1 227 ? 10.102 -53.594 -16.594 1 53.12 227 ALA B N 1
ATOM 5402 C CA . ALA B 1 227 ? 11.094 -53.562 -17.656 1 53.12 227 ALA B CA 1
ATOM 5403 C C . ALA B 1 227 ? 11.227 -52.156 -18.234 1 53.12 227 ALA B C 1
ATOM 5405 O O . ALA B 1 227 ? 12.273 -51.781 -18.766 1 53.12 227 ALA B O 1
ATOM 5406 N N . ASN B 1 228 ? 10.203 -51.438 -18 1 53.41 228 ASN B N 1
ATOM 5407 C CA . ASN B 1 228 ? 10.188 -50.094 -18.609 1 53.41 228 ASN B CA 1
ATOM 5408 C C . ASN B 1 228 ? 10.406 -49.031 -17.562 1 53.41 228 ASN B C 1
ATOM 5410 O O . ASN B 1 228 ? 10.758 -47.875 -17.906 1 53.41 228 ASN B O 1
ATOM 5414 N N . PHE B 1 229 ? 10.195 -49.531 -16.297 1 60.41 229 PHE B N 1
ATOM 5415 C CA . PHE B 1 229 ? 10.281 -48.5 -15.273 1 60.41 229 PHE B CA 1
ATOM 5416 C C . PHE B 1 229 ? 11.094 -48.969 -14.078 1 60.41 229 PHE B C 1
ATOM 5418 O O . PHE B 1 229 ? 10.711 -49.938 -13.398 1 60.41 229 PHE B O 1
ATOM 5425 N N . GLY B 1 230 ? 12.328 -48.531 -14 1 58.44 230 GLY B N 1
ATOM 5426 C CA . GLY B 1 230 ? 13.148 -48.906 -12.859 1 58.44 230 GLY B CA 1
ATOM 5427 C C . GLY B 1 230 ? 12.867 -48.062 -11.625 1 58.44 230 GLY B C 1
ATOM 5428 O O . GLY B 1 230 ? 13.414 -48.344 -10.555 1 58.44 230 GLY B O 1
ATOM 5429 N N . GLN B 1 231 ? 11.953 -46.969 -11.805 1 66 231 GLN B N 1
ATOM 5430 C CA . GLN B 1 231 ? 11.711 -46.125 -10.648 1 66 231 GLN B CA 1
ATOM 5431 C C . GLN B 1 231 ? 10.227 -45.812 -10.5 1 66 231 GLN B C 1
ATOM 5433 O O . GLN B 1 231 ? 9.445 -46 -11.438 1 66 231 GLN B O 1
ATOM 5438 N N . SER B 1 232 ? 9.852 -45.406 -9.297 1 72.44 232 SER B N 1
ATOM 5439 C CA . SER B 1 232 ? 8.477 -45 -9.039 1 72.44 232 SER B CA 1
ATOM 5440 C C . SER B 1 232 ? 8.109 -43.75 -9.875 1 72.44 232 SER B C 1
ATOM 5442 O O . SER B 1 232 ? 8.922 -42.844 -10.039 1 72.44 232 SER B O 1
ATOM 5444 N N . ILE B 1 233 ? 6.922 -43.75 -10.438 1 78 233 ILE B N 1
ATOM 5445 C CA . ILE B 1 233 ? 6.422 -42.625 -11.227 1 78 233 ILE B CA 1
ATOM 5446 C C . ILE B 1 233 ? 5.477 -41.781 -10.383 1 78 233 ILE B C 1
ATOM 5448 O O . ILE B 1 233 ? 4.434 -42.25 -9.93 1 78 233 ILE B O 1
ATOM 5452 N N . PRO B 1 234 ? 5.898 -40.562 -10.148 1 81.75 234 PRO B N 1
ATOM 5453 C CA . PRO B 1 234 ? 5.004 -39.688 -9.406 1 81.75 234 PRO B CA 1
ATOM 5454 C C . PRO B 1 234 ? 3.945 -39.031 -10.289 1 81.75 234 PRO B C 1
ATOM 5456 O O . PRO B 1 234 ? 4.258 -38.562 -11.383 1 81.75 234 PRO B O 1
ATOM 5459 N N . PHE B 1 235 ? 2.691 -39.125 -9.859 1 84.75 235 PHE B N 1
ATOM 5460 C CA . PHE B 1 235 ? 1.601 -38.406 -10.5 1 84.75 235 PHE B CA 1
ATOM 5461 C C . PHE B 1 235 ? 1.024 -37.344 -9.57 1 84.75 235 PHE B C 1
ATOM 5463 O O . PHE B 1 235 ? 1.077 -37.5 -8.344 1 84.75 235 PHE B O 1
ATOM 5470 N N . ALA B 1 236 ? 0.46 -36.281 -10.141 1 90.31 236 ALA B N 1
ATOM 5471 C CA . ALA B 1 236 ? -0.221 -35.219 -9.414 1 90.31 236 ALA B CA 1
ATOM 5472 C C . ALA B 1 236 ? 0.681 -34.625 -8.336 1 90.31 236 ALA B C 1
ATOM 5474 O O . ALA B 1 236 ? 0.288 -34.531 -7.172 1 90.31 236 ALA B O 1
ATOM 5475 N N . GLY B 1 237 ? 1.872 -34.281 -8.766 1 88.75 237 GLY B N 1
ATOM 5476 C CA . GLY B 1 237 ? 2.816 -33.656 -7.852 1 88.75 237 GLY B CA 1
ATOM 5477 C C . GLY B 1 237 ? 3.367 -34.625 -6.809 1 88.75 237 GLY B C 1
ATOM 5478 O O . GLY B 1 237 ? 3.812 -34.188 -5.742 1 88.75 237 GLY B O 1
ATOM 5479 N N . GLY B 1 238 ? 3.24 -35.875 -7.031 1 83.25 238 GLY B N 1
ATOM 5480 C CA . GLY B 1 238 ? 3.748 -36.875 -6.098 1 83.25 238 GLY B CA 1
ATOM 5481 C C . GLY B 1 238 ? 2.686 -37.406 -5.152 1 83.25 238 GLY B C 1
ATOM 5482 O O . GLY B 1 238 ? 2.943 -38.312 -4.371 1 83.25 238 GLY B O 1
ATOM 5483 N N . TYR B 1 239 ? 1.478 -36.938 -5.246 1 83 239 TYR B N 1
ATOM 5484 C CA . TYR B 1 239 ? 0.372 -37.406 -4.418 1 83 239 TYR B CA 1
ATOM 5485 C C . TYR B 1 239 ? 0.044 -38.844 -4.719 1 83 239 TYR B C 1
ATOM 5487 O O . TYR B 1 239 ? -0.286 -39.625 -3.811 1 83 239 TYR B O 1
ATOM 5495 N N . LEU B 1 240 ? 0.191 -39.062 -6.004 1 78.75 240 LEU B N 1
ATOM 5496 C CA . LEU B 1 240 ? 0.036 -40.438 -6.469 1 78.75 240 LEU B CA 1
ATOM 5497 C C . LEU B 1 240 ? 1.365 -41 -6.965 1 78.75 240 LEU B C 1
ATOM 5499 O O . LEU B 1 240 ? 2.072 -40.344 -7.73 1 78.75 240 LEU B O 1
ATOM 5503 N N . THR B 1 241 ? 1.795 -42.156 -6.363 1 76.25 241 THR B N 1
ATOM 5504 C CA . THR B 1 241 ? 3.029 -42.75 -6.84 1 76.25 241 THR B CA 1
ATOM 5505 C C . THR B 1 241 ? 2.785 -44.219 -7.266 1 76.25 241 THR B C 1
ATOM 5507 O O . THR B 1 241 ? 2.141 -44.969 -6.547 1 76.25 241 THR B O 1
ATOM 5510 N N . ARG B 1 242 ? 3.268 -44.438 -8.406 1 73.88 242 ARG B N 1
ATOM 5511 C CA . ARG B 1 242 ? 3.211 -45.812 -8.875 1 73.88 242 ARG B CA 1
ATOM 5512 C C . ARG B 1 242 ? 4.574 -46.5 -8.75 1 73.88 242 ARG B C 1
ATOM 5514 O O . ARG B 1 242 ? 5.559 -46.031 -9.32 1 73.88 242 ARG B O 1
ATOM 5521 N N . ASN B 1 243 ? 4.645 -47.531 -7.918 1 63.12 243 ASN B N 1
ATOM 5522 C CA . ASN B 1 243 ? 5.859 -48.312 -7.75 1 63.12 243 ASN B CA 1
ATOM 5523 C C . ASN B 1 243 ? 5.938 -49.438 -8.773 1 63.12 243 ASN B C 1
ATOM 5525 O O . ASN B 1 243 ? 4.992 -50.219 -8.93 1 63.12 243 ASN B O 1
ATOM 5529 N N . PRO B 1 244 ? 7.062 -49.406 -9.508 1 59.38 244 PRO B N 1
ATOM 5530 C CA . PRO B 1 244 ? 7.168 -50.438 -10.555 1 59.38 244 PRO B CA 1
ATOM 5531 C C . PRO B 1 244 ? 7.066 -51.844 -10.016 1 59.38 244 PRO B C 1
ATOM 5533 O O . PRO B 1 244 ? 6.648 -52.75 -10.734 1 59.38 244 PRO B O 1
ATOM 5536 N N . THR B 1 245 ? 7.879 -51.969 -8.891 1 57.5 245 THR B N 1
ATOM 5537 C CA . THR B 1 245 ? 7.949 -53.344 -8.375 1 57.5 245 THR B CA 1
ATOM 5538 C C . THR B 1 245 ? 6.668 -53.719 -7.621 1 57.5 245 THR B C 1
ATOM 5540 O O . THR B 1 245 ? 6.34 -54.875 -7.473 1 57.5 245 THR B O 1
ATOM 5543 N N . ALA B 1 246 ? 6.234 -52.594 -6.949 1 49.88 246 ALA B N 1
ATOM 5544 C CA . ALA B 1 246 ? 5.039 -52.875 -6.156 1 49.88 246 ALA B CA 1
ATOM 5545 C C . ALA B 1 246 ? 3.77 -52.594 -6.953 1 49.88 246 ALA B C 1
ATOM 5547 O O . ALA B 1 246 ? 3.668 -51.531 -7.609 1 49.88 246 ALA B O 1
ATOM 5548 N N . ASN B 1 247 ? 3.217 -53.594 -7.414 1 46.12 247 ASN B N 1
ATOM 5549 C CA . ASN B 1 247 ? 1.908 -53.406 -8.031 1 46.12 247 ASN B CA 1
ATOM 5550 C C . ASN B 1 247 ? 1.022 -52.469 -7.195 1 46.12 247 ASN B C 1
ATOM 5552 O O . ASN B 1 247 ? -0.204 -52.531 -7.312 1 46.12 247 ASN B O 1
ATOM 5556 N N . THR B 1 248 ? 1.88 -51.875 -6.227 1 43.09 248 THR B N 1
ATOM 5557 C CA . THR B 1 248 ? 1.062 -51.094 -5.312 1 43.09 248 THR B CA 1
ATOM 5558 C C . THR B 1 248 ? 1.402 -49.594 -5.426 1 43.09 248 THR B C 1
ATOM 5560 O O . THR B 1 248 ? 2.572 -49.219 -5.559 1 43.09 248 THR B O 1
ATOM 5563 N N . ALA B 1 249 ? 0.463 -48.875 -5.746 1 47.75 249 ALA B N 1
ATOM 5564 C CA . ALA B 1 249 ? 0.573 -47.406 -5.621 1 47.75 249 ALA B CA 1
ATOM 5565 C C . ALA B 1 249 ? 0.857 -47 -4.176 1 47.75 249 ALA B C 1
ATOM 5567 O O . ALA B 1 249 ? 0.387 -47.656 -3.24 1 47.75 249 ALA B O 1
ATOM 5568 N N . SER B 1 250 ? 2.012 -46.438 -3.797 1 45.84 250 SER B N 1
ATOM 5569 C CA . SER B 1 250 ? 2.215 -45.906 -2.453 1 45.84 250 SER B CA 1
ATOM 5570 C C . SER B 1 250 ? 1.682 -44.469 -2.336 1 45.84 250 SER B C 1
ATOM 5572 O O . SER B 1 250 ? 1.936 -43.625 -3.205 1 45.84 250 SER B O 1
ATOM 5574 N N . SER B 1 251 ? 0.505 -44.344 -1.596 1 46.06 251 SER B N 1
ATOM 5575 C CA . SER B 1 251 ? -0.032 -43.031 -1.329 1 46.06 251 SER B CA 1
ATOM 5576 C C . SER B 1 251 ? 0.831 -42.281 -0.322 1 46.06 251 SER B C 1
ATOM 5578 O O . SER B 1 251 ? 1.433 -42.875 0.565 1 46.06 251 SER B O 1
ATOM 5580 N N . ALA B 1 252 ? 1.188 -41.062 -0.641 1 47.84 252 ALA B N 1
ATOM 5581 C CA . ALA B 1 252 ? 1.774 -40.219 0.383 1 47.84 252 ALA B CA 1
ATOM 5582 C C . ALA B 1 252 ? 0.768 -39.906 1.489 1 47.84 252 ALA B C 1
ATOM 5584 O O . ALA B 1 252 ? -0.414 -39.688 1.217 1 47.84 252 ALA B O 1
ATOM 5585 N N . ASP B 1 253 ? 0.917 -40.406 2.713 1 43.22 253 ASP B N 1
ATOM 5586 C CA . ASP B 1 253 ? 0.094 -40.062 3.869 1 43.22 253 ASP B CA 1
ATOM 5587 C C . ASP B 1 253 ? -0.007 -38.531 4.047 1 43.22 253 ASP B C 1
ATOM 5589 O O . ASP B 1 253 ? 0.969 -37.875 4.422 1 43.22 253 ASP B O 1
ATOM 5593 N N . GLY B 1 254 ? -0.916 -37.844 3.496 1 46.12 254 GLY B N 1
ATOM 5594 C CA . GLY B 1 254 ? -1.164 -36.438 3.578 1 46.12 254 GLY B CA 1
ATOM 5595 C C . GLY B 1 254 ? -1.594 -35.969 4.961 1 46.12 254 GLY B C 1
ATOM 5596 O O . GLY B 1 254 ? -1.762 -34.781 5.203 1 46.12 254 GLY B O 1
ATOM 5597 N N . THR B 1 255 ? -2.045 -36.969 5.867 1 44.81 255 THR B N 1
ATOM 5598 C CA . THR B 1 255 ? -2.555 -36.531 7.164 1 44.81 255 THR B CA 1
ATOM 5599 C C . THR B 1 255 ? -1.568 -35.594 7.848 1 44.81 255 THR B C 1
ATOM 5601 O O . THR B 1 255 ? -1.971 -34.688 8.609 1 44.81 255 THR B O 1
ATOM 5604 N N . ASP B 1 256 ? -0.386 -35.781 7.734 1 48.16 256 ASP B N 1
ATOM 5605 C CA . ASP B 1 256 ? 0.578 -35.094 8.602 1 48.16 256 ASP B CA 1
ATOM 5606 C C . ASP B 1 256 ? 1.156 -33.844 7.934 1 48.16 256 ASP B C 1
ATOM 5608 O O . ASP B 1 256 ? 2.355 -33.594 8.031 1 48.16 256 ASP B O 1
ATOM 5612 N N . PHE B 1 257 ? 0.409 -33.25 6.918 1 50.84 257 PHE B N 1
ATOM 5613 C CA . PHE B 1 257 ? 1.034 -32.062 6.301 1 50.84 257 PHE B CA 1
ATOM 5614 C C . PHE B 1 257 ? 1.643 -31.156 7.359 1 50.84 257 PHE B C 1
ATOM 5616 O O . PHE B 1 257 ? 2.635 -30.484 7.102 1 50.84 257 PHE B O 1
ATOM 5623 N N . VAL B 1 258 ? 0.99 -31.125 8.586 1 49.72 258 VAL B N 1
ATOM 5624 C CA . VAL B 1 258 ? 1.381 -30.141 9.594 1 49.72 258 VAL B CA 1
ATOM 5625 C C . VAL B 1 258 ? 2.326 -30.781 10.609 1 49.72 258 VAL B C 1
ATOM 5627 O O . VAL B 1 258 ? 3.254 -30.141 11.094 1 49.72 258 VAL B O 1
ATOM 5630 N N . SER B 1 259 ? 2.068 -31.953 10.93 1 49.88 259 SER B N 1
ATOM 5631 C CA . SER B 1 259 ? 2.652 -32.375 12.195 1 49.88 259 SER B CA 1
ATOM 5632 C C . SER B 1 259 ? 4.082 -32.875 12.008 1 49.88 259 SER B C 1
ATOM 5634 O O . SER B 1 259 ? 4.918 -32.719 12.906 1 49.88 259 SER B O 1
ATOM 5636 N N . ASN B 1 260 ? 4.453 -33.625 10.828 1 49.19 260 ASN B N 1
ATOM 5637 C CA . ASN B 1 260 ? 5.801 -34.188 10.742 1 49.19 260 ASN B CA 1
ATOM 5638 C C . ASN B 1 260 ? 6.418 -33.938 9.367 1 49.19 260 ASN B C 1
ATOM 5640 O O . ASN B 1 260 ? 6.438 -34.844 8.531 1 49.19 260 ASN B O 1
ATOM 5644 N N . PRO B 1 261 ? 6.859 -32.781 9.164 1 50.66 261 PRO B N 1
ATOM 5645 C CA . PRO B 1 261 ? 7.391 -32.406 7.852 1 50.66 261 PRO B CA 1
ATOM 5646 C C . PRO B 1 261 ? 8.539 -33.312 7.41 1 50.66 261 PRO B C 1
ATOM 5648 O O . PRO B 1 261 ? 8.859 -33.375 6.219 1 50.66 261 PRO B O 1
ATOM 5651 N N . GLU B 1 262 ? 9.227 -33.938 8.312 1 49.09 262 GLU B N 1
ATOM 5652 C CA . GLU B 1 262 ? 10.383 -34.781 7.996 1 49.09 262 GLU B CA 1
ATOM 5653 C C . GLU B 1 262 ? 9.945 -36.156 7.52 1 49.09 262 GLU B C 1
ATOM 5655 O O . GLU B 1 262 ? 10.766 -36.969 7.074 1 49.09 262 GLU B O 1
ATOM 5660 N N . ASP B 1 263 ? 8.789 -36.406 7.617 1 50.38 263 ASP B N 1
ATOM 5661 C CA . ASP B 1 263 ? 8.312 -37.719 7.223 1 50.38 263 ASP B CA 1
ATOM 5662 C C . ASP B 1 263 ? 8.422 -37.906 5.711 1 50.38 263 ASP B C 1
ATOM 5664 O O . ASP B 1 263 ? 8 -37.062 4.938 1 50.38 263 ASP B O 1
ATOM 5668 N N . SER B 1 264 ? 9.078 -38.969 5.324 1 50.97 264 SER B N 1
ATOM 5669 C CA . SER B 1 264 ? 9.43 -39.312 3.959 1 50.97 264 SER B CA 1
ATOM 5670 C C . SER B 1 264 ? 8.203 -39.312 3.053 1 50.97 264 SER B C 1
ATOM 5672 O O . SER B 1 264 ? 8.305 -39 1.867 1 50.97 264 SER B O 1
ATOM 5674 N N . LYS B 1 265 ? 7.109 -39.719 3.645 1 51.88 265 LYS B N 1
ATOM 5675 C CA . LYS B 1 265 ? 5.879 -39.75 2.854 1 51.88 265 LYS B CA 1
ATOM 5676 C C . LYS B 1 265 ? 5.434 -38.344 2.496 1 51.88 265 LYS B C 1
ATOM 5678 O O . LYS B 1 265 ? 4.945 -38.094 1.39 1 51.88 265 LYS B O 1
ATOM 5683 N N . ILE B 1 266 ? 5.684 -37.5 3.406 1 57.25 266 ILE B N 1
ATOM 5684 C CA . ILE B 1 266 ? 5.355 -36.094 3.225 1 57.25 266 ILE B CA 1
ATOM 5685 C C . ILE B 1 266 ? 6.348 -35.469 2.258 1 57.25 266 ILE B C 1
ATOM 5687 O O . ILE B 1 266 ? 5.984 -34.562 1.488 1 57.25 266 ILE B O 1
ATOM 5691 N N . ALA B 1 267 ? 7.453 -36.031 2.344 1 56.84 267 ALA B N 1
ATOM 5692 C CA . ALA B 1 267 ? 8.492 -35.5 1.455 1 56.84 267 ALA B CA 1
ATOM 5693 C C . ALA B 1 267 ? 8.102 -35.688 -0.008 1 56.84 267 ALA B C 1
ATOM 5695 O O . ALA B 1 267 ? 8.508 -34.906 -0.867 1 56.84 267 ALA B O 1
ATOM 5696 N N . GLY B 1 268 ? 7.125 -36.656 -0.196 1 60.69 268 GLY B N 1
ATOM 5697 C CA . GLY B 1 268 ? 6.742 -36.938 -1.57 1 60.69 268 GLY B CA 1
ATOM 5698 C C . GLY B 1 268 ? 5.699 -35.969 -2.105 1 60.69 268 GLY B C 1
ATOM 5699 O O . GLY B 1 268 ? 5.488 -35.875 -3.316 1 60.69 268 GLY B O 1
ATOM 5700 N N . ILE B 1 269 ? 5.066 -35.25 -1.151 1 74.94 269 ILE B N 1
ATOM 5701 C CA . ILE B 1 269 ? 4.02 -34.344 -1.614 1 74.94 269 ILE B CA 1
ATOM 5702 C C . ILE B 1 269 ? 4.387 -32.906 -1.253 1 74.94 269 ILE B C 1
ATOM 5704 O O . ILE B 1 269 ? 3.537 -32.125 -0.791 1 74.94 269 ILE B O 1
ATOM 5708 N N . LYS B 1 270 ? 5.594 -32.594 -1.368 1 79.81 270 LYS B N 1
ATOM 5709 C CA . LYS B 1 270 ? 6.16 -31.312 -0.987 1 79.81 270 LYS B CA 1
ATOM 5710 C C . LYS B 1 270 ? 5.398 -30.156 -1.64 1 79.81 270 LYS B C 1
ATOM 5712 O O . LYS B 1 270 ? 5.203 -29.109 -1.023 1 79.81 270 LYS B O 1
ATOM 5717 N N . VAL B 1 271 ? 4.918 -30.375 -2.811 1 89.12 271 VAL B N 1
ATOM 5718 C CA . VAL B 1 271 ? 4.234 -29.328 -3.561 1 89.12 271 VAL B CA 1
ATOM 5719 C C . VAL B 1 271 ? 2.955 -28.922 -2.834 1 89.12 271 VAL B C 1
ATOM 5721 O O . VAL B 1 271 ? 2.635 -27.734 -2.742 1 89.12 271 VAL B O 1
ATOM 5724 N N . TYR B 1 272 ? 2.285 -29.812 -2.242 1 87.19 272 TYR B N 1
ATOM 5725 C CA . TYR B 1 272 ? 1.037 -29.547 -1.536 1 87.19 272 TYR B CA 1
ATOM 5726 C C . TYR B 1 272 ? 1.31 -29 -0.141 1 87.19 272 TYR B C 1
ATOM 5728 O O . TYR B 1 272 ? 0.583 -28.125 0.343 1 87.19 272 TYR B O 1
ATOM 5736 N N . ARG B 1 273 ? 2.363 -29.469 0.449 1 82.75 273 ARG B N 1
ATOM 5737 C CA . ARG B 1 273 ? 2.758 -28.953 1.758 1 82.75 273 ARG B CA 1
ATOM 5738 C C . ARG B 1 273 ? 3.145 -27.484 1.675 1 82.75 273 ARG B C 1
ATOM 5740 O O . ARG B 1 273 ? 2.756 -26.688 2.531 1 82.75 273 ARG B O 1
ATOM 5747 N N . ASP B 1 274 ? 3.934 -27.188 0.74 1 86.69 274 ASP B N 1
ATOM 5748 C CA . ASP B 1 274 ? 4.355 -25.797 0.548 1 86.69 274 ASP B CA 1
ATOM 5749 C C . ASP B 1 274 ? 3.152 -24.891 0.312 1 86.69 274 ASP B C 1
ATOM 5751 O O . ASP B 1 274 ? 3.104 -23.766 0.83 1 86.69 274 ASP B O 1
ATOM 5755 N N . ALA B 1 275 ? 2.186 -25.359 -0.468 1 90.25 275 ALA B N 1
ATOM 5756 C CA . ALA B 1 275 ? 0.964 -24.609 -0.719 1 90.25 275 ALA B CA 1
ATOM 5757 C C . ALA B 1 275 ? 0.18 -24.391 0.571 1 90.25 275 ALA B C 1
ATOM 5759 O O . ALA B 1 275 ? -0.32 -23.281 0.821 1 90.25 275 ALA B O 1
ATOM 5760 N N . HIS B 1 276 ? 0.138 -25.406 1.369 1 85.06 276 HIS B N 1
ATOM 5761 C CA . HIS B 1 276 ? -0.565 -25.312 2.645 1 85.06 276 HIS B CA 1
ATOM 5762 C C . HIS B 1 276 ? 0.107 -24.297 3.568 1 85.06 276 HIS B C 1
ATOM 5764 O O . HIS B 1 276 ? -0.565 -23.453 4.168 1 85.06 276 HIS B O 1
ATOM 5770 N N . ALA B 1 277 ? 1.4 -24.422 3.68 1 84.44 277 ALA B N 1
ATOM 5771 C CA . ALA B 1 277 ? 2.164 -23.531 4.551 1 84.44 277 ALA B CA 1
ATOM 5772 C C . ALA B 1 277 ? 2.002 -22.078 4.121 1 84.44 277 ALA B C 1
ATOM 5774 O O . ALA B 1 277 ? 1.835 -21.188 4.961 1 84.44 277 ALA B O 1
ATOM 5775 N N . ALA B 1 278 ? 2.023 -21.812 2.885 1 88.12 278 ALA B N 1
ATOM 5776 C CA . ALA B 1 278 ? 1.881 -20.453 2.367 1 88.12 278 ALA B CA 1
ATOM 5777 C C . ALA B 1 278 ? 0.472 -19.922 2.605 1 88.12 278 ALA B C 1
ATOM 5779 O O . ALA B 1 278 ? 0.296 -18.766 2.982 1 88.12 278 ALA B O 1
ATOM 5780 N N . ALA B 1 279 ? -0.486 -20.75 2.4 1 86.5 279 ALA B N 1
ATOM 5781 C CA . ALA B 1 279 ? -1.874 -20.359 2.631 1 86.5 279 ALA B CA 1
ATOM 5782 C C . ALA B 1 279 ? -2.119 -20.047 4.105 1 86.5 279 ALA B C 1
ATOM 5784 O O . ALA B 1 279 ? -2.859 -19.125 4.438 1 86.5 279 ALA B O 1
ATOM 5785 N N . ALA B 1 280 ? -1.525 -20.797 4.926 1 82 280 ALA B N 1
ATOM 5786 C CA . ALA B 1 280 ? -1.669 -20.594 6.367 1 82 280 ALA B CA 1
ATOM 5787 C C . ALA B 1 280 ? -1.137 -19.219 6.781 1 82 280 ALA B C 1
ATOM 5789 O O . ALA B 1 280 ? -1.684 -18.578 7.684 1 82 280 ALA B O 1
ATOM 5790 N N . LYS B 1 281 ? -0.178 -18.812 6.152 1 82.75 281 LYS B N 1
ATOM 5791 C CA . LYS B 1 281 ? 0.41 -17.516 6.473 1 82.75 281 LYS B CA 1
ATOM 5792 C C . LYS B 1 281 ? -0.565 -16.375 6.168 1 82.75 281 LYS B C 1
ATOM 5794 O O . LYS B 1 281 ? -0.686 -15.43 6.949 1 82.75 281 LYS B O 1
ATOM 5799 N N . ILE B 1 282 ? -1.262 -16.406 5.07 1 83.56 282 ILE B N 1
ATOM 5800 C CA . ILE B 1 282 ? -2.162 -15.312 4.73 1 83.56 282 ILE B CA 1
ATOM 5801 C C . ILE B 1 282 ? -3.434 -15.406 5.574 1 83.56 282 ILE B C 1
ATOM 5803 O O . ILE B 1 282 ? -4.07 -14.391 5.863 1 83.56 282 ILE B O 1
ATOM 5807 N N . ARG B 1 283 ? -3.746 -16.609 5.988 1 80.5 283 ARG B N 1
ATOM 5808 C CA . ARG B 1 283 ? -4.852 -16.75 6.93 1 80.5 283 ARG B CA 1
ATOM 5809 C C . ARG B 1 283 ? -4.551 -16.016 8.234 1 80.5 283 ARG B C 1
ATOM 5811 O O . ARG B 1 283 ? -5.395 -15.281 8.75 1 80.5 283 ARG B O 1
ATOM 5818 N N . THR B 1 284 ? -3.393 -16.172 8.695 1 74.19 284 THR B N 1
ATOM 5819 C CA . THR B 1 284 ? -2.953 -15.516 9.922 1 74.19 284 THR B CA 1
ATOM 5820 C C . THR B 1 284 ? -2.906 -14 9.742 1 74.19 284 THR B C 1
ATOM 5822 O O . THR B 1 284 ? -3.33 -13.25 10.625 1 74.19 284 THR B O 1
ATOM 5825 N N . ALA B 1 285 ? -2.492 -13.617 8.602 1 72.06 285 ALA B N 1
ATOM 5826 C CA . ALA B 1 285 ? -2.414 -12.188 8.305 1 72.06 285 ALA B CA 1
ATOM 5827 C C . ALA B 1 285 ? -3.805 -11.57 8.25 1 72.06 285 ALA B C 1
ATOM 5829 O O . ALA B 1 285 ? -3.998 -10.422 8.672 1 72.06 285 ALA B O 1
ATOM 5830 N N . ALA B 1 286 ? -4.695 -12.305 7.73 1 68.31 286 ALA B N 1
ATOM 5831 C CA . ALA B 1 286 ? -6.062 -11.805 7.633 1 68.31 286 ALA B CA 1
ATOM 5832 C C . ALA B 1 286 ? -6.711 -11.695 9.008 1 68.31 286 ALA B C 1
ATOM 5834 O O . ALA B 1 286 ? -7.473 -10.766 9.273 1 68.31 286 ALA B O 1
ATOM 5835 N N . THR B 1 287 ? -6.32 -12.648 9.781 1 62.19 287 THR B N 1
ATOM 5836 C CA . THR B 1 287 ? -6.891 -12.68 11.125 1 62.19 287 THR B CA 1
ATOM 5837 C C . THR B 1 287 ? -6.258 -11.609 12.008 1 62.19 287 THR B C 1
ATOM 5839 O O . THR B 1 287 ? -6.953 -10.922 12.758 1 62.19 287 THR B O 1
ATOM 5842 N N . PHE B 1 288 ? -4.977 -11.469 11.945 1 51.56 288 PHE B N 1
ATOM 5843 C CA . PHE B 1 288 ? -4.27 -10.539 12.805 1 51.56 288 PHE B CA 1
ATOM 5844 C C . PHE B 1 288 ? -4.266 -9.141 12.203 1 51.56 288 PHE B C 1
ATOM 5846 O O . PHE B 1 288 ? -3.947 -8.164 12.891 1 51.56 288 PHE B O 1
ATOM 5853 N N . GLY B 1 289 ? -4.344 -8.945 10.898 1 54.31 289 GLY B N 1
ATOM 5854 C CA . GLY B 1 289 ? -4.539 -7.625 10.32 1 54.31 289 GLY B CA 1
ATOM 5855 C C . GLY B 1 289 ? -5.648 -6.84 10.992 1 54.31 289 GLY B C 1
ATOM 5856 O O . GLY B 1 289 ? -5.77 -5.629 10.789 1 54.31 289 GLY B O 1
ATOM 5857 N N . SER B 1 290 ? -6.473 -7.637 11.672 1 53.88 290 SER B N 1
ATOM 5858 C CA . SER B 1 290 ? -7.492 -7 12.5 1 53.88 290 SER B CA 1
ATOM 5859 C C . SER B 1 290 ? -6.867 -6.297 13.703 1 53.88 290 SER B C 1
ATOM 5861 O O . SER B 1 290 ? -7.57 -5.645 14.477 1 53.88 290 SER B O 1
ATOM 5863 N N . THR B 1 291 ? -5.609 -6.34 13.734 1 60.56 291 THR B N 1
ATOM 5864 C CA . THR B 1 291 ? -5.008 -5.75 14.922 1 60.56 291 THR B CA 1
ATOM 5865 C C . THR B 1 291 ? -4.867 -4.238 14.766 1 60.56 291 THR B C 1
ATOM 5867 O O . THR B 1 291 ? -4.215 -3.584 15.578 1 60.56 291 THR B O 1
ATOM 5870 N N . PHE B 1 292 ? -5.57 -3.795 13.781 1 69.69 292 PHE B N 1
ATOM 5871 C CA . PHE B 1 292 ? -5.48 -2.344 13.672 1 69.69 292 PHE B CA 1
ATOM 5872 C C . PHE B 1 292 ? -6.559 -1.671 14.516 1 69.69 292 PHE B C 1
ATOM 5874 O O . PHE B 1 292 ? -7.609 -2.26 14.773 1 69.69 292 PHE B O 1
ATOM 5881 N N . THR B 1 293 ? -6.176 -0.508 14.984 1 84.81 293 THR B N 1
ATOM 5882 C CA . THR B 1 293 ? -7.059 0.254 15.867 1 84.81 293 THR B CA 1
ATOM 5883 C C . THR B 1 293 ? -8.094 1.031 15.047 1 84.81 293 THR B C 1
ATOM 5885 O O . THR B 1 293 ? -7.734 1.749 14.109 1 84.81 293 THR B O 1
ATOM 5888 N N . ASP B 1 294 ? -9.344 0.718 15.328 1 89.88 294 ASP B N 1
ATOM 5889 C CA . ASP B 1 294 ? -10.367 1.648 14.859 1 89.88 294 ASP B CA 1
ATOM 5890 C C . ASP B 1 294 ? -10.484 2.854 15.789 1 89.88 294 ASP B C 1
ATOM 5892 O O . ASP B 1 294 ? -11.094 2.764 16.859 1 89.88 294 ASP B O 1
ATOM 5896 N N . PHE B 1 295 ? -9.945 3.967 15.383 1 95 295 PHE B N 1
ATOM 5897 C CA . PHE B 1 295 ? -9.867 5.16 16.219 1 95 295 PHE B CA 1
ATOM 5898 C C . PHE B 1 295 ? -11.234 5.809 16.375 1 95 295 PHE B C 1
ATOM 5900 O O . PHE B 1 295 ? -11.391 6.781 17.109 1 95 295 PHE B O 1
ATOM 5907 N N . LYS B 1 296 ? -12.266 5.195 15.734 1 94.94 296 LYS B N 1
ATOM 5908 C CA . LYS B 1 296 ? -13.625 5.691 15.93 1 94.94 296 LYS B CA 1
ATOM 5909 C C . LYS B 1 296 ? -14.344 4.895 17.016 1 94.94 296 LYS B C 1
ATOM 5911 O O . LYS B 1 296 ? -15.422 5.289 17.469 1 94.94 296 LYS B O 1
ATOM 5916 N N . LYS B 1 297 ? -13.734 3.869 17.406 1 94.5 297 LYS B N 1
ATOM 5917 C CA . LYS B 1 297 ? -14.25 3.082 18.516 1 94.5 297 LYS B CA 1
ATOM 5918 C C . LYS B 1 297 ? -13.461 3.363 19.797 1 94.5 297 LYS B C 1
ATOM 5920 O O . LYS B 1 297 ? -12.273 3.031 19.891 1 94.5 297 LYS B O 1
ATOM 5925 N N . LEU B 1 298 ? -14.18 3.822 20.766 1 96.56 298 LEU B N 1
ATOM 5926 C CA . LEU B 1 298 ? -13.516 4.289 21.984 1 96.56 298 LEU B CA 1
ATOM 5927 C C . LEU B 1 298 ? -12.773 3.15 22.672 1 96.56 298 LEU B C 1
ATOM 5929 O O . LEU B 1 298 ? -11.648 3.332 23.141 1 96.56 298 LEU B O 1
ATOM 5933 N N . ASP B 1 299 ? -13.383 1.999 22.75 1 94.62 299 ASP B N 1
ATOM 5934 C CA . ASP B 1 299 ? -12.781 0.863 23.438 1 94.62 299 ASP B CA 1
ATOM 5935 C C . ASP B 1 299 ? -11.461 0.458 22.797 1 94.62 299 ASP B C 1
ATOM 5937 O O . ASP B 1 299 ? -10.516 0.083 23.484 1 94.62 299 ASP B O 1
ATOM 5941 N N . GLN B 1 300 ? -11.383 0.588 21.562 1 92.81 300 GLN B N 1
ATOM 5942 C CA . GLN B 1 300 ? -10.148 0.272 20.859 1 92.81 300 GLN B CA 1
ATOM 5943 C C . GLN B 1 300 ? -9.133 1.406 20.984 1 92.81 300 GLN B C 1
ATOM 5945 O O . GLN B 1 300 ? -7.945 1.163 21.203 1 92.81 300 GLN B O 1
ATOM 5950 N N . ALA B 1 301 ? -9.641 2.596 20.875 1 95 301 ALA B N 1
ATOM 5951 C CA . ALA B 1 301 ? -8.766 3.756 20.984 1 95 301 ALA B CA 1
ATOM 5952 C C . ALA B 1 301 ? -8.086 3.807 22.344 1 95 301 ALA B C 1
ATOM 5954 O O . ALA B 1 301 ? -6.883 4.074 22.438 1 95 301 ALA B O 1
ATOM 5955 N N . LYS B 1 302 ? -8.805 3.504 23.328 1 94.81 302 LYS B N 1
ATOM 5956 C CA . LYS B 1 302 ? -8.289 3.543 24.688 1 94.81 302 LYS B CA 1
ATOM 5957 C C . LYS B 1 302 ? -7.137 2.557 24.875 1 94.81 302 LYS B C 1
ATOM 5959 O O . LYS B 1 302 ? -6.238 2.785 25.688 1 94.81 302 LYS B O 1
ATOM 5964 N N . LYS B 1 303 ? -7.191 1.562 24.156 1 92.5 303 LYS B N 1
ATOM 5965 C CA . LYS B 1 303 ? -6.215 0.492 24.328 1 92.5 303 LYS B CA 1
ATOM 5966 C C . LYS B 1 303 ? -5.07 0.636 23.328 1 92.5 303 LYS B C 1
ATOM 5968 O O . LYS B 1 303 ? -4.07 -0.081 23.406 1 92.5 303 LYS B O 1
ATOM 5973 N N . SER B 1 304 ? -5.223 1.483 22.438 1 93.69 304 SER B N 1
ATOM 5974 C CA . SER B 1 304 ? -4.207 1.689 21.406 1 93.69 304 SER B CA 1
ATOM 5975 C C . SER B 1 304 ? -2.879 2.121 22.016 1 93.69 304 SER B C 1
ATOM 5977 O O . SER B 1 304 ? -2.818 3.115 22.734 1 93.69 304 SER B O 1
ATOM 5979 N N . VAL B 1 305 ? -1.822 1.425 21.641 1 93 305 VAL B N 1
ATOM 5980 C CA . VAL B 1 305 ? -0.488 1.752 22.125 1 93 305 VAL B CA 1
ATOM 5981 C C . VAL B 1 305 ? -0.082 3.139 21.641 1 93 305 VAL B C 1
ATOM 5983 O O . VAL B 1 305 ? 0.558 3.9 22.359 1 93 305 VAL B O 1
ATOM 5986 N N . HIS B 1 306 ? -0.555 3.531 20.516 1 92.88 306 HIS B N 1
ATOM 5987 C CA . HIS B 1 306 ? -0.15 4.801 19.922 1 92.88 306 HIS B CA 1
ATOM 5988 C C . HIS B 1 306 ? -0.918 5.965 20.531 1 92.88 306 HIS B C 1
ATOM 5990 O O . HIS B 1 306 ? -0.356 7.043 20.734 1 92.88 306 HIS B O 1
ATOM 5996 N N . LEU B 1 307 ? -2.199 5.742 20.812 1 96.44 307 LEU B N 1
ATOM 5997 C CA . LEU B 1 307 ? -2.934 6.828 21.438 1 96.44 307 LEU B CA 1
ATOM 5998 C C . LEU B 1 307 ? -2.443 7.059 22.875 1 96.44 307 LEU B C 1
ATOM 6000 O O . LEU B 1 307 ? -2.297 8.203 23.312 1 96.44 307 LEU B O 1
ATOM 6004 N N . ARG B 1 308 ? -2.184 6.047 23.594 1 96.38 308 ARG B N 1
ATOM 6005 C CA . ARG B 1 308 ? -1.674 6.16 24.953 1 96.38 308 ARG B CA 1
ATOM 6006 C C . ARG B 1 308 ? -0.329 6.875 24.969 1 96.38 308 ARG B C 1
ATOM 6008 O O . ARG B 1 308 ? -0.092 7.73 25.828 1 96.38 308 ARG B O 1
ATOM 6015 N N . ALA B 1 309 ? 0.485 6.594 24.031 1 93.81 309 ALA B N 1
ATOM 6016 C CA . ALA B 1 309 ? 1.761 7.297 23.922 1 93.81 309 ALA B CA 1
ATOM 6017 C C . ALA B 1 309 ? 1.549 8.773 23.594 1 93.81 309 ALA B C 1
ATOM 6019 O O . ALA B 1 309 ? 2.252 9.641 24.109 1 93.81 309 ALA B O 1
ATOM 6020 N N . ALA B 1 310 ? 0.61 9.031 22.688 1 94.44 310 ALA B N 1
ATOM 6021 C CA . ALA B 1 310 ? 0.318 10.414 22.312 1 94.44 310 ALA B CA 1
ATOM 6022 C C . ALA B 1 310 ? -0.219 11.203 23.5 1 94.44 310 ALA B C 1
ATOM 6024 O O . ALA B 1 310 ? 0.157 12.359 23.719 1 94.44 310 ALA B O 1
ATOM 6025 N N . VAL B 1 311 ? -1.059 10.562 24.266 1 96.62 311 VAL B N 1
ATOM 6026 C CA . VAL B 1 311 ? -1.609 11.211 25.453 1 96.62 311 VAL B CA 1
ATOM 6027 C C . VAL B 1 311 ? -0.489 11.508 26.438 1 96.62 311 VAL B C 1
ATOM 6029 O O . VAL B 1 311 ? -0.416 12.609 26.984 1 96.62 311 VAL B O 1
ATOM 6032 N N . LYS B 1 312 ? 0.333 10.633 26.609 1 94.69 312 LYS B N 1
ATOM 6033 C CA . LYS B 1 312 ? 1.487 10.82 27.469 1 94.69 312 LYS B CA 1
ATOM 6034 C C . LYS B 1 312 ? 2.346 11.992 27 1 94.69 312 LYS B C 1
ATOM 6036 O O . LYS B 1 312 ? 2.676 12.883 27.797 1 94.69 312 LYS B O 1
ATOM 6041 N N . ASN B 1 313 ? 2.59 12.117 25.781 1 89.69 313 ASN B N 1
ATOM 6042 C CA . ASN B 1 313 ? 3.533 13.078 25.219 1 89.69 313 ASN B CA 1
ATOM 6043 C C . ASN B 1 313 ? 2.906 14.461 25.078 1 89.69 313 ASN B C 1
ATOM 6045 O O . ASN B 1 313 ? 3.568 15.477 25.312 1 89.69 313 ASN B O 1
ATOM 6049 N N . ILE B 1 314 ? 1.652 14.484 24.719 1 90.5 314 ILE B N 1
ATOM 6050 C CA . ILE B 1 314 ? 1.039 15.734 24.281 1 90.5 314 ILE B CA 1
ATOM 6051 C C . ILE B 1 314 ? 0.173 16.297 25.406 1 90.5 314 ILE B C 1
ATOM 6053 O O . ILE B 1 314 ? 0.326 17.469 25.797 1 90.5 314 ILE B O 1
ATOM 6057 N N . ILE B 1 315 ? -0.643 15.445 25.922 1 92.88 315 ILE B N 1
ATOM 6058 C CA . ILE B 1 315 ? -1.628 15.93 26.875 1 92.88 315 ILE B CA 1
ATOM 6059 C C . ILE B 1 315 ? -0.992 16.031 28.266 1 92.88 315 ILE B C 1
ATOM 6061 O O . ILE B 1 315 ? -1.134 17.062 28.938 1 92.88 315 ILE B O 1
ATOM 6065 N N . LEU B 1 316 ? -0.217 15.031 28.625 1 93.44 316 LEU B N 1
ATOM 6066 C CA . LEU B 1 316 ? 0.441 15.055 29.922 1 93.44 316 LEU B CA 1
ATOM 6067 C C . LEU B 1 316 ? 1.746 15.836 29.859 1 93.44 316 LEU B C 1
ATOM 6069 O O . LEU B 1 316 ? 2.264 16.281 30.891 1 93.44 316 LEU B O 1
ATOM 6073 N N . GLY B 1 317 ? 2.348 15.938 28.766 1 87.94 317 GLY B N 1
ATOM 6074 C CA . GLY B 1 317 ? 3.605 16.656 28.609 1 87.94 317 GLY B CA 1
ATOM 6075 C C . GLY B 1 317 ? 4.789 15.914 29.219 1 87.94 317 GLY B C 1
ATOM 6076 O O . GLY B 1 317 ? 5.691 16.531 29.781 1 87.94 317 GLY B O 1
ATOM 6077 N N . LYS B 1 318 ? 4.664 14.562 29.125 1 88.44 318 LYS B N 1
ATOM 6078 C CA . LYS B 1 318 ? 5.723 13.742 29.703 1 88.44 318 LYS B CA 1
ATOM 6079 C C . LYS B 1 318 ? 6.32 12.797 28.672 1 88.44 318 LYS B C 1
ATOM 6081 O O . LYS B 1 318 ? 6.215 11.57 28.797 1 88.44 318 LYS B O 1
ATOM 6086 N N . PRO B 1 319 ? 7.117 13.227 27.797 1 84.5 319 PRO B N 1
ATOM 6087 C CA . PRO B 1 319 ? 7.629 12.391 26.703 1 84.5 319 PRO B CA 1
ATOM 6088 C C . PRO B 1 319 ? 8.664 11.367 27.188 1 84.5 319 PRO B C 1
ATOM 6090 O O . PRO B 1 319 ? 8.836 10.328 26.547 1 84.5 319 PRO B O 1
ATOM 6093 N N . ASP B 1 320 ? 9.297 11.609 28.281 1 83 320 ASP B N 1
ATOM 6094 C CA . ASP B 1 320 ? 10.359 10.734 28.734 1 83 320 ASP B CA 1
ATOM 6095 C C . ASP B 1 320 ? 9.812 9.633 29.641 1 83 320 ASP B C 1
ATOM 6097 O O . ASP B 1 320 ? 10.531 8.695 29.984 1 83 320 ASP B O 1
ATOM 6101 N N . GLY B 1 321 ? 8.641 9.711 29.938 1 84.5 321 GLY B N 1
ATOM 6102 C CA . GLY B 1 321 ? 8.07 8.688 30.797 1 84.5 321 GLY B CA 1
ATOM 6103 C C . GLY B 1 321 ? 7.66 7.438 30.031 1 84.5 321 GLY B C 1
ATOM 6104 O O . GLY B 1 321 ? 7.547 7.457 28.812 1 84.5 321 GLY B O 1
ATOM 6105 N N . SER B 1 322 ? 7.508 6.391 30.844 1 92.75 322 SER B N 1
ATOM 6106 C CA . SER B 1 322 ? 6.996 5.148 30.281 1 92.75 322 SER B CA 1
ATOM 6107 C C . SER B 1 322 ? 5.473 5.102 30.328 1 92.75 322 SER B C 1
ATOM 6109 O O . SER B 1 322 ? 4.867 5.527 31.312 1 92.75 322 SER B O 1
ATOM 6111 N N . VAL B 1 323 ? 4.883 4.602 29.219 1 93.31 323 VAL B N 1
ATOM 6112 C CA . VAL B 1 323 ? 3.428 4.473 29.172 1 93.31 323 VAL B CA 1
ATOM 6113 C C . VAL B 1 323 ? 2.945 3.566 30.297 1 93.31 323 VAL B C 1
ATOM 6115 O O . VAL B 1 323 ? 1.927 3.846 30.938 1 93.31 323 VAL B O 1
ATOM 6118 N N . ASP B 1 324 ? 3.691 2.545 30.625 1 94 324 ASP B N 1
ATOM 6119 C CA . ASP B 1 324 ? 3.301 1.583 31.641 1 94 324 ASP B CA 1
ATOM 6120 C C . ASP B 1 324 ? 3.322 2.219 33.031 1 94 324 ASP B C 1
ATOM 6122 O O . ASP B 1 324 ? 2.41 2.006 33.844 1 94 324 ASP B O 1
ATOM 6126 N N . ASP B 1 325 ? 4.254 3.064 33.281 1 94.75 325 ASP B N 1
ATOM 6127 C CA . ASP B 1 325 ? 4.398 3.715 34.594 1 94.75 325 ASP B CA 1
ATOM 6128 C C . ASP B 1 325 ? 3.311 4.766 34.812 1 94.75 325 ASP B C 1
ATOM 6130 O O . ASP B 1 325 ? 2.926 5.047 35.938 1 94.75 325 ASP B O 1
ATOM 6134 N N . LEU B 1 326 ? 2.877 5.219 33.688 1 96.12 326 LEU B N 1
ATOM 6135 C CA . LEU B 1 326 ? 1.928 6.324 33.781 1 96.12 326 LEU B CA 1
ATOM 6136 C C . LEU B 1 326 ? 0.528 5.871 33.375 1 96.12 326 LEU B C 1
ATOM 6138 O O . LEU B 1 326 ? -0.305 6.695 33 1 96.12 326 LEU B O 1
ATOM 6142 N N . SER B 1 327 ? 0.297 4.629 33.375 1 96.12 327 SER B N 1
ATOM 6143 C CA . SER B 1 327 ? -0.924 4.043 32.844 1 96.12 327 SER B CA 1
ATOM 6144 C C . SER B 1 327 ? -2.162 4.625 33.5 1 96.12 327 SER B C 1
ATOM 6146 O O . SER B 1 327 ? -3.141 4.961 32.844 1 96.12 327 SER B O 1
ATOM 6148 N N . GLY B 1 328 ? -2.176 4.781 34.812 1 95.62 328 GLY B N 1
ATOM 6149 C CA . GLY B 1 328 ? -3.312 5.336 35.531 1 95.62 328 GLY B CA 1
ATOM 6150 C C . GLY B 1 328 ? -3.604 6.781 35.156 1 95.62 328 GLY B C 1
ATOM 6151 O O . GLY B 1 328 ? -4.758 7.152 34.938 1 95.62 328 GLY B O 1
ATOM 6152 N N . GLU B 1 329 ? -2.584 7.562 35.094 1 96.44 329 GLU B N 1
ATOM 6153 C CA . GLU B 1 329 ? -2.732 8.969 34.75 1 96.44 329 GLU B CA 1
ATOM 6154 C C . GLU B 1 329 ? -3.232 9.109 33.312 1 96.44 329 GLU B C 1
ATOM 6156 O O . GLU B 1 329 ? -4.07 9.969 33 1 96.44 329 GLU B O 1
ATOM 6161 N N . ILE B 1 330 ? -2.695 8.25 32.5 1 97.38 330 ILE B N 1
ATOM 6162 C CA . ILE B 1 330 ? -3.09 8.266 31.094 1 97.38 330 ILE B CA 1
ATOM 6163 C C . ILE B 1 330 ? -4.566 7.902 30.969 1 97.38 330 ILE B C 1
ATOM 6165 O O . ILE B 1 330 ? -5.316 8.562 30.234 1 97.38 330 ILE B O 1
ATOM 6169 N N . ASP B 1 331 ? -4.977 6.926 31.734 1 97.12 331 ASP B N 1
ATOM 6170 C CA . ASP B 1 331 ? -6.379 6.52 31.688 1 97.12 331 ASP B CA 1
ATOM 6171 C C . ASP B 1 331 ? -7.293 7.656 32.156 1 97.12 331 ASP B C 1
ATOM 6173 O O . ASP B 1 331 ? -8.336 7.898 31.531 1 97.12 331 ASP B O 1
ATOM 6177 N N . THR B 1 332 ? -6.875 8.328 33.094 1 96.88 332 THR B N 1
ATOM 6178 C CA . THR B 1 332 ? -7.645 9.453 33.625 1 96.88 332 THR B CA 1
ATOM 6179 C C . THR B 1 332 ? -7.773 10.555 32.562 1 96.88 332 THR B C 1
ATOM 6181 O O . THR B 1 332 ? -8.867 11.078 32.344 1 96.88 332 THR B O 1
ATOM 6184 N N . LYS B 1 333 ? -6.703 10.867 31.906 1 96.62 333 LYS B N 1
ATOM 6185 C CA . LYS B 1 333 ? -6.711 11.922 30.891 1 96.62 333 LYS B CA 1
ATOM 6186 C C . LYS B 1 333 ? -7.52 11.5 29.656 1 96.62 333 LYS B C 1
ATOM 6188 O O . LYS B 1 333 ? -8.172 12.336 29.031 1 96.62 333 LYS B O 1
ATOM 6193 N N . ILE B 1 334 ? -7.41 10.266 29.312 1 97.44 334 ILE B N 1
ATOM 6194 C CA . ILE B 1 334 ? -8.203 9.766 28.188 1 97.44 334 ILE B CA 1
ATOM 6195 C C . ILE B 1 334 ? -9.688 9.945 28.484 1 97.44 334 ILE B C 1
ATOM 6197 O O . ILE B 1 334 ? -10.438 10.445 27.656 1 97.44 334 ILE B O 1
ATOM 6201 N N . ASN B 1 335 ? -10.039 9.609 29.703 1 96.44 335 ASN B N 1
ATOM 6202 C CA . ASN B 1 335 ? -11.445 9.758 30.078 1 96.44 335 ASN B CA 1
ATOM 6203 C C . ASN B 1 335 ? -11.867 11.219 30.125 1 96.44 335 ASN B C 1
ATOM 6205 O O . ASN B 1 335 ? -12.984 11.562 29.75 1 96.44 335 ASN B O 1
ATOM 6209 N N . GLN B 1 336 ? -10.992 12.078 30.516 1 95.75 336 GLN B N 1
ATOM 6210 C CA . GLN B 1 336 ? -11.289 13.5 30.625 1 95.75 336 GLN B CA 1
ATOM 6211 C C . GLN B 1 336 ? -11.406 14.156 29.25 1 95.75 336 GLN B C 1
ATOM 6213 O O . GLN B 1 336 ? -12.297 14.977 29.031 1 95.75 336 GLN B O 1
ATOM 6218 N N . VAL B 1 337 ? -10.523 13.773 28.422 1 96.56 337 VAL B N 1
ATOM 6219 C CA . VAL B 1 337 ? -10.422 14.469 27.141 1 96.56 337 VAL B CA 1
ATOM 6220 C C . VAL B 1 337 ? -11.367 13.828 26.125 1 96.56 337 VAL B C 1
ATOM 6222 O O . VAL B 1 337 ? -12.102 14.523 25.438 1 96.56 337 VAL B O 1
ATOM 6225 N N . PHE B 1 338 ? -11.414 12.516 26.109 1 97.12 338 PHE B N 1
ATOM 6226 C CA . PHE B 1 338 ? -12.125 11.828 25.031 1 97.12 338 PHE B CA 1
ATOM 6227 C C . PHE B 1 338 ? -13.484 11.344 25.516 1 97.12 338 PHE B C 1
ATOM 6229 O O . PHE B 1 338 ? -14.352 11.016 24.703 1 97.12 338 PHE B O 1
ATOM 6236 N N . GLY B 1 339 ? -13.68 11.266 26.766 1 95.56 339 GLY B N 1
ATOM 6237 C CA . GLY B 1 339 ? -14.945 10.82 27.328 1 95.56 339 GLY B CA 1
ATOM 6238 C C . GLY B 1 339 ? -14.898 9.398 27.844 1 95.56 339 GLY B C 1
ATOM 6239 O O . GLY B 1 339 ? -13.953 8.664 27.578 1 95.56 339 GLY B O 1
ATOM 6240 N N . GLU B 1 340 ? -15.992 8.977 28.547 1 94.94 340 GLU B N 1
ATOM 6241 C CA . GLU B 1 340 ? -16.062 7.672 29.188 1 94.94 340 GLU B CA 1
ATOM 6242 C C . GLU B 1 340 ? -16.859 6.676 28.359 1 94.94 340 GLU B C 1
ATOM 6244 O O . GLU B 1 340 ? -16.797 5.469 28.594 1 94.94 340 GLU B O 1
ATOM 6249 N N . ASP B 1 341 ? -17.609 7.32 27.422 1 96.06 341 ASP B N 1
ATOM 6250 C CA . ASP B 1 341 ? -18.438 6.438 26.594 1 96.06 341 ASP B CA 1
ATOM 6251 C C . ASP B 1 341 ? -18.359 6.82 25.125 1 96.06 341 ASP B C 1
ATOM 6253 O O . ASP B 1 341 ? -17.859 7.898 24.781 1 96.06 341 ASP B O 1
ATOM 6257 N N . GLN B 1 342 ? -18.844 5.949 24.266 1 96.75 342 GLN B N 1
ATOM 6258 C CA . GLN B 1 342 ? -18.75 6.059 22.812 1 96.75 342 GLN B CA 1
ATOM 6259 C C . GLN B 1 342 ? -19.5 7.285 22.312 1 96.75 342 GLN B C 1
ATOM 6261 O O . GLN B 1 342 ? -19.031 7.965 21.391 1 96.75 342 GLN B O 1
ATOM 6266 N N . GLU B 1 343 ? -20.609 7.539 22.922 1 96.06 343 GLU B N 1
ATOM 6267 C CA . GLU B 1 343 ? -21.438 8.656 22.484 1 96.06 343 GLU B CA 1
ATOM 6268 C C . GLU B 1 343 ? -20.734 9.992 22.734 1 96.06 343 GLU B C 1
ATOM 6270 O O . GLU B 1 343 ? -20.672 10.852 21.844 1 96.06 343 GLU B O 1
ATOM 6275 N N . THR B 1 344 ? -20.172 10.203 23.875 1 96.44 344 THR B N 1
ATOM 6276 C CA . THR B 1 344 ? -19.438 11.406 24.234 1 96.44 344 THR B CA 1
ATOM 6277 C C . THR B 1 344 ? -18.203 11.562 23.344 1 96.44 344 THR B C 1
ATOM 6279 O O . THR B 1 344 ? -17.891 12.664 22.891 1 96.44 344 THR B O 1
ATOM 6282 N N . PHE B 1 345 ? -17.547 10.43 23.141 1 97.19 345 PHE B N 1
ATOM 6283 C CA . PHE B 1 345 ? -16.359 10.43 22.297 1 97.19 345 PHE B CA 1
ATOM 6284 C C . PHE B 1 345 ? -16.703 10.914 20.891 1 97.19 345 PHE B C 1
ATOM 6286 O O . PHE B 1 345 ? -16.016 11.781 20.344 1 97.19 345 PHE B O 1
ATOM 6293 N N . HIS B 1 346 ? -17.734 10.461 20.328 1 96.75 346 HIS B N 1
ATOM 6294 C CA . HIS B 1 346 ? -18.141 10.844 18.984 1 96.75 346 HIS B CA 1
ATOM 6295 C C . HIS B 1 346 ? -18.594 12.297 18.938 1 96.75 346 HIS B C 1
ATOM 6297 O O . HIS B 1 346 ? -18.266 13.023 18 1 96.75 346 HIS B O 1
ATOM 6303 N N . SER B 1 347 ? -19.297 12.703 19.938 1 95.19 347 SER B N 1
ATOM 6304 C CA . SER B 1 347 ? -19.797 14.07 19.969 1 95.19 347 SER B CA 1
ATOM 6305 C C . SER B 1 347 ? -18.656 15.078 20.078 1 95.19 347 SER B C 1
ATOM 6307 O O . SER B 1 347 ? -18.719 16.141 19.453 1 95.19 347 SER B O 1
ATOM 6309 N N . ARG B 1 348 ? -17.641 14.727 20.766 1 94.38 348 ARG B N 1
ATOM 6310 C CA . ARG B 1 348 ? -16.516 15.633 20.984 1 94.38 348 ARG B CA 1
ATOM 6311 C C . ARG B 1 348 ? -15.602 15.68 19.766 1 94.38 348 ARG B C 1
ATOM 6313 O O . ARG B 1 348 ? -14.961 16.703 19.5 1 94.38 348 ARG B O 1
ATOM 6320 N N . PHE B 1 349 ? -15.578 14.586 19.062 1 96.25 349 PHE B N 1
ATOM 6321 C CA . PHE B 1 349 ? -14.562 14.5 18.016 1 96.25 349 PHE B CA 1
ATOM 6322 C C . PHE B 1 349 ? -15.18 14.156 16.672 1 96.25 349 PHE B C 1
ATOM 6324 O O . PHE B 1 349 ? -15.578 15.047 15.914 1 96.25 349 PHE B O 1
ATOM 6331 N N . TRP B 1 350 ? -15.617 12.992 16.422 1 96.12 350 TRP B N 1
ATOM 6332 C CA . TRP B 1 350 ? -15.883 12.484 15.078 1 96.12 350 TRP B CA 1
ATOM 6333 C C . TRP B 1 350 ? -17.156 13.078 14.508 1 96.12 350 TRP B C 1
ATOM 6335 O O . TRP B 1 350 ? -17.281 13.289 13.297 1 96.12 350 TRP B O 1
ATOM 6345 N N . ASP B 1 351 ? -18.078 13.438 15.359 1 94.5 351 ASP B N 1
ATOM 6346 C CA . ASP B 1 351 ? -19.297 14.109 14.883 1 94.5 351 ASP B CA 1
ATOM 6347 C C . ASP B 1 351 ? -18.969 15.516 14.375 1 94.5 351 ASP B C 1
ATOM 6349 O O . ASP B 1 351 ? -19.766 16.109 13.641 1 94.5 351 ASP B O 1
ATOM 6353 N N . GLN B 1 352 ? -17.844 16.062 14.781 1 93.88 352 GLN B N 1
ATOM 6354 C CA . GLN B 1 352 ? -17.438 17.391 14.336 1 93.88 352 GLN B CA 1
ATOM 6355 C C . GLN B 1 352 ? -17.188 17.406 12.828 1 93.88 352 GLN B C 1
ATOM 6357 O O . GLN B 1 352 ? -17.281 18.469 12.195 1 93.88 352 GLN B O 1
ATOM 6362 N N . LEU B 1 353 ? -16.922 16.25 12.234 1 95.56 353 LEU B N 1
ATOM 6363 C CA . LEU B 1 353 ? -16.609 16.188 10.812 1 95.56 353 LEU B CA 1
ATOM 6364 C C . LEU B 1 353 ? -17.812 16.594 9.969 1 95.56 353 LEU B C 1
ATOM 6366 O O . LEU B 1 353 ? -17.656 17.125 8.867 1 95.56 353 LEU B O 1
ATOM 6370 N N . THR B 1 354 ? -18.969 16.375 10.516 1 94.81 354 THR B N 1
ATOM 6371 C CA . THR B 1 354 ? -20.172 16.719 9.797 1 94.81 354 THR B CA 1
ATOM 6372 C C . THR B 1 354 ? -20.531 18.188 10 1 94.81 354 THR B C 1
ATOM 6374 O O . THR B 1 354 ? -21.375 18.734 9.297 1 94.81 354 THR B O 1
ATOM 6377 N N . LYS B 1 355 ? -19.891 18.859 10.867 1 91.44 355 LYS B N 1
ATOM 6378 C CA . LYS B 1 355 ? -20.188 20.25 11.195 1 91.44 355 LYS B CA 1
ATOM 6379 C C . LYS B 1 355 ? -19.156 21.203 10.57 1 91.44 355 LYS B C 1
ATOM 6381 O O . LYS B 1 355 ? -19.453 22.375 10.359 1 91.44 355 LYS B O 1
ATOM 6386 N N . VAL B 1 356 ? -18 20.656 10.359 1 91.5 356 VAL B N 1
ATOM 6387 C CA . VAL B 1 356 ? -16.938 21.469 9.773 1 91.5 356 VAL B CA 1
ATOM 6388 C C . VAL B 1 356 ? -17.188 21.656 8.281 1 91.5 356 VAL B C 1
ATOM 6390 O O . VAL B 1 356 ? -17.188 20.672 7.52 1 91.5 356 VAL B O 1
ATOM 6393 N N . LYS B 1 357 ? -17.375 22.891 7.93 1 90.75 357 LYS B N 1
ATOM 6394 C CA . LYS B 1 357 ? -17.562 23.219 6.52 1 90.75 357 LYS B CA 1
ATOM 6395 C C . LYS B 1 357 ? -16.219 23.484 5.84 1 90.75 357 LYS B C 1
ATOM 6397 O O . LYS B 1 357 ? -15.336 24.125 6.422 1 90.75 357 LYS B O 1
ATOM 6402 N N . VAL B 1 358 ? -16.156 22.953 4.672 1 91.38 358 VAL B N 1
ATOM 6403 C CA . VAL B 1 358 ? -14.938 23.141 3.891 1 91.38 358 VAL B CA 1
ATOM 6404 C C . VAL B 1 358 ? -15.219 24.047 2.693 1 91.38 358 VAL B C 1
ATOM 6406 O O . VAL B 1 358 ? -16.062 23.719 1.855 1 91.38 358 VAL B O 1
ATOM 6409 N N . GLU B 1 359 ? -14.531 25.125 2.648 1 87.94 359 GLU B N 1
ATOM 6410 C CA . GLU B 1 359 ? -14.695 26.109 1.583 1 87.94 359 GLU B CA 1
ATOM 6411 C C . GLU B 1 359 ? -14.25 25.547 0.237 1 87.94 359 GLU B C 1
ATOM 6413 O O . GLU B 1 359 ? -13.383 24.672 0.181 1 87.94 359 GLU B O 1
ATOM 6418 N N . LYS B 1 360 ? -14.789 26.047 -0.78 1 84 360 LYS B N 1
ATOM 6419 C CA . LYS B 1 360 ? -14.445 25.609 -2.133 1 84 360 LYS B CA 1
ATOM 6420 C C . LYS B 1 360 ? -12.961 25.844 -2.422 1 84 360 LYS B C 1
ATOM 6422 O O . LYS B 1 360 ? -12.312 25 -3.047 1 84 360 LYS B O 1
ATOM 6427 N N . ALA B 1 361 ? -12.453 26.875 -1.973 1 79.06 361 ALA B N 1
ATOM 6428 C CA . ALA B 1 361 ? -11.055 27.219 -2.221 1 79.06 361 ALA B CA 1
ATOM 6429 C C . ALA B 1 361 ? -10.117 26.234 -1.545 1 79.06 361 ALA B C 1
ATOM 6431 O O . ALA B 1 361 ? -8.984 26.031 -1.992 1 79.06 361 ALA B O 1
ATOM 6432 N N . ALA B 1 362 ? -10.617 25.625 -0.478 1 83.38 362 ALA B N 1
ATOM 6433 C CA . ALA B 1 362 ? -9.781 24.734 0.314 1 83.38 362 ALA B CA 1
ATOM 6434 C C . ALA B 1 362 ? -9.672 23.359 -0.347 1 83.38 362 ALA B C 1
ATOM 6436 O O . ALA B 1 362 ? -8.594 22.766 -0.386 1 83.38 362 ALA B O 1
ATOM 6437 N N . SER B 1 363 ? -10.781 22.859 -0.871 1 79.56 363 SER B N 1
ATOM 6438 C CA . SER B 1 363 ? -10.773 21.484 -1.362 1 79.56 363 SER B CA 1
ATOM 6439 C C . SER B 1 363 ? -10.82 21.453 -2.887 1 79.56 363 SER B C 1
ATOM 6441 O O . SER B 1 363 ? -10.531 20.422 -3.494 1 79.56 363 SER B O 1
ATOM 6443 N N . GLY B 1 364 ? -11.141 22.531 -3.549 1 74.88 364 GLY B N 1
ATOM 6444 C CA . GLY B 1 364 ? -11.359 22.547 -4.988 1 74.88 364 GLY B CA 1
ATOM 6445 C C . GLY B 1 364 ? -12.727 22.016 -5.391 1 74.88 364 GLY B C 1
ATOM 6446 O O . GLY B 1 364 ? -13.039 21.953 -6.578 1 74.88 364 GLY B O 1
ATOM 6447 N N . GLN B 1 365 ? -13.477 21.625 -4.387 1 77.5 365 GLN B N 1
ATOM 6448 C CA . GLN B 1 365 ? -14.828 21.141 -4.605 1 77.5 365 GLN B CA 1
ATOM 6449 C C . GLN B 1 365 ? -15.867 22.094 -4.039 1 77.5 365 GLN B C 1
ATOM 6451 O O . GLN B 1 365 ? -15.523 23.031 -3.299 1 77.5 365 GLN B O 1
ATOM 6456 N N . GLU B 1 366 ? -17.109 21.812 -4.457 1 81.88 366 GLU B N 1
ATOM 6457 C CA . GLU B 1 366 ? -18.172 22.641 -3.9 1 81.88 366 GLU B CA 1
ATOM 6458 C C . GLU B 1 366 ? -18.219 22.531 -2.379 1 81.88 366 GLU B C 1
ATOM 6460 O O . GLU B 1 366 ? -17.859 21.5 -1.815 1 81.88 366 GLU B O 1
ATOM 6465 N N . GLU B 1 367 ? -18.625 23.688 -1.821 1 83.06 367 GLU B N 1
ATOM 6466 C CA . GLU B 1 367 ? -18.688 23.703 -0.363 1 83.06 367 GLU B CA 1
ATOM 6467 C C . GLU B 1 367 ? -19.438 22.5 0.182 1 83.06 367 GLU B C 1
ATOM 6469 O O . GLU B 1 367 ? -20.531 22.188 -0.285 1 83.06 367 GLU B O 1
ATOM 6474 N N . THR B 1 368 ? -18.703 21.875 1.104 1 90.81 368 THR B N 1
ATOM 6475 C CA . THR B 1 368 ? -19.266 20.656 1.694 1 90.81 368 THR B CA 1
ATOM 6476 C C . THR B 1 368 ? -18.766 20.484 3.125 1 90.81 368 THR B C 1
ATOM 6478 O O . THR B 1 368 ? -18.188 21.391 3.707 1 90.81 368 THR B O 1
ATOM 6481 N N . THR B 1 369 ? -19.234 19.328 3.65 1 93.75 369 THR B N 1
ATOM 6482 C CA . THR B 1 369 ? -18.766 19.016 4.996 1 93.75 369 THR B CA 1
ATOM 6483 C C . THR B 1 369 ? -17.5 18.156 4.941 1 93.75 369 THR B C 1
ATOM 6485 O O . THR B 1 369 ? -17.219 17.516 3.924 1 93.75 369 THR B O 1
ATOM 6488 N N . LEU B 1 370 ? -16.719 18.234 5.973 1 95.81 370 LEU B N 1
ATOM 6489 C CA . LEU B 1 370 ? -15.422 17.578 6.008 1 95.81 370 LEU B CA 1
ATOM 6490 C C . LEU B 1 370 ? -15.578 16.062 5.812 1 95.81 370 LEU B C 1
ATOM 6492 O O . LEU B 1 370 ? -14.742 15.43 5.16 1 95.81 370 LEU B O 1
ATOM 6496 N N . ASP B 1 371 ? -16.625 15.453 6.324 1 93.75 371 ASP B N 1
ATOM 6497 C CA . ASP B 1 371 ? -16.844 14.008 6.23 1 93.75 371 ASP B CA 1
ATOM 6498 C C . ASP B 1 371 ? -17.156 13.594 4.797 1 93.75 371 ASP B C 1
ATOM 6500 O O . ASP B 1 371 ? -16.984 12.438 4.426 1 93.75 371 ASP B O 1
ATOM 6504 N N . ALA B 1 372 ? -17.578 14.531 3.973 1 92.94 372 ALA B N 1
ATOM 6505 C CA . ALA B 1 372 ? -18 14.234 2.605 1 92.94 372 ALA B CA 1
ATOM 6506 C C . ALA B 1 372 ? -16.812 14.219 1.652 1 92.94 372 ALA B C 1
ATOM 6508 O O . ALA B 1 372 ? -16.922 13.734 0.522 1 92.94 372 ALA B O 1
ATOM 6509 N N . ILE B 1 373 ? -15.711 14.758 2.119 1 92 373 ILE B N 1
ATOM 6510 C CA . ILE B 1 373 ? -14.523 14.742 1.276 1 92 373 ILE B CA 1
ATOM 6511 C C . ILE B 1 373 ? -13.852 13.367 1.361 1 92 373 ILE B C 1
ATOM 6513 O O . ILE B 1 373 ? -13.383 12.969 2.428 1 92 373 ILE B O 1
ATOM 6517 N N . THR B 1 374 ? -13.742 12.719 0.254 1 87.81 374 THR B N 1
ATOM 6518 C CA . THR B 1 374 ? -13.289 11.328 0.294 1 87.81 374 THR B CA 1
ATOM 6519 C C . THR B 1 374 ? -11.898 11.195 -0.316 1 87.81 374 THR B C 1
ATOM 6521 O O . THR B 1 374 ? -11.25 10.156 -0.175 1 87.81 374 THR B O 1
ATOM 6524 N N . SER B 1 375 ? -11.445 12.164 -0.988 1 88.31 375 SER B N 1
ATOM 6525 C CA . SER B 1 375 ? -10.133 12.125 -1.629 1 88.31 375 SER B CA 1
ATOM 6526 C C . SER B 1 375 ? -9.039 12.609 -0.68 1 88.31 375 SER B C 1
ATOM 6528 O O . SER B 1 375 ? -9.141 13.703 -0.118 1 88.31 375 SER B O 1
ATOM 6530 N N . PHE B 1 376 ? -7.957 11.789 -0.513 1 89.12 376 PHE B N 1
ATOM 6531 C CA . PHE B 1 376 ? -6.82 12.172 0.311 1 89.12 376 PHE B CA 1
ATOM 6532 C C . PHE B 1 376 ? -6.191 13.461 -0.203 1 89.12 376 PHE B C 1
ATOM 6534 O O . PHE B 1 376 ? -5.797 14.328 0.586 1 89.12 376 PHE B O 1
ATOM 6541 N N . ALA B 1 377 ? -6.148 13.594 -1.558 1 86.12 377 ALA B N 1
ATOM 6542 C CA . ALA B 1 377 ? -5.566 14.789 -2.172 1 86.12 377 ALA B CA 1
ATOM 6543 C C . ALA B 1 377 ? -6.359 16.031 -1.809 1 86.12 377 ALA B C 1
ATOM 6545 O O . ALA B 1 377 ? -5.781 17.062 -1.452 1 86.12 377 ALA B O 1
ATOM 6546 N N . ALA B 1 378 ? -7.648 15.93 -1.84 1 90.31 378 ALA B N 1
ATOM 6547 C CA . ALA B 1 378 ? -8.508 17.062 -1.513 1 90.31 378 ALA B CA 1
ATOM 6548 C C . ALA B 1 378 ? -8.414 17.422 -0.03 1 90.31 378 ALA B C 1
ATOM 6550 O O . ALA B 1 378 ? -8.367 18.594 0.334 1 90.31 378 ALA B O 1
ATOM 6551 N N . LEU B 1 379 ? -8.32 16.406 0.771 1 93.75 379 LEU B N 1
ATOM 6552 C CA . LEU B 1 379 ? -8.203 16.625 2.209 1 93.75 379 LEU B CA 1
ATOM 6553 C C . LEU B 1 379 ? -6.863 17.266 2.551 1 93.75 379 LEU B C 1
ATOM 6555 O O . LEU B 1 379 ? -6.805 18.188 3.369 1 93.75 379 LEU B O 1
ATOM 6559 N N . SER B 1 380 ? -5.891 16.812 1.92 1 91.12 380 SER B N 1
ATOM 6560 C CA . SER B 1 380 ? -4.562 17.359 2.164 1 91.12 380 SER B CA 1
ATOM 6561 C C . SER B 1 380 ? -4.48 18.812 1.729 1 91.12 380 SER B C 1
ATOM 6563 O O . SER B 1 380 ? -3.881 19.641 2.416 1 91.12 380 SER B O 1
ATOM 6565 N N . ARG B 1 381 ? -5.074 19.094 0.658 1 89.5 381 ARG B N 1
ATOM 6566 C CA . ARG B 1 381 ? -5.16 20.469 0.203 1 89.5 381 ARG B CA 1
ATOM 6567 C C . ARG B 1 381 ? -5.922 21.328 1.208 1 89.5 381 ARG B C 1
ATOM 6569 O O . ARG B 1 381 ? -5.504 22.453 1.515 1 89.5 381 ARG B O 1
ATOM 6576 N N . ALA B 1 382 ? -6.98 20.828 1.652 1 92.69 382 ALA B N 1
ATOM 6577 C CA . ALA B 1 382 ? -7.777 21.547 2.645 1 92.69 382 ALA B CA 1
ATOM 6578 C C . ALA B 1 382 ? -6.977 21.781 3.92 1 92.69 382 ALA B C 1
ATOM 6580 O O . ALA B 1 382 ? -7.035 22.875 4.5 1 92.69 382 ALA B O 1
ATOM 6581 N N . ARG B 1 383 ? -6.273 20.75 4.352 1 92.75 383 ARG B N 1
ATOM 6582 C CA . ARG B 1 383 ? -5.445 20.891 5.543 1 92.75 383 ARG B CA 1
ATOM 6583 C C . ARG B 1 383 ? -4.445 22.031 5.387 1 92.75 383 ARG B C 1
ATOM 6585 O O . ARG B 1 383 ? -4.32 22.875 6.27 1 92.75 383 ARG B O 1
ATOM 6592 N N . THR B 1 384 ? -3.793 22.078 4.273 1 88.5 384 THR B N 1
ATOM 6593 C CA . THR B 1 384 ? -2.803 23.109 4.004 1 88.5 384 THR B CA 1
ATOM 6594 C C . THR B 1 384 ? -3.467 24.484 3.93 1 88.5 384 THR B C 1
ATOM 6596 O O . THR B 1 384 ? -2.945 25.469 4.469 1 88.5 384 THR B O 1
ATOM 6599 N N . TYR B 1 385 ? -4.578 24.516 3.352 1 88.44 385 TYR B N 1
ATOM 6600 C CA . TYR B 1 385 ? -5.336 25.766 3.223 1 88.44 385 TYR B CA 1
ATOM 6601 C C . TYR B 1 385 ? -5.703 26.328 4.59 1 88.44 385 TYR B C 1
ATOM 6603 O O . TYR B 1 385 ? -5.441 27.484 4.879 1 88.44 385 TYR B O 1
ATOM 6611 N N . TYR B 1 386 ? -6.199 25.5 5.375 1 90.38 386 TYR B N 1
ATOM 6612 C CA . TYR B 1 386 ? -6.684 25.984 6.664 1 90.38 386 TYR B CA 1
ATOM 6613 C C . TYR B 1 386 ? -5.523 26.281 7.609 1 90.38 386 TYR B C 1
ATOM 6615 O O . TYR B 1 386 ? -5.59 27.219 8.414 1 90.38 386 TYR B O 1
ATOM 6623 N N . SER B 1 387 ? -4.527 25.516 7.52 1 88.31 387 SER B N 1
ATOM 6624 C CA . SER B 1 387 ? -3.34 25.797 8.312 1 88.31 387 SER B CA 1
ATOM 6625 C C . SER B 1 387 ? -2.746 27.156 7.945 1 88.31 387 SER B C 1
ATOM 6627 O O . SER B 1 387 ? -2.416 27.953 8.82 1 88.31 387 SER B O 1
ATOM 6629 N N . THR B 1 388 ? -2.715 27.422 6.715 1 85.56 388 THR B N 1
ATOM 6630 C CA . THR B 1 388 ? -2.164 28.688 6.234 1 85.56 388 THR B CA 1
ATOM 6631 C C . THR B 1 388 ? -3.104 29.844 6.555 1 85.56 388 THR B C 1
ATOM 6633 O O . THR B 1 388 ? -2.654 30.938 6.898 1 85.56 388 THR B O 1
ATOM 6636 N N . LYS B 1 389 ? -4.332 29.609 6.48 1 86.38 389 LYS B N 1
ATOM 6637 C CA . LYS B 1 389 ? -5.32 30.641 6.781 1 86.38 389 LYS B CA 1
ATOM 6638 C C . LYS B 1 389 ? -5.258 31.047 8.25 1 86.38 389 LYS B C 1
ATOM 6640 O O . LYS B 1 389 ? -5.336 32.219 8.578 1 86.38 389 LYS B O 1
ATOM 6645 N N . VAL B 1 390 ? -5.078 30.062 9.07 1 87.12 390 VAL B N 1
ATOM 6646 C CA . VAL B 1 390 ? -4.988 30.328 10.5 1 87.12 390 VAL B CA 1
ATOM 6647 C C . VAL B 1 390 ? -3.727 31.141 10.789 1 87.12 390 VAL B C 1
ATOM 6649 O O . VAL B 1 390 ? -3.783 32.156 11.492 1 87.12 390 VAL B O 1
ATOM 6652 N N . ILE B 1 391 ? -2.719 30.766 10.227 1 85.25 391 ILE B N 1
ATOM 6653 C CA . ILE B 1 391 ? -1.445 31.438 10.461 1 85.25 391 ILE B CA 1
ATOM 6654 C C . ILE B 1 391 ? -1.51 32.875 9.914 1 85.25 391 ILE B C 1
ATOM 6656 O O . ILE B 1 391 ? -1.106 33.812 10.586 1 85.25 391 ILE B O 1
ATOM 6660 N N . LYS B 1 392 ? -2.025 33.031 8.789 1 85.12 392 LYS B N 1
ATOM 6661 C CA . LYS B 1 392 ? -2.176 34.344 8.203 1 85.12 392 LYS B CA 1
ATOM 6662 C C . LYS B 1 392 ? -3.088 35.219 9.047 1 85.12 392 LYS B C 1
ATOM 6664 O O . LYS B 1 392 ? -2.799 36.406 9.266 1 85.12 392 LYS B O 1
ATOM 6669 N N . GLY B 1 393 ? -4.121 34.656 9.516 1 86.75 393 GLY B N 1
ATOM 6670 C CA . GLY B 1 393 ? -5.027 35.406 10.367 1 86.75 393 GLY B CA 1
ATOM 6671 C C . GLY B 1 393 ? -4.379 35.875 11.656 1 86.75 393 GLY B C 1
ATOM 6672 O O . GLY B 1 393 ? -4.586 37 12.078 1 86.75 393 GLY B O 1
ATOM 6673 N N . LEU B 1 394 ? -3.613 35.031 12.18 1 88.69 394 LEU B N 1
ATOM 6674 C CA . LEU B 1 394 ? -2.91 35.406 13.398 1 88.69 394 LEU B CA 1
ATOM 6675 C C . LEU B 1 394 ? -1.857 36.469 13.125 1 88.69 394 LEU B C 1
ATOM 6677 O O . LEU B 1 394 ? -1.715 37.406 13.898 1 88.69 394 LEU B O 1
ATOM 6681 N N . ARG B 1 395 ? -1.232 36.375 12.07 1 88.06 395 ARG B N 1
ATOM 6682 C CA . ARG B 1 395 ? -0.226 37.375 11.711 1 88.06 395 ARG B CA 1
ATOM 6683 C C . ARG B 1 395 ? -0.872 38.719 11.398 1 88.06 395 ARG B C 1
ATOM 6685 O O . ARG B 1 395 ? -0.333 39.781 11.758 1 88.06 395 ARG B O 1
ATOM 6692 N N . ASP B 1 396 ? -1.955 38.719 10.75 1 89 396 ASP B N 1
ATOM 6693 C CA . ASP B 1 396 ? -2.691 39.938 10.477 1 89 396 ASP B CA 1
ATOM 6694 C C . ASP B 1 396 ? -3.133 40.625 11.773 1 89 396 ASP B C 1
ATOM 6696 O O . ASP B 1 396 ? -3.055 41.844 11.898 1 89 396 ASP B O 1
ATOM 6700 N N . LYS B 1 397 ? -3.549 39.812 12.648 1 91.75 397 LYS B N 1
ATOM 6701 C CA . LYS B 1 397 ? -3.949 40.344 13.945 1 91.75 397 LYS B CA 1
ATOM 6702 C C . LYS B 1 397 ? -2.758 40.969 14.68 1 91.75 397 LYS B C 1
ATOM 6704 O O . LYS B 1 397 ? -2.881 42.031 15.289 1 91.75 397 LYS B O 1
ATOM 6709 N N . ILE B 1 398 ? -1.734 40.312 14.578 1 90.69 398 ILE B N 1
ATOM 6710 C CA . ILE B 1 398 ? -0.514 40.812 15.188 1 90.69 398 ILE B CA 1
ATOM 6711 C C . ILE B 1 398 ? -0.143 42.156 14.555 1 90.69 398 ILE B C 1
ATOM 6713 O O . ILE B 1 398 ? 0.133 43.125 15.266 1 90.69 398 ILE B O 1
ATOM 6717 N N . SER B 1 399 ? -0.199 42.219 13.305 1 90.5 399 SER B N 1
ATOM 6718 C CA . SER B 1 399 ? 0.11 43.438 12.602 1 90.5 399 SER B CA 1
ATOM 6719 C C . SER B 1 399 ? -0.848 44.562 12.992 1 90.5 399 SER B C 1
ATOM 6721 O O . SER B 1 399 ? -0.426 45.719 13.219 1 90.5 399 SER B O 1
ATOM 6723 N N . SER B 1 400 ? -2.043 44.281 13.102 1 92.94 400 SER B N 1
ATOM 6724 C CA . SER B 1 400 ? -3.051 45.281 13.484 1 92.94 400 SER B CA 1
ATOM 6725 C C . SER B 1 400 ? -2.814 45.781 14.906 1 92.94 400 SER B C 1
ATOM 6727 O O . SER B 1 400 ? -2.936 46.969 15.172 1 92.94 400 SER B O 1
ATOM 6729 N N . LEU B 1 401 ? -2.479 44.906 15.734 1 91.38 401 LEU B N 1
ATOM 6730 C CA . LEU B 1 401 ? -2.223 45.25 17.125 1 91.38 401 LEU B CA 1
ATOM 6731 C C . LEU B 1 401 ? -0.947 46.094 17.25 1 91.38 401 LEU B C 1
ATOM 6733 O O . LEU B 1 401 ? -0.877 47 18.047 1 91.38 401 LEU B O 1
ATOM 6737 N N . GLU B 1 402 ? -0.01 45.781 16.469 1 89.25 402 GLU B N 1
ATOM 6738 C CA . GLU B 1 402 ? 1.229 46.562 16.453 1 89.25 402 GLU B CA 1
ATOM 6739 C C . GLU B 1 402 ? 0.991 47.969 15.961 1 89.25 402 GLU B C 1
ATOM 6741 O O . GLU B 1 402 ? 1.514 48.938 16.531 1 89.25 402 GLU B O 1
ATOM 6746 N N . ILE B 1 403 ? 0.22 48.125 14.969 1 88.31 403 ILE B N 1
ATOM 6747 C CA . ILE B 1 403 ? -0.133 49.438 14.438 1 88.31 403 ILE B CA 1
ATOM 6748 C C . ILE B 1 403 ? -0.917 50.219 15.492 1 88.31 403 ILE B C 1
ATOM 6750 O O . ILE B 1 403 ? -0.645 51.406 15.727 1 88.31 403 ILE B O 1
ATOM 6754 N N . LYS B 1 404 ? -1.818 49.594 16.094 1 85.94 404 LYS B N 1
ATOM 6755 C CA . LYS B 1 404 ? -2.607 50.219 17.141 1 85.94 404 LYS B CA 1
ATOM 6756 C C . LYS B 1 404 ? -1.721 50.688 18.297 1 85.94 404 LYS B C 1
ATOM 6758 O O . LYS B 1 404 ? -1.873 51.781 18.812 1 85.94 404 LYS B O 1
ATOM 6763 N N . ASN B 1 405 ? -0.885 49.812 18.688 1 83.62 405 ASN B N 1
ATOM 6764 C CA . ASN B 1 405 ? 0.043 50.156 19.766 1 83.62 405 ASN B CA 1
ATOM 6765 C C . ASN B 1 405 ? 0.932 51.344 19.422 1 83.62 405 ASN B C 1
ATOM 6767 O O . ASN B 1 405 ? 1.198 52.188 20.266 1 83.62 405 ASN B O 1
ATOM 6771 N N . SER B 1 406 ? 1.323 51.312 18.266 1 82.44 406 SER B N 1
ATOM 6772 C CA . SER B 1 406 ? 2.164 52.406 17.828 1 82.44 406 SER B CA 1
ATOM 6773 C C . SER B 1 406 ? 1.395 53.719 17.844 1 82.44 406 SER B C 1
ATOM 6775 O O . SER B 1 406 ? 1.927 54.781 18.25 1 82.44 406 SER B O 1
ATOM 6777 N N . LYS B 1 407 ? 0.245 53.75 17.422 1 80.88 407 LYS B N 1
ATOM 6778 C CA . LYS B 1 407 ? -0.589 54.938 17.422 1 80.88 407 LYS B CA 1
ATOM 6779 C C . LYS B 1 407 ? -0.852 55.406 18.859 1 80.88 407 LYS B C 1
ATOM 6781 O O . LYS B 1 407 ? -0.812 56.625 19.125 1 80.88 407 LYS B O 1
ATOM 6786 N N . THR B 1 408 ? -1.073 54.5 19.672 1 82.44 408 THR B N 1
ATOM 6787 C CA . THR B 1 408 ? -1.349 54.812 21.062 1 82.44 408 THR B CA 1
ATOM 6788 C C . THR B 1 408 ? -0.096 55.375 21.75 1 82.44 408 THR B C 1
ATOM 6790 O O . THR B 1 408 ? -0.176 56.281 22.547 1 82.44 408 THR B O 1
ATOM 6793 N N . GLU B 1 409 ? 0.978 54.812 21.438 1 80.69 409 GLU B N 1
ATOM 6794 C CA . GLU B 1 409 ? 2.238 55.281 22.016 1 80.69 409 GLU B CA 1
ATOM 6795 C C . GLU B 1 409 ? 2.549 56.719 21.562 1 80.69 409 GLU B C 1
ATOM 6797 O O . GLU B 1 409 ? 3.062 57.531 22.328 1 80.69 409 GLU B O 1
ATOM 6802 N N . VAL B 1 410 ? 2.268 57 20.344 1 79.56 410 VAL B N 1
ATOM 6803 C CA . VAL B 1 410 ? 2.445 58.375 19.828 1 79.56 410 VAL B CA 1
ATOM 6804 C C . VAL B 1 410 ? 1.547 59.344 20.609 1 79.56 410 VAL B C 1
ATOM 6806 O O . VAL B 1 410 ? 1.968 60.438 20.953 1 79.56 410 VAL B O 1
ATOM 6809 N N . LYS B 1 411 ? 0.417 58.969 20.906 1 77.12 411 LYS B N 1
ATOM 6810 C CA . LYS B 1 411 ? -0.51 59.781 21.656 1 77.12 411 LYS B CA 1
ATOM 6811 C C . LYS B 1 411 ? 0.002 60.031 23.078 1 77.12 411 LYS B C 1
ATOM 6813 O O . LYS B 1 411 ? -0.116 61.156 23.594 1 77.12 411 LYS B O 1
ATOM 6818 N N . VAL B 1 412 ? 0.542 59.031 23.594 1 79.94 412 VAL B N 1
ATOM 6819 C CA . VAL B 1 412 ? 1.079 59.156 24.953 1 79.94 412 VAL B CA 1
ATOM 6820 C C . VAL B 1 412 ? 2.285 60.094 24.938 1 79.94 412 VAL B C 1
ATOM 6822 O O . VAL B 1 412 ? 2.406 60.969 25.812 1 79.94 412 VAL B O 1
ATOM 6825 N N . THR B 1 413 ? 3.045 59.875 24.031 1 80.5 413 THR B N 1
ATOM 6826 C CA . THR B 1 413 ? 4.23 60.719 23.922 1 80.5 413 THR B CA 1
ATOM 6827 C C . THR B 1 413 ? 3.836 62.188 23.672 1 80.5 413 THR B C 1
ATOM 6829 O O . THR B 1 413 ? 4.434 63.094 24.219 1 80.5 413 THR B O 1
ATOM 6832 N N . ASP B 1 414 ? 2.867 62.406 22.891 1 80.69 414 ASP B N 1
ATOM 6833 C CA . ASP B 1 414 ? 2.365 63.75 22.609 1 80.69 414 ASP B CA 1
ATOM 6834 C C . ASP B 1 414 ? 1.774 64.375 23.859 1 80.69 414 ASP B C 1
ATOM 6836 O O . ASP B 1 414 ? 2.012 65.562 24.141 1 80.69 414 ASP B O 1
ATOM 6840 N N . ALA B 1 415 ? 1.083 63.656 24.578 1 76.12 415 ALA B N 1
ATOM 6841 C CA . ALA B 1 415 ? 0.509 64.125 25.844 1 76.12 415 ALA B CA 1
ATOM 6842 C C . ALA B 1 415 ? 1.603 64.5 26.844 1 76.12 415 ALA B C 1
ATOM 6844 O O . ALA B 1 415 ? 1.483 65.438 27.578 1 76.12 415 ALA B O 1
ATOM 6845 N N . ASP B 1 416 ? 2.65 63.688 26.828 1 79.44 416 ASP B N 1
ATOM 6846 C CA . ASP B 1 416 ? 3.771 63.938 27.734 1 79.44 416 ASP B CA 1
ATOM 6847 C C . ASP B 1 416 ? 4.512 65.25 27.328 1 79.44 416 ASP B C 1
ATOM 6849 O O . ASP B 1 416 ? 4.941 66 28.188 1 79.44 416 ASP B O 1
ATOM 6853 N N . CYS B 1 417 ? 4.578 65.438 26.125 1 82.12 417 CYS B N 1
ATOM 6854 C CA . CYS B 1 417 ? 5.195 66.625 25.625 1 82.12 417 CYS B CA 1
ATOM 6855 C C . CYS B 1 417 ? 4.379 67.875 26.031 1 82.12 417 CYS B C 1
ATOM 6857 O O . CYS B 1 417 ? 4.938 68.875 26.422 1 82.12 417 CYS B O 1
ATOM 6859 N N . ASN B 1 418 ? 3.133 67.75 25.984 1 77.56 418 ASN B N 1
ATOM 6860 C CA . ASN B 1 418 ? 2.227 68.875 26.25 1 77.56 418 ASN B CA 1
ATOM 6861 C C . ASN B 1 418 ? 2.215 69.25 27.719 1 77.56 418 ASN B C 1
ATOM 6863 O O . ASN B 1 418 ? 1.73 70.312 28.078 1 77.56 418 ASN B O 1
ATOM 6867 N N . LYS B 1 419 ? 2.852 68.438 28.516 1 74.88 419 LYS B N 1
ATOM 6868 C CA . LYS B 1 419 ? 2.934 68.75 29.938 1 74.88 419 LYS B CA 1
ATOM 6869 C C . LYS B 1 419 ? 4.02 69.812 30.219 1 74.88 419 LYS B C 1
ATOM 6871 O O . LYS B 1 419 ? 4.008 70.438 31.25 1 74.88 419 LYS B O 1
ATOM 6876 N N . HIS B 1 420 ? 4.859 69.875 29.266 1 78.25 420 HIS B N 1
ATOM 6877 C CA . HIS B 1 420 ? 5.961 70.812 29.453 1 78.25 420 HIS B CA 1
ATOM 6878 C C . HIS B 1 420 ? 5.555 72.25 29.062 1 78.25 420 HIS B C 1
ATOM 6880 O O . HIS B 1 420 ? 5.125 72.5 27.922 1 78.25 420 HIS B O 1
ATOM 6886 N N . GLN B 1 421 ? 5.508 73.125 30.016 1 73.19 421 GLN B N 1
ATOM 6887 C CA . GLN B 1 421 ? 5.016 74.5 29.828 1 73.19 421 GLN B CA 1
ATOM 6888 C C . GLN B 1 421 ? 6.172 75.438 29.578 1 73.19 421 GLN B C 1
ATOM 6890 O O . GLN B 1 421 ? 5.965 76.688 29.516 1 73.19 421 GLN B O 1
ATOM 6895 N N . SER B 1 422 ? 7.391 75 29.734 1 77.81 422 SER B N 1
ATOM 6896 C CA . SER B 1 422 ? 8.531 75.875 29.5 1 77.81 422 SER B CA 1
ATOM 6897 C C . SER B 1 422 ? 9.461 75.312 28.422 1 77.81 422 SER B C 1
ATOM 6899 O O . SER B 1 422 ? 9.531 74.062 28.25 1 77.81 422 SER B O 1
ATOM 6901 N N . LYS B 1 423 ? 10.102 76.125 27.734 1 77.69 423 LYS B N 1
ATOM 6902 C CA . LYS B 1 423 ? 11.016 75.75 26.656 1 77.69 423 LYS B CA 1
ATOM 6903 C C . LYS B 1 423 ? 12.172 74.875 27.156 1 77.69 423 LYS B C 1
ATOM 6905 O O . LYS B 1 423 ? 12.625 74 26.453 1 77.69 423 LYS B O 1
ATOM 6910 N N . ASP B 1 424 ? 12.57 75.125 28.344 1 78.44 424 ASP B N 1
ATOM 6911 C CA . ASP B 1 424 ? 13.727 74.438 28.906 1 78.44 424 ASP B CA 1
ATOM 6912 C C . ASP B 1 424 ? 13.406 73 29.219 1 78.44 424 ASP B C 1
ATOM 6914 O O . ASP B 1 424 ? 14.305 72.125 29.297 1 78.44 424 ASP B O 1
ATOM 6918 N N . LYS B 1 425 ? 12.172 72.688 29.328 1 78.19 425 LYS B N 1
ATOM 6919 C CA . LYS B 1 425 ? 11.781 71.312 29.688 1 78.19 425 LYS B CA 1
ATOM 6920 C C . LYS B 1 425 ? 11.289 70.562 28.469 1 78.19 425 LYS B C 1
ATOM 6922 O O . LYS B 1 425 ? 10.992 69.375 28.578 1 78.19 425 LYS B O 1
ATOM 6927 N N . CYS B 1 426 ? 11.141 71.312 27.375 1 82.62 426 CYS B N 1
ATOM 6928 C CA . CYS B 1 426 ? 10.695 70.625 26.141 1 82.62 426 CYS B CA 1
ATOM 6929 C C . CYS B 1 426 ? 11.867 70 25.391 1 82.62 426 CYS B C 1
ATOM 6931 O O . CYS B 1 426 ? 12.516 70.688 24.578 1 82.62 426 CYS B O 1
ATOM 6933 N N . ALA B 1 427 ? 12.156 68.75 25.812 1 78.12 427 ALA B N 1
ATOM 6934 C CA . ALA B 1 427 ? 13.297 68 25.234 1 78.12 427 ALA B CA 1
ATOM 6935 C C . ALA B 1 427 ? 12.836 67 24.234 1 78.12 427 ALA B C 1
ATOM 6937 O O . ALA B 1 427 ? 11.656 66.625 24.203 1 78.12 427 ALA B O 1
ATOM 6938 N N . ALA B 1 428 ? 13.805 66.5 23.375 1 74.44 428 ALA B N 1
ATOM 6939 C CA . ALA B 1 428 ? 13.477 65.375 22.469 1 74.44 428 ALA B CA 1
ATOM 6940 C C . ALA B 1 428 ? 12.844 64.25 23.203 1 74.44 428 ALA B C 1
ATOM 6942 O O . ALA B 1 428 ? 13.258 63.906 24.328 1 74.44 428 ALA B O 1
ATOM 6943 N N . PRO B 1 429 ? 11.734 63.781 22.547 1 80 429 PRO B N 1
ATOM 6944 C CA . PRO B 1 429 ? 11.188 63.875 21.188 1 80 429 PRO B CA 1
ATOM 6945 C C . PRO B 1 429 ? 10.164 65 21.031 1 80 429 PRO B C 1
ATOM 6947 O O . PRO B 1 429 ? 9.43 65.062 20.047 1 80 429 PRO B O 1
ATOM 6950 N N . CYS B 1 430 ? 10.07 65.938 21.922 1 82.81 430 CYS B N 1
ATOM 6951 C CA . CYS B 1 430 ? 9.148 67.125 21.891 1 82.81 430 CYS B CA 1
ATOM 6952 C C . CYS B 1 430 ? 9.781 68.312 21.203 1 82.81 430 CYS B C 1
ATOM 6954 O O . CYS B 1 430 ? 11 68.375 21.047 1 82.81 430 CYS B O 1
ATOM 6956 N N . LYS B 1 431 ? 8.961 69.25 20.594 1 81.25 431 LYS B N 1
ATOM 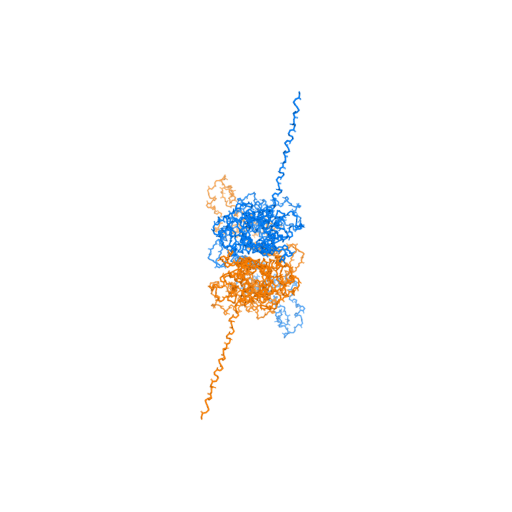6957 C CA . LYS B 1 431 ? 9.414 70.5 20 1 81.25 431 LYS B CA 1
ATOM 6958 C C . LYS B 1 431 ? 8.609 71.688 20.547 1 81.25 431 LYS B C 1
ATOM 6960 O O . LYS B 1 431 ? 7.398 71.562 20.734 1 81.25 431 LYS B O 1
ATOM 6965 N N . TRP B 1 432 ? 9.445 72.75 20.859 1 82.25 432 TRP B N 1
ATOM 6966 C CA . TRP B 1 432 ? 8.844 73.938 21.359 1 82.25 432 TRP B CA 1
ATOM 6967 C C . TRP B 1 432 ? 8.398 74.875 20.188 1 82.25 432 TRP B C 1
ATOM 6969 O O . TRP B 1 432 ? 9.188 75.125 19.297 1 82.25 432 TRP B O 1
ATOM 6979 N N . ASN B 1 433 ? 7.199 75.062 20.062 1 72.5 433 ASN B N 1
ATOM 6980 C CA . ASN B 1 433 ? 6.707 76 19.031 1 72.5 433 ASN B CA 1
ATOM 6981 C C . ASN B 1 433 ? 6.816 77.438 19.484 1 72.5 433 ASN B C 1
ATOM 6983 O O . ASN B 1 433 ? 6.047 77.875 20.328 1 72.5 433 ASN B O 1
ATOM 6987 N N . GLU B 1 434 ? 7.855 78.188 19.062 1 68.38 434 GLU B N 1
ATOM 6988 C CA . GLU B 1 434 ? 8.125 79.625 19.422 1 68.38 434 GLU B CA 1
ATOM 6989 C C . GLU B 1 434 ? 7.172 80.562 18.719 1 68.38 434 GLU B C 1
ATOM 6991 O O . GLU B 1 434 ? 6.953 81.688 19.172 1 68.38 434 GLU B O 1
ATOM 6996 N N . ASN B 1 435 ? 6.965 80.25 17.484 1 56.59 435 ASN B N 1
ATOM 6997 C CA . ASN B 1 435 ? 6.352 81.312 16.641 1 56.59 435 ASN B CA 1
ATOM 6998 C C . ASN B 1 435 ? 4.949 81.625 17.109 1 56.59 435 ASN B C 1
ATOM 7000 O O . ASN B 1 435 ? 4.25 82.438 16.469 1 56.59 435 ASN B O 1
ATOM 7004 N N . THR B 1 436 ? 4.344 80.812 17.766 1 51.81 436 THR B N 1
ATOM 7005 C CA . THR B 1 436 ? 2.967 81.25 17.969 1 51.81 436 THR B CA 1
ATOM 7006 C C . THR B 1 436 ? 2.891 82.25 19.109 1 51.81 436 THR B C 1
ATOM 7008 O O . THR B 1 436 ? 3.768 82.312 19.969 1 51.81 436 THR B O 1
ATOM 7011 N N . THR B 1 437 ? 2.09 83.375 18.953 1 52.53 437 THR B N 1
ATOM 7012 C CA . THR B 1 437 ? 1.858 84.375 20.016 1 52.53 437 THR B CA 1
ATOM 7013 C C . THR B 1 437 ? 1.753 83.625 21.375 1 52.53 437 THR B C 1
ATOM 7015 O O . THR B 1 437 ? 1.47 82.438 21.422 1 52.53 437 THR B O 1
ATOM 7018 N N . ASP B 1 438 ? 1.949 84.375 22.609 1 49.84 438 ASP B N 1
ATOM 7019 C CA . ASP B 1 438 ? 2.16 83.938 24 1 49.84 438 ASP B CA 1
ATOM 7020 C C . ASP B 1 438 ? 1.256 82.75 24.359 1 49.84 438 ASP B C 1
ATOM 7022 O O . ASP B 1 438 ? 1.666 81.875 25.078 1 49.84 438 ASP B O 1
ATOM 7026 N N . ILE B 1 439 ? 0.056 82.75 23.844 1 51.31 439 ILE B N 1
ATOM 7027 C CA . ILE B 1 439 ? -0.998 81.875 24.391 1 51.31 439 ILE B CA 1
ATOM 7028 C C . ILE B 1 439 ? -0.833 80.438 23.859 1 51.31 439 ILE B C 1
ATOM 7030 O O . ILE B 1 439 ? -1.346 79.5 24.453 1 51.31 439 ILE B O 1
ATOM 7034 N N . ASN B 1 440 ? -0.031 80.312 22.719 1 54.38 440 ASN B N 1
ATOM 7035 C CA . ASN B 1 440 ? -0.061 79 22.109 1 54.38 440 ASN B CA 1
ATOM 7036 C C . ASN B 1 440 ? 1.315 78.312 22.141 1 54.38 440 ASN B C 1
ATOM 7038 O O . ASN B 1 440 ? 1.594 77.438 21.328 1 54.38 440 ASN B O 1
ATOM 7042 N N . LYS B 1 441 ? 2.133 78.812 22.953 1 64 441 LYS B N 1
ATOM 7043 C CA . LYS B 1 441 ? 3.457 78.188 23.094 1 64 441 LYS B CA 1
ATOM 7044 C C . LYS B 1 441 ? 3.385 76.875 23.859 1 64 441 LYS B C 1
ATOM 7046 O O . LYS B 1 441 ? 3.055 76.875 25.047 1 64 441 LYS B O 1
ATOM 7051 N N . LYS B 1 442 ? 3.352 75.75 23.109 1 70.25 442 LYS B N 1
ATOM 7052 C CA . LYS B 1 442 ? 3.201 74.438 23.766 1 70.25 442 LYS B CA 1
ATOM 7053 C C . LYS B 1 442 ? 4.254 73.438 23.266 1 70.25 442 LYS B C 1
ATOM 7055 O O . LYS B 1 442 ? 4.758 73.562 22.156 1 70.25 442 LYS B O 1
ATOM 7060 N N . CYS B 1 443 ? 4.805 72.688 24.141 1 81.44 443 CYS B N 1
ATOM 7061 C CA . CYS B 1 443 ? 5.629 71.5 23.828 1 81.44 443 CYS B CA 1
ATOM 7062 C C . CYS B 1 443 ? 4.797 70.438 23.172 1 81.44 443 CYS B C 1
ATOM 7064 O O . CYS B 1 443 ? 3.75 70.062 23.703 1 81.44 443 CYS B O 1
ATOM 7066 N N . SER B 1 444 ? 5.012 70.188 21.875 1 79.44 444 SER B N 1
ATOM 7067 C CA . SER B 1 444 ? 4.309 69.125 21.172 1 79.44 444 SER B CA 1
ATOM 7068 C C . SER B 1 444 ? 5.285 68.062 20.609 1 79.44 444 SER B C 1
ATOM 7070 O O . SER B 1 444 ? 6.488 68.312 20.547 1 79.44 444 SER B O 1
ATOM 7072 N N . LEU B 1 445 ? 4.762 66.938 20.297 1 80.38 445 LEU B N 1
ATOM 7073 C CA . LEU B 1 445 ? 5.582 65.875 19.734 1 80.38 445 LEU B CA 1
ATOM 7074 C C . LEU B 1 445 ? 6.105 66.25 18.359 1 80.38 445 LEU B C 1
ATOM 7076 O O . LEU B 1 445 ? 5.367 66.812 17.547 1 80.38 445 LEU B O 1
ATOM 7080 N N . ASP B 1 446 ? 7.414 66.062 18.156 1 71.56 446 ASP B N 1
ATOM 7081 C CA . ASP B 1 446 ? 8.031 66.312 16.859 1 71.56 446 ASP B CA 1
ATOM 7082 C C . ASP B 1 446 ? 7.988 65 16.031 1 71.56 446 ASP B C 1
ATOM 7084 O O . ASP B 1 446 ? 8.688 64.062 16.328 1 71.56 446 ASP B O 1
ATOM 7088 N N . PRO B 1 447 ? 7.012 64.938 15.125 1 67.94 447 PRO B N 1
ATOM 7089 C CA . PRO B 1 447 ? 6.879 63.719 14.367 1 67.94 447 PRO B CA 1
ATOM 7090 C C . PRO B 1 447 ? 8.211 63.219 13.797 1 67.94 447 PRO B C 1
ATOM 7092 O O . PRO B 1 447 ? 8.445 62.031 13.719 1 67.94 447 PRO B O 1
ATOM 7095 N N . VAL B 1 448 ? 9.039 64.125 13.367 1 59.84 448 VAL B N 1
ATOM 7096 C CA . VAL B 1 448 ? 10.32 63.75 12.766 1 59.84 448 VAL B CA 1
ATOM 7097 C C . VAL B 1 448 ? 11.242 63.188 13.836 1 59.84 448 VAL B C 1
ATOM 7099 O O . VAL B 1 448 ? 11.844 62.125 13.641 1 59.84 448 VAL B O 1
ATOM 7102 N N . LYS B 1 449 ? 11.227 63.688 14.953 1 58.28 449 LYS B N 1
ATOM 7103 C CA . LYS B 1 449 ? 12.102 63.25 16.031 1 58.28 449 LYS B CA 1
ATOM 7104 C C . LYS B 1 449 ? 11.578 61.969 16.672 1 58.28 449 LYS B C 1
ATOM 7106 O O . LYS B 1 449 ? 12.359 61.125 17.109 1 58.28 449 LYS B O 1
ATOM 7111 N N . ALA B 1 450 ? 10.312 61.844 16.672 1 58.06 450 ALA B N 1
ATOM 7112 C CA . ALA B 1 450 ? 9.68 60.656 17.219 1 58.06 450 ALA B CA 1
ATOM 7113 C C . ALA B 1 450 ? 9.992 59.438 16.359 1 58.06 450 ALA B C 1
ATOM 7115 O O . ALA B 1 450 ? 10.258 58.344 16.875 1 58.06 450 ALA B O 1
ATOM 7116 N N . THR B 1 451 ? 9.945 59.625 15.094 1 58.19 451 THR B N 1
ATOM 7117 C CA . THR B 1 451 ? 10.297 58.562 14.164 1 58.19 451 THR B CA 1
ATOM 7118 C C . THR B 1 451 ? 11.766 58.188 14.312 1 58.19 451 THR B C 1
ATOM 7120 O O . THR B 1 451 ? 12.117 57 14.258 1 58.19 451 THR B O 1
ATOM 7123 N N . GLU B 1 452 ? 12.555 59.094 14.516 1 54.03 452 GLU B N 1
ATOM 7124 C CA . GLU B 1 452 ? 13.984 58.875 14.727 1 54.03 452 GLU B CA 1
ATOM 7125 C C . GLU B 1 452 ? 14.234 58.156 16.031 1 54.03 452 GLU B C 1
ATOM 7127 O O . GLU B 1 452 ? 15.07 57.25 16.094 1 54.03 452 GLU B O 1
ATOM 7132 N N . GLN B 1 453 ? 13.477 58.406 16.953 1 52.53 453 GLN B N 1
ATOM 7133 C CA . GLN B 1 453 ? 13.625 57.719 18.234 1 52.53 453 GLN B CA 1
ATOM 7134 C C . GLN B 1 453 ? 13.062 56.312 18.188 1 52.53 453 GLN B C 1
ATOM 7136 O O . GLN B 1 453 ? 13.625 55.375 18.781 1 52.53 453 GLN B O 1
ATOM 7141 N N . GLN B 1 454 ? 11.969 56.219 17.719 1 50.84 454 GLN B N 1
ATOM 7142 C CA . GLN B 1 454 ? 11.414 54.875 17.547 1 50.84 454 GLN B CA 1
ATOM 7143 C C . GLN B 1 454 ? 12.352 54 16.719 1 50.84 454 GLN B C 1
ATOM 7145 O O . GLN B 1 454 ? 12.539 52.812 17.016 1 50.84 454 GLN B O 1
ATOM 7150 N N . ALA B 1 455 ? 12.734 54.562 15.672 1 50.03 455 ALA B N 1
ATOM 7151 C CA . ALA B 1 455 ? 13.75 53.844 14.891 1 50.03 455 ALA B CA 1
ATOM 7152 C C . ALA B 1 455 ? 14.969 53.531 15.758 1 50.03 455 ALA B C 1
ATOM 7154 O O . ALA B 1 455 ? 15.539 52.438 15.648 1 50.03 455 ALA B O 1
ATOM 7155 N N . ALA B 1 456 ? 15.266 54.375 16.609 1 48.81 456 ALA B N 1
ATOM 7156 C CA . ALA B 1 456 ? 16.391 54.156 17.516 1 48.81 456 ALA B CA 1
ATOM 7157 C C . ALA B 1 456 ? 16.047 53.094 18.562 1 48.81 456 ALA B C 1
ATOM 7159 O O . ALA B 1 456 ? 16.891 52.281 18.938 1 48.81 456 ALA B O 1
ATOM 7160 N N . GLN B 1 457 ? 14.891 53.156 19.047 1 44 457 GLN B N 1
ATOM 7161 C CA . GLN B 1 457 ? 14.469 52.156 20.047 1 44 457 GLN B CA 1
ATOM 7162 C C . GLN B 1 457 ? 14.32 50.781 19.422 1 44 457 GLN B C 1
ATOM 7164 O O . GLN B 1 457 ? 14.688 49.781 20.031 1 44 457 GLN B O 1
ATOM 7169 N N . THR B 1 458 ? 13.625 50.781 18.391 1 39.88 458 THR B N 1
ATOM 7170 C CA . THR B 1 458 ? 13.594 49.5 17.672 1 39.88 458 THR B CA 1
ATOM 7171 C C . THR B 1 458 ? 15 49.094 17.266 1 39.88 458 THR B C 1
ATOM 7173 O O . THR B 1 458 ? 15.312 47.875 17.266 1 39.88 458 THR B O 1
ATOM 7176 N N . ALA B 1 459 ? 15.742 50.094 16.938 1 38.94 459 ALA B N 1
ATOM 7177 C CA . ALA B 1 459 ? 17.172 49.844 16.719 1 38.94 459 ALA B CA 1
ATOM 7178 C C . ALA B 1 459 ? 17.859 49.5 18.031 1 38.94 459 ALA B C 1
ATOM 7180 O O . ALA B 1 459 ? 18.797 48.688 18.062 1 38.94 459 ALA B O 1
ATOM 7181 N N . GLY B 1 460 ? 17.469 50.156 19.141 1 35.78 460 GLY B N 1
ATOM 7182 C CA . GLY B 1 460 ? 18.047 49.875 20.453 1 35.78 460 GLY B CA 1
ATOM 7183 C C . GLY B 1 460 ? 17.609 48.531 21.016 1 35.78 460 GLY B C 1
ATOM 7184 O O . GLY B 1 460 ? 18.312 47.938 21.828 1 35.78 460 GLY B O 1
ATOM 7185 N N . ALA B 1 461 ? 16.375 48.219 21.078 1 37.19 461 ALA B N 1
ATOM 7186 C CA . ALA B 1 461 ? 15.977 46.906 21.578 1 37.19 461 ALA B CA 1
ATOM 7187 C C . ALA B 1 461 ? 16.625 45.812 20.766 1 37.19 461 ALA B C 1
ATOM 7189 O O . ALA B 1 461 ? 16.688 44.656 21.203 1 37.19 461 ALA B O 1
ATOM 7190 N N . GLY B 1 462 ? 16.812 46.062 19.609 1 33.44 462 GLY B N 1
ATOM 7191 C CA . GLY B 1 462 ? 17.719 45.219 18.812 1 33.44 462 GLY B CA 1
ATOM 7192 C C . GLY B 1 462 ? 19.172 45.562 19.031 1 33.44 462 GLY B C 1
ATOM 7193 O O . GLY B 1 462 ? 20.016 45.312 18.172 1 33.44 462 GLY B O 1
ATOM 7194 N N . GLU B 1 463 ? 19.359 46.438 20 1 31.75 463 GLU B N 1
ATOM 7195 C CA . GLU B 1 463 ? 20.75 46.844 20.203 1 31.75 463 GLU B CA 1
ATOM 7196 C C . GLU B 1 463 ? 21.688 45.625 20.203 1 31.75 463 GLU B C 1
ATOM 7198 O O . GLU B 1 463 ? 22.906 45.781 20.234 1 31.75 463 GLU B O 1
ATOM 7203 N N . GLY B 1 464 ? 21.188 44.531 20.75 1 32.91 464 GLY B N 1
ATOM 7204 C CA . GLY B 1 464 ? 22.25 43.594 20.438 1 32.91 464 GLY B CA 1
ATOM 7205 C C . GLY B 1 464 ? 22.531 43.5 18.953 1 32.91 464 GLY B C 1
ATOM 7206 O O . GLY B 1 464 ? 23.469 42.781 18.547 1 32.91 464 GLY B O 1
ATOM 7207 N N . ALA B 1 465 ? 21.406 43.5 18.141 1 33.28 465 ALA B N 1
ATOM 7208 C CA . ALA B 1 465 ? 21.688 43.469 16.703 1 33.28 465 ALA B CA 1
ATOM 7209 C C . ALA B 1 465 ? 22.016 44.875 16.188 1 33.28 465 ALA B C 1
ATOM 7211 O O . ALA B 1 465 ? 21.109 45.625 15.773 1 33.28 465 ALA B O 1
ATOM 7212 N N . ALA B 1 466 ? 22.625 45.781 16.859 1 33.62 466 ALA B N 1
ATOM 7213 C CA . ALA B 1 466 ? 23.375 46.812 16.188 1 33.62 466 ALA B CA 1
ATOM 7214 C C . ALA B 1 466 ? 23.797 46.375 14.797 1 33.62 466 ALA B C 1
ATOM 7216 O O . ALA B 1 466 ? 24.062 45.219 14.555 1 33.62 466 ALA B O 1
ATOM 7217 N N . GLY B 1 467 ? 23.453 47.188 13.773 1 36.53 467 GLY B N 1
ATOM 7218 C CA . GLY B 1 467 ? 23.938 47 12.414 1 36.53 467 GLY B CA 1
ATOM 7219 C C . GLY B 1 467 ? 25.312 46.344 12.359 1 36.53 467 GLY B C 1
ATOM 7220 O O . GLY B 1 467 ? 26.312 47.062 12.211 1 36.53 467 GLY B O 1
ATOM 7221 N N . THR B 1 468 ? 25.531 45.562 13.281 1 34.81 468 THR B N 1
ATOM 7222 C CA . THR B 1 468 ? 26.828 44.906 13.281 1 34.81 468 THR B CA 1
ATOM 7223 C C . THR B 1 468 ? 27.125 44.281 11.914 1 34.81 468 THR B C 1
ATOM 7225 O O . THR B 1 468 ? 26.281 43.625 11.336 1 34.81 468 THR B O 1
ATOM 7228 N N . THR B 1 469 ? 27.906 45.031 11.086 1 40.28 469 THR B N 1
ATOM 7229 C CA . THR B 1 469 ? 28.594 44.375 9.984 1 40.28 469 THR B CA 1
ATOM 7230 C C . THR B 1 469 ? 28.875 42.906 10.328 1 40.28 469 THR B C 1
ATOM 7232 O O . THR B 1 469 ? 29.578 42.625 11.305 1 40.28 469 THR B O 1
ATOM 7235 N N . THR B 1 470 ? 27.906 42.156 10.18 1 45.06 470 THR B N 1
ATOM 7236 C CA . THR B 1 470 ? 28.297 40.781 10.375 1 45.06 470 THR B CA 1
ATOM 7237 C C . THR B 1 470 ? 29.703 40.531 9.828 1 45.06 470 THR B C 1
ATOM 7239 O O . THR B 1 470 ? 30.188 41.281 8.984 1 45.06 470 THR B O 1
ATOM 7242 N N . ASP B 1 471 ? 30.438 39.688 10.367 1 53.81 471 ASP B N 1
ATOM 7243 C CA . ASP B 1 471 ? 31.797 39.375 9.906 1 53.81 471 ASP B CA 1
ATOM 7244 C C . ASP B 1 471 ? 31.828 39.188 8.391 1 53.81 471 ASP B C 1
ATOM 7246 O O . ASP B 1 471 ? 32.844 39.469 7.742 1 53.81 471 ASP B O 1
ATOM 7250 N N . LYS B 1 472 ? 30.641 38.875 7.77 1 57.28 472 LYS B N 1
ATOM 7251 C CA . LYS B 1 472 ? 30.609 38.625 6.336 1 57.28 472 LYS B CA 1
ATOM 7252 C C . LYS B 1 472 ? 30.562 39.906 5.527 1 57.28 472 LYS B C 1
ATOM 7254 O O . LYS B 1 472 ? 31.047 39.969 4.398 1 57.28 472 LYS B O 1
ATOM 7259 N N . CYS B 1 473 ? 29.906 40.969 6.113 1 60.22 473 CYS B N 1
ATOM 7260 C CA . CYS B 1 473 ? 29.797 42.219 5.375 1 60.22 473 CYS B CA 1
ATOM 7261 C C . CYS B 1 473 ? 30.719 43.281 5.953 1 60.22 473 CYS B C 1
ATOM 7263 O O . CYS B 1 473 ? 30.844 44.375 5.398 1 60.22 473 CYS B O 1
ATOM 7265 N N . LYS B 1 474 ? 31.547 43.031 6.906 1 64 474 LYS B N 1
ATOM 7266 C CA . LYS B 1 474 ? 32.5 43.906 7.582 1 64 474 LYS B CA 1
ATOM 7267 C C . LYS B 1 474 ? 33.719 44.188 6.707 1 64 474 LYS B C 1
ATOM 7269 O O . LYS B 1 474 ? 34.25 43.25 6.078 1 64 474 LYS B O 1
ATOM 7274 N N . ASP B 1 475 ? 34.156 45.344 6.52 1 63.28 475 ASP B N 1
ATOM 7275 C CA . ASP B 1 475 ? 35.344 45.812 5.836 1 63.28 475 ASP B CA 1
ATOM 7276 C C . ASP B 1 475 ? 35.219 45.656 4.324 1 63.28 475 ASP B C 1
ATOM 7278 O O . ASP B 1 475 ? 36.219 45.688 3.602 1 63.28 475 ASP B O 1
ATOM 7282 N N . LYS B 1 476 ? 34 45.406 3.93 1 65.38 476 LYS B N 1
ATOM 7283 C CA . LYS B 1 476 ? 33.812 45.344 2.479 1 65.38 476 LYS B CA 1
ATOM 7284 C C . LYS B 1 476 ? 33.719 46.75 1.894 1 65.38 476 LYS B C 1
ATOM 7286 O O . LYS B 1 476 ? 33.094 47.625 2.492 1 65.38 476 LYS B O 1
ATOM 7291 N N . LYS B 1 477 ? 34.469 47.094 0.981 1 70.31 477 LYS B N 1
ATOM 7292 C CA . LYS B 1 477 ? 34.469 48.375 0.272 1 70.31 477 LYS B CA 1
ATOM 7293 C C . LYS B 1 477 ? 33.25 48.531 -0.618 1 70.31 477 LYS B C 1
ATOM 7295 O O . LYS B 1 477 ? 32.531 47.562 -0.854 1 70.31 477 LYS B O 1
ATOM 7300 N N . LYS B 1 478 ? 32.812 49.625 -1.046 1 71.5 478 LYS B N 1
ATOM 7301 C CA . LYS B 1 478 ? 31.625 50 -1.808 1 71.5 478 LYS B CA 1
ATOM 7302 C C . LYS B 1 478 ? 31.406 49.062 -2.982 1 71.5 478 LYS B C 1
ATOM 7304 O O . LYS B 1 478 ? 30.266 48.594 -3.217 1 71.5 478 LYS B O 1
ATOM 7309 N N . ASP B 1 479 ? 32.406 48.656 -3.58 1 71.62 479 ASP B N 1
ATOM 7310 C CA . ASP B 1 479 ? 32.312 47.875 -4.797 1 71.62 479 ASP B CA 1
ATOM 7311 C C . ASP B 1 479 ? 32.156 46.375 -4.469 1 71.62 479 ASP B C 1
ATOM 7313 O O . ASP B 1 479 ? 31.688 45.594 -5.305 1 71.62 479 ASP B O 1
ATOM 7317 N N . ASP B 1 480 ? 32.406 45.969 -3.211 1 68.31 480 ASP B N 1
ATOM 7318 C CA . ASP B 1 480 ? 32.344 44.562 -2.816 1 68.31 480 ASP B CA 1
ATOM 7319 C C . ASP B 1 480 ? 31.078 44.281 -2.002 1 68.31 480 ASP B C 1
ATOM 7321 O O . ASP B 1 480 ? 30.812 43.156 -1.638 1 68.31 480 ASP B O 1
ATOM 7325 N N . CYS B 1 481 ? 30.469 45.312 -1.551 1 61.69 481 CYS B N 1
ATOM 7326 C CA . CYS B 1 481 ? 29.219 45.219 -0.794 1 61.69 481 CYS B CA 1
ATOM 7327 C C . CYS B 1 481 ? 28.047 44.844 -1.707 1 61.69 481 CYS B C 1
ATOM 7329 O O . CYS B 1 481 ? 27.188 45.688 -1.97 1 61.69 481 CYS B O 1
ATOM 7331 N N . LYS B 1 482 ? 28.172 43.969 -2.598 1 60.31 482 LYS B N 1
ATOM 7332 C CA . LYS B 1 482 ? 27.203 43.594 -3.607 1 60.31 482 LYS B CA 1
ATOM 7333 C C . LYS B 1 482 ? 26.656 42.188 -3.336 1 60.31 482 LYS B C 1
ATOM 7335 O O . LYS B 1 482 ? 26.188 41.5 -4.25 1 60.31 482 LYS B O 1
ATOM 7340 N N . SER B 1 483 ? 26.766 41.75 -2.08 1 56.97 483 SER B N 1
ATOM 7341 C CA . SER B 1 483 ? 26.172 40.438 -1.813 1 56.97 483 SER B CA 1
ATOM 7342 C C . SER B 1 483 ? 24.703 40.562 -1.479 1 56.97 483 SER B C 1
ATOM 7344 O O . SER B 1 483 ? 24.234 41.625 -1.025 1 56.97 483 SER B O 1
ATOM 7346 N N . PRO B 1 484 ? 23.828 39.469 -1.832 1 60.19 484 PRO B N 1
ATOM 7347 C CA . PRO B 1 484 ? 22.391 39.531 -1.595 1 60.19 484 PRO B CA 1
ATOM 7348 C C . PRO B 1 484 ? 22.047 39.906 -0.16 1 60.19 484 PRO B C 1
ATOM 7350 O O . PRO B 1 484 ? 20.938 40.438 0.096 1 60.19 484 PRO B O 1
ATOM 7353 N N . ASP B 1 485 ? 22.984 39.75 0.682 1 62.19 485 ASP B N 1
ATOM 7354 C CA . ASP B 1 485 ? 22.719 39.938 2.104 1 62.19 485 ASP B CA 1
ATOM 7355 C C . ASP B 1 485 ? 23.328 41.25 2.59 1 62.19 485 ASP B C 1
ATOM 7357 O O . ASP B 1 485 ? 23.172 41.625 3.756 1 62.19 485 ASP B O 1
ATOM 7361 N N . CYS B 1 486 ? 24.219 42 1.765 1 68.31 486 CYS B N 1
ATOM 7362 C CA . CYS B 1 486 ? 24.875 43.25 2.186 1 68.31 486 CYS B CA 1
ATOM 7363 C C . CYS B 1 486 ? 24.547 44.375 1.23 1 68.31 486 CYS B C 1
ATOM 7365 O O . CYS B 1 486 ? 24.469 44.188 0.017 1 68.31 486 CYS B O 1
ATOM 7367 N N . LYS B 1 487 ? 24.125 45.562 1.587 1 66 487 LYS B N 1
ATOM 7368 C CA . LYS B 1 487 ? 23.938 46.75 0.765 1 66 487 LYS B CA 1
ATOM 7369 C C . LYS B 1 487 ? 24.719 47.938 1.322 1 66 487 LYS B C 1
ATOM 7371 O O . LYS B 1 487 ? 24.812 48.094 2.539 1 66 487 LYS B O 1
ATOM 7376 N N . TRP B 1 488 ? 25.328 48.75 0.437 1 65.19 488 TRP B N 1
ATOM 7377 C CA . TRP B 1 488 ? 26.094 49.969 0.782 1 65.19 488 TRP B CA 1
ATOM 7378 C C . TRP B 1 488 ? 25.156 51.125 1.122 1 65.19 488 TRP B C 1
ATOM 7380 O O . TRP B 1 488 ? 24.328 51.531 0.301 1 65.19 488 TRP B O 1
ATOM 7390 N N . GLU B 1 489 ? 25.047 51.5 2.324 1 61.53 489 GLU B N 1
ATOM 7391 C CA . GLU B 1 489 ? 24.234 52.656 2.762 1 61.53 489 GLU B CA 1
ATOM 7392 C C . GLU B 1 489 ? 25.062 53.625 3.602 1 61.53 489 GLU B C 1
ATOM 7394 O O . GLU B 1 489 ? 25.641 53.219 4.617 1 61.53 489 GLU B O 1
ATOM 7399 N N . GLY B 1 490 ? 25.141 54.875 3.18 1 65.62 490 GLY B N 1
ATOM 7400 C CA . GLY B 1 490 ? 26.047 55.875 3.695 1 65.62 490 GLY B CA 1
ATOM 7401 C C . GLY B 1 490 ? 27.5 55.625 3.297 1 65.62 490 GLY B C 1
ATOM 7402 O O . GLY B 1 490 ? 27.812 55.562 2.107 1 65.62 490 GLY B O 1
ATOM 7403 N N . GLU B 1 491 ? 28.391 55.438 4.285 1 64 491 GLU B N 1
ATOM 7404 C CA . GLU B 1 491 ? 29.812 55.281 4.027 1 64 491 GLU B CA 1
ATOM 7405 C C . GLU B 1 491 ? 30.297 53.875 4.402 1 64 491 GLU B C 1
ATOM 7407 O O . GLU B 1 491 ? 31.5 53.594 4.418 1 64 491 GLU B O 1
ATOM 7412 N N . THR B 1 492 ? 29.312 52.969 4.832 1 66.5 492 THR B N 1
ATOM 7413 C CA . THR B 1 492 ? 29.75 51.625 5.234 1 66.5 492 THR B CA 1
ATOM 7414 C C . THR B 1 492 ? 28.844 50.562 4.625 1 66.5 492 THR B C 1
ATOM 7416 O O . THR B 1 492 ? 27.672 50.844 4.309 1 66.5 492 THR B O 1
ATOM 7419 N N . CYS B 1 493 ? 29.328 49.25 4.367 1 66.56 493 CYS B N 1
ATOM 7420 C CA . CYS B 1 493 ? 28.594 48.062 3.896 1 66.56 493 CYS B CA 1
ATOM 7421 C C . CYS B 1 493 ? 27.766 47.469 5.016 1 66.56 493 CYS B C 1
ATOM 7423 O O . CYS B 1 493 ? 28.312 47.062 6.047 1 66.56 493 CYS B O 1
ATOM 7425 N N . LYS B 1 494 ? 26.5 47.5 4.965 1 63.16 494 LYS B N 1
ATOM 7426 C CA . LYS B 1 494 ? 25.578 47.062 6.004 1 63.16 494 LYS B CA 1
ATOM 7427 C C . LYS B 1 494 ? 24.781 45.844 5.547 1 63.16 494 LYS B C 1
ATOM 7429 O O . LYS B 1 494 ? 24.625 45.594 4.348 1 63.16 494 LYS B O 1
ATOM 7434 N N . ASP B 1 495 ? 24.312 44.875 6.414 1 57.25 495 ASP B N 1
ATOM 7435 C CA . ASP B 1 495 ? 23.547 43.656 6.141 1 57.25 495 ASP B CA 1
ATOM 7436 C C . ASP B 1 495 ? 22.141 44 5.664 1 57.25 495 ASP B C 1
ATOM 7438 O O . ASP B 1 495 ? 21.453 44.844 6.266 1 57.25 495 ASP B O 1
ATOM 7442 N N . SER B 1 496 ? 21.688 43.562 4.5 1 52.34 496 SER B N 1
ATOM 7443 C CA . SER B 1 496 ? 20.422 43.812 3.842 1 52.34 496 SER B CA 1
ATOM 7444 C C . SER B 1 496 ? 19.25 43.312 4.684 1 52.34 496 SER B C 1
ATOM 7446 O O . SER B 1 496 ? 18.094 43.688 4.465 1 52.34 496 SER B O 1
ATOM 7448 N N . SER B 1 497 ? 19.281 42.312 5.441 1 47.38 497 SER B N 1
ATOM 7449 C CA . SER B 1 497 ? 18.172 41.812 6.215 1 47.38 497 SER B CA 1
ATOM 7450 C C . SER B 1 497 ? 17.703 42.812 7.254 1 47.38 497 SER B C 1
ATOM 7452 O O . SER B 1 497 ? 16.516 42.844 7.598 1 47.38 497 SER B O 1
ATOM 7454 N N . ILE B 1 498 ? 18.453 43.719 7.77 1 41.38 498 ILE B N 1
ATOM 7455 C CA . ILE B 1 498 ? 18.141 44.719 8.766 1 41.38 498 ILE B CA 1
ATOM 7456 C C . ILE B 1 498 ? 17.422 45.906 8.102 1 41.38 498 ILE B C 1
ATOM 7458 O O . ILE B 1 498 ? 16.562 46.562 8.711 1 41.38 498 ILE B O 1
ATOM 7462 N N . LEU B 1 499 ? 17.609 46.125 6.852 1 41.75 499 LEU B N 1
ATOM 7463 C CA . LEU B 1 499 ? 16.984 47.219 6.117 1 41.75 499 LEU B CA 1
ATOM 7464 C C . LEU B 1 499 ? 15.5 46.938 5.887 1 41.75 499 LEU B C 1
ATOM 7466 O O . LEU B 1 499 ? 14.68 47.844 5.871 1 41.75 499 LEU B O 1
ATOM 7470 N N . LEU B 1 500 ? 15.18 45.719 5.746 1 40.16 500 LEU B N 1
ATOM 7471 C CA . LEU B 1 500 ? 13.758 45.406 5.617 1 40.16 500 LEU B CA 1
ATOM 7472 C C . LEU B 1 500 ? 13.023 45.688 6.918 1 40.16 500 LEU B C 1
ATOM 7474 O O . LEU B 1 500 ? 11.891 46.188 6.902 1 40.16 500 LEU B O 1
ATOM 7478 N N . ASN B 1 501 ? 13.617 45.5 7.969 1 38.81 501 ASN B N 1
ATOM 7479 C CA . ASN B 1 501 ? 12.992 45.906 9.234 1 38.81 501 ASN B CA 1
ATOM 7480 C C . ASN B 1 501 ? 12.898 47.406 9.375 1 38.81 501 ASN B C 1
ATOM 7482 O O . ASN B 1 501 ? 11.891 47.938 9.867 1 38.81 501 ASN B O 1
ATOM 7486 N N . LYS B 1 502 ? 13.828 48.156 8.852 1 40.5 502 LYS B N 1
ATOM 7487 C CA . LYS B 1 502 ? 13.773 49.594 8.852 1 40.5 502 LYS B CA 1
ATOM 7488 C C . LYS B 1 502 ? 12.711 50.094 7.879 1 40.5 502 LYS B C 1
ATOM 7490 O O . LYS B 1 502 ? 11.992 51.062 8.18 1 40.5 502 LYS B O 1
ATOM 7495 N N . GLN B 1 503 ? 12.578 49.531 6.793 1 39.84 503 GLN B N 1
ATOM 7496 C CA . GLN B 1 503 ? 11.523 49.906 5.863 1 39.84 503 GLN B CA 1
ATOM 7497 C C . GLN B 1 503 ? 10.141 49.625 6.441 1 39.84 503 GLN B C 1
ATOM 7499 O O . GLN B 1 503 ? 9.219 50.438 6.301 1 39.84 503 GLN B O 1
ATOM 7504 N N . PHE B 1 504 ? 9.922 48.594 7.125 1 38.56 504 PHE B N 1
ATOM 7505 C CA . PHE B 1 504 ? 8.68 48.344 7.848 1 38.56 504 PHE B CA 1
ATOM 7506 C C . PHE B 1 504 ? 8.5 49.344 8.977 1 38.56 504 PHE B C 1
ATOM 7508 O O . PHE B 1 504 ? 7.406 49.875 9.188 1 38.56 504 PHE B O 1
ATOM 7515 N N . ALA B 1 505 ? 9.57 49.688 9.594 1 39.19 505 ALA B N 1
ATOM 7516 C CA . ALA B 1 505 ? 9.508 50.75 10.586 1 39.19 505 ALA B CA 1
ATOM 7517 C C . ALA B 1 505 ? 9.203 52.094 9.93 1 39.19 505 ALA B C 1
ATOM 7519 O O . ALA B 1 505 ? 8.43 52.906 10.461 1 39.19 505 ALA B O 1
ATOM 7520 N N . LEU B 1 506 ? 9.719 52.312 8.82 1 44.19 506 LEU B N 1
ATOM 7521 C CA . LEU B 1 506 ? 9.453 53.562 8.078 1 44.19 506 LEU B CA 1
ATOM 7522 C C . LEU B 1 506 ? 8.047 53.531 7.484 1 44.19 506 LEU B C 1
ATOM 7524 O O . LEU B 1 506 ? 7.379 54.562 7.422 1 44.19 506 LEU B O 1
ATOM 7528 N N . MET B 1 507 ? 7.617 52.438 7.012 1 40.62 507 MET B N 1
ATOM 7529 C CA . MET B 1 507 ? 6.242 52.344 6.523 1 40.62 507 MET B CA 1
ATOM 7530 C C . MET B 1 507 ? 5.246 52.531 7.664 1 40.62 507 MET B C 1
ATOM 7532 O O . MET B 1 507 ? 4.191 53.125 7.488 1 40.62 507 MET B O 1
ATOM 7536 N N . VAL B 1 508 ? 5.574 51.969 8.68 1 42.25 508 VAL B N 1
ATOM 7537 C CA . VAL B 1 508 ? 4.781 52.25 9.875 1 42.25 508 VAL B CA 1
ATOM 7538 C C . VAL B 1 508 ? 4.941 53.719 10.281 1 42.25 508 VAL B C 1
ATOM 7540 O O . VAL B 1 508 ? 3.965 54.375 10.633 1 42.25 508 VAL B O 1
ATOM 7543 N N . SER B 1 509 ? 6.113 54.219 10.031 1 40.31 509 SER B N 1
ATOM 7544 C CA . SER B 1 509 ? 6.324 55.625 10.273 1 40.31 509 SER B CA 1
ATOM 7545 C C . SER B 1 509 ? 5.586 56.5 9.25 1 40.31 509 SER B C 1
ATOM 7547 O O . SER B 1 509 ? 4.984 57.5 9.594 1 40.31 509 SER B O 1
ATOM 7549 N N . ALA B 1 510 ? 5.66 56.156 8.078 1 40.28 510 ALA B N 1
ATOM 7550 C CA . ALA B 1 510 ? 4.914 56.906 7.074 1 40.28 510 ALA B CA 1
ATOM 7551 C C . ALA B 1 510 ? 3.412 56.781 7.297 1 40.28 510 ALA B C 1
ATOM 7553 O O . ALA B 1 510 ? 2.672 57.75 7.133 1 40.28 510 ALA B O 1
ATOM 7554 N N . ALA B 1 511 ? 2.934 55.719 7.555 1 39.81 511 ALA B N 1
ATOM 7555 C CA . ALA B 1 511 ? 1.522 55.594 7.914 1 39.81 511 ALA B CA 1
ATOM 7556 C C . ALA B 1 511 ? 1.208 56.438 9.164 1 39.81 511 ALA B C 1
ATOM 7558 O O . ALA B 1 511 ? 0.132 57 9.273 1 39.81 511 ALA B O 1
ATOM 7559 N N . PHE B 1 512 ? 2.193 56.531 10.016 1 38.69 512 PHE B N 1
ATOM 7560 C CA . PHE B 1 512 ? 2.07 57.406 11.188 1 38.69 512 PHE B CA 1
ATOM 7561 C C . PHE B 1 512 ? 2.021 58.875 10.781 1 38.69 512 PHE B C 1
ATOM 7563 O O . PHE B 1 512 ? 1.207 59.625 11.297 1 38.69 512 PHE B O 1
ATOM 7570 N N . VAL B 1 513 ? 2.834 59.312 9.891 1 39.06 513 VAL B N 1
ATOM 7571 C CA . VAL B 1 513 ? 2.783 60.688 9.414 1 39.06 513 VAL B CA 1
ATOM 7572 C C . VAL B 1 513 ? 1.454 60.938 8.703 1 39.06 513 VAL B C 1
ATOM 7574 O O . VAL B 1 513 ? 0.828 61.969 8.891 1 39.06 513 VAL B O 1
ATOM 7577 N N . ALA B 1 514 ? 1.007 60.031 7.992 1 42.09 514 ALA B N 1
ATOM 7578 C CA . ALA B 1 514 ? -0.252 60.219 7.277 1 42.09 514 ALA B CA 1
ATOM 7579 C C . ALA B 1 514 ? -1.425 60.312 8.25 1 42.09 514 ALA B C 1
ATOM 7581 O O . ALA B 1 514 ? -2.406 61 7.98 1 42.09 514 ALA B O 1
ATOM 7582 N N . LEU B 1 515 ? -1.301 59.719 9.281 1 39.94 515 LEU B N 1
ATOM 7583 C CA . LEU B 1 515 ? -2.373 59.75 10.266 1 39.94 515 LEU B CA 1
ATOM 7584 C C . LEU B 1 515 ? -2.289 61.031 11.094 1 39.94 515 LEU B C 1
ATOM 7586 O O . LEU B 1 515 ? -3.24 61.406 11.781 1 39.94 515 LEU B O 1
ATOM 7590 N N . LEU B 1 516 ? -1.201 61.594 11.031 1 37.91 516 LEU B N 1
ATOM 7591 C CA . LEU B 1 516 ? -1.068 62.875 11.742 1 37.91 516 LEU B CA 1
ATOM 7592 C C . LEU B 1 516 ? -1.539 64 10.875 1 37.91 516 LEU B C 1
ATOM 7594 O O . LEU B 1 516 ? -1.72 65.125 11.375 1 37.91 516 LEU B O 1
ATOM 7598 N N . PHE B 1 517 ? -1.638 63.906 9.547 1 35.12 517 PHE B N 1
ATOM 7599 C CA . PHE B 1 517 ? -2.299 64.875 8.711 1 35.12 517 PHE B CA 1
ATOM 7600 C C . PHE B 1 517 ? -3.691 64.438 8.305 1 35.12 517 PHE B C 1
ATOM 7602 O O . PHE B 1 517 ? -3.861 63.281 7.84 1 35.12 517 PHE B O 1
#

Solvent-accessible surface area (backbone atoms only — not comparable to full-atom values): 51928 Å² total; per-residue (Å²): 140,83,83,78,77,77,76,77,75,74,72,72,70,73,64,73,62,73,70,66,75,67,66,52,72,5,22,11,36,9,29,70,57,53,43,27,54,18,38,25,20,46,30,31,53,43,39,30,2,44,33,35,48,52,54,38,52,52,50,52,48,48,51,50,44,52,42,50,25,41,50,26,48,40,47,34,72,63,40,90,42,69,66,53,24,47,46,27,46,24,48,25,42,17,40,38,37,50,45,40,54,52,57,67,44,45,51,58,50,48,41,41,27,35,41,17,15,21,22,20,21,25,34,31,13,9,39,30,33,40,51,51,30,40,50,26,44,26,38,48,83,48,28,13,34,35,26,73,35,44,47,58,27,76,55,70,44,45,49,83,48,60,85,77,44,54,78,86,60,35,55,51,62,68,82,78,47,52,66,71,58,93,67,57,59,67,58,41,59,49,54,20,53,48,43,36,12,71,27,61,30,32,35,43,62,26,31,18,47,77,18,41,8,46,89,62,10,36,39,98,84,24,46,37,11,47,75,35,15,68,40,57,31,43,37,42,49,24,42,30,26,37,33,30,87,42,58,22,32,42,25,27,50,33,54,44,63,79,79,46,74,83,38,69,53,38,60,40,30,42,47,54,36,52,16,49,56,30,40,50,52,44,36,49,44,63,60,51,64,60,72,59,72,50,77,86,37,52,76,43,34,71,65,28,71,43,36,47,47,25,36,32,39,65,71,68,61,40,71,86,56,55,61,77,81,38,41,69,62,46,52,51,49,45,36,68,66,46,37,87,46,57,68,52,29,34,62,74,44,66,54,43,33,69,67,40,71,39,53,34,88,31,46,76,41,75,71,39,37,49,67,72,59,80,48,52,31,36,44,46,32,26,34,52,41,50,51,49,48,51,52,50,49,43,50,49,50,40,51,50,43,50,54,50,37,51,54,46,48,50,51,40,49,29,56,57,20,51,66,25,81,45,72,89,63,32,48,87,47,25,36,63,44,74,83,47,65,88,88,60,52,44,15,32,52,28,70,70,46,42,50,54,44,47,52,42,44,61,40,47,77,34,40,87,61,45,89,56,43,45,83,87,33,46,90,37,52,79,86,63,24,71,44,97,53,24,39,63,57,92,92,48,28,34,49,37,72,59,48,56,56,47,48,51,51,43,50,53,41,50,55,47,54,53,69,71,99,139,84,82,78,76,78,77,77,75,77,72,75,72,74,63,74,64,72,68,66,76,70,68,49,69,4,21,12,36,9,28,70,60,52,43,27,53,16,39,23,19,47,50,32,54,43,38,30,2,40,32,36,45,53,54,38,53,51,51,51,50,47,52,50,43,52,41,49,26,41,51,26,50,40,46,34,74,64,41,91,43,68,65,54,24,48,45,27,46,23,48,25,40,16,39,38,36,49,45,41,54,50,58,67,46,45,49,57,50,48,42,40,26,36,40,16,14,22,23,20,21,25,33,31,13,8,40,30,34,39,51,52,31,39,50,25,44,26,37,47,83,47,27,14,34,37,26,72,35,42,47,56,26,78,57,70,43,46,51,81,50,60,84,77,44,54,78,85,60,34,54,51,62,70,81,79,48,51,67,66,56,91,64,56,52,76,51,70,50,59,51,26,54,47,42,36,8,69,28,60,31,34,33,40,60,25,28,20,47,77,19,42,7,44,85,62,6,38,45,98,82,22,44,37,10,47,77,38,15,73,42,57,31,43,36,42,49,25,40,31,22,41,32,35,85,41,61,30,23,53,25,25,50,29,62,42,63,77,78,44,70,81,37,67,44,38,57,42,27,43,48,54,40,50,16,50,56,29,43,50,51,44,30,50,45,61,61,51,62,60,71,58,72,50,80,87,37,54,77,42,34,70,64,28,73,44,36,48,48,25,37,32,39,64,71,67,62,41,70,87,58,55,61,78,82,38,41,69,62,45,51,52,49,45,36,69,67,44,37,89,46,58,66,52,30,33,62,74,46,66,52,42,32,70,68,39,71,38,52,34,87,31,45,75,40,75,70,39,36,49,65,73,60,79,48,53,30,35,43,47,32,26,33,52,42,50,51,50,50,52,52,50,51,45,51,52,49,40,52,52,43,50,52,50,38,50,54,46,49,51,50,41,49,30,54,57,21,51,67,24,82,46,71,89,65,31,49,86,47,25,37,62,44,73,83,43,64,88,90,60,50,43,15,33,54,28,70,70,45,41,49,52,44,48,54,41,43,61,40,46,76,31,43,87,62,42,90,55,39,44,83,86,33,46,91,36,52,77,87,64,24,71,44,97,52,22,39,64,58,91,94,48,27,34,50,40,72,59,50,54,56,48,49,52,50,44,50,54,39,48,53,47,54,52,69,71,99

Secondary structure (DSSP, 8-state):
-------------------------SPPBPHHHHHHHHHHHHHHTTHHHHHHHHHHHHHHHHHHHHHHHHHHHHHHHT-SSHHHHHHHHHHHHHHHHHHHHHHHHHHHHHHHHHHHHHHHHHHHHHHHHHHHHHHH-B-STTBBSBBSSPTTPPS--B---GGGS-GGGS---S----PPPSS-HHHHHHHHHHHHHTS--S-GGGBPSS-B-SSS-BSTTSTB-TTT-SSPEEETTTTEEE-SS-SSEEE---GGGTT-TT-HHHHHTHHHHHHHHHHHHHHHHHHHGGGS--TTSHHHHHH-HHHHHHIIIIIS--TTS-TTTTHHHHHHHHHHHH-SSHHHHHHHTGGGGGT-EE-HHHHSSSSEEGGG---HHHHHHHHHHHHHHHHHHHHHHHHHHHHHHHHHHHHHHHHHHTT--SGGG--TTEEE--SS-GGG--EEE-HHHHHHHHHHHHHHHTGGG-S---TTTTT--TTT--STTEEEETTEEEEHHHHHHHHHHHHHHHHHHHHH-/-------------------------SPPBPHHHHHHHHHHHHHHTTHHHHHHHHHHHHHHHHHHHHHHHHHHHHHHHT-SSHHHHHHHHHHHHHHHHHHHHHHHHHHHHHHHHHHHHHHHHHHHHHHHHHHHHHHH-B-STTBBSBBSS-TTPPS--B---GGGS-GGGS---S-------SS-GGG--THHHHHHHTS--S-GGGBPSS-B-TTT--STTSTT-TTT-SS-EEEGGGTEEE-SSSSSEEE---GGGTT-TT-HHHHTTHHHHHHHHHHHHHHHHHHHGGGS--TTSHHHHHH-HHHHHHIIIIIS--TTS-TTTTHHHHHHHHHHHH-SSHHHHHHHTGGGGGT-EE-HHHHSSSSEEGGG---HHHHHHHHHHHHHHHHHHHHHHHHHHHHHHHHHHHHHHHHHHTT--SGGG--TTEEE--SS-GGG--EEE-HHHHHHHHHHHHHHHTGGG-S---TTTTT--TTT--STTEEEETTEEEEHHHHHHHHHHHHHHHHHHHHH-

Sequence (1034 aa):
MIGKAFIILSLLNELPTPTAAQAAQGGALGKDVWLPLAKFTATAAKIPGRAAKLLQDRSAQIVNLMKLQVQADICLNKAASEVSALGWQALAVAIAADIGSLQSLQQQRSEEAIAAAAAAEFARGHAAEFFKVAAAVQSAANSGCLTTNNKGGAAGSVINGFSTLGTAEQPAIGATSTAHVGDDITAITTTGFSDLAATDGIRTDSLTADTNCVLFKGGSDGPLTTANFGQSIPFAGGYLTRNPTANTASSADGTDFVSNPEDSKIAGIKVYRDAHAAAAKIRTAATFGSTFTDFKKLDQAKKSVHLRAAVKNIILGKPDGSVDDLSGEIDTKINQVFGEDQETFHSRFWDQLTKVKVEKAASGQEETTLDAITSFAALSRARTYYSTKVIKGLRDKISSLEIKNSKTEVKVTDADCNKHQSKDKCAAPCKWNENTTDINKKCSLDPVKATEQQAAQTAGAGEGAAGTTTDKCKDKKKDDCKSPDCKWEGETCKDSSILLNKQFALMVSAAFVALLFMIGKAFIILSLLNELPTPTAAQAAQGGALGKDVWLPLAKFTATAAKIPGRAAKLLQDRSAQIVNLMKLQVQADICLNKAASEVSALGWQALAVAIAADIGSLQSLQQQRSEEAIAAAAAAEFARGHAAEFFKVAAAVQSAANSGCLTTNNKGGAAGSVINGFSTLGTAEQPAIGATSTAHVGDDITAITTTGFSDLAATDGIRTDSLTADTNCVLFKGGSDGPLTTANFGQSIPFAGGYLTRNPTANTASSADGTDFVSNPEDSKIAGIKVYRDAHAAAAKIRTAATFGSTFTDFKKLDQAKKSVHLRAAVKNIILGKPDGSVDDLSGEIDTKINQVFGEDQETFHSRFWDQLTKVKVEKAASGQEETTLDAITSFAALSRARTYYSTKVIKGLRDKISSLEIKNSKTEVKVTDADCNKHQSKDKCAAPCKWNENTTDINKKCSLDPVKATEQQAAQTAGAGEGAAGTTTDKCKDKKKDDCKSPDCKWEGETCKDSSILLNKQFALMVSAAFVALLF